Protein 7YPX (pdb70)

Sequence (1236 aa):
LDVELDNWLMWWLTGQVDGVIEGAGLTTDDTDLARLYKAIQSMTSGNLRTVVLTAASGNLPIPSDVSVLNWVRAVGGGGAGGNSNTGNSKASGGGGGAGFDRFNVAVTPGSNVPYTVGAAGAVNGLGAGYNGGAGGSTAILGTTAGGGAGGLGVNNNATAVQVNGGTTSGTTPEISYPGGLGTEGIVGTGGGSVLSQPTQRAFTNAGNNNPANSWGGGGPGGSDFGGAWQPGGVGKQGIIIVQYFSRFAPLDVELDNWLMWWLTGQVDGVIEGAGLTTDDTDLARLYKAIQSMTSGNLRTVVLTAASGNLPIPSDVSVLNWVRAVGGGGAGGNSNTGNSKASGGGGGAGFDRFNVAVTPGSNVPYTVGAAGAVNGLGAGYNGGAGGSTAILGTTAGGGAGGLGVNNNATAVQVNGGTTSGTTPEISYPGGLGTEGIVGTGGGSVLSQPTQRAFTNAGNNNPANSWGGGGPGGSDFGGAWQPGGVGKQGIIIVQYFSRFAPLDVELDNWLMWWLTGQVDGVIEGAGLTTDDTDLARLYKAIQSMTSGNLRTVVLTAASGNLPIPSDVSVLNWVRAVGGGGAGGNSNTGNSKASGGGGGAGFDRFNVAVTPGSNVPYTVGAAGAVNGLGAGYNGGAGGSTAILGTTAGGGAGGLGVNNNATAVQVNGGTTSGTTPEISYPGGLGTEGIVGTGGGSVLSQPTQRAFTNAGNNNPANSWGGGGPGGSDFGGAWQPGGVGKQGIIIVQYFSRFAPMTDKHYARVVDGLVVETKTLPADFNLDDLFGPDHGWVEAPLEVEQGWRKVGAKFAPAPPPERDPASILAGLKAEASRHIFATISATAQSNLLLAVGLASAKAPSARTPEERDLLNVADEGRAWIDAVRARVHALAEHDGVTPKGEDRWPAPSEAVLEMAAKFMTDKHYARVVDGLVVETKTLPADFNLDDLFGPDHGWVEAPLEVEQGWRKVGAKFAPAPPPERDPASILAGLKAEASRHIFATISATAQSNLLLAVGLASAKAPSARTPEERDLLNVADEGRAWIDAVRARVHALAEHDGVTPKGEDRWPAPSEAVLEMAAKFMTDKHYARVVDGLVVETKTLPADFNLDDLFGPDHGWVEAPLEVEQGWRKVGAKFAPAPPPERDPASILAGLKAEASRHIFATISATAQSNLLLAVGLASAKAPSARTPEERDLLNVADEGRAWIDAVRARVHALAEHDGVTPKGEDRWPAPSEAVLEMAAKF

Structure (mmCIF, N/CA/C/O backbone):
data_7YPX
#
_entry.id   7YPX
#
loop_
_entity.id
_entity.type
_entity.pdbx_description
1 polymer 'Pam3 tail fiber proreins'
2 polymer 'tail fiber chaperone'
#
loop_
_atom_site.group_PDB
_atom_site.id
_atom_site.type_symbol
_atom_site.label_atom_id
_atom_site.label_alt_id
_atom_site.label_comp_id
_atom_site.label_asym_id
_atom_site.label_entity_id
_atom_site.label_seq_id
_atom_site.pdbx_PDB_ins_code
_atom_site.Cartn_x
_atom_site.Cartn_y
_atom_site.Cartn_z
_atom_site.occupancy
_atom_site.B_iso_or_equiv
_atom_site.auth_seq_id
_atom_site.auth_comp_id
_atom_site.auth_asym_id
_atom_site.auth_atom_id
_atom_site.pdbx_PDB_model_num
ATOM 1 N N . LEU A 1 40 ? 146.650 140.715 201.622 1.00 274.57 31 LEU A N 1
ATOM 2 C CA . LEU A 1 40 ? 145.565 141.201 200.778 1.00 274.57 31 LEU A CA 1
ATOM 3 C C . LEU A 1 40 ? 144.683 142.197 201.521 1.00 274.57 31 LEU A C 1
ATOM 4 O O . LEU A 1 40 ? 144.154 141.897 202.591 1.00 274.57 31 LEU A O 1
ATOM 9 N N . ASP A 1 41 ? 144.529 143.386 200.945 1.00 276.35 32 ASP A N 1
ATOM 10 C CA . ASP A 1 41 ? 143.669 144.398 201.537 1.00 276.35 32 ASP A CA 1
ATOM 11 C C . ASP A 1 41 ? 142.202 144.016 201.369 1.00 276.35 32 ASP A C 1
ATOM 12 O O . ASP A 1 41 ? 141.818 143.329 200.419 1.00 276.35 32 ASP A O 1
ATOM 17 N N . VAL A 1 42 ? 141.378 144.470 202.316 1.00 275.34 33 VAL A N 1
ATOM 18 C CA . VAL A 1 42 ? 139.952 144.162 202.276 1.00 275.34 33 VAL A CA 1
ATOM 19 C C . VAL A 1 42 ? 139.300 144.797 201.055 1.00 275.34 33 VAL A C 1
ATOM 20 O O . VAL A 1 42 ? 138.374 144.231 200.463 1.00 275.34 33 VAL A O 1
ATOM 24 N N . GLU A 1 43 ? 139.760 145.986 200.664 1.00 268.81 34 GLU A N 1
ATOM 25 C CA . GLU A 1 43 ? 139.216 146.650 199.487 1.00 268.81 34 GLU A CA 1
ATOM 26 C C . GLU A 1 43 ? 139.932 146.246 198.204 1.00 268.81 34 GLU A C 1
ATOM 27 O O . GLU A 1 43 ? 139.370 146.419 197.117 1.00 268.81 34 GLU A O 1
ATOM 33 N N . LEU A 1 44 ? 141.151 145.709 198.303 1.00 262.22 35 LEU A N 1
ATOM 34 C CA . LEU A 1 44 ? 141.911 145.366 197.105 1.00 262.22 35 LEU A CA 1
ATOM 35 C C . LEU A 1 44 ? 141.229 144.257 196.313 1.00 262.22 35 LEU A C 1
ATOM 36 O O . LEU A 1 44 ? 141.074 144.361 195.091 1.00 262.22 35 LEU A O 1
ATOM 41 N N . ASP A 1 45 ? 140.814 143.186 196.990 1.00 259.03 36 ASP A N 1
ATOM 42 C CA . ASP A 1 45 ? 140.139 142.100 196.288 1.00 259.03 36 ASP A CA 1
ATOM 43 C C . ASP A 1 45 ? 138.782 142.536 195.754 1.00 259.03 36 ASP A C 1
ATOM 44 O O . ASP A 1 45 ? 138.362 142.081 194.684 1.00 259.03 36 ASP A O 1
ATOM 49 N N . ASN A 1 46 ? 138.083 143.410 196.481 1.00 251.38 37 ASN A N 1
ATOM 50 C CA . ASN A 1 46 ? 136.822 143.940 195.978 1.00 251.38 37 ASN A CA 1
ATOM 51 C C . ASN A 1 46 ? 137.036 144.732 194.697 1.00 251.38 37 ASN A C 1
ATOM 52 O O . ASN A 1 46 ? 136.294 144.566 193.722 1.00 251.38 37 ASN A O 1
ATOM 57 N N . TRP A 1 47 ? 138.060 145.585 194.674 1.00 235.88 38 TRP A N 1
ATOM 58 C CA . TRP A 1 47 ? 138.377 146.327 193.460 1.00 235.88 38 TRP A CA 1
ATOM 59 C C . TRP A 1 47 ? 138.773 145.384 192.335 1.00 235.88 38 TRP A C 1
ATOM 60 O O . TRP A 1 47 ? 138.404 145.597 191.174 1.00 235.88 38 TRP A O 1
ATOM 71 N N . LEU A 1 48 ? 139.532 144.338 192.660 1.00 234.65 39 LEU A N 1
ATOM 72 C CA . LEU A 1 48 ? 139.950 143.378 191.647 1.00 234.65 39 LEU A CA 1
ATOM 73 C C . LEU A 1 48 ? 138.749 142.683 191.022 1.00 234.65 39 LEU A C 1
ATOM 74 O O . LEU A 1 48 ? 138.654 142.564 189.796 1.00 234.65 39 LEU A O 1
ATOM 79 N N . MET A 1 49 ? 137.816 142.218 191.852 1.00 234.95 40 MET A N 1
ATOM 80 C CA . MET A 1 49 ? 136.654 141.528 191.308 1.00 234.95 40 MET A CA 1
ATOM 81 C C . MET A 1 49 ? 135.743 142.489 190.560 1.00 234.95 40 MET A C 1
ATOM 82 O O . MET A 1 49 ? 135.126 142.102 189.562 1.00 234.95 40 MET A O 1
ATOM 87 N N . TRP A 1 50 ? 135.661 143.746 191.003 1.00 226.35 41 TRP A N 1
ATOM 88 C CA . TRP A 1 50 ? 134.908 144.738 190.245 1.00 226.35 41 TRP A CA 1
ATOM 89 C C . TRP A 1 50 ? 135.521 144.955 188.870 1.00 226.35 41 TRP A C 1
ATOM 90 O O . TRP A 1 50 ? 134.805 145.025 187.864 1.00 226.35 41 TRP A O 1
ATOM 101 N N . TRP A 1 51 ? 136.848 145.058 188.804 1.00 219.30 42 TRP A N 1
ATOM 102 C CA . TRP A 1 51 ? 137.504 145.213 187.513 1.00 219.30 42 TRP A CA 1
ATOM 103 C C . TRP A 1 51 ? 137.271 143.994 186.634 1.00 219.30 42 TRP A C 1
ATOM 104 O O . TRP A 1 51 ? 137.020 144.126 185.433 1.00 219.30 42 TRP A O 1
ATOM 115 N N . LEU A 1 52 ? 137.354 142.798 187.217 1.00 218.62 43 LEU A N 1
ATOM 116 C CA . LEU A 1 52 ? 137.112 141.582 186.449 1.00 218.62 43 LEU A CA 1
ATOM 117 C C . LEU A 1 52 ? 135.701 141.562 185.881 1.00 218.62 43 LEU A C 1
ATOM 118 O O . LEU A 1 52 ? 135.499 141.257 184.698 1.00 218.62 43 LEU A O 1
ATOM 123 N N . THR A 1 53 ? 134.706 141.878 186.712 1.00 216.97 44 THR A N 1
ATOM 124 C CA . THR A 1 53 ? 133.332 141.831 186.234 1.00 216.97 44 THR A CA 1
ATOM 125 C C . THR A 1 53 ? 133.090 142.899 185.177 1.00 216.97 44 THR A C 1
ATOM 126 O O . THR A 1 53 ? 132.396 142.647 184.187 1.00 216.97 44 THR A O 1
ATOM 130 N N . GLY A 1 54 ? 133.695 144.079 185.335 1.00 214.18 45 GLY A N 1
ATOM 131 C CA . GLY A 1 54 ? 133.578 145.092 184.306 1.00 214.18 45 GLY A CA 1
ATOM 132 C C . GLY A 1 54 ? 134.189 144.662 182.991 1.00 214.18 45 GLY A C 1
ATOM 133 O O . GLY A 1 54 ? 133.569 144.817 181.933 1.00 214.18 45 GLY A O 1
ATOM 134 N N . GLN A 1 55 ? 135.395 144.096 183.033 1.00 210.29 46 GLN A N 1
ATOM 135 C CA . GLN A 1 55 ? 136.029 143.668 181.795 1.00 210.29 46 GLN A CA 1
ATOM 136 C C . GLN A 1 55 ? 135.209 142.582 181.120 1.00 210.29 46 GLN A C 1
ATOM 137 O O . GLN A 1 55 ? 135.031 142.602 179.897 1.00 210.29 46 GLN A O 1
ATOM 143 N N . VAL A 1 56 ? 134.690 141.630 181.898 1.00 206.60 47 VAL A N 1
ATOM 144 C CA . VAL A 1 56 ? 133.987 140.514 181.279 1.00 206.60 47 VAL A CA 1
ATOM 145 C C . VAL A 1 56 ? 132.650 140.967 180.709 1.00 206.60 47 VAL A C 1
ATOM 146 O O . VAL A 1 56 ? 132.249 140.522 179.628 1.00 206.60 47 VAL A O 1
ATOM 150 N N . ASP A 1 57 ? 131.936 141.861 181.399 1.00 205.33 48 ASP A N 1
ATOM 151 C CA . ASP A 1 57 ? 130.619 142.197 180.882 1.00 205.33 48 ASP A CA 1
ATOM 152 C C . ASP A 1 57 ? 130.652 143.338 179.880 1.00 205.33 48 ASP A C 1
ATOM 153 O O . ASP A 1 57 ? 129.634 143.583 179.231 1.00 205.33 48 ASP A O 1
ATOM 158 N N . GLY A 1 58 ? 131.785 144.026 179.715 1.00 197.52 49 GLY A N 1
ATOM 159 C CA . GLY A 1 58 ? 131.876 144.992 178.635 1.00 197.52 49 GLY A CA 1
ATOM 160 C C . GLY A 1 58 ? 131.668 144.354 177.277 1.00 197.52 49 GLY A C 1
ATOM 161 O O . GLY A 1 58 ? 131.092 144.963 176.373 1.00 197.52 49 GLY A O 1
ATOM 162 N N . VAL A 1 59 ? 132.128 143.114 177.119 1.00 193.32 50 VAL A N 1
ATOM 163 C CA . VAL A 1 59 ? 131.948 142.409 175.857 1.00 193.32 50 VAL A CA 1
ATOM 164 C C . VAL A 1 59 ? 130.474 142.112 175.613 1.00 193.32 50 VAL A C 1
ATOM 165 O O . VAL A 1 59 ? 130.023 142.052 174.463 1.00 193.32 50 VAL A O 1
ATOM 169 N N . ILE A 1 60 ? 129.701 141.926 176.684 1.00 195.50 51 ILE A N 1
ATOM 170 C CA . ILE A 1 60 ? 128.314 141.491 176.536 1.00 195.50 51 ILE A CA 1
ATOM 171 C C . ILE A 1 60 ? 127.509 142.516 175.745 1.00 195.50 51 ILE A C 1
ATOM 172 O O . ILE A 1 60 ? 126.781 142.166 174.810 1.00 195.50 51 ILE A O 1
ATOM 177 N N . GLU A 1 61 ? 127.625 143.793 176.102 1.00 194.62 52 GLU A N 1
ATOM 178 C CA . GLU A 1 61 ? 127.049 144.826 175.251 1.00 194.62 52 GLU A CA 1
ATOM 179 C C . GLU A 1 61 ? 128.002 145.280 174.158 1.00 194.62 52 GLU A C 1
ATOM 180 O O . GLU A 1 61 ? 127.629 146.136 173.351 1.00 194.62 52 GLU A O 1
ATOM 186 N N . GLY A 1 62 ? 129.220 144.741 174.117 1.00 190.56 53 GLY A N 1
ATOM 187 C CA . GLY A 1 62 ? 130.064 144.964 172.958 1.00 190.56 53 GLY A CA 1
ATOM 188 C C . GLY A 1 62 ? 129.420 144.436 171.694 1.00 190.56 53 GLY A C 1
ATOM 189 O O . GLY A 1 62 ? 129.490 145.069 170.638 1.00 190.56 53 GLY A O 1
ATOM 190 N N . ALA A 1 63 ? 128.783 143.275 171.786 1.00 188.12 54 ALA A N 1
ATOM 191 C CA . ALA A 1 63 ? 127.968 142.743 170.709 1.00 188.12 54 ALA A CA 1
ATOM 192 C C . ALA A 1 63 ? 126.491 143.050 170.891 1.00 188.12 54 ALA A C 1
ATOM 193 O O . ALA A 1 63 ? 125.673 142.600 170.084 1.00 188.12 54 ALA A O 1
ATOM 195 N N . GLY A 1 64 ? 126.129 143.795 171.931 1.00 191.59 55 GLY A N 1
ATOM 196 C CA . GLY A 1 64 ? 124.749 144.184 172.136 1.00 191.59 55 GLY A CA 1
ATOM 197 C C . GLY A 1 64 ? 123.879 143.073 172.681 1.00 191.59 55 GLY A C 1
ATOM 198 O O . GLY A 1 64 ? 122.920 142.652 172.030 1.00 191.59 55 GLY A O 1
ATOM 199 N N . LEU A 1 65 ? 124.202 142.588 173.876 1.00 194.67 56 LEU A N 1
ATOM 200 C CA . LEU A 1 65 ? 123.425 141.541 174.518 1.00 194.67 56 LEU A CA 1
ATOM 201 C C . LEU A 1 65 ? 123.227 141.882 175.986 1.00 194.67 56 LEU A C 1
ATOM 202 O O . LEU A 1 65 ? 124.002 142.638 176.576 1.00 194.67 56 LEU A O 1
ATOM 207 N N . THR A 1 66 ? 122.172 141.321 176.567 1.00 207.15 57 THR A N 1
ATOM 208 C CA . THR A 1 66 ? 121.885 141.529 177.976 1.00 207.15 57 THR A CA 1
ATOM 209 C C . THR A 1 66 ? 122.810 140.683 178.841 1.00 207.15 57 THR A C 1
ATOM 210 O O . THR A 1 66 ? 123.241 139.596 178.450 1.00 207.15 57 THR A O 1
ATOM 214 N N . THR A 1 67 ? 123.108 141.195 180.035 1.00 216.14 58 THR A N 1
ATOM 215 C CA . THR A 1 67 ? 123.995 140.509 180.974 1.00 216.14 58 THR A CA 1
ATOM 216 C C . THR A 1 67 ? 123.180 139.527 181.816 1.00 216.14 58 THR A C 1
ATOM 217 O O . THR A 1 67 ? 122.934 139.720 183.008 1.00 216.14 58 THR A O 1
ATOM 221 N N . ASP A 1 68 ? 122.755 138.450 181.163 1.00 225.89 59 ASP A N 1
ATOM 222 C CA . ASP A 1 68 ? 122.003 137.413 181.853 1.00 225.89 59 ASP A CA 1
ATOM 223 C C . ASP A 1 68 ? 122.895 136.689 182.853 1.00 225.89 59 ASP A C 1
ATOM 224 O O . ASP A 1 68 ? 124.044 136.350 182.556 1.00 225.89 59 ASP A O 1
ATOM 229 N N . ASP A 1 69 ? 122.355 136.449 184.043 1.00 231.09 60 ASP A N 1
ATOM 230 C CA . ASP A 1 69 ? 123.063 135.743 185.099 1.00 231.09 60 ASP A CA 1
ATOM 231 C C . ASP A 1 69 ? 122.704 134.266 185.151 1.00 231.09 60 ASP A C 1
ATOM 232 O O . ASP A 1 69 ? 123.105 133.572 186.090 1.00 231.09 60 ASP A O 1
ATOM 237 N N . THR A 1 70 ? 121.957 133.774 184.171 1.00 225.37 61 THR A N 1
ATOM 238 C CA . THR A 1 70 ? 121.516 132.389 184.145 1.00 225.37 61 THR A CA 1
ATOM 239 C C . THR A 1 70 ? 121.990 131.626 182.918 1.00 225.37 61 THR A C 1
ATOM 240 O O . THR A 1 70 ? 122.123 130.402 182.984 1.00 225.37 61 THR A O 1
ATOM 244 N N . ASP A 1 71 ? 122.267 132.317 181.810 1.00 218.74 62 ASP A N 1
ATOM 245 C CA . ASP A 1 71 ? 122.689 131.633 180.593 1.00 218.74 62 ASP A CA 1
ATOM 246 C C . ASP A 1 71 ? 124.004 130.894 180.796 1.00 218.74 62 ASP A C 1
ATOM 247 O O . ASP A 1 71 ? 124.186 129.784 180.282 1.00 218.74 62 ASP A O 1
ATOM 252 N N . LEU A 1 72 ? 124.941 131.506 181.517 1.00 213.63 63 LEU A N 1
ATOM 253 C CA . LEU A 1 72 ? 126.266 130.977 181.822 1.00 213.63 63 LEU A CA 1
ATOM 254 C C . LEU A 1 72 ? 127.147 130.853 180.587 1.00 213.63 63 LEU A C 1
ATOM 255 O O . LEU A 1 72 ? 128.304 130.440 180.711 1.00 213.63 63 LEU A O 1
ATOM 260 N N . ALA A 1 73 ? 126.649 131.193 179.407 1.00 203.40 64 ALA A N 1
ATOM 261 C CA . ALA A 1 73 ? 127.453 131.188 178.193 1.00 203.40 64 ALA A CA 1
ATOM 262 C C . ALA A 1 73 ? 127.453 132.523 177.471 1.00 203.40 64 ALA A C 1
ATOM 263 O O . ALA A 1 73 ? 128.504 132.958 176.992 1.00 203.40 64 ALA A O 1
ATOM 265 N N . ARG A 1 74 ? 126.302 133.188 177.395 1.00 201.30 65 ARG A N 1
ATOM 266 C CA . ARG A 1 74 ? 126.154 134.441 176.660 1.00 201.30 65 ARG A CA 1
ATOM 267 C C . ARG A 1 74 ? 126.642 134.292 175.221 1.00 201.30 65 ARG A C 1
ATOM 268 O O . ARG A 1 74 ? 127.370 135.133 174.691 1.00 201.30 65 ARG A O 1
ATOM 276 N N . LEU A 1 75 ? 126.221 133.197 174.588 1.00 192.82 66 LEU A N 1
ATOM 277 C CA . LEU A 1 75 ? 126.623 132.867 173.222 1.00 192.82 66 LEU A CA 1
ATOM 278 C C . LEU A 1 75 ? 128.142 132.856 173.097 1.00 192.82 66 LEU A C 1
ATOM 279 O O . LEU A 1 75 ? 128.727 133.503 172.227 1.00 192.82 66 LEU A O 1
ATOM 284 N N . TYR A 1 76 ? 128.779 132.100 173.991 1.00 188.50 67 TYR A N 1
ATOM 285 C CA . TYR A 1 76 ? 130.234 132.047 174.088 1.00 188.50 67 TYR A CA 1
ATOM 286 C C . TYR A 1 76 ? 130.790 133.458 174.238 1.00 188.50 67 TYR A C 1
ATOM 287 O O . TYR A 1 76 ? 131.735 133.849 173.555 1.00 188.50 67 TYR A O 1
ATOM 296 N N . LYS A 1 77 ? 130.169 134.235 175.127 1.00 190.27 68 LYS A N 1
ATOM 297 C CA . LYS A 1 77 ? 130.432 135.670 175.245 1.00 190.27 68 LYS A CA 1
ATOM 298 C C . LYS A 1 77 ? 130.113 136.410 173.952 1.00 190.27 68 LYS A C 1
ATOM 299 O O . LYS A 1 77 ? 130.792 137.377 173.597 1.00 190.27 68 LYS A O 1
ATOM 305 N N . ALA A 1 78 ? 129.093 135.956 173.229 1.00 180.43 69 ALA A N 1
ATOM 306 C CA . ALA A 1 78 ? 128.638 136.583 171.993 1.00 180.43 69 ALA A CA 1
ATOM 307 C C . ALA A 1 78 ? 129.740 136.695 170.951 1.00 180.43 69 ALA A C 1
ATOM 308 O O . ALA A 1 78 ? 129.595 137.448 169.981 1.00 180.43 69 ALA A O 1
ATOM 310 N N . ILE A 1 79 ? 130.843 135.965 171.124 1.00 173.16 70 ILE A N 1
ATOM 311 C CA . ILE A 1 79 ? 131.961 136.098 170.201 1.00 173.16 70 ILE A CA 1
ATOM 312 C C . ILE A 1 79 ? 131.576 135.607 168.813 1.00 173.16 70 ILE A C 1
ATOM 313 O O . ILE A 1 79 ? 132.141 136.060 167.814 1.00 173.16 70 ILE A O 1
ATOM 318 N N . GLN A 1 80 ? 130.612 134.691 168.712 1.00 180.40 71 GLN A N 1
ATOM 319 C CA . GLN A 1 80 ? 130.067 134.375 167.396 1.00 180.40 71 GLN A CA 1
ATOM 320 C C . GLN A 1 80 ? 129.453 135.616 166.769 1.00 180.40 71 GLN A C 1
ATOM 321 O O . GLN A 1 80 ? 129.723 135.945 165.608 1.00 180.40 71 GLN A O 1
ATOM 327 N N . SER A 1 81 ? 128.635 136.330 167.535 1.00 177.47 72 SER A N 1
ATOM 328 C CA . SER A 1 81 ? 128.012 137.548 167.047 1.00 177.47 72 SER A CA 1
ATOM 329 C C . SER A 1 81 ? 128.997 138.696 166.917 1.00 177.47 72 SER A C 1
ATOM 330 O O . SER A 1 81 ? 128.651 139.722 166.325 1.00 177.47 72 SER A O 1
ATOM 333 N N . MET A 1 82 ? 130.205 138.553 167.454 1.00 174.92 73 MET A N 1
ATOM 334 C CA . MET A 1 82 ? 131.203 139.604 167.376 1.00 174.92 73 MET A CA 1
ATOM 335 C C . MET A 1 82 ? 132.255 139.341 166.311 1.00 174.92 73 MET A C 1
ATOM 336 O O . MET A 1 82 ? 132.961 140.273 165.917 1.00 174.92 73 MET A O 1
ATOM 341 N N . THR A 1 83 ? 132.368 138.104 165.837 1.00 169.23 74 THR A N 1
ATOM 342 C CA . THR A 1 83 ? 133.230 137.741 164.723 1.00 169.23 74 THR A CA 1
ATOM 343 C C . THR A 1 83 ? 132.444 137.254 163.517 1.00 169.23 74 THR A C 1
ATOM 344 O O . THR A 1 83 ? 132.602 137.789 162.417 1.00 169.23 74 THR A O 1
ATOM 348 N N . SER A 1 84 ? 131.599 136.239 163.695 1.00 170.04 75 SER A N 1
ATOM 349 C CA . SER A 1 84 ? 130.769 135.762 162.594 1.00 170.04 75 SER A CA 1
ATOM 350 C C . SER A 1 84 ? 129.546 136.648 162.407 1.00 170.04 75 SER A C 1
ATOM 351 O O . SER A 1 84 ? 129.216 137.033 161.282 1.00 170.04 75 SER A O 1
ATOM 354 N N . GLY A 1 85 ? 128.861 136.975 163.498 1.00 165.93 76 GLY A N 1
ATOM 355 C CA . GLY A 1 85 ? 127.770 137.919 163.444 1.00 165.93 76 GLY A CA 1
ATOM 356 C C . GLY A 1 85 ? 128.282 139.339 163.361 1.00 165.93 76 GLY A C 1
ATOM 357 O O . GLY A 1 85 ? 129.483 139.604 163.370 1.00 165.93 76 GLY A O 1
ATOM 358 N N . ASN A 1 86 ? 127.342 140.272 163.259 1.00 162.61 77 ASN A N 1
ATOM 359 C CA . ASN A 1 86 ? 127.623 141.700 163.155 1.00 162.61 77 ASN A CA 1
ATOM 360 C C . ASN A 1 86 ? 128.456 142.055 161.932 1.00 162.61 77 ASN A C 1
ATOM 361 O O . ASN A 1 86 ? 128.898 143.200 161.804 1.00 162.61 77 ASN A O 1
ATOM 366 N N . LEU A 1 87 ? 128.684 141.109 161.024 1.00 151.51 78 LEU A N 1
ATOM 367 C CA . LEU A 1 87 ? 129.470 141.377 159.823 1.00 151.51 78 LEU A CA 1
ATOM 368 C C . LEU A 1 87 ? 128.569 142.130 158.853 1.00 151.51 78 LEU A C 1
ATOM 369 O O . LEU A 1 87 ? 127.987 141.572 157.921 1.00 151.51 78 LEU A O 1
ATOM 374 N N . ARG A 1 88 ? 128.423 143.425 159.101 1.00 153.24 79 ARG A N 1
ATOM 375 C CA . ARG A 1 88 ? 127.572 144.249 158.264 1.00 153.24 79 ARG A CA 1
ATOM 376 C C . ARG A 1 88 ? 128.300 144.574 156.971 1.00 153.24 79 ARG A C 1
ATOM 377 O O . ARG A 1 88 ? 129.428 145.078 156.991 1.00 153.24 79 ARG A O 1
ATOM 385 N N . THR A 1 89 ? 127.653 144.273 155.852 1.00 138.27 80 THR A N 1
ATOM 386 C CA . THR A 1 89 ? 128.179 144.550 154.525 1.00 138.27 80 THR A CA 1
ATOM 387 C C . THR A 1 89 ? 127.340 145.640 153.880 1.00 138.27 80 THR A C 1
ATOM 388 O O . THR A 1 89 ? 126.110 145.551 153.857 1.00 138.27 80 THR A O 1
ATOM 392 N N . VAL A 1 90 ? 128.006 146.665 153.363 1.00 134.48 81 VAL A N 1
ATOM 393 C CA . VAL A 1 90 ? 127.345 147.808 152.753 1.00 134.48 81 VAL A CA 1
ATOM 394 C C . VAL A 1 90 ? 127.784 147.905 151.303 1.00 134.48 81 VAL A C 1
ATOM 395 O O . VAL A 1 90 ? 128.985 147.872 151.005 1.00 134.48 81 VAL A O 1
ATOM 399 N N . VAL A 1 91 ? 126.811 148.018 150.406 1.00 135.24 82 VAL A N 1
ATOM 400 C CA . VAL A 1 91 ? 127.053 148.224 148.985 1.00 135.24 82 VAL A CA 1
ATOM 401 C C . VAL A 1 91 ? 126.629 149.644 148.648 1.00 135.24 82 VAL A C 1
ATOM 402 O O . VAL A 1 91 ? 125.477 150.028 148.881 1.00 135.24 82 VAL A O 1
ATOM 406 N N . LEU A 1 92 ? 127.555 150.420 148.100 1.00 134.39 83 LEU A N 1
ATOM 407 C CA . LEU A 1 92 ? 127.333 151.816 147.766 1.00 134.39 83 LEU A CA 1
ATOM 408 C C . LEU A 1 92 ? 127.330 151.977 146.256 1.00 134.39 83 LEU A C 1
ATOM 409 O O . LEU A 1 92 ? 128.264 151.530 145.577 1.00 134.39 83 LEU A O 1
ATOM 414 N N . THR A 1 93 ? 126.274 152.608 145.742 1.00 148.48 84 THR A N 1
ATOM 415 C CA . THR A 1 93 ? 126.130 152.878 144.321 1.00 148.48 84 THR A CA 1
ATOM 416 C C . THR A 1 93 ? 125.797 154.327 144.005 1.00 148.48 84 THR A C 1
ATOM 417 O O . THR A 1 93 ? 125.779 154.687 142.824 1.00 148.48 84 THR A O 1
ATOM 421 N N . ALA A 1 94 ? 125.513 155.158 145.003 1.00 149.85 85 ALA A N 1
ATOM 422 C CA . ALA A 1 94 ? 125.201 156.555 144.747 1.00 149.85 85 ALA A CA 1
ATOM 423 C C . ALA A 1 94 ? 126.435 157.296 144.249 1.00 149.85 85 ALA A C 1
ATOM 424 O O . ALA A 1 94 ? 127.562 157.021 144.666 1.00 149.85 85 ALA A O 1
ATOM 426 N N . ALA A 1 95 ? 126.207 158.256 143.351 1.00 148.35 86 ALA A N 1
ATOM 427 C CA . ALA A 1 95 ? 127.316 158.950 142.705 1.00 148.35 86 ALA A CA 1
ATOM 428 C C . ALA A 1 95 ? 128.188 159.693 143.706 1.00 148.35 86 ALA A C 1
ATOM 429 O O . ALA A 1 95 ? 129.393 159.844 143.482 1.00 148.35 86 ALA A O 1
ATOM 431 N N . SER A 1 96 ? 127.607 160.168 144.805 1.00 149.52 87 SER A N 1
ATOM 432 C CA . SER A 1 96 ? 128.377 160.876 145.819 1.00 149.52 87 SER A CA 1
ATOM 433 C C . SER A 1 96 ? 127.576 160.903 147.108 1.00 149.52 87 SER A C 1
ATOM 434 O O . SER A 1 96 ? 126.409 161.301 147.101 1.00 149.52 87 SER A O 1
ATOM 437 N N . GLY A 1 97 ? 128.201 160.492 148.202 1.00 147.83 88 GLY A N 1
ATOM 438 C CA . GLY A 1 97 ? 127.520 160.486 149.483 1.00 147.83 88 GLY A CA 1
ATOM 439 C C . GLY A 1 97 ? 128.503 160.215 150.595 1.00 147.83 88 GLY A C 1
ATOM 440 O O . GLY A 1 97 ? 129.655 159.846 150.360 1.00 147.83 88 GLY A O 1
ATOM 441 N N . ASN A 1 98 ? 128.027 160.401 151.820 1.00 153.84 89 ASN A N 1
ATOM 442 C CA . ASN A 1 98 ? 128.832 160.192 153.014 1.00 153.84 89 ASN A CA 1
ATOM 443 C C . ASN A 1 98 ? 128.428 158.876 153.661 1.00 153.84 89 ASN A C 1
ATOM 444 O O . ASN A 1 98 ? 127.265 158.697 154.037 1.00 153.84 89 ASN A O 1
ATOM 449 N N . LEU A 1 99 ? 129.381 157.968 153.794 1.00 150.51 90 LEU A N 1
ATOM 450 C CA . LEU A 1 99 ? 129.113 156.695 154.443 1.00 150.51 90 LEU A CA 1
ATOM 451 C C . LEU A 1 99 ? 129.024 156.900 155.949 1.00 150.51 90 LEU A C 1
ATOM 452 O O . LEU A 1 99 ? 129.980 157.394 156.551 1.00 150.51 90 LEU A O 1
ATOM 457 N N . PRO A 1 100 ? 127.915 156.564 156.584 1.00 152.77 91 PRO A N 1
ATOM 458 C CA . PRO A 1 100 ? 127.815 156.720 158.041 1.00 152.77 91 PRO A CA 1
ATOM 459 C C . PRO A 1 100 ? 128.520 155.579 158.756 1.00 152.77 91 PRO A C 1
ATOM 460 O O . PRO A 1 100 ? 128.042 154.441 158.767 1.00 152.77 91 PRO A O 1
ATOM 464 N N . ILE A 1 101 ? 129.665 155.881 159.355 1.00 154.86 92 ILE A N 1
ATOM 465 C CA . ILE A 1 101 ? 130.438 154.900 160.109 1.00 154.86 92 ILE A CA 1
ATOM 466 C C . ILE A 1 101 ? 129.880 154.853 161.528 1.00 154.86 92 ILE A C 1
ATOM 467 O O . ILE A 1 101 ? 129.814 155.902 162.186 1.00 154.86 92 ILE A O 1
ATOM 472 N N . PRO A 1 102 ? 129.474 153.690 162.027 1.00 157.81 93 PRO A N 1
ATOM 473 C CA . PRO A 1 102 ? 128.967 153.611 163.398 1.00 157.81 93 PRO A CA 1
ATOM 474 C C . PRO A 1 102 ? 130.053 153.945 164.409 1.00 157.81 93 PRO A C 1
ATOM 475 O O . PRO A 1 102 ? 131.248 153.923 164.112 1.00 157.81 93 PRO A O 1
ATOM 479 N N . SER A 1 103 ? 129.611 154.270 165.625 1.00 165.04 94 SER A N 1
ATOM 480 C CA . SER A 1 103 ? 130.541 154.715 166.657 1.00 165.04 94 SER A CA 1
ATOM 481 C C . SER A 1 103 ? 131.544 153.628 167.019 1.00 165.04 94 SER A C 1
ATOM 482 O O . SER A 1 103 ? 132.739 153.904 167.172 1.00 165.04 94 SER A O 1
ATOM 485 N N . ASP A 1 104 ? 131.082 152.386 167.162 1.00 168.01 95 ASP A N 1
ATOM 486 C CA . ASP A 1 104 ? 131.974 151.313 167.584 1.00 168.01 95 ASP A CA 1
ATOM 487 C C . ASP A 1 104 ? 132.971 150.920 166.503 1.00 168.01 95 ASP A C 1
ATOM 488 O O . ASP A 1 104 ? 134.026 150.367 166.824 1.00 168.01 95 ASP A O 1
ATOM 493 N N . VAL A 1 105 ? 132.663 151.189 165.235 1.00 160.24 96 VAL A N 1
ATOM 494 C CA . VAL A 1 105 ? 133.562 150.806 164.157 1.00 160.24 96 VAL A CA 1
ATOM 495 C C . VAL A 1 105 ? 134.809 151.675 164.187 1.00 160.24 96 VAL A C 1
ATOM 496 O O . VAL A 1 105 ? 134.741 152.904 164.319 1.00 160.24 96 VAL A O 1
ATOM 500 N N . SER A 1 106 ? 135.966 151.032 164.069 1.00 158.81 97 SER A N 1
ATOM 501 C CA . SER A 1 106 ? 137.221 151.763 163.989 1.00 158.81 97 SER A CA 1
ATOM 502 C C . SER A 1 106 ? 138.074 151.234 162.848 1.00 158.81 97 SER A C 1
ATOM 503 O O . SER A 1 106 ? 139.026 151.893 162.419 1.00 158.81 97 SER A O 1
ATOM 506 N N . VAL A 1 107 ? 137.747 150.044 162.353 1.00 152.91 98 VAL A N 1
ATOM 507 C CA . VAL A 1 107 ? 138.542 149.408 161.311 1.00 152.91 98 VAL A CA 1
ATOM 508 C C . VAL A 1 107 ? 137.642 148.782 160.259 1.00 152.91 98 VAL A C 1
ATOM 509 O O . VAL A 1 107 ? 136.907 147.830 160.541 1.00 152.91 98 VAL A O 1
ATOM 513 N N . LEU A 1 108 ? 137.694 149.306 159.042 1.00 144.47 99 LEU A N 1
ATOM 514 C CA . LEU A 1 108 ? 137.043 148.643 157.925 1.00 144.47 99 LEU A CA 1
ATOM 515 C C . LEU A 1 108 ? 137.956 147.561 157.373 1.00 144.47 99 LEU A C 1
ATOM 516 O O . LEU A 1 108 ? 139.173 147.742 157.284 1.00 144.47 99 LEU A O 1
ATOM 521 N N . ASN A 1 109 ? 137.372 146.428 157.008 1.00 141.32 100 ASN A N 1
ATOM 522 C CA . ASN A 1 109 ? 138.127 145.345 156.402 1.00 141.32 100 ASN A CA 1
ATOM 523 C C . ASN A 1 109 ? 137.475 144.938 155.093 1.00 141.32 100 ASN A C 1
ATOM 524 O O . ASN A 1 109 ? 136.247 144.881 154.989 1.00 141.32 100 ASN A O 1
ATOM 529 N N . TRP A 1 110 ? 138.312 144.668 154.095 1.00 138.32 101 TRP A N 1
ATOM 530 C CA . TRP A 1 110 ? 137.874 144.283 152.757 1.00 138.32 101 TRP A CA 1
ATOM 531 C C . TRP A 1 110 ? 136.974 145.348 152.133 1.00 138.32 101 TRP A C 1
ATOM 532 O O . TRP A 1 110 ? 135.787 145.139 151.890 1.00 138.32 101 TRP A O 1
ATOM 543 N N . VAL A 1 111 ? 137.565 146.511 151.888 1.00 130.83 102 VAL A N 1
ATOM 544 C CA . VAL A 1 111 ? 136.931 147.551 151.091 1.00 130.83 102 VAL A CA 1
ATOM 545 C C . VAL A 1 111 ? 137.286 147.279 149.638 1.00 130.83 102 VAL A C 1
ATOM 546 O O . VAL A 1 111 ? 138.442 147.422 149.244 1.00 130.83 102 VAL A O 1
ATOM 550 N N . ARG A 1 112 ? 136.304 146.868 148.845 1.00 130.68 103 ARG A N 1
ATOM 551 C CA . ARG A 1 112 ? 136.509 146.567 147.436 1.00 130.68 103 ARG A CA 1
ATOM 552 C C . ARG A 1 112 ? 135.734 147.561 146.590 1.00 130.68 103 ARG A C 1
ATOM 553 O O . ARG A 1 112 ? 134.536 147.762 146.808 1.00 130.68 103 ARG A O 1
ATOM 561 N N . ALA A 1 113 ? 136.410 148.171 145.624 1.00 131.05 104 ALA A N 1
ATOM 562 C CA . ALA A 1 113 ? 135.787 149.158 144.760 1.00 131.05 104 ALA A CA 1
ATOM 563 C C . ALA A 1 113 ? 136.110 148.846 143.310 1.00 131.05 104 ALA A C 1
ATOM 564 O O . ALA A 1 113 ? 137.148 148.257 143.002 1.00 131.05 104 ALA A O 1
ATOM 566 N N . VAL A 1 114 ? 135.197 149.233 142.426 1.00 134.22 105 VAL A N 1
ATOM 567 C CA . VAL A 1 114 ? 135.353 149.059 140.989 1.00 134.22 105 VAL A CA 1
ATOM 568 C C . VAL A 1 114 ? 134.944 150.356 140.310 1.00 134.22 105 VAL A C 1
ATOM 569 O O . VAL A 1 114 ? 133.899 150.926 140.634 1.00 134.22 105 VAL A O 1
ATOM 573 N N . GLY A 1 115 ? 135.765 150.823 139.382 1.00 140.23 106 GLY A N 1
ATOM 574 C CA . GLY A 1 115 ? 135.424 152.010 138.633 1.00 140.23 106 GLY A CA 1
ATOM 575 C C . GLY A 1 115 ? 134.377 151.740 137.575 1.00 140.23 106 GLY A C 1
ATOM 576 O O . GLY A 1 115 ? 134.062 150.601 137.243 1.00 140.23 106 GLY A O 1
ATOM 577 N N . GLY A 1 116 ? 133.828 152.821 137.035 1.00 150.32 107 GLY A N 1
ATOM 578 C CA . GLY A 1 116 ? 132.823 152.692 136.005 1.00 150.32 107 GLY A CA 1
ATOM 579 C C . GLY A 1 116 ? 133.402 152.191 134.698 1.00 150.32 107 GLY A C 1
ATOM 580 O O . GLY A 1 116 ? 134.607 152.210 134.466 1.00 150.32 107 GLY A O 1
ATOM 581 N N . GLY A 1 117 ? 132.515 151.729 133.829 1.00 158.61 108 GLY A N 1
ATOM 582 C CA . GLY A 1 117 ? 132.899 151.226 132.527 1.00 158.61 108 GLY A CA 1
ATOM 583 C C . GLY A 1 117 ? 132.577 152.222 131.430 1.00 158.61 108 GLY A C 1
ATOM 584 O O . GLY A 1 117 ? 131.721 153.086 131.588 1.00 158.61 108 GLY A O 1
ATOM 585 N N . GLY A 1 118 ? 133.276 152.091 130.309 1.00 164.23 109 GLY A N 1
ATOM 586 C CA . GLY A 1 118 ? 133.100 152.986 129.180 1.00 164.23 109 GLY A CA 1
ATOM 587 C C . GLY A 1 118 ? 132.293 152.326 128.075 1.00 164.23 109 GLY A C 1
ATOM 588 O O . GLY A 1 118 ? 132.485 151.151 127.769 1.00 164.23 109 GLY A O 1
ATOM 589 N N . ALA A 1 119 ? 131.391 153.099 127.483 1.00 170.14 110 ALA A N 1
ATOM 590 C CA . ALA A 1 119 ? 130.578 152.598 126.391 1.00 170.14 110 ALA A CA 1
ATOM 591 C C . ALA A 1 119 ? 131.415 152.448 125.128 1.00 170.14 110 ALA A C 1
ATOM 592 O O . ALA A 1 119 ? 132.485 153.041 124.984 1.00 170.14 110 ALA A O 1
ATOM 594 N N . GLY A 1 120 ? 130.913 151.637 124.207 1.00 181.42 111 GLY A N 1
ATOM 595 C CA . GLY A 1 120 ? 131.594 151.436 122.949 1.00 181.42 111 GLY A CA 1
ATOM 596 C C . GLY A 1 120 ? 131.258 152.500 121.928 1.00 181.42 111 GLY A C 1
ATOM 597 O O . GLY A 1 120 ? 130.335 153.296 122.090 1.00 181.42 111 GLY A O 1
ATOM 598 N N . GLY A 1 121 ? 132.034 152.510 120.850 1.00 191.81 112 GLY A N 1
ATOM 599 C CA . GLY A 1 121 ? 131.801 153.461 119.789 1.00 191.81 112 GLY A CA 1
ATOM 600 C C . GLY A 1 121 ? 130.687 153.035 118.855 1.00 191.81 112 GLY A C 1
ATOM 601 O O . GLY A 1 121 ? 130.332 151.862 118.755 1.00 191.81 112 GLY A O 1
ATOM 602 N N . ASN A 1 122 ? 130.129 154.017 118.154 1.00 200.78 113 ASN A N 1
ATOM 603 C CA . ASN A 1 122 ? 129.073 153.744 117.196 1.00 200.78 113 ASN A CA 1
ATOM 604 C C . ASN A 1 122 ? 129.659 153.192 115.902 1.00 200.78 113 ASN A C 1
ATOM 605 O O . ASN A 1 122 ? 130.871 153.206 115.678 1.00 200.78 113 ASN A O 1
ATOM 610 N N . SER A 1 123 ? 128.776 152.701 115.039 1.00 212.55 114 SER A N 1
ATOM 611 C CA . SER A 1 123 ? 129.165 152.155 113.749 1.00 212.55 114 SER A CA 1
ATOM 612 C C . SER A 1 123 ? 128.370 152.839 112.649 1.00 212.55 114 SER A C 1
ATOM 613 O O . SER A 1 123 ? 127.156 153.024 112.773 1.00 212.55 114 SER A O 1
ATOM 616 N N . ASN A 1 124 ? 129.057 153.212 111.574 1.00 224.37 115 ASN A N 1
ATOM 617 C CA . ASN A 1 124 ? 128.393 153.802 110.426 1.00 224.37 115 ASN A CA 1
ATOM 618 C C . ASN A 1 124 ? 127.913 152.697 109.490 1.00 224.37 115 ASN A C 1
ATOM 619 O O . ASN A 1 124 ? 128.188 151.513 109.692 1.00 224.37 115 ASN A O 1
ATOM 624 N N . THR A 1 125 ? 127.190 153.086 108.446 1.00 225.00 116 THR A N 1
ATOM 625 C CA . THR A 1 125 ? 126.637 152.123 107.495 1.00 225.00 116 THR A CA 1
ATOM 626 C C . THR A 1 125 ? 127.629 151.806 106.383 1.00 225.00 116 THR A C 1
ATOM 627 O O . THR A 1 125 ? 127.325 151.909 105.197 1.00 225.00 116 THR A O 1
ATOM 631 N N . GLY A 1 126 ? 128.838 151.415 106.772 1.00 228.80 117 GLY A N 1
ATOM 632 C CA . GLY A 1 126 ? 129.850 151.030 105.811 1.00 228.80 117 GLY A CA 1
ATOM 633 C C . GLY A 1 126 ? 130.141 149.547 105.866 1.00 228.80 117 GLY A C 1
ATOM 634 O O . GLY A 1 126 ? 129.263 148.725 105.589 1.00 228.80 117 GLY A O 1
ATOM 635 N N . ASN A 1 127 ? 131.381 149.193 106.192 1.00 228.70 118 ASN A N 1
ATOM 636 C CA . ASN A 1 127 ? 131.737 147.799 106.438 1.00 228.70 118 ASN A CA 1
ATOM 637 C C . ASN A 1 127 ? 132.622 147.586 107.655 1.00 228.70 118 ASN A C 1
ATOM 638 O O . ASN A 1 127 ? 132.652 146.466 108.175 1.00 228.70 118 ASN A O 1
ATOM 643 N N . SER A 1 128 ? 133.338 148.599 108.133 1.00 228.05 119 SER A N 1
ATOM 644 C CA . SER A 1 128 ? 134.282 148.425 109.224 1.00 228.05 119 SER A CA 1
ATOM 645 C C . SER A 1 128 ? 133.560 148.341 110.569 1.00 228.05 119 SER A C 1
ATOM 646 O O . SER A 1 128 ? 132.362 148.611 110.688 1.00 228.05 119 SER A O 1
ATOM 649 N N . LYS A 1 129 ? 134.319 147.964 111.593 1.00 215.78 120 LYS A N 1
ATOM 650 C CA . LYS A 1 129 ? 133.789 147.648 112.909 1.00 215.78 120 LYS A CA 1
ATOM 651 C C . LYS A 1 129 ? 134.221 148.699 113.922 1.00 215.78 120 LYS A C 1
ATOM 652 O O . LYS A 1 129 ? 135.333 149.231 113.855 1.00 215.78 120 LYS A O 1
ATOM 658 N N . ALA A 1 130 ? 133.338 148.986 114.870 1.00 201.92 121 ALA A N 1
ATOM 659 C CA . ALA A 1 130 ? 133.655 149.889 115.964 1.00 201.92 121 ALA A CA 1
ATOM 660 C C . ALA A 1 130 ? 134.450 149.162 117.041 1.00 201.92 121 ALA A C 1
ATOM 661 O O . ALA A 1 130 ? 134.481 147.932 117.101 1.00 201.92 121 ALA A O 1
ATOM 663 N N . SER A 1 131 ? 135.097 149.943 117.898 1.00 189.85 122 SER A N 1
ATOM 664 C CA . SER A 1 131 ? 135.915 149.413 118.980 1.00 189.85 122 SER A CA 1
ATOM 665 C C . SER A 1 131 ? 135.156 149.516 120.294 1.00 189.85 122 SER A C 1
ATOM 666 O O . SER A 1 131 ? 134.659 150.590 120.646 1.00 189.85 122 SER A O 1
ATOM 669 N N . GLY A 1 132 ? 135.076 148.404 121.016 1.00 181.96 123 GLY A N 1
ATOM 670 C CA . GLY A 1 132 ? 134.362 148.400 122.275 1.00 181.96 123 GLY A CA 1
ATOM 671 C C . GLY A 1 132 ? 135.065 149.226 123.333 1.00 181.96 123 GLY A C 1
ATOM 672 O O . GLY A 1 132 ? 136.287 149.369 123.341 1.00 181.96 123 GLY A O 1
ATOM 673 N N . GLY A 1 133 ? 134.270 149.778 124.244 1.00 172.20 124 GLY A N 1
ATOM 674 C CA . GLY A 1 133 ? 134.821 150.588 125.306 1.00 172.20 124 GLY A CA 1
ATOM 675 C C . GLY A 1 133 ? 135.600 149.767 126.313 1.00 172.20 124 GLY A C 1
ATOM 676 O O . GLY A 1 133 ? 135.384 148.570 126.493 1.00 172.20 124 GLY A O 1
ATOM 677 N N . GLY A 1 134 ? 136.529 150.436 126.987 1.00 164.40 125 GLY A N 1
ATOM 678 C CA . GLY A 1 134 ? 137.372 149.757 127.951 1.00 164.40 125 GLY A CA 1
ATOM 679 C C . GLY A 1 134 ? 136.676 149.598 129.291 1.00 164.40 125 GLY A C 1
ATOM 680 O O . GLY A 1 134 ? 135.967 150.487 129.760 1.00 164.40 125 GLY A O 1
ATOM 681 N N . GLY A 1 135 ? 136.886 148.441 129.907 1.00 158.22 126 GLY A N 1
ATOM 682 C CA . GLY A 1 135 ? 136.305 148.188 131.205 1.00 158.22 126 GLY A CA 1
ATOM 683 C C . GLY A 1 135 ? 136.994 148.971 132.302 1.00 158.22 126 GLY A C 1
ATOM 684 O O . GLY A 1 135 ? 138.143 149.392 132.186 1.00 158.22 126 GLY A O 1
ATOM 685 N N . GLY A 1 136 ? 136.266 149.173 133.394 1.00 150.83 127 GLY A N 1
ATOM 686 C CA . GLY A 1 136 ? 136.810 149.913 134.509 1.00 150.83 127 GLY A CA 1
ATOM 687 C C . GLY A 1 136 ? 137.741 149.071 135.357 1.00 150.83 127 GLY A C 1
ATOM 688 O O . GLY A 1 136 ? 137.625 147.851 135.432 1.00 150.83 127 GLY A O 1
ATOM 689 N N . ALA A 1 137 ? 138.682 149.745 136.008 1.00 149.43 128 ALA A N 1
ATOM 690 C CA . ALA A 1 137 ? 139.612 149.064 136.890 1.00 149.43 128 ALA A CA 1
ATOM 691 C C . ALA A 1 137 ? 138.961 148.821 138.244 1.00 149.43 128 ALA A C 1
ATOM 692 O O . ALA A 1 137 ? 137.779 149.095 138.456 1.00 149.43 128 ALA A O 1
ATOM 694 N N . GLY A 1 138 ? 139.746 148.304 139.177 1.00 140.18 129 GLY A N 1
ATOM 695 C CA . GLY A 1 138 ? 139.230 148.074 140.511 1.00 140.18 129 GLY A CA 1
ATOM 696 C C . GLY A 1 138 ? 140.360 147.808 141.474 1.00 140.18 129 GLY A C 1
ATOM 697 O O . GLY A 1 138 ? 141.513 147.619 141.084 1.00 140.18 129 GLY A O 1
ATOM 698 N N . PHE A 1 139 ? 140.007 147.774 142.748 1.00 135.43 130 PHE A N 1
ATOM 699 C CA . PHE A 1 139 ? 140.989 147.480 143.778 1.00 135.43 130 PHE A CA 1
ATOM 700 C C . PHE A 1 139 ? 140.262 146.924 144.985 1.00 135.43 130 PHE A C 1
ATOM 701 O O . PHE A 1 139 ? 139.035 146.999 145.085 1.00 135.43 130 PHE A O 1
ATOM 709 N N . ASP A 1 140 ? 141.034 146.353 145.902 1.00 143.16 131 ASP A N 1
ATOM 710 C CA . ASP A 1 140 ? 140.478 146.028 147.206 1.00 143.16 131 ASP A CA 1
ATOM 711 C C . ASP A 1 140 ? 141.561 146.069 148.270 1.00 143.16 131 ASP A C 1
ATOM 712 O O . ASP A 1 140 ? 142.690 145.628 148.048 1.00 143.16 131 ASP A O 1
ATOM 717 N N . ARG A 1 141 ? 141.211 146.651 149.406 1.00 141.58 132 ARG A N 1
ATOM 718 C CA . ARG A 1 141 ? 142.109 146.834 150.530 1.00 141.58 132 ARG A CA 1
ATOM 719 C C . ARG A 1 141 ? 141.567 146.101 151.746 1.00 141.58 132 ARG A C 1
ATOM 720 O O . ARG A 1 141 ? 140.381 145.776 151.827 1.00 141.58 132 ARG A O 1
ATOM 728 N N . PHE A 1 142 ? 142.454 145.850 152.697 1.00 142.31 133 PHE A N 1
ATOM 729 C CA . PHE A 1 142 ? 142.102 145.152 153.919 1.00 142.31 133 PHE A CA 1
ATOM 730 C C . PHE A 1 142 ? 142.621 145.934 155.111 1.00 142.31 133 PHE A C 1
ATOM 731 O O . PHE A 1 142 ? 143.658 146.597 155.032 1.00 142.31 133 PHE A O 1
ATOM 739 N N . ASN A 1 143 ? 141.887 145.851 156.219 1.00 152.92 134 ASN A N 1
ATOM 740 C CA . ASN A 1 143 ? 142.316 146.433 157.489 1.00 152.92 134 ASN A CA 1
ATOM 741 C C . ASN A 1 143 ? 142.588 147.929 157.361 1.00 152.92 134 ASN A C 1
ATOM 742 O O . ASN A 1 143 ? 143.554 148.451 157.919 1.00 152.92 134 ASN A O 1
ATOM 747 N N . VAL A 1 144 ? 141.739 148.625 156.620 1.00 145.95 135 VAL A N 1
ATOM 748 C CA . VAL A 1 144 ? 141.867 150.070 156.485 1.00 145.95 135 VAL A CA 1
ATOM 749 C C . VAL A 1 144 ? 141.240 150.748 157.695 1.00 145.95 135 VAL A C 1
ATOM 750 O O . VAL A 1 144 ? 140.163 150.360 158.161 1.00 145.95 135 VAL A O 1
ATOM 754 N N . ALA A 1 145 ? 141.931 151.751 158.228 1.00 149.90 136 ALA A N 1
ATOM 755 C CA . ALA A 1 145 ? 141.532 152.394 159.472 1.00 149.90 136 ALA A CA 1
ATOM 756 C C . ALA A 1 145 ? 140.625 153.583 159.192 1.00 149.90 136 ALA A C 1
ATOM 757 O O . ALA A 1 145 ? 140.918 154.404 158.318 1.00 149.90 136 ALA A O 1
ATOM 759 N N . VAL A 1 146 ? 139.526 153.671 159.936 1.00 157.02 137 VAL A N 1
ATOM 760 C CA . VAL A 1 146 ? 138.549 154.741 159.786 1.00 157.02 137 VAL A CA 1
ATOM 761 C C . VAL A 1 146 ? 138.136 155.219 161.169 1.00 157.02 137 VAL A C 1
ATOM 762 O O . VAL A 1 146 ? 137.796 154.405 162.034 1.00 157.02 137 VAL A O 1
ATOM 766 N N . THR A 1 147 ? 138.163 156.531 161.376 1.00 163.15 138 THR A N 1
ATOM 767 C CA . THR A 1 147 ? 137.726 157.091 162.643 1.00 163.15 138 THR A CA 1
ATOM 768 C C . THR A 1 147 ? 136.206 157.004 162.768 1.00 163.15 138 THR A C 1
ATOM 769 O O . THR A 1 147 ? 135.485 157.145 161.778 1.00 163.15 138 THR A O 1
ATOM 773 N N . PRO A 1 148 ? 135.695 156.772 163.976 1.00 164.10 139 PRO A N 1
ATOM 774 C CA . PRO A 1 148 ? 134.243 156.797 164.175 1.00 164.10 139 PRO A CA 1
ATOM 775 C C . PRO A 1 148 ? 133.667 158.165 163.846 1.00 164.10 139 PRO A C 1
ATOM 776 O O . PRO A 1 148 ? 134.298 159.200 164.070 1.00 164.10 139 PRO A O 1
ATOM 780 N N . GLY A 1 149 ? 132.447 158.160 163.306 1.00 166.73 140 GLY A N 1
ATOM 781 C CA . GLY A 1 149 ? 131.794 159.367 162.839 1.00 166.73 140 GLY A CA 1
ATOM 782 C C . GLY A 1 149 ? 131.434 159.254 161.365 1.00 166.73 140 GLY A C 1
ATOM 783 O O . GLY A 1 149 ? 131.073 158.177 160.882 1.00 166.73 140 GLY A O 1
ATOM 784 N N . SER A 1 150 ? 131.527 160.376 160.659 1.00 166.75 141 SER A N 1
ATOM 785 C CA . SER A 1 150 ? 131.291 160.367 159.224 1.00 166.75 141 SER A CA 1
ATOM 786 C C . SER A 1 150 ? 132.512 159.830 158.493 1.00 166.75 141 SER A C 1
ATOM 787 O O . SER A 1 150 ? 133.622 159.804 159.030 1.00 166.75 141 SER A O 1
ATOM 790 N N . ASN A 1 151 ? 132.297 159.397 157.257 1.00 158.49 142 ASN A N 1
ATOM 791 C CA . ASN A 1 151 ? 133.349 158.830 156.432 1.00 158.49 142 ASN A CA 1
ATOM 792 C C . ASN A 1 151 ? 133.744 159.802 155.332 1.00 158.49 142 ASN A C 1
ATOM 793 O O . ASN A 1 151 ? 132.998 160.719 154.981 1.00 158.49 142 ASN A O 1
ATOM 798 N N . VAL A 1 152 ? 134.940 159.585 154.799 1.00 161.67 143 VAL A N 1
ATOM 799 C CA . VAL A 1 152 ? 135.321 160.272 153.567 1.00 161.67 143 VAL A CA 1
ATOM 800 C C . VAL A 1 152 ? 134.285 159.952 152.503 1.00 161.67 143 VAL A C 1
ATOM 801 O O . VAL A 1 152 ? 133.922 158.774 152.325 1.00 161.67 143 VAL A O 1
ATOM 805 N N . PRO A 1 153 ? 133.754 160.943 151.799 1.00 153.81 144 PRO A N 1
ATOM 806 C CA . PRO A 1 153 ? 132.656 160.678 150.864 1.00 153.81 144 PRO A CA 1
ATOM 807 C C . PRO A 1 153 ? 133.092 159.798 149.705 1.00 153.81 144 PRO A C 1
ATOM 808 O O . PRO A 1 153 ? 133.916 160.188 148.879 1.00 153.81 144 PRO A O 1
ATOM 812 N N . TYR A 1 154 ? 132.525 158.602 149.651 1.00 142.98 145 TYR A N 1
ATOM 813 C CA . TYR A 1 154 ? 132.692 157.748 148.489 1.00 142.98 145 TYR A CA 1
ATOM 814 C C . TYR A 1 154 ? 132.044 158.390 147.273 1.00 142.98 145 TYR A C 1
ATOM 815 O O . TYR A 1 154 ? 131.004 159.043 147.379 1.00 142.98 145 TYR A O 1
ATOM 824 N N . THR A 1 155 ? 132.667 158.213 146.111 1.00 139.57 146 THR A N 1
ATOM 825 C CA . THR A 1 155 ? 132.082 158.618 144.837 1.00 139.57 146 THR A CA 1
ATOM 826 C C . THR A 1 155 ? 132.288 157.483 143.849 1.00 139.57 146 THR A C 1
ATOM 827 O O . THR A 1 155 ? 133.429 157.149 143.519 1.00 139.57 146 THR A O 1
ATOM 831 N N . VAL A 1 156 ? 131.202 156.896 143.376 1.00 139.54 147 VAL A N 1
ATOM 832 C CA . VAL A 1 156 ? 131.296 155.837 142.387 1.00 139.54 147 VAL A CA 1
ATOM 833 C C . VAL A 1 156 ? 131.166 156.445 140.998 1.00 139.54 147 VAL A C 1
ATOM 834 O O . VAL A 1 156 ? 130.546 157.492 140.803 1.00 139.54 147 VAL A O 1
ATOM 838 N N . GLY A 1 157 ? 131.757 155.774 140.019 1.00 149.89 148 GLY A N 1
ATOM 839 C CA . GLY A 1 157 ? 131.787 156.296 138.671 1.00 149.89 148 GLY A CA 1
ATOM 840 C C . GLY A 1 157 ? 130.567 155.925 137.861 1.00 149.89 148 GLY A C 1
ATOM 841 O O . GLY A 1 157 ? 130.254 154.742 137.707 1.00 149.89 148 GLY A O 1
ATOM 842 N N . ALA A 1 158 ? 129.871 156.927 137.338 1.00 154.92 149 ALA A N 1
ATOM 843 C CA . ALA A 1 158 ? 128.710 156.666 136.506 1.00 154.92 149 ALA A CA 1
ATOM 844 C C . ALA A 1 158 ? 129.128 155.982 135.212 1.00 154.92 149 ALA A C 1
ATOM 845 O O . ALA A 1 158 ? 130.216 156.215 134.682 1.00 154.92 149 ALA A O 1
ATOM 847 N N . ALA A 1 159 ? 128.250 155.120 134.711 1.00 162.15 150 ALA A N 1
ATOM 848 C CA . ALA A 1 159 ? 128.533 154.401 133.480 1.00 162.15 150 ALA A CA 1
ATOM 849 C C . ALA A 1 159 ? 128.629 155.368 132.310 1.00 162.15 150 ALA A C 1
ATOM 850 O O . ALA A 1 159 ? 127.925 156.379 132.258 1.00 162.15 150 ALA A O 1
ATOM 852 N N . GLY A 1 160 ? 129.516 155.057 131.369 1.00 171.21 151 GLY A N 1
ATOM 853 C CA . GLY A 1 160 ? 129.689 155.898 130.204 1.00 171.21 151 GLY A CA 1
ATOM 854 C C . GLY A 1 160 ? 128.471 155.832 129.309 1.00 171.21 151 GLY A C 1
ATOM 855 O O . GLY A 1 160 ? 128.151 154.762 128.765 1.00 171.21 151 GLY A O 1
ATOM 856 N N . ALA A 1 161 ? 127.776 156.953 129.148 1.00 179.41 152 ALA A N 1
ATOM 857 C CA . ALA A 1 161 ? 126.603 156.986 128.290 1.00 179.41 152 ALA A CA 1
ATOM 858 C C . ALA A 1 161 ? 127.004 156.820 126.830 1.00 179.41 152 ALA A C 1
ATOM 859 O O . ALA A 1 161 ? 128.081 157.243 126.405 1.00 179.41 152 ALA A O 1
ATOM 861 N N . VAL A 1 162 ? 126.121 156.189 126.058 1.00 185.67 153 VAL A N 1
ATOM 862 C CA . VAL A 1 162 ? 126.394 155.960 124.647 1.00 185.67 153 VAL A CA 1
ATOM 863 C C . VAL A 1 162 ? 126.259 157.268 123.884 1.00 185.67 153 VAL A C 1
ATOM 864 O O . VAL A 1 162 ? 125.244 157.968 123.990 1.00 185.67 153 VAL A O 1
ATOM 868 N N . ASN A 1 163 ? 127.287 157.605 123.106 1.00 194.62 154 ASN A N 1
ATOM 869 C CA . ASN A 1 163 ? 127.236 158.750 122.200 1.00 194.62 154 ASN A CA 1
ATOM 870 C C . ASN A 1 163 ? 126.571 158.337 120.885 1.00 194.62 154 ASN A C 1
ATOM 871 O O . ASN A 1 163 ? 127.110 158.501 119.791 1.00 194.62 154 ASN A O 1
ATOM 876 N N . GLY A 1 164 ? 125.365 157.795 121.015 1.00 202.12 155 GLY A N 1
ATOM 877 C CA . GLY A 1 164 ? 124.672 157.215 119.884 1.00 202.12 155 GLY A CA 1
ATOM 878 C C . GLY A 1 164 ? 123.851 158.206 119.090 1.00 202.12 155 GLY A C 1
ATOM 879 O O . GLY A 1 164 ? 123.020 157.813 118.266 1.00 202.12 155 GLY A O 1
ATOM 880 N N . LEU A 1 165 ? 124.074 159.500 119.326 1.00 198.83 156 LEU A N 1
ATOM 881 C CA . LEU A 1 165 ? 123.352 160.519 118.576 1.00 198.83 156 LEU A CA 1
ATOM 882 C C . LEU A 1 165 ? 123.756 160.551 117.109 1.00 198.83 156 LEU A C 1
ATOM 883 O O . LEU A 1 165 ? 123.076 161.198 116.306 1.00 198.83 156 LEU A O 1
ATOM 888 N N . GLY A 1 166 ? 124.838 159.876 116.741 1.00 200.56 157 GLY A N 1
ATOM 889 C CA . GLY A 1 166 ? 125.237 159.828 115.347 1.00 200.56 157 GLY A CA 1
ATOM 890 C C . GLY A 1 166 ? 126.199 158.687 115.108 1.00 200.56 157 GLY A C 1
ATOM 891 O O . GLY A 1 166 ? 126.728 158.081 116.043 1.00 200.56 157 GLY A O 1
ATOM 892 N N . ALA A 1 167 ? 126.422 158.404 113.829 1.00 204.14 158 ALA A N 1
ATOM 893 C CA . ALA A 1 167 ? 127.314 157.325 113.433 1.00 204.14 158 ALA A CA 1
ATOM 894 C C . ALA A 1 167 ? 128.766 157.768 113.527 1.00 204.14 158 ALA A C 1
ATOM 895 O O . ALA A 1 167 ? 129.089 158.943 113.328 1.00 204.14 158 ALA A O 1
ATOM 897 N N . GLY A 1 168 ? 129.642 156.821 113.846 1.00 203.43 159 GLY A N 1
ATOM 898 C CA . GLY A 1 168 ? 131.061 157.103 113.862 1.00 203.43 159 GLY A CA 1
ATOM 899 C C . GLY A 1 168 ? 131.529 157.955 115.015 1.00 203.43 159 GLY A C 1
ATOM 900 O O . GLY A 1 168 ? 132.636 158.498 114.957 1.00 203.43 159 GLY A O 1
ATOM 901 N N . TYR A 1 169 ? 130.725 158.096 116.060 1.00 195.34 160 TYR A N 1
ATOM 902 C CA . TYR A 1 169 ? 131.110 158.871 117.229 1.00 195.34 160 TYR A CA 1
ATOM 903 C C . TYR A 1 169 ? 131.566 157.944 118.344 1.00 195.34 160 TYR A C 1
ATOM 904 O O . TYR A 1 169 ? 130.921 156.932 118.631 1.00 195.34 160 TYR A O 1
ATOM 913 N N . ASN A 1 170 ? 132.688 158.295 118.962 1.00 185.70 161 ASN A N 1
ATOM 914 C CA . ASN A 1 170 ? 133.208 157.511 120.070 1.00 185.70 161 ASN A CA 1
ATOM 915 C C . ASN A 1 170 ? 132.316 157.646 121.296 1.00 185.70 161 ASN A C 1
ATOM 916 O O . ASN A 1 170 ? 131.766 158.714 121.575 1.00 185.70 161 ASN A O 1
ATOM 921 N N . GLY A 1 171 ? 132.164 156.546 122.025 1.00 178.27 162 GLY A N 1
ATOM 922 C CA . GLY A 1 171 ? 131.335 156.559 123.208 1.00 178.27 162 GLY A CA 1
ATOM 923 C C . GLY A 1 171 ? 132.006 157.252 124.376 1.00 178.27 162 GLY A C 1
ATOM 924 O O . GLY A 1 171 ? 133.213 157.486 124.396 1.00 178.27 162 GLY A O 1
ATOM 925 N N . GLY A 1 172 ? 131.193 157.585 125.372 1.00 167.97 163 GLY A N 1
ATOM 926 C CA . GLY A 1 172 ? 131.711 158.237 126.552 1.00 167.97 163 GLY A CA 1
ATOM 927 C C . GLY A 1 172 ? 132.537 157.302 127.411 1.00 167.97 163 GLY A C 1
ATOM 928 O O . GLY A 1 172 ? 132.486 156.079 127.287 1.00 167.97 163 GLY A O 1
ATOM 929 N N . ALA A 1 173 ? 133.318 157.900 128.302 1.00 159.54 164 ALA A N 1
ATOM 930 C CA . ALA A 1 173 ? 134.174 157.158 129.212 1.00 159.54 164 ALA A CA 1
ATOM 931 C C . ALA A 1 173 ? 133.572 157.168 130.608 1.00 159.54 164 ALA A C 1
ATOM 932 O O . ALA A 1 173 ? 133.117 158.207 131.092 1.00 159.54 164 ALA A O 1
ATOM 934 N N . GLY A 1 174 ? 133.567 156.003 131.247 1.00 154.85 165 GLY A N 1
ATOM 935 C CA . GLY A 1 174 ? 132.975 155.890 132.560 1.00 154.85 165 GLY A CA 1
ATOM 936 C C . GLY A 1 174 ? 133.765 156.628 133.620 1.00 154.85 165 GLY A C 1
ATOM 937 O O . GLY A 1 174 ? 134.968 156.851 133.508 1.00 154.85 165 GLY A O 1
ATOM 938 N N . GLY A 1 175 ? 133.060 157.010 134.677 1.00 150.88 166 GLY A N 1
ATOM 939 C CA . GLY A 1 175 ? 133.678 157.744 135.756 1.00 150.88 166 GLY A CA 1
ATOM 940 C C . GLY A 1 175 ? 134.547 156.873 136.635 1.00 150.88 166 GLY A C 1
ATOM 941 O O . GLY A 1 175 ? 134.510 155.646 136.583 1.00 150.88 166 GLY A O 1
ATOM 942 N N . SER A 1 176 ? 135.343 157.535 137.463 1.00 148.37 167 SER A N 1
ATOM 943 C CA . SER A 1 176 ? 136.240 156.856 138.381 1.00 148.37 167 SER A CA 1
ATOM 944 C C . SER A 1 176 ? 135.596 156.724 139.754 1.00 148.37 167 SER A C 1
ATOM 945 O O . SER A 1 176 ? 134.756 157.531 140.153 1.00 148.37 167 SER A O 1
ATOM 948 N N . THR A 1 177 ? 136.008 155.692 140.480 1.00 143.21 168 THR A N 1
ATOM 949 C CA . THR A 1 177 ? 135.470 155.394 141.800 1.00 143.21 168 THR A CA 1
ATOM 950 C C . THR A 1 177 ? 136.536 155.682 142.844 1.00 143.21 168 THR A C 1
ATOM 951 O O . THR A 1 177 ? 137.593 155.050 142.839 1.00 143.21 168 THR A O 1
ATOM 955 N N . ALA A 1 178 ? 136.255 156.612 143.746 1.00 146.03 169 ALA A N 1
ATOM 956 C CA . ALA A 1 178 ? 137.240 157.063 144.715 1.00 146.03 169 ALA A CA 1
ATOM 957 C C . ALA A 1 178 ? 136.730 156.857 146.130 1.00 146.03 169 ALA A C 1
ATOM 958 O O . ALA A 1 178 ? 135.572 157.157 146.430 1.00 146.03 169 ALA A O 1
ATOM 960 N N . ILE A 1 179 ? 137.601 156.351 146.999 1.00 142.38 170 ILE A N 1
ATOM 961 C CA . ILE A 1 179 ? 137.278 156.230 148.415 1.00 142.38 170 ILE A CA 1
ATOM 962 C C . ILE A 1 179 ? 138.560 156.116 149.228 1.00 142.38 170 ILE A C 1
ATOM 963 O O . ILE A 1 179 ? 139.489 155.397 148.845 1.00 142.38 170 ILE A O 1
ATOM 968 N N . LEU A 1 180 ? 138.624 156.849 150.339 1.00 146.73 171 LEU A N 1
ATOM 969 C CA . LEU A 1 180 ? 139.725 156.745 151.294 1.00 146.73 171 LEU A CA 1
ATOM 970 C C . LEU A 1 180 ? 141.078 156.947 150.621 1.00 146.73 171 LEU A C 1
ATOM 971 O O . LEU A 1 180 ? 142.060 156.274 150.937 1.00 146.73 171 LEU A O 1
ATOM 976 N N . GLY A 1 181 ? 141.131 157.879 149.677 1.00 153.08 172 GLY A N 1
ATOM 977 C CA . GLY A 1 181 ? 142.374 158.201 149.018 1.00 153.08 172 GLY A CA 1
ATOM 978 C C . GLY A 1 181 ? 142.801 157.244 147.930 1.00 153.08 172 GLY A C 1
ATOM 979 O O . GLY A 1 181 ? 143.889 157.421 147.372 1.00 153.08 172 GLY A O 1
ATOM 980 N N . THR A 1 182 ? 141.995 156.238 147.608 1.00 148.20 173 THR A N 1
ATOM 981 C CA . THR A 1 182 ? 142.312 155.293 146.548 1.00 148.20 173 THR A CA 1
ATOM 982 C C . THR A 1 182 ? 141.265 155.405 145.453 1.00 148.20 173 THR A C 1
ATOM 983 O O . THR A 1 182 ? 140.064 155.413 145.741 1.00 148.20 173 THR A O 1
ATOM 987 N N . THR A 1 183 ? 141.715 155.488 144.204 1.00 149.22 174 THR A N 1
ATOM 988 C CA . THR A 1 183 ? 140.824 155.664 143.068 1.00 149.22 174 THR A CA 1
ATOM 989 C C . THR A 1 183 ? 141.034 154.540 142.071 1.00 149.22 174 THR A C 1
ATOM 990 O O . THR A 1 183 ? 142.170 154.252 141.684 1.00 149.22 174 THR A O 1
ATOM 994 N N . ALA A 1 184 ? 139.940 153.921 141.654 1.00 143.67 175 ALA A N 1
ATOM 995 C CA . ALA A 1 184 ? 139.927 153.027 140.507 1.00 143.67 175 ALA A CA 1
ATOM 996 C C . ALA A 1 184 ? 139.362 153.817 139.336 1.00 143.67 175 ALA A C 1
ATOM 997 O O . ALA A 1 184 ? 138.161 154.100 139.291 1.00 143.67 175 ALA A O 1
ATOM 999 N N . GLY A 1 185 ? 140.233 154.194 138.407 1.00 150.58 176 GLY A N 1
ATOM 1000 C CA . GLY A 1 185 ? 139.802 155.012 137.291 1.00 150.58 176 GLY A CA 1
ATOM 1001 C C . GLY A 1 185 ? 138.859 154.253 136.377 1.00 150.58 176 GLY A C 1
ATOM 1002 O O . GLY A 1 185 ? 138.992 153.047 136.170 1.00 150.58 176 GLY A O 1
ATOM 1003 N N . GLY A 1 186 ? 137.889 154.975 135.829 1.00 147.42 177 GLY A N 1
ATOM 1004 C CA . GLY A 1 186 ? 136.967 154.365 134.899 1.00 147.42 177 GLY A CA 1
ATOM 1005 C C . GLY A 1 186 ? 137.626 154.070 133.567 1.00 147.42 177 GLY A C 1
ATOM 1006 O O . GLY A 1 186 ? 138.543 154.762 133.130 1.00 147.42 177 GLY A O 1
ATOM 1007 N N . GLY A 1 187 ? 137.150 153.013 132.919 1.00 153.53 178 GLY A N 1
ATOM 1008 C CA . GLY A 1 187 ? 137.681 152.659 131.618 1.00 153.53 178 GLY A CA 1
ATOM 1009 C C . GLY A 1 187 ? 137.340 153.713 130.581 1.00 153.53 178 GLY A C 1
ATOM 1010 O O . GLY A 1 187 ? 136.273 154.327 130.613 1.00 153.53 178 GLY A O 1
ATOM 1011 N N . ALA A 1 188 ? 138.265 153.925 129.654 1.00 162.65 179 ALA A N 1
ATOM 1012 C CA . ALA A 1 188 ? 138.037 154.886 128.589 1.00 162.65 179 ALA A CA 1
ATOM 1013 C C . ALA A 1 188 ? 136.958 154.379 127.645 1.00 162.65 179 ALA A C 1
ATOM 1014 O O . ALA A 1 188 ? 136.713 153.176 127.533 1.00 162.65 179 ALA A O 1
ATOM 1016 N N . GLY A 1 189 ? 136.308 155.313 126.964 1.00 167.84 180 GLY A N 1
ATOM 1017 C CA . GLY A 1 189 ? 135.241 154.969 126.053 1.00 167.84 180 GLY A CA 1
ATOM 1018 C C . GLY A 1 189 ? 135.763 154.351 124.772 1.00 167.84 180 GLY A C 1
ATOM 1019 O O . GLY A 1 189 ? 136.964 154.254 124.521 1.00 167.84 180 GLY A O 1
ATOM 1020 N N . GLY A 1 190 ? 134.822 153.924 123.941 1.00 176.29 181 GLY A N 1
ATOM 1021 C CA . GLY A 1 190 ? 135.159 153.336 122.667 1.00 176.29 181 GLY A CA 1
ATOM 1022 C C . GLY A 1 190 ? 135.612 154.395 121.681 1.00 176.29 181 GLY A C 1
ATOM 1023 O O . GLY A 1 190 ? 135.855 155.554 122.019 1.00 176.29 181 GLY A O 1
ATOM 1024 N N . LEU A 1 191 ? 135.739 153.973 120.429 1.00 187.77 182 LEU A N 1
ATOM 1025 C CA . LEU A 1 191 ? 136.134 154.868 119.354 1.00 187.77 182 LEU A CA 1
ATOM 1026 C C . LEU A 1 191 ? 135.154 154.755 118.199 1.00 187.77 182 LEU A C 1
ATOM 1027 O O . LEU A 1 191 ? 134.792 153.650 117.786 1.00 187.77 182 LEU A O 1
ATOM 1032 N N . GLY A 1 192 ? 134.729 155.905 117.685 1.00 203.02 183 GLY A N 1
ATOM 1033 C CA . GLY A 1 192 ? 133.884 155.911 116.511 1.00 203.02 183 GLY A CA 1
ATOM 1034 C C . GLY A 1 192 ? 134.622 155.382 115.298 1.00 203.02 183 GLY A C 1
ATOM 1035 O O . GLY A 1 192 ? 135.846 155.453 115.201 1.00 203.02 183 GLY A O 1
ATOM 1036 N N . VAL A 1 193 ? 133.861 154.835 114.359 1.00 218.83 184 VAL A N 1
ATOM 1037 C CA . VAL A 1 193 ? 134.429 154.159 113.203 1.00 218.83 184 VAL A CA 1
ATOM 1038 C C . VAL A 1 193 ? 133.815 154.732 111.935 1.00 218.83 184 VAL A C 1
ATOM 1039 O O . VAL A 1 193 ? 132.615 155.024 111.886 1.00 218.83 184 VAL A O 1
ATOM 1043 N N . ASN A 1 194 ? 134.649 154.928 110.923 1.00 230.61 185 ASN A N 1
ATOM 1044 C CA . ASN A 1 194 ? 134.205 155.314 109.598 1.00 230.61 185 ASN A CA 1
ATOM 1045 C C . ASN A 1 194 ? 134.232 154.090 108.687 1.00 230.61 185 ASN A C 1
ATOM 1046 O O . ASN A 1 194 ? 134.449 152.961 109.133 1.00 230.61 185 ASN A O 1
ATOM 1051 N N . ASN A 1 195 ? 134.005 154.309 107.398 1.00 237.78 186 ASN A N 1
ATOM 1052 C CA . ASN A 1 195 ? 133.995 153.208 106.448 1.00 237.78 186 ASN A CA 1
ATOM 1053 C C . ASN A 1 195 ? 135.390 152.614 106.304 1.00 237.78 186 ASN A C 1
ATOM 1054 O O . ASN A 1 195 ? 136.395 153.311 106.464 1.00 237.78 186 ASN A O 1
ATOM 1059 N N . ASN A 1 196 ? 135.433 151.299 106.066 1.00 244.35 187 ASN A N 1
ATOM 1060 C CA . ASN A 1 196 ? 136.622 150.487 105.796 1.00 244.35 187 ASN A CA 1
ATOM 1061 C C . ASN A 1 196 ? 137.867 150.924 106.563 1.00 244.35 187 ASN A C 1
ATOM 1062 O O . ASN A 1 196 ? 138.967 150.975 106.003 1.00 244.35 187 ASN A O 1
ATOM 1067 N N . ALA A 1 197 ? 137.708 151.208 107.855 1.00 236.44 188 ALA A N 1
ATOM 1068 C CA . ALA A 1 197 ? 138.847 151.497 108.724 1.00 236.44 188 ALA A CA 1
ATOM 1069 C C . ALA A 1 197 ? 138.424 151.168 110.152 1.00 236.44 188 ALA A C 1
ATOM 1070 O O . ALA A 1 197 ? 137.769 151.982 110.808 1.00 236.44 188 ALA A O 1
ATOM 1072 N N . THR A 1 198 ? 138.807 149.987 110.626 1.00 223.14 189 THR A N 1
ATOM 1073 C CA . THR A 1 198 ? 138.470 149.586 111.984 1.00 223.14 189 THR A CA 1
ATOM 1074 C C . THR A 1 198 ? 139.231 150.445 112.986 1.00 223.14 189 THR A C 1
ATOM 1075 O O . THR A 1 198 ? 140.370 150.852 112.742 1.00 223.14 189 THR A O 1
ATOM 1079 N N . ALA A 1 199 ? 138.595 150.721 114.121 1.00 207.46 190 ALA A N 1
ATOM 1080 C CA . ALA A 1 199 ? 139.156 151.632 115.103 1.00 207.46 190 ALA A CA 1
ATOM 1081 C C . ALA A 1 199 ? 140.343 150.988 115.820 1.00 207.46 190 ALA A C 1
ATOM 1082 O O . ALA A 1 199 ? 140.797 149.891 115.485 1.00 207.46 190 ALA A O 1
ATOM 1084 N N . VAL A 1 200 ? 140.856 151.699 116.817 1.00 191.52 191 VAL A N 1
ATOM 1085 C CA . VAL A 1 200 ? 142.012 151.266 117.588 1.00 191.52 191 VAL A CA 1
ATOM 1086 C C . VAL A 1 200 ? 141.556 150.978 119.012 1.00 191.52 191 VAL A C 1
ATOM 1087 O O . VAL A 1 200 ? 140.589 151.567 119.506 1.00 191.52 191 VAL A O 1
ATOM 1091 N N . GLN A 1 201 ? 142.251 150.054 119.669 1.00 183.92 192 GLN A N 1
ATOM 1092 C CA . GLN A 1 201 ? 141.904 149.685 121.032 1.00 183.92 192 GLN A CA 1
ATOM 1093 C C . GLN A 1 201 ? 142.095 150.866 121.976 1.00 183.92 192 GLN A C 1
ATOM 1094 O O . GLN A 1 201 ? 142.879 151.782 121.714 1.00 183.92 192 GLN A O 1
ATOM 1100 N N . VAL A 1 202 ? 141.357 150.844 123.081 1.00 175.65 193 VAL A N 1
ATOM 1101 C CA . VAL A 1 202 ? 141.402 151.910 124.071 1.00 175.65 193 VAL A CA 1
ATOM 1102 C C . VAL A 1 202 ? 141.845 151.333 125.405 1.00 175.65 193 VAL A C 1
ATOM 1103 O O . VAL A 1 202 ? 141.558 150.178 125.734 1.00 175.65 193 VAL A O 1
ATOM 1107 N N . ASN A 1 203 ? 142.553 152.152 126.175 1.00 169.21 194 ASN A N 1
ATOM 1108 C CA . ASN A 1 203 ? 143.066 151.715 127.462 1.00 169.21 194 ASN A CA 1
ATOM 1109 C C . ASN A 1 203 ? 141.933 151.485 128.452 1.00 169.21 194 ASN A C 1
ATOM 1110 O O . ASN A 1 203 ? 140.905 152.163 128.427 1.00 169.21 194 ASN A O 1
ATOM 1115 N N . GLY A 1 204 ? 142.135 150.512 129.332 1.00 160.63 195 GLY A N 1
ATOM 1116 C CA . GLY A 1 204 ? 141.228 150.278 130.430 1.00 160.63 195 GLY A CA 1
ATOM 1117 C C . GLY A 1 204 ? 141.526 151.205 131.589 1.00 160.63 195 GLY A C 1
ATOM 1118 O O . GLY A 1 204 ? 142.308 152.152 131.491 1.00 160.63 195 GLY A O 1
ATOM 1119 N N . GLY A 1 205 ? 140.886 150.919 132.711 1.00 157.78 196 GLY A N 1
ATOM 1120 C CA . GLY A 1 205 ? 141.082 151.727 133.893 1.00 157.78 196 GLY A CA 1
ATOM 1121 C C . GLY A 1 205 ? 142.411 151.450 134.564 1.00 157.78 196 GLY A C 1
ATOM 1122 O O . GLY A 1 205 ? 143.127 150.500 134.250 1.00 157.78 196 GLY A O 1
ATOM 1123 N N . THR A 1 206 ? 142.744 152.313 135.521 1.00 158.14 197 THR A N 1
ATOM 1124 C CA . THR A 1 206 ? 143.954 152.150 136.316 1.00 158.14 197 THR A CA 1
ATOM 1125 C C . THR A 1 206 ? 143.647 152.349 137.792 1.00 158.14 197 THR A C 1
ATOM 1126 O O . THR A 1 206 ? 142.480 152.452 138.180 1.00 158.14 197 THR A O 1
ATOM 1130 N N . THR A 1 207 ? 144.683 152.408 138.620 1.00 153.06 198 THR A N 1
ATOM 1131 C CA . THR A 1 207 ? 144.526 152.618 140.051 1.00 153.06 198 THR A CA 1
ATOM 1132 C C . THR A 1 207 ? 145.504 153.689 140.504 1.00 153.06 198 THR A C 1
ATOM 1133 O O . THR A 1 207 ? 146.671 153.676 140.102 1.00 153.06 198 THR A O 1
ATOM 1137 N N . SER A 1 208 ? 145.028 154.613 141.333 1.00 158.67 199 SER A N 1
ATOM 1138 C CA . SER A 1 208 ? 145.876 155.702 141.802 1.00 158.67 199 SER A CA 1
ATOM 1139 C C . SER A 1 208 ? 145.593 156.055 143.254 1.00 158.67 199 SER A C 1
ATOM 1140 O O . SER A 1 208 ? 144.611 155.585 143.839 1.00 158.67 199 SER A O 1
ATOM 1143 N N . GLY A 1 209 ? 146.433 156.911 143.831 1.00 160.52 200 GLY A N 1
ATOM 1144 C CA . GLY A 1 209 ? 146.308 157.243 145.234 1.00 160.52 200 GLY A CA 1
ATOM 1145 C C . GLY A 1 209 ? 147.147 156.307 146.085 1.00 160.52 200 GLY A C 1
ATOM 1146 O O . GLY A 1 209 ? 148.156 155.755 145.640 1.00 160.52 200 GLY A O 1
ATOM 1147 N N . THR A 1 210 ? 146.725 156.133 147.336 1.00 156.24 201 THR A N 1
ATOM 1148 C CA . THR A 1 210 ? 147.384 155.166 148.200 1.00 156.24 201 THR A CA 1
ATOM 1149 C C . THR A 1 210 ? 147.278 153.784 147.576 1.00 156.24 201 THR A C 1
ATOM 1150 O O . THR A 1 210 ? 146.194 153.355 147.175 1.00 156.24 201 THR A O 1
ATOM 1154 N N . THR A 1 211 ? 148.400 153.094 147.493 1.00 152.65 202 THR A N 1
ATOM 1155 C CA . THR A 1 211 ? 148.448 151.861 146.725 1.00 152.65 202 THR A CA 1
ATOM 1156 C C . THR A 1 211 ? 147.662 150.769 147.432 1.00 152.65 202 THR A C 1
ATOM 1157 O O . THR A 1 211 ? 148.005 150.404 148.563 1.00 152.65 202 THR A O 1
ATOM 1161 N N . PRO A 1 212 ? 146.615 150.228 146.822 1.00 148.17 203 PRO A N 1
ATOM 1162 C CA . PRO A 1 212 ? 145.962 149.056 147.397 1.00 148.17 203 PRO A CA 1
ATOM 1163 C C . PRO A 1 212 ? 146.880 147.857 147.302 1.00 148.17 203 PRO A C 1
ATOM 1164 O O . PRO A 1 212 ? 147.673 147.727 146.367 1.00 148.17 203 PRO A O 1
ATOM 1168 N N . GLU A 1 213 ? 146.771 146.969 148.284 1.00 152.50 204 GLU A N 1
ATOM 1169 C CA . GLU A 1 213 ? 147.621 145.789 148.262 1.00 152.50 204 GLU A CA 1
ATOM 1170 C C . GLU A 1 213 ? 147.162 144.762 147.237 1.00 152.50 204 GLU A C 1
ATOM 1171 O O . GLU A 1 213 ? 147.932 143.855 146.909 1.00 152.50 204 GLU A O 1
ATOM 1177 N N . ILE A 1 214 ? 145.944 144.879 146.716 1.00 146.75 205 ILE A N 1
ATOM 1178 C CA . ILE A 1 214 ? 145.541 144.143 145.522 1.00 146.75 205 ILE A CA 1
ATOM 1179 C C . ILE A 1 214 ? 144.779 145.086 144.602 1.00 146.75 205 ILE A C 1
ATOM 1180 O O . ILE A 1 214 ? 143.813 145.734 145.026 1.00 146.75 205 ILE A O 1
ATOM 1185 N N . SER A 1 215 ? 145.206 145.154 143.342 1.00 143.91 206 SER A N 1
ATOM 1186 C CA . SER A 1 215 ? 144.603 146.028 142.346 1.00 143.91 206 SER A CA 1
ATOM 1187 C C . SER A 1 215 ? 144.379 145.246 141.064 1.00 143.91 206 SER A C 1
ATOM 1188 O O . SER A 1 215 ? 145.262 144.503 140.630 1.00 143.91 206 SER A O 1
ATOM 1191 N N . TYR A 1 216 ? 143.207 145.418 140.459 1.00 147.82 207 TYR A N 1
ATOM 1192 C CA . TYR A 1 216 ? 142.798 144.699 139.261 1.00 147.82 207 TYR A CA 1
ATOM 1193 C C . TYR A 1 216 ? 142.661 145.708 138.134 1.00 147.82 207 TYR A C 1
ATOM 1194 O O . TYR A 1 216 ? 141.629 146.389 138.039 1.00 147.82 207 TYR A O 1
ATOM 1203 N N . PRO A 1 217 ? 143.661 145.867 137.274 1.00 148.46 208 PRO A N 1
ATOM 1204 C CA . PRO A 1 217 ? 143.503 146.781 136.140 1.00 148.46 208 PRO A CA 1
ATOM 1205 C C . PRO A 1 217 ? 142.376 146.317 135.234 1.00 148.46 208 PRO A C 1
ATOM 1206 O O . PRO A 1 217 ? 142.208 145.123 134.981 1.00 148.46 208 PRO A O 1
ATOM 1210 N N . GLY A 1 218 ? 141.600 147.277 134.745 1.00 149.81 209 GLY A N 1
ATOM 1211 C CA . GLY A 1 218 ? 140.438 146.941 133.950 1.00 149.81 209 GLY A CA 1
ATOM 1212 C C . GLY A 1 218 ? 140.817 146.404 132.585 1.00 149.81 209 GLY A C 1
ATOM 1213 O O . GLY A 1 218 ? 141.841 146.761 132.008 1.00 149.81 209 GLY A O 1
ATOM 1214 N N . GLY A 1 219 ? 139.971 145.519 132.070 1.00 157.24 210 GLY A N 1
ATOM 1215 C CA . GLY A 1 219 ? 140.170 144.992 130.739 1.00 157.24 210 GLY A CA 1
ATOM 1216 C C . GLY A 1 219 ? 140.075 146.081 129.695 1.00 157.24 210 GLY A C 1
ATOM 1217 O O . GLY A 1 219 ? 139.075 146.800 129.630 1.00 157.24 210 GLY A O 1
ATOM 1218 N N . LEU A 1 220 ? 141.112 146.222 128.880 1.00 163.45 211 LEU A N 1
ATOM 1219 C CA . LEU A 1 220 ? 141.120 147.266 127.869 1.00 163.45 211 LEU A CA 1
ATOM 1220 C C . LEU A 1 220 ? 140.177 146.916 126.727 1.00 163.45 211 LEU A C 1
ATOM 1221 O O . LEU A 1 220 ? 140.062 145.755 126.327 1.00 163.45 211 LEU A O 1
ATOM 1226 N N . GLY A 1 221 ? 139.487 147.930 126.214 1.00 175.73 212 GLY A N 1
ATOM 1227 C CA . GLY A 1 221 ? 138.641 147.727 125.058 1.00 175.73 212 GLY A CA 1
ATOM 1228 C C . GLY A 1 221 ? 139.455 147.346 123.839 1.00 175.73 212 GLY A C 1
ATOM 1229 O O . GLY A 1 221 ? 140.593 147.775 123.660 1.00 175.73 212 GLY A O 1
ATOM 1230 N N . THR A 1 222 ? 138.856 146.528 122.986 1.00 184.59 213 THR A N 1
ATOM 1231 C CA . THR A 1 222 ? 139.589 145.926 121.887 1.00 184.59 213 THR A CA 1
ATOM 1232 C C . THR A 1 222 ? 139.550 146.809 120.645 1.00 184.59 213 THR A C 1
ATOM 1233 O O . THR A 1 222 ? 138.779 147.764 120.546 1.00 184.59 213 THR A O 1
ATOM 1237 N N . GLU A 1 223 ? 140.406 146.464 119.681 1.00 203.71 214 GLU A N 1
ATOM 1238 C CA . GLU A 1 223 ? 140.568 147.291 118.492 1.00 203.71 214 GLU A CA 1
ATOM 1239 C C . GLU A 1 223 ? 139.320 147.307 117.619 1.00 203.71 214 GLU A C 1
ATOM 1240 O O . GLU A 1 223 ? 139.069 148.300 116.929 1.00 203.71 214 GLU A O 1
ATOM 1246 N N . GLY A 1 224 ? 138.531 146.238 117.620 1.00 197.98 215 GLY A N 1
ATOM 1247 C CA . GLY A 1 224 ? 137.244 146.327 116.961 1.00 197.98 215 GLY A CA 1
ATOM 1248 C C . GLY A 1 224 ? 136.762 145.142 116.150 1.00 197.98 215 GLY A C 1
ATOM 1249 O O . GLY A 1 224 ? 135.552 144.906 116.090 1.00 197.98 215 GLY A O 1
ATOM 1250 N N . ILE A 1 225 ? 137.665 144.392 115.515 1.00 200.65 216 ILE A N 1
ATOM 1251 C CA . ILE A 1 225 ? 137.223 143.220 114.763 1.00 200.65 216 ILE A CA 1
ATOM 1252 C C . ILE A 1 225 ? 136.573 142.214 115.700 1.00 200.65 216 ILE A C 1
ATOM 1253 O O . ILE A 1 225 ? 135.478 141.706 115.434 1.00 200.65 216 ILE A O 1
ATOM 1258 N N . VAL A 1 226 ? 137.236 141.911 116.815 1.00 194.04 217 VAL A N 1
ATOM 1259 C CA . VAL A 1 226 ? 136.549 141.219 117.897 1.00 194.04 217 VAL A CA 1
ATOM 1260 C C . VAL A 1 226 ? 135.564 142.160 118.581 1.00 194.04 217 VAL A C 1
ATOM 1261 O O . VAL A 1 226 ? 134.424 141.783 118.872 1.00 194.04 217 VAL A O 1
ATOM 1265 N N . GLY A 1 227 ? 135.983 143.395 118.843 1.00 189.51 218 GLY A N 1
ATOM 1266 C CA . GLY A 1 227 ? 135.093 144.432 119.314 1.00 189.51 218 GLY A CA 1
ATOM 1267 C C . GLY A 1 227 ? 134.624 144.303 120.743 1.00 189.51 218 GLY A C 1
ATOM 1268 O O . GLY A 1 227 ? 133.938 145.208 121.229 1.00 189.51 218 GLY A O 1
ATOM 1269 N N . THR A 1 228 ? 134.983 143.233 121.443 1.00 180.10 219 THR A N 1
ATOM 1270 C CA . THR A 1 228 ? 134.401 142.980 122.753 1.00 180.10 219 THR A CA 1
ATOM 1271 C C . THR A 1 228 ? 134.825 144.039 123.762 1.00 180.10 219 THR A C 1
ATOM 1272 O O . THR A 1 228 ? 135.966 144.504 123.762 1.00 180.10 219 THR A O 1
ATOM 1276 N N . GLY A 1 229 ? 133.885 144.430 124.617 1.00 173.02 220 GLY A N 1
ATOM 1277 C CA . GLY A 1 229 ? 134.195 145.372 125.667 1.00 173.02 220 GLY A CA 1
ATOM 1278 C C . GLY A 1 229 ? 134.975 144.723 126.792 1.00 173.02 220 GLY A C 1
ATOM 1279 O O . GLY A 1 229 ? 134.822 143.542 127.091 1.00 173.02 220 GLY A O 1
ATOM 1280 N N . GLY A 1 230 ? 135.831 145.520 127.422 1.00 160.97 221 GLY A N 1
ATOM 1281 C CA . GLY A 1 230 ? 136.672 144.999 128.478 1.00 160.97 221 GLY A CA 1
ATOM 1282 C C . GLY A 1 230 ? 135.879 144.643 129.720 1.00 160.97 221 GLY A C 1
ATOM 1283 O O . GLY A 1 230 ? 134.830 145.216 130.009 1.00 160.97 221 GLY A O 1
ATOM 1284 N N . GLY A 1 231 ? 136.399 143.668 130.465 1.00 155.33 222 GLY A N 1
ATOM 1285 C CA . GLY A 1 231 ? 135.801 143.245 131.708 1.00 155.33 222 GLY A CA 1
ATOM 1286 C C . GLY A 1 231 ? 136.414 143.952 132.906 1.00 155.33 222 GLY A C 1
ATOM 1287 O O . GLY A 1 231 ? 137.324 144.768 132.794 1.00 155.33 222 GLY A O 1
ATOM 1288 N N . SER A 1 232 ? 135.889 143.613 134.079 1.00 148.86 223 SER A N 1
ATOM 1289 C CA . SER A 1 232 ? 136.362 144.210 135.319 1.00 148.86 223 SER A CA 1
ATOM 1290 C C . SER A 1 232 ? 136.417 143.170 136.426 1.00 148.86 223 SER A C 1
ATOM 1291 O O . SER A 1 232 ? 136.365 141.967 136.156 1.00 148.86 223 SER A O 1
ATOM 1294 N N . VAL A 1 233 ? 136.536 143.627 137.672 1.00 147.88 224 VAL A N 1
ATOM 1295 C CA . VAL A 1 233 ? 136.583 142.706 138.804 1.00 147.88 224 VAL A CA 1
ATOM 1296 C C . VAL A 1 233 ? 135.319 141.862 138.855 1.00 147.88 224 VAL A C 1
ATOM 1297 O O . VAL A 1 233 ? 135.374 140.631 138.943 1.00 147.88 224 VAL A O 1
ATOM 1301 N N . LEU A 1 234 ? 134.163 142.513 138.800 1.00 147.84 225 LEU A N 1
ATOM 1302 C CA . LEU A 1 234 ? 132.883 141.842 138.948 1.00 147.84 225 LEU A CA 1
ATOM 1303 C C . LEU A 1 234 ? 132.185 141.592 137.623 1.00 147.84 225 LEU A C 1
ATOM 1304 O O . LEU A 1 234 ? 131.092 141.021 137.614 1.00 147.84 225 LEU A O 1
ATOM 1309 N N . SER A 1 235 ? 132.779 141.999 136.513 1.00 154.62 226 SER A N 1
ATOM 1310 C CA . SER A 1 235 ? 132.181 141.824 135.201 1.00 154.62 226 SER A CA 1
ATOM 1311 C C . SER A 1 235 ? 133.061 140.914 134.359 1.00 154.62 226 SER A C 1
ATOM 1312 O O . SER A 1 235 ? 134.139 140.490 134.776 1.00 154.62 226 SER A O 1
ATOM 1315 N N . GLN A 1 236 ? 132.585 140.616 133.159 1.00 159.55 227 GLN A N 1
ATOM 1316 C CA . GLN A 1 236 ? 133.311 139.780 132.225 1.00 159.55 227 GLN A CA 1
ATOM 1317 C C . GLN A 1 236 ? 133.302 140.430 130.853 1.00 159.55 227 GLN A C 1
ATOM 1318 O O . GLN A 1 236 ? 132.409 141.224 130.546 1.00 159.55 227 GLN A O 1
ATOM 1324 N N . PRO A 1 237 ? 134.282 140.123 130.016 1.00 160.41 228 PRO A N 1
ATOM 1325 C CA . PRO A 1 237 ? 134.307 140.722 128.680 1.00 160.41 228 PRO A CA 1
ATOM 1326 C C . PRO A 1 237 ? 133.091 140.323 127.868 1.00 160.41 228 PRO A C 1
ATOM 1327 O O . PRO A 1 237 ? 132.928 139.154 127.508 1.00 160.41 228 PRO A O 1
ATOM 1331 N N . THR A 1 238 ? 132.225 141.289 127.587 1.00 172.96 229 THR A N 1
ATOM 1332 C CA . THR A 1 238 ? 131.029 141.044 126.800 1.00 172.96 229 THR A CA 1
ATOM 1333 C C . THR A 1 238 ? 131.308 141.307 125.327 1.00 172.96 229 THR A C 1
ATOM 1334 O O . THR A 1 238 ? 132.068 142.213 124.977 1.00 172.96 229 THR A O 1
ATOM 1338 N N . GLN A 1 239 ? 130.705 140.496 124.470 1.00 178.97 230 GLN A N 1
ATOM 1339 C CA . GLN A 1 239 ? 130.958 140.573 123.041 1.00 178.97 230 GLN A CA 1
ATOM 1340 C C . GLN A 1 239 ? 129.877 141.387 122.345 1.00 178.97 230 GLN A C 1
ATOM 1341 O O . GLN A 1 239 ? 128.802 141.640 122.892 1.00 178.97 230 GLN A O 1
ATOM 1347 N N . ARG A 1 240 ? 130.180 141.801 121.121 1.00 191.30 231 ARG A N 1
ATOM 1348 C CA . ARG A 1 240 ? 129.194 142.494 120.310 1.00 191.30 231 ARG A CA 1
ATOM 1349 C C . ARG A 1 240 ? 128.162 141.509 119.779 1.00 191.30 231 ARG A C 1
ATOM 1350 O O . ARG A 1 240 ? 128.443 140.324 119.585 1.00 191.30 231 ARG A O 1
ATOM 1358 N N . ALA A 1 241 ? 126.955 142.011 119.545 1.00 197.23 232 ALA A N 1
ATOM 1359 C CA . ALA A 1 241 ? 125.852 141.208 119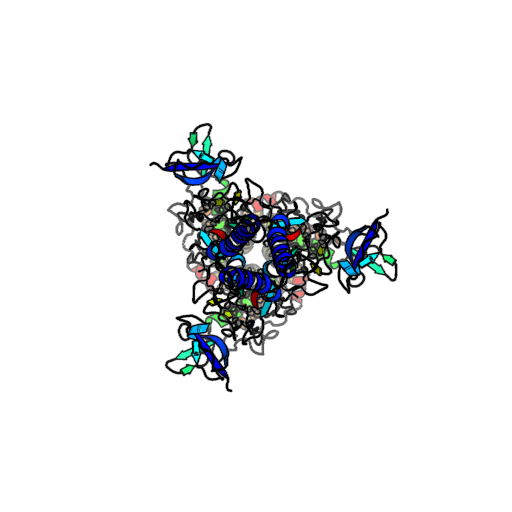.034 1.00 197.23 232 ALA A CA 1
ATOM 1360 C C . ALA A 1 241 ? 125.526 141.658 117.618 1.00 197.23 232 ALA A C 1
ATOM 1361 O O . ALA A 1 241 ? 125.239 142.837 117.388 1.00 197.23 232 ALA A O 1
ATOM 1363 N N . PHE A 1 242 ? 125.559 140.721 116.675 1.00 200.78 233 PHE A N 1
ATOM 1364 C CA . PHE A 1 242 ? 125.214 141.020 115.291 1.00 200.78 233 PHE A CA 1
ATOM 1365 C C . PHE A 1 242 ? 123.704 141.157 115.173 1.00 200.78 233 PHE A C 1
ATOM 1366 O O . PHE A 1 242 ? 122.970 140.173 115.306 1.00 200.78 233 PHE A O 1
ATOM 1374 N N . THR A 1 243 ? 123.239 142.378 114.931 1.00 206.09 234 THR A N 1
ATOM 1375 C CA . THR A 1 243 ? 121.827 142.624 114.699 1.00 206.09 234 THR A CA 1
ATOM 1376 C C . THR A 1 243 ? 121.681 143.837 113.796 1.00 206.09 234 THR A C 1
ATOM 1377 O O . THR A 1 243 ? 122.589 144.663 113.678 1.00 206.09 234 THR A O 1
ATOM 1381 N N . ASN A 1 244 ? 120.524 143.927 113.148 1.00 207.87 235 ASN A N 1
ATOM 1382 C CA . ASN A 1 244 ? 120.181 145.074 112.323 1.00 207.87 235 ASN A CA 1
ATOM 1383 C C . ASN A 1 244 ? 119.204 146.009 113.016 1.00 207.87 235 ASN A C 1
ATOM 1384 O O . ASN A 1 244 ? 118.690 146.936 112.383 1.00 207.87 235 ASN A O 1
ATOM 1389 N N . ALA A 1 245 ? 118.934 145.786 114.300 1.00 198.62 236 ALA A N 1
ATOM 1390 C CA . ALA A 1 245 ? 118.020 146.623 115.057 1.00 198.62 236 ALA A CA 1
ATOM 1391 C C . ALA A 1 245 ? 118.699 147.383 116.186 1.00 198.62 236 ALA A C 1
ATOM 1392 O O . ALA A 1 245 ? 118.024 148.137 116.895 1.00 198.62 236 ALA A O 1
ATOM 1394 N N . GLY A 1 246 ? 120.006 147.217 116.370 1.00 201.19 237 GLY A N 1
ATOM 1395 C CA . GLY A 1 246 ? 120.703 147.895 117.444 1.00 201.19 237 GLY A CA 1
ATOM 1396 C C . GLY A 1 246 ? 120.247 147.467 118.824 1.00 201.19 237 GLY A C 1
ATOM 1397 O O . GLY A 1 246 ? 119.958 148.312 119.677 1.00 201.19 237 GLY A O 1
ATOM 1398 N N . ASN A 1 247 ? 120.164 146.153 119.049 1.00 205.84 238 ASN A N 1
ATOM 1399 C CA . ASN A 1 247 ? 119.737 145.650 120.351 1.00 205.84 238 ASN A CA 1
ATOM 1400 C C . ASN A 1 247 ? 120.661 146.131 121.460 1.00 205.84 238 ASN A C 1
ATOM 1401 O O . ASN A 1 247 ? 120.208 146.394 122.581 1.00 205.84 238 ASN A O 1
ATOM 1406 N N . ASN A 1 248 ? 121.956 146.251 121.168 1.00 204.10 239 ASN A N 1
ATOM 1407 C CA . ASN A 1 248 ? 122.908 146.922 122.050 1.00 204.10 239 ASN A CA 1
ATOM 1408 C C . ASN A 1 248 ? 123.007 146.222 123.407 1.00 204.10 239 ASN A C 1
ATOM 1409 O O . ASN A 1 248 ? 122.654 146.778 124.448 1.00 204.10 239 ASN A O 1
ATOM 1414 N N . ASN A 1 249 ? 123.485 144.987 123.381 1.00 188.36 240 ASN A N 1
ATOM 1415 C CA . ASN A 1 249 ? 123.655 144.250 124.624 1.00 188.36 240 ASN A CA 1
ATOM 1416 C C . ASN A 1 249 ? 124.685 144.948 125.505 1.00 188.36 240 ASN A C 1
ATOM 1417 O O . ASN A 1 249 ? 125.835 145.123 125.082 1.00 188.36 240 ASN A O 1
ATOM 1422 N N . PRO A 1 250 ? 124.326 145.360 126.710 1.00 176.11 241 PRO A N 1
ATOM 1423 C CA . PRO A 1 250 ? 125.262 146.088 127.567 1.00 176.11 241 PRO A CA 1
ATOM 1424 C C . PRO A 1 250 ? 126.199 145.122 128.283 1.00 176.11 241 PRO A C 1
ATOM 1425 O O . PRO A 1 250 ? 126.106 143.906 128.143 1.00 176.11 241 PRO A O 1
ATOM 1429 N N . ALA A 1 251 ? 127.116 145.692 129.057 1.00 162.95 242 ALA A N 1
ATOM 1430 C CA . ALA A 1 251 ? 128.012 144.883 129.866 1.00 162.95 242 ALA A CA 1
ATOM 1431 C C . ALA A 1 251 ? 127.223 144.137 130.932 1.00 162.95 242 ALA A C 1
ATOM 1432 O O . ALA A 1 251 ? 126.189 144.607 131.412 1.00 162.95 242 ALA A O 1
ATOM 1434 N N . ASN A 1 252 ? 127.720 142.954 131.298 1.00 158.39 243 ASN A N 1
ATOM 1435 C CA . ASN A 1 252 ? 126.943 142.063 132.152 1.00 158.39 243 ASN A CA 1
ATOM 1436 C C . ASN A 1 252 ? 126.720 142.665 133.534 1.00 158.39 243 ASN A C 1
ATOM 1437 O O . ASN A 1 252 ? 125.584 142.728 134.016 1.00 158.39 243 ASN A O 1
ATOM 1442 N N . SER A 1 253 ? 127.784 143.127 134.184 1.00 151.01 244 SER A N 1
ATOM 1443 C CA . SER A 1 253 ? 127.670 143.611 135.553 1.00 151.01 244 SER A CA 1
ATOM 1444 C C . SER A 1 253 ? 128.557 144.837 135.720 1.00 151.01 244 SER A C 1
ATOM 1445 O O . SER A 1 253 ? 129.058 145.404 134.746 1.00 151.01 244 SER A O 1
ATOM 1448 N N . TRP A 1 254 ? 128.760 145.229 136.975 1.00 137.93 245 TRP A N 1
ATOM 1449 C CA . TRP A 1 254 ? 129.430 146.484 137.284 1.00 137.93 245 TRP A CA 1
ATOM 1450 C C . TRP A 1 254 ? 130.848 146.503 136.737 1.00 137.93 245 TRP A C 1
ATOM 1451 O O . TRP A 1 254 ? 131.539 145.484 136.716 1.00 137.93 245 TRP A O 1
ATOM 1462 N N . GLY A 1 255 ? 131.275 147.675 136.284 1.00 147.11 246 GLY A N 1
ATOM 1463 C CA . GLY A 1 255 ? 132.623 147.859 135.806 1.00 147.11 246 GLY A CA 1
ATOM 1464 C C . GLY A 1 255 ? 132.866 147.412 134.386 1.00 147.11 246 GLY A C 1
ATOM 1465 O O . GLY A 1 255 ? 133.941 147.692 133.845 1.00 147.11 246 GLY A O 1
ATOM 1466 N N . GLY A 1 256 ? 131.912 146.735 133.763 1.00 154.83 247 GLY A N 1
ATOM 1467 C CA . GLY A 1 256 ? 132.114 146.268 132.414 1.00 154.83 247 GLY A CA 1
ATOM 1468 C C . GLY A 1 256 ? 132.039 147.383 131.396 1.00 154.83 247 GLY A C 1
ATOM 1469 O O . GLY A 1 256 ? 131.466 148.444 131.630 1.00 154.83 247 GLY A O 1
ATOM 1470 N N . GLY A 1 257 ? 132.635 147.129 130.238 1.00 164.24 248 GLY A N 1
ATOM 1471 C CA . GLY A 1 257 ? 132.654 148.081 129.146 1.00 164.24 248 GLY A CA 1
ATOM 1472 C C . GLY A 1 257 ? 131.724 147.640 128.035 1.00 164.24 248 GLY A C 1
ATOM 1473 O O . GLY A 1 257 ? 131.524 146.445 127.815 1.00 164.24 248 GLY A O 1
ATOM 1474 N N . GLY A 1 258 ? 131.153 148.613 127.335 1.00 174.60 249 GLY A N 1
ATOM 1475 C CA . GLY A 1 258 ? 130.276 148.333 126.227 1.00 174.60 249 GLY A CA 1
ATOM 1476 C C . GLY A 1 258 ? 130.997 147.605 125.115 1.00 174.60 249 GLY A C 1
ATOM 1477 O O . GLY A 1 258 ? 132.176 147.846 124.844 1.00 174.60 249 GLY A O 1
ATOM 1478 N N . PRO A 1 259 ? 130.297 146.690 124.446 1.00 183.14 250 PRO A N 1
ATOM 1479 C CA . PRO A 1 259 ? 130.923 145.887 123.394 1.00 183.14 250 PRO A CA 1
ATOM 1480 C C . PRO A 1 259 ? 131.072 146.593 122.057 1.00 183.14 250 PRO A C 1
ATOM 1481 O O . PRO A 1 259 ? 131.379 145.930 121.065 1.00 183.14 250 PRO A O 1
ATOM 1485 N N . GLY A 1 260 ? 130.848 147.900 121.988 1.00 192.77 251 GLY A N 1
ATOM 1486 C CA . GLY A 1 260 ? 131.067 148.627 120.755 1.00 192.77 251 GLY A CA 1
ATOM 1487 C C . GLY A 1 260 ? 130.048 148.343 119.672 1.00 192.77 251 GLY A C 1
ATOM 1488 O O . GLY A 1 260 ? 129.458 147.261 119.625 1.00 192.77 251 GLY A O 1
ATOM 1489 N N . GLY A 1 261 ? 129.840 149.309 118.788 1.00 204.22 252 GLY A N 1
ATOM 1490 C CA . GLY A 1 261 ? 128.864 149.151 117.733 1.00 204.22 252 GLY A CA 1
ATOM 1491 C C . GLY A 1 261 ? 129.335 148.204 116.651 1.00 204.22 252 GLY A C 1
ATOM 1492 O O . GLY A 1 261 ? 130.497 147.802 116.579 1.00 204.22 252 GLY A O 1
ATOM 1493 N N . SER A 1 262 ? 128.396 147.834 115.786 1.00 216.99 253 SER A N 1
ATOM 1494 C CA . SER A 1 262 ? 128.688 146.920 114.695 1.00 216.99 253 SER A CA 1
ATOM 1495 C C . SER A 1 262 ? 127.841 147.304 113.494 1.00 216.99 253 SER A C 1
ATOM 1496 O O . SER A 1 262 ? 126.843 148.019 113.615 1.00 216.99 253 SER A O 1
ATOM 1499 N N . ASP A 1 263 ? 128.255 146.819 112.327 1.00 226.69 254 ASP A N 1
ATOM 1500 C CA . ASP A 1 263 ? 127.593 147.171 111.074 1.00 226.69 254 ASP A CA 1
ATOM 1501 C C . ASP A 1 263 ? 127.688 145.996 110.114 1.00 226.69 254 ASP A C 1
ATOM 1502 O O . ASP A 1 263 ? 128.786 145.637 109.678 1.00 226.69 254 ASP A O 1
ATOM 1507 N N . PHE A 1 264 ? 126.543 145.406 109.783 1.00 219.58 255 PHE A N 1
ATOM 1508 C CA . PHE A 1 264 ? 126.463 144.412 108.722 1.00 219.58 255 PHE A CA 1
ATOM 1509 C C . PHE A 1 264 ? 125.113 144.557 108.039 1.00 219.58 255 PHE A C 1
ATOM 1510 O O . PHE A 1 264 ? 124.084 144.672 108.712 1.00 219.58 255 PHE A O 1
ATOM 1518 N N . GLY A 1 265 ? 125.121 144.567 106.710 1.00 223.83 256 GLY A N 1
ATOM 1519 C CA . GLY A 1 265 ? 123.886 144.759 105.968 1.00 223.83 256 GLY A CA 1
ATOM 1520 C C . GLY A 1 265 ? 123.231 146.098 106.223 1.00 223.83 256 GLY A C 1
ATOM 1521 O O . GLY A 1 265 ? 122.005 146.171 106.369 1.00 223.83 256 GLY A O 1
ATOM 1522 N N . GLY A 1 266 ? 124.025 147.164 106.290 1.00 221.67 257 GLY A N 1
ATOM 1523 C CA . GLY A 1 266 ? 123.475 148.482 106.533 1.00 221.67 257 GLY A CA 1
ATOM 1524 C C . GLY A 1 266 ? 122.993 148.716 107.944 1.00 221.67 257 GLY A C 1
ATOM 1525 O O . GLY A 1 266 ? 122.208 149.639 108.174 1.00 221.67 257 GLY A O 1
ATOM 1526 N N . ALA A 1 267 ? 123.438 147.905 108.899 1.00 219.00 258 ALA A N 1
ATOM 1527 C CA . ALA A 1 267 ? 123.016 148.072 110.278 1.00 219.00 258 ALA A CA 1
ATOM 1528 C C . ALA A 1 267 ? 123.664 149.314 110.888 1.00 219.00 258 ALA A C 1
ATOM 1529 O O . ALA A 1 267 ? 124.678 149.827 110.408 1.00 219.00 258 ALA A O 1
ATOM 1531 N N . TRP A 1 268 ? 123.057 149.800 111.964 1.00 208.51 259 TRP A N 1
ATOM 1532 C CA . TRP A 1 268 ? 123.511 150.996 112.662 1.00 208.51 259 TRP A CA 1
ATOM 1533 C C . TRP A 1 268 ? 123.528 150.760 114.166 1.00 208.51 259 TRP A C 1
ATOM 1534 O O . TRP A 1 268 ? 123.004 151.548 114.955 1.00 208.51 259 TRP A O 1
ATOM 1545 N N . GLN A 1 269 ? 124.122 149.655 114.588 1.00 205.97 260 GLN A N 1
ATOM 1546 C CA . GLN A 1 269 ? 124.202 149.375 116.014 1.00 205.97 260 GLN A CA 1
ATOM 1547 C C . GLN A 1 269 ? 125.163 150.357 116.665 1.00 205.97 260 GLN A C 1
ATOM 1548 O O . GLN A 1 269 ? 126.336 150.413 116.275 1.00 205.97 260 GLN A O 1
ATOM 1554 N N . PRO A 1 270 ? 124.722 151.149 117.645 1.00 200.41 261 PRO A N 1
ATOM 1555 C CA . PRO A 1 270 ? 125.629 152.125 118.258 1.00 200.41 261 PRO A CA 1
ATOM 1556 C C . PRO A 1 270 ? 126.594 151.531 119.265 1.00 200.41 261 PRO A C 1
ATOM 1557 O O . PRO A 1 270 ? 127.644 152.136 119.514 1.00 200.41 261 PRO A O 1
ATOM 1561 N N . GLY A 1 271 ? 126.287 150.390 119.850 1.00 194.73 262 GLY A N 1
ATOM 1562 C CA . GLY A 1 271 ? 127.202 149.825 120.826 1.00 194.73 262 GLY A CA 1
ATOM 1563 C C . GLY A 1 271 ? 126.616 149.896 122.222 1.00 194.73 262 GLY A C 1
ATOM 1564 O O . GLY A 1 271 ? 125.952 150.872 122.594 1.00 194.73 262 GLY A O 1
ATOM 1565 N N . GLY A 1 272 ? 126.871 148.856 123.008 1.00 184.04 263 GLY A N 1
ATOM 1566 C CA . GLY A 1 272 ? 126.261 148.761 124.316 1.00 184.04 263 GLY A CA 1
ATOM 1567 C C . GLY A 1 272 ? 126.796 149.800 125.280 1.00 184.04 263 GLY A C 1
ATOM 1568 O O . GLY A 1 272 ? 127.907 150.308 125.142 1.00 184.04 263 GLY A O 1
ATOM 1569 N N . VAL A 1 273 ? 125.985 150.114 126.265 1.00 169.89 264 VAL A N 1
ATOM 1570 C CA . VAL A 1 273 ? 126.348 151.056 127.313 1.00 169.89 264 VAL A CA 1
ATOM 1571 C C . VAL A 1 273 ? 127.159 150.319 128.365 1.00 169.89 264 VAL A C 1
ATOM 1572 O O . VAL A 1 273 ? 127.017 149.108 128.555 1.00 169.89 264 VAL A O 1
ATOM 1576 N N . GLY A 1 274 ? 128.037 151.048 129.043 1.00 163.45 265 GLY A N 1
ATOM 1577 C CA . GLY A 1 274 ? 128.782 150.491 130.147 1.00 163.45 265 GLY A CA 1
ATOM 1578 C C . GLY A 1 274 ? 127.938 150.399 131.398 1.00 163.45 265 GLY A C 1
ATOM 1579 O O . GLY A 1 274 ? 126.768 150.776 131.432 1.00 163.45 265 GLY A O 1
ATOM 1580 N N . LYS A 1 275 ? 128.553 149.880 132.453 1.00 154.18 266 LYS A N 1
ATOM 1581 C CA . LYS A 1 275 ? 127.899 149.729 133.742 1.00 154.18 266 LYS A CA 1
ATOM 1582 C C . LYS A 1 275 ? 128.664 150.516 134.792 1.00 154.18 266 LYS A C 1
ATOM 1583 O O . LYS A 1 275 ? 129.896 150.567 134.765 1.00 154.18 266 LYS A O 1
ATOM 1589 N N . GLN A 1 276 ? 127.931 151.127 135.713 1.00 146.14 267 GLN A N 1
ATOM 1590 C CA . GLN A 1 276 ? 128.568 151.920 136.747 1.00 146.14 267 GLN A CA 1
ATOM 1591 C C . GLN A 1 276 ? 129.277 151.018 137.749 1.00 146.14 267 GLN A C 1
ATOM 1592 O O . GLN A 1 276 ? 129.010 149.819 137.847 1.00 146.14 267 GLN A O 1
ATOM 1598 N N . GLY A 1 277 ? 130.200 151.610 138.493 1.00 146.46 268 GLY A N 1
ATOM 1599 C CA . GLY A 1 277 ? 130.926 150.874 139.500 1.00 146.46 268 GLY A CA 1
ATOM 1600 C C . GLY A 1 277 ? 130.280 150.960 140.864 1.00 146.46 268 GLY A C 1
ATOM 1601 O O . GLY A 1 277 ? 129.468 151.839 141.133 1.00 146.46 268 GLY A O 1
ATOM 1602 N N . ILE A 1 278 ? 130.654 150.027 141.735 1.00 135.25 269 ILE A N 1
ATOM 1603 C CA . ILE A 1 278 ? 130.093 149.945 143.074 1.00 135.25 269 ILE A CA 1
ATOM 1604 C C . ILE A 1 278 ? 131.227 149.875 144.079 1.00 135.25 269 ILE A C 1
ATOM 1605 O O . ILE A 1 278 ? 132.372 149.573 143.742 1.00 135.25 269 ILE A O 1
ATOM 1610 N N . ILE A 1 279 ? 130.893 150.161 145.332 1.00 133.16 270 ILE A N 1
ATOM 1611 C CA . ILE A 1 279 ? 131.834 150.047 146.437 1.00 133.16 270 ILE A CA 1
ATOM 1612 C C . ILE A 1 279 ? 131.263 149.068 147.446 1.00 133.16 270 ILE A C 1
ATOM 1613 O O . ILE A 1 279 ? 130.102 149.187 147.844 1.00 133.16 270 ILE A O 1
ATOM 1618 N N . ILE A 1 280 ? 132.068 148.097 147.853 1.00 128.82 271 ILE A N 1
ATOM 1619 C CA . ILE A 1 280 ? 131.642 147.074 148.795 1.00 128.82 271 ILE A CA 1
ATOM 1620 C C . ILE A 1 280 ? 132.513 147.198 150.032 1.00 128.82 271 ILE A C 1
ATOM 1621 O O . ILE A 1 280 ? 133.742 147.121 149.938 1.00 128.82 271 ILE A O 1
ATOM 1626 N N . VAL A 1 281 ? 131.891 147.392 151.191 1.00 130.94 272 VAL A N 1
ATOM 1627 C CA . VAL A 1 281 ? 132.640 147.492 152.434 1.00 130.94 272 VAL A CA 1
ATOM 1628 C C . VAL A 1 281 ? 132.038 146.534 153.447 1.00 130.94 272 VAL A C 1
ATOM 1629 O O . VAL A 1 281 ? 130.857 146.187 153.376 1.00 130.94 272 VAL A O 1
ATOM 1633 N N . GLN A 1 282 ? 132.865 146.100 154.391 1.00 142.39 273 GLN A N 1
ATOM 1634 C CA . GLN A 1 282 ? 132.434 145.210 155.456 1.00 142.39 273 GLN A CA 1
ATOM 1635 C C . GLN A 1 282 ? 132.986 145.716 156.774 1.00 142.39 273 GLN A C 1
ATOM 1636 O O . GLN A 1 282 ? 134.093 146.254 156.819 1.00 142.39 273 GLN A O 1
ATOM 1642 N N . TYR A 1 283 ? 132.216 145.547 157.844 1.00 144.30 274 TYR A N 1
ATOM 1643 C CA . TYR A 1 283 ? 132.729 145.908 159.157 1.00 144.30 274 TYR A CA 1
ATOM 1644 C C . TYR A 1 283 ? 131.912 145.221 160.237 1.00 144.30 274 TYR A C 1
ATOM 1645 O O . TYR A 1 283 ? 130.766 144.825 160.020 1.00 144.30 274 TYR A O 1
ATOM 1654 N N . PHE A 1 284 ? 132.508 145.113 161.416 1.00 151.40 275 PHE A N 1
ATOM 1655 C CA . PHE A 1 284 ? 131.857 144.502 162.564 1.00 151.40 275 PHE A CA 1
ATOM 1656 C C . PHE A 1 284 ? 131.260 145.598 163.434 1.00 151.40 275 PHE A C 1
ATOM 1657 O O . PHE A 1 284 ? 131.976 146.498 163.880 1.00 151.40 275 PHE A O 1
ATOM 1665 N N . SER A 1 285 ? 129.955 145.521 163.673 1.00 159.59 276 SER A N 1
ATOM 1666 C CA . SER A 1 285 ? 129.286 146.507 164.505 1.00 159.59 276 SER A CA 1
ATOM 1667 C C . SER A 1 285 ? 127.961 145.939 164.978 1.00 159.59 276 SER A C 1
ATOM 1668 O O . SER A 1 285 ? 127.243 145.303 164.205 1.00 159.59 276 SER A O 1
ATOM 1671 N N . ARG A 1 286 ? 127.640 146.186 166.246 1.00 174.49 277 ARG A N 1
ATOM 1672 C CA . ARG A 1 286 ? 126.352 145.762 166.773 1.00 174.49 277 ARG A CA 1
ATOM 1673 C C . ARG A 1 286 ? 125.204 146.577 166.201 1.00 174.49 277 ARG A C 1
ATOM 1674 O O . ARG A 1 286 ? 124.050 146.145 166.289 1.00 174.49 277 ARG A O 1
ATOM 1682 N N . PHE A 1 287 ? 125.488 147.736 165.621 1.00 172.06 278 PHE A N 1
ATOM 1683 C CA . PHE A 1 287 ? 124.443 148.565 165.049 1.00 172.06 278 PHE A CA 1
ATOM 1684 C C . PHE A 1 287 ? 124.028 148.041 163.680 1.00 172.06 278 PHE A C 1
ATOM 1685 O O . PHE A 1 287 ? 124.750 147.286 163.025 1.00 172.06 278 PHE A O 1
ATOM 1693 N N . ALA A 1 288 ? 122.838 148.452 163.255 1.00 185.24 279 ALA A N 1
ATOM 1694 C CA . ALA A 1 288 ? 122.355 148.087 161.937 1.00 185.24 279 ALA A CA 1
ATOM 1695 C C . ALA A 1 288 ? 123.184 148.784 160.861 1.00 185.24 279 ALA A C 1
ATOM 1696 O O . ALA A 1 288 ? 123.678 149.895 161.069 1.00 185.24 279 ALA A O 1
ATOM 1698 N N . PRO A 1 289 ? 123.362 148.147 159.696 1.00 187.10 280 PRO A N 1
ATOM 1699 C CA . PRO A 1 289 ? 124.128 148.753 158.604 1.00 187.10 280 PRO A CA 1
ATOM 1700 C C . PRO A 1 289 ? 123.446 149.990 158.033 1.00 187.10 280 PRO A C 1
ATOM 1701 O O . PRO A 1 289 ? 122.258 150.181 158.289 1.00 187.10 280 PRO A O 1
ATOM 1705 N N . LEU B 1 40 ? 135.205 126.625 201.493 1.00 276.24 31 LEU B N 1
ATOM 1706 C CA . LEU B 1 40 ? 136.168 127.361 200.682 1.00 276.24 31 LEU B CA 1
ATOM 1707 C C . LEU B 1 40 ? 137.449 127.639 201.462 1.00 276.24 31 LEU B C 1
ATOM 1708 O O . LEU B 1 40 ? 137.424 128.293 202.504 1.00 276.24 31 LEU B O 1
ATOM 1713 N N . ASP B 1 41 ? 138.566 127.134 200.948 1.00 279.21 32 ASP B N 1
ATOM 1714 C CA . ASP B 1 41 ? 139.851 127.339 201.599 1.00 279.21 32 ASP B CA 1
ATOM 1715 C C . ASP B 1 41 ? 140.300 128.789 201.460 1.00 279.21 32 ASP B C 1
ATOM 1716 O O . ASP B 1 41 ? 139.930 129.493 200.516 1.00 279.21 32 ASP B O 1
ATOM 1721 N N . VAL B 1 42 ? 141.109 129.234 202.424 1.00 277.54 33 VAL B N 1
ATOM 1722 C CA . VAL B 1 42 ? 141.612 130.605 202.406 1.00 277.54 33 VAL B CA 1
ATOM 1723 C C . VAL B 1 42 ? 142.518 130.825 201.201 1.00 277.54 33 VAL B C 1
ATOM 1724 O O . VAL B 1 42 ? 142.553 131.918 200.623 1.00 277.54 33 VAL B O 1
ATOM 1728 N N . GLU B 1 43 ? 143.273 129.800 200.811 1.00 272.42 34 GLU B N 1
ATOM 1729 C CA . GLU B 1 43 ? 144.150 129.903 199.653 1.00 272.42 34 GLU B CA 1
ATOM 1730 C C . GLU B 1 43 ? 143.468 129.502 198.352 1.00 272.42 34 GLU B C 1
ATOM 1731 O O . GLU B 1 43 ? 143.913 129.929 197.281 1.00 272.42 34 GLU B O 1
ATOM 1737 N N . LEU B 1 44 ? 142.403 128.699 198.415 1.00 266.29 35 LEU B N 1
ATOM 1738 C CA . LEU B 1 44 ? 141.752 128.236 197.193 1.00 266.29 35 LEU B CA 1
ATOM 1739 C C . LEU B 1 44 ? 141.121 129.392 196.427 1.00 266.29 35 LEU B C 1
ATOM 1740 O O . LEU B 1 44 ? 141.295 129.510 195.209 1.00 266.29 35 LEU B O 1
ATOM 1745 N N . ASP B 1 45 ? 140.381 130.258 197.122 1.00 263.65 36 ASP B N 1
ATOM 1746 C CA . ASP B 1 45 ? 139.779 131.403 196.447 1.00 263.65 36 ASP B CA 1
ATOM 1747 C C . ASP B 1 45 ? 140.836 132.383 195.958 1.00 263.65 36 ASP B C 1
ATOM 1748 O O . ASP B 1 45 ? 140.662 133.008 194.905 1.00 263.65 36 ASP B O 1
ATOM 1753 N N . ASN B 1 46 ? 141.932 132.533 196.704 1.00 255.56 37 ASN B N 1
ATOM 1754 C CA . ASN B 1 46 ? 143.024 133.383 196.246 1.00 255.56 37 ASN B CA 1
ATOM 1755 C C . ASN B 1 46 ? 143.616 132.848 194.949 1.00 255.56 37 ASN B C 1
ATOM 1756 O O . ASN B 1 46 ? 143.853 133.604 194.000 1.00 255.56 37 ASN B O 1
ATOM 1761 N N . TRP B 1 47 ? 143.844 131.536 194.887 1.00 236.72 38 TRP B N 1
ATOM 1762 C CA . TRP B 1 47 ? 144.349 130.931 193.660 1.00 236.72 38 TRP B CA 1
ATOM 1763 C C . TRP B 1 47 ? 143.352 131.092 192.524 1.00 236.72 38 TRP B C 1
ATOM 1764 O O . TRP B 1 47 ? 143.740 131.341 191.378 1.00 236.72 38 TRP B O 1
ATOM 1775 N N . LEU B 1 48 ? 142.062 130.938 192.820 1.00 235.93 39 LEU B N 1
ATOM 1776 C CA . LEU B 1 48 ? 141.044 131.082 191.787 1.00 235.93 39 LEU B CA 1
ATOM 1777 C C . LEU B 1 48 ? 141.031 132.494 191.217 1.00 235.93 39 LEU B C 1
ATOM 1778 O O . LEU B 1 48 ? 140.983 132.679 189.995 1.00 235.93 39 LEU B O 1
ATOM 1783 N N . MET B 1 49 ? 141.078 133.504 192.084 1.00 236.92 40 MET B N 1
ATOM 1784 C CA . MET B 1 49 ? 141.064 134.873 191.584 1.00 236.92 40 MET B CA 1
ATOM 1785 C C . MET B 1 49 ? 142.361 135.205 190.861 1.00 236.92 40 MET B C 1
ATOM 1786 O O . MET B 1 49 ? 142.342 135.954 189.879 1.00 236.92 40 MET B O 1
ATOM 1791 N N . TRP B 1 50 ? 143.489 134.646 191.308 1.00 225.45 41 TRP B N 1
ATOM 1792 C CA . TRP B 1 50 ? 144.733 134.826 190.572 1.00 225.45 41 TRP B CA 1
ATOM 1793 C C . TRP B 1 50 ? 144.636 134.217 189.184 1.00 225.45 41 TRP B C 1
ATOM 1794 O O . TRP B 1 50 ? 145.091 134.813 188.201 1.00 225.45 41 TRP B O 1
ATOM 1805 N N . TRP B 1 51 ? 144.052 133.024 189.083 1.00 217.76 42 TRP B N 1
ATOM 1806 C CA . TRP B 1 51 ? 143.887 132.403 187.777 1.00 217.76 42 TRP B CA 1
ATOM 1807 C C . TRP B 1 51 ? 142.992 133.248 186.889 1.00 217.76 42 TRP B C 1
ATOM 1808 O O . TRP B 1 51 ? 143.293 133.449 185.712 1.00 217.76 42 TRP B O 1
ATOM 1819 N N . LEU B 1 52 ? 141.895 133.765 187.440 1.00 215.31 43 LEU B N 1
ATOM 1820 C CA . LEU B 1 52 ? 141.000 134.606 186.649 1.00 215.31 43 LEU B CA 1
ATOM 1821 C C . LEU B 1 52 ? 141.707 135.865 186.162 1.00 215.31 43 LEU B C 1
ATOM 1822 O O . LEU B 1 52 ? 141.570 136.258 184.997 1.00 215.31 43 LEU B O 1
ATOM 1827 N N . THR B 1 53 ? 142.465 136.517 187.044 1.00 216.53 44 THR B N 1
ATOM 1828 C CA . THR B 1 53 ? 143.109 137.763 186.661 1.00 216.53 44 THR B CA 1
ATOM 1829 C C . THR B 1 53 ? 144.280 137.536 185.719 1.00 216.53 44 THR B C 1
ATOM 1830 O O . THR B 1 53 ? 144.614 138.438 184.947 1.00 216.53 44 THR B O 1
ATOM 1834 N N . GLY B 1 54 ? 144.912 136.360 185.761 1.00 212.47 45 GLY B N 1
ATOM 1835 C CA . GLY B 1 54 ? 145.913 136.027 184.766 1.00 212.47 45 GLY B CA 1
ATOM 1836 C C . GLY B 1 54 ? 145.335 135.543 183.458 1.00 212.47 45 GLY B C 1
ATOM 1837 O O . GLY B 1 54 ? 145.999 135.640 182.421 1.00 212.47 45 GLY B O 1
ATOM 1838 N N . GLN B 1 55 ? 144.117 135.007 183.488 1.00 204.86 46 GLN B N 1
ATOM 1839 C CA . GLN B 1 55 ? 143.446 134.634 182.253 1.00 204.86 46 GLN B CA 1
ATOM 1840 C C . GLN B 1 55 ? 142.972 135.867 181.503 1.00 204.86 46 GLN B C 1
ATOM 1841 O O . GLN B 1 55 ? 143.174 135.983 180.290 1.00 204.86 46 GLN B O 1
ATOM 1847 N N . VAL B 1 56 ? 142.360 136.811 182.218 1.00 202.94 47 VAL B N 1
ATOM 1848 C CA . VAL B 1 56 ? 141.687 137.917 181.548 1.00 202.94 47 VAL B CA 1
ATOM 1849 C C . VAL B 1 56 ? 142.684 138.793 180.797 1.00 202.94 47 VAL B C 1
ATOM 1850 O O . VAL B 1 56 ? 142.435 139.192 179.655 1.00 202.94 47 VAL B O 1
ATOM 1854 N N . ASP B 1 57 ? 143.830 139.094 181.406 1.00 201.78 48 ASP B N 1
ATOM 1855 C CA . ASP B 1 57 ? 144.760 140.025 180.786 1.00 201.78 48 ASP B CA 1
ATOM 1856 C C . ASP B 1 57 ? 145.546 139.395 179.649 1.00 201.78 48 ASP B C 1
ATOM 1857 O O . ASP B 1 57 ? 145.962 140.115 178.740 1.00 201.78 48 ASP B O 1
ATOM 1862 N N . GLY B 1 58 ? 145.729 138.073 179.660 1.00 191.34 49 GLY B N 1
ATOM 1863 C CA . GLY B 1 58 ? 146.500 137.437 178.606 1.00 191.34 49 GLY B CA 1
ATOM 1864 C C . GLY B 1 58 ? 145.982 137.766 177.222 1.00 191.34 49 GLY B C 1
ATOM 1865 O O . GLY B 1 58 ? 146.747 137.790 176.256 1.00 191.34 49 GLY B O 1
ATOM 1866 N N . VAL B 1 59 ? 144.682 138.034 177.109 1.00 188.57 50 VAL B N 1
ATOM 1867 C CA . VAL B 1 59 ? 144.138 138.524 175.851 1.00 188.57 50 VAL B CA 1
ATOM 1868 C C . VAL B 1 59 ? 144.617 139.942 175.570 1.00 188.57 50 VAL B C 1
ATOM 1869 O O . VAL B 1 59 ? 144.865 140.301 174.413 1.00 188.57 50 VAL B O 1
ATOM 1873 N N . ILE B 1 60 ? 144.765 140.767 176.611 1.00 191.60 51 ILE B N 1
ATOM 1874 C CA . ILE B 1 60 ? 145.077 142.181 176.405 1.00 191.60 51 ILE B CA 1
ATOM 1875 C C . ILE B 1 60 ? 146.415 142.341 175.694 1.00 191.60 51 ILE B C 1
ATOM 1876 O O . ILE B 1 60 ? 146.518 143.051 174.687 1.00 191.60 51 ILE B O 1
ATOM 1881 N N . GLU B 1 61 ? 147.458 141.684 176.194 1.00 191.70 52 GLU B N 1
ATOM 1882 C CA . GLU B 1 61 ? 148.700 141.652 175.433 1.00 191.70 52 GLU B CA 1
ATOM 1883 C C . GLU B 1 61 ? 148.708 140.556 174.383 1.00 191.70 52 GLU B C 1
ATOM 1884 O O . GLU B 1 61 ? 149.667 140.467 173.610 1.00 191.70 52 GLU B O 1
ATOM 1890 N N . GLY B 1 62 ? 147.670 139.722 174.337 1.00 183.51 53 GLY B N 1
ATOM 1891 C CA . GLY B 1 62 ? 147.544 138.790 173.234 1.00 183.51 53 GLY B CA 1
ATOM 1892 C C . GLY B 1 62 ? 147.431 139.504 171.903 1.00 183.51 53 GLY B C 1
ATOM 1893 O O . GLY B 1 62 ? 147.974 139.050 170.894 1.00 183.51 53 GLY B O 1
ATOM 1894 N N . ALA B 1 63 ? 146.727 140.631 171.885 1.00 180.99 54 ALA B N 1
ATOM 1895 C CA . ALA B 1 63 ? 146.663 141.496 170.720 1.00 180.99 54 ALA B CA 1
ATOM 1896 C C . ALA B 1 63 ? 147.558 142.717 170.857 1.00 180.99 54 ALA B C 1
ATOM 1897 O O . ALA B 1 63 ? 147.500 143.615 170.012 1.00 180.99 54 ALA B O 1
ATOM 1899 N N . GLY B 1 64 ? 148.377 142.776 171.903 1.00 187.48 55 GLY B N 1
ATOM 1900 C CA . GLY B 1 64 ? 149.316 143.866 172.060 1.00 187.48 55 GLY B CA 1
ATOM 1901 C C . GLY B 1 64 ? 148.688 145.151 172.553 1.00 187.48 55 GLY B C 1
ATOM 1902 O O . GLY B 1 64 ? 148.689 146.161 171.844 1.00 187.48 55 GLY B O 1
ATOM 1903 N N . LEU B 1 65 ? 148.144 145.127 173.765 1.00 192.26 56 LEU B N 1
ATOM 1904 C CA . LEU B 1 65 ? 147.557 146.312 174.370 1.00 192.26 56 LEU B CA 1
ATOM 1905 C C . LEU B 1 65 ? 148.003 146.409 175.819 1.00 192.26 56 LEU B C 1
ATOM 1906 O O . LEU B 1 65 ? 148.322 145.403 176.456 1.00 192.26 56 LEU B O 1
ATOM 1911 N N . THR B 1 66 ? 148.030 147.634 176.333 1.00 206.60 57 THR B N 1
ATOM 1912 C CA . THR B 1 66 ? 148.402 147.863 177.720 1.00 206.60 57 THR B CA 1
ATOM 1913 C C . THR B 1 66 ? 147.276 147.427 178.647 1.00 206.60 57 THR B C 1
ATOM 1914 O O . THR B 1 66 ? 146.095 147.568 178.322 1.00 206.60 57 THR B O 1
ATOM 1918 N N . THR B 1 67 ? 147.651 146.897 179.811 1.00 213.88 58 THR B N 1
ATOM 1919 C CA . THR B 1 67 ? 146.679 146.413 180.790 1.00 213.88 58 THR B CA 1
ATOM 1920 C C . THR B 1 67 ? 146.211 147.580 181.661 1.00 213.88 58 THR B C 1
ATOM 1921 O O . THR B 1 67 ? 146.500 147.675 182.855 1.00 213.88 58 THR B O 1
ATOM 1925 N N . ASP B 1 68 ? 145.470 148.485 181.030 1.00 224.34 59 ASP B N 1
ATOM 1926 C CA . ASP B 1 68 ? 144.915 149.623 181.747 1.00 224.34 59 ASP B CA 1
ATOM 1927 C C . ASP B 1 68 ? 143.833 149.162 182.714 1.00 224.34 59 ASP B C 1
ATOM 1928 O O . ASP B 1 68 ? 143.035 148.274 182.403 1.00 224.34 59 ASP B O 1
ATOM 1933 N N . ASP B 1 69 ? 143.810 149.776 183.896 1.00 228.52 60 ASP B N 1
ATOM 1934 C CA . ASP B 1 69 ? 142.824 149.468 184.922 1.00 228.52 60 ASP B CA 1
ATOM 1935 C C . ASP B 1 69 ? 141.813 150.593 185.101 1.00 228.52 60 ASP B C 1
ATOM 1936 O O . ASP B 1 69 ? 141.174 150.688 186.153 1.00 228.52 60 ASP B O 1
ATOM 1941 N N . THR B 1 70 ? 141.658 151.450 184.095 1.00 223.04 61 THR B N 1
ATOM 1942 C CA . THR B 1 70 ? 140.751 152.584 184.199 1.00 223.04 61 THR B CA 1
ATOM 1943 C C . THR B 1 70 ? 139.809 152.623 183.002 1.00 223.04 61 THR B C 1
ATOM 1944 O O . THR B 1 70 ? 138.671 153.091 183.111 1.00 223.04 61 THR B O 1
ATOM 1948 N N . ASP B 1 71 ? 140.276 152.118 181.857 1.00 220.25 62 ASP B N 1
ATOM 1949 C CA . ASP B 1 71 ? 139.464 152.145 180.645 1.00 220.25 62 ASP B CA 1
ATOM 1950 C C . ASP B 1 71 ? 138.191 151.326 180.807 1.00 220.25 62 ASP B C 1
ATOM 1951 O O . ASP B 1 71 ? 137.132 151.705 180.293 1.00 220.25 62 ASP B O 1
ATOM 1956 N N . LEU B 1 72 ? 138.283 150.187 181.488 1.00 216.04 63 LEU B N 1
ATOM 1957 C CA . LEU B 1 72 ? 137.188 149.267 181.777 1.00 216.04 63 LEU B CA 1
ATOM 1958 C C . LEU B 1 72 ? 136.666 148.557 180.536 1.00 216.04 63 LEU B C 1
ATOM 1959 O O . LEU B 1 72 ? 135.813 147.672 180.662 1.00 216.04 63 LEU B O 1
ATOM 1964 N N . ALA B 1 73 ? 137.145 148.902 179.345 1.00 207.75 64 ALA B N 1
ATOM 1965 C CA . ALA B 1 73 ? 136.757 148.206 178.126 1.00 207.75 64 ALA B CA 1
ATOM 1966 C C . ALA B 1 73 ? 137.935 147.531 177.446 1.00 207.75 64 ALA B C 1
ATOM 1967 O O . ALA B 1 73 ? 137.880 146.326 177.171 1.00 207.75 64 ALA B O 1
ATOM 1969 N N . ARG B 1 74 ? 139.004 148.278 177.176 1.00 205.66 65 ARG B N 1
ATOM 1970 C CA . ARG B 1 74 ? 140.212 147.743 176.554 1.00 205.66 65 ARG B CA 1
ATOM 1971 C C . ARG B 1 74 ? 139.899 147.052 175.230 1.00 205.66 65 ARG B C 1
ATOM 1972 O O . ARG B 1 74 ? 140.209 145.879 175.035 1.00 205.66 65 ARG B O 1
ATOM 1980 N N . LEU B 1 75 ? 139.274 147.795 174.313 1.00 196.40 66 LEU B N 1
ATOM 1981 C CA . LEU B 1 75 ? 138.887 147.271 172.998 1.00 196.40 66 LEU B CA 1
ATOM 1982 C C . LEU B 1 75 ? 138.010 146.031 173.135 1.00 196.40 66 LEU B C 1
ATOM 1983 O O . LEU B 1 75 ? 138.096 145.087 172.343 1.00 196.40 66 LEU B O 1
ATOM 1988 N N . TYR B 1 76 ? 137.151 146.047 174.151 1.00 196.25 67 TYR B N 1
ATOM 1989 C CA . TYR B 1 76 ? 136.247 144.943 174.436 1.00 196.25 67 TYR B CA 1
ATOM 1990 C C . TYR B 1 76 ? 137.045 143.655 174.603 1.00 196.25 67 TYR B C 1
ATOM 1991 O O . TYR B 1 76 ? 136.721 142.620 174.021 1.00 196.25 67 TYR B O 1
ATOM 2000 N N . LYS B 1 77 ? 138.121 143.743 175.387 1.00 196.56 68 LYS B N 1
ATOM 2001 C CA . LYS B 1 77 ? 139.093 142.658 175.531 1.00 196.56 68 LYS B CA 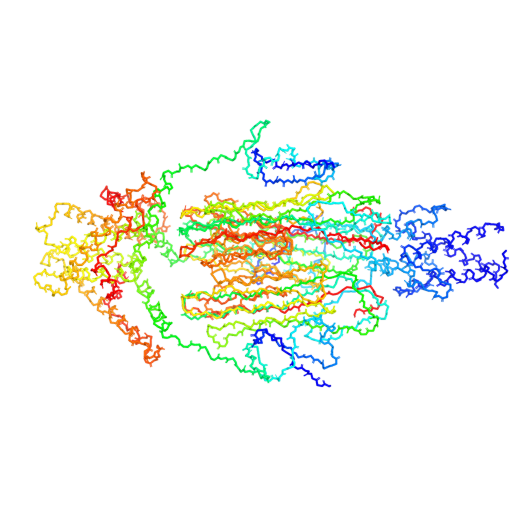1
ATOM 2002 C C . LYS B 1 77 ? 139.812 142.381 174.211 1.00 196.56 68 LYS B C 1
ATOM 2003 O O . LYS B 1 77 ? 139.841 141.254 173.714 1.00 196.56 68 LYS B O 1
ATOM 2009 N N . ALA B 1 78 ? 140.385 143.439 173.636 1.00 184.74 69 ALA B N 1
ATOM 2010 C CA . ALA B 1 78 ? 141.240 143.375 172.454 1.00 184.74 69 ALA B CA 1
ATOM 2011 C C . ALA B 1 78 ? 140.562 142.672 171.291 1.00 184.74 69 ALA B C 1
ATOM 2012 O O . ALA B 1 78 ? 141.223 142.247 170.339 1.00 184.74 69 ALA B O 1
ATOM 2014 N N . ILE B 1 79 ? 139.239 142.586 171.339 1.00 174.77 70 ILE B N 1
ATOM 2015 C CA . ILE B 1 79 ? 138.536 141.750 170.375 1.00 174.77 70 ILE B CA 1
ATOM 2016 C C . ILE B 1 79 ? 138.413 142.464 169.040 1.00 174.77 70 ILE B C 1
ATOM 2017 O O . ILE B 1 79 ? 138.677 141.881 167.983 1.00 174.77 70 ILE B O 1
ATOM 2022 N N . GLN B 1 80 ? 138.021 143.738 169.065 1.00 180.03 71 GLN B N 1
ATOM 2023 C CA . GLN B 1 80 ? 138.067 144.531 167.844 1.00 180.03 71 GLN B CA 1
ATOM 2024 C C . GLN B 1 80 ? 139.461 144.516 167.242 1.00 180.03 71 GLN B C 1
ATOM 2025 O O . GLN B 1 80 ? 139.612 144.529 166.016 1.00 180.03 71 GLN B O 1
ATOM 2031 N N . SER B 1 81 ? 140.489 144.470 168.087 1.00 177.48 72 SER B N 1
ATOM 2032 C CA . SER B 1 81 ? 141.856 144.546 167.599 1.00 177.48 72 SER B CA 1
ATOM 2033 C C . SER B 1 81 ? 142.324 143.242 166.972 1.00 177.48 72 SER B C 1
ATOM 2034 O O . SER B 1 81 ? 143.084 143.275 166.002 1.00 177.48 72 SER B O 1
ATOM 2037 N N . MET B 1 82 ? 141.913 142.091 167.503 1.00 174.38 73 MET B N 1
ATOM 2038 C CA . MET B 1 82 ? 142.407 140.826 166.975 1.00 174.38 73 MET B CA 1
ATOM 2039 C C . MET B 1 82 ? 141.335 140.034 166.240 1.00 174.38 73 MET B C 1
ATOM 2040 O O . MET B 1 82 ? 141.515 138.835 166.007 1.00 174.38 73 MET B O 1
ATOM 2045 N N . THR B 1 83 ? 140.222 140.666 165.883 1.00 171.11 74 THR B N 1
ATOM 2046 C CA . THR B 1 83 ? 139.273 140.090 164.940 1.00 171.11 74 THR B CA 1
ATOM 2047 C C . THR B 1 83 ? 139.117 140.948 163.698 1.00 171.11 74 THR B C 1
ATOM 2048 O O . THR B 1 83 ? 139.236 140.440 162.578 1.00 171.11 74 THR B O 1
ATOM 2052 N N . SER B 1 84 ? 138.850 142.243 163.865 1.00 170.33 75 SER B N 1
ATOM 2053 C CA . SER B 1 84 ? 138.801 143.146 162.723 1.00 170.33 75 SER B CA 1
ATOM 2054 C C . SER B 1 84 ? 140.193 143.639 162.362 1.00 170.33 75 SER B C 1
ATOM 2055 O O . SER B 1 84 ? 140.630 143.508 161.215 1.00 170.33 75 SER B O 1
ATOM 2058 N N . GLY B 1 85 ? 140.906 144.202 163.331 1.00 165.27 76 GLY B N 1
ATOM 2059 C CA . GLY B 1 85 ? 142.278 144.604 163.131 1.00 165.27 76 GLY B CA 1
ATOM 2060 C C . GLY B 1 85 ? 143.196 143.401 163.127 1.00 165.27 76 GLY B C 1
ATOM 2061 O O . GLY B 1 85 ? 142.766 142.247 163.129 1.00 165.27 76 GLY B O 1
ATOM 2062 N N . ASN B 1 86 ? 144.493 143.685 163.105 1.00 158.16 77 ASN B N 1
ATOM 2063 C CA . ASN B 1 86 ? 145.545 142.673 163.097 1.00 158.16 77 ASN B CA 1
ATOM 2064 C C . ASN B 1 86 ? 145.476 141.759 161.883 1.00 158.16 77 ASN B C 1
ATOM 2065 O O . ASN B 1 86 ? 146.239 140.792 161.800 1.00 158.16 77 ASN B O 1
ATOM 2070 N N . LEU B 1 87 ? 144.585 142.037 160.934 1.00 150.31 78 LEU B N 1
ATOM 2071 C CA . LEU B 1 87 ? 144.451 141.211 159.738 1.00 150.31 78 LEU B CA 1
ATOM 2072 C C . LEU B 1 87 ? 145.569 141.608 158.784 1.00 150.31 78 LEU B C 1
ATOM 2073 O O . LEU B 1 87 ? 145.388 142.374 157.836 1.00 150.31 78 LEU B O 1
ATOM 2078 N N . ARG B 1 88 ? 146.762 141.097 159.061 1.00 151.16 79 ARG B N 1
ATOM 2079 C CA . ARG B 1 88 ? 147.916 141.428 158.245 1.00 151.16 79 ARG B CA 1
ATOM 2080 C C . ARG B 1 88 ? 147.846 140.635 156.951 1.00 151.16 79 ARG B C 1
ATOM 2081 O O . ARG B 1 88 ? 147.729 139.404 156.973 1.00 151.16 79 ARG B O 1
ATOM 2089 N N . THR B 1 89 ? 147.903 141.345 155.831 1.00 136.76 80 THR B N 1
ATOM 2090 C CA . THR B 1 89 ? 147.887 140.753 154.504 1.00 136.76 80 THR B CA 1
ATOM 2091 C C . THR B 1 89 ? 149.253 140.940 153.867 1.00 136.76 80 THR B C 1
ATOM 2092 O O . THR B 1 89 ? 149.786 142.053 153.849 1.00 136.76 80 THR B O 1
ATOM 2096 N N . VAL B 1 90 ? 149.814 139.855 153.349 1.00 133.88 81 VAL B N 1
ATOM 2097 C CA . VAL B 1 90 ? 151.140 139.866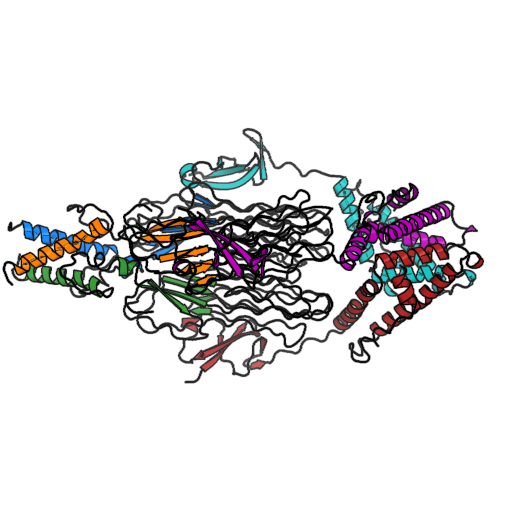 152.751 1.00 133.88 81 VAL B CA 1
ATOM 2098 C C . VAL B 1 90 ? 151.020 139.423 151.303 1.00 133.88 81 VAL B C 1
ATOM 2099 O O . VAL B 1 90 ? 150.407 138.389 151.010 1.00 133.88 81 VAL B O 1
ATOM 2103 N N . VAL B 1 91 ? 151.604 140.207 150.404 1.00 133.99 82 VAL B N 1
ATOM 2104 C CA . VAL B 1 91 ? 151.654 139.894 148.983 1.00 133.99 82 VAL B CA 1
ATOM 2105 C C . VAL B 1 91 ? 153.096 139.566 148.635 1.00 133.99 82 VAL B C 1
ATOM 2106 O O . VAL B 1 91 ? 153.996 140.385 148.851 1.00 133.99 82 VAL B O 1
ATOM 2110 N N . LEU B 1 92 ? 153.312 138.373 148.096 1.00 134.92 83 LEU B N 1
ATOM 2111 C CA . LEU B 1 92 ? 154.634 137.873 147.761 1.00 134.92 83 LEU B CA 1
ATOM 2112 C C . LEU B 1 92 ? 154.773 137.802 146.251 1.00 134.92 83 LEU B C 1
ATOM 2113 O O . LEU B 1 92 ? 153.922 137.216 145.570 1.00 134.92 83 LEU B O 1
ATOM 2118 N N . THR B 1 93 ? 155.844 138.409 145.739 1.00 146.37 84 THR B N 1
ATOM 2119 C CA . THR B 1 93 ? 156.153 138.399 144.319 1.00 146.37 84 THR B CA 1
ATOM 2120 C C . THR B 1 93 ? 157.580 137.975 144.011 1.00 146.37 84 THR B C 1
ATOM 2121 O O . THR B 1 93 ? 157.914 137.833 142.830 1.00 146.37 84 THR B O 1
ATOM 2125 N N . ALA B 1 94 ? 158.430 137.790 145.016 1.00 145.35 85 ALA B N 1
ATOM 2126 C CA . ALA B 1 94 ? 159.797 137.360 144.768 1.00 145.35 85 ALA B CA 1
ATOM 2127 C C . ALA B 1 94 ? 159.820 135.925 144.260 1.00 145.35 85 ALA B C 1
ATOM 2128 O O . ALA B 1 94 ? 159.022 135.082 144.674 1.00 145.35 85 ALA B O 1
ATOM 2130 N N . ALA B 1 95 ? 160.766 135.648 143.360 1.00 144.62 86 ALA B N 1
ATOM 2131 C CA . ALA B 1 95 ? 160.806 134.348 142.700 1.00 144.62 86 ALA B CA 1
ATOM 2132 C C . ALA B 1 95 ? 161.020 133.211 143.687 1.00 144.62 86 ALA B C 1
ATOM 2133 O O . ALA B 1 95 ? 160.579 132.085 143.436 1.00 144.62 86 ALA B O 1
ATOM 2135 N N . SER B 1 96 ? 161.690 133.476 144.805 1.00 146.32 87 SER B N 1
ATOM 2136 C CA . SER B 1 96 ? 161.924 132.448 145.810 1.00 146.32 87 SER B CA 1
ATOM 2137 C C . SER B 1 96 ? 162.348 133.119 147.104 1.00 146.32 87 SER B C 1
ATOM 2138 O O . SER B 1 96 ? 163.287 133.918 147.107 1.00 146.32 87 SER B O 1
ATOM 2141 N N . GLY B 1 97 ? 161.665 132.792 148.193 1.00 144.36 88 GLY B N 1
ATOM 2142 C CA . GLY B 1 97 ? 162.003 133.380 149.476 1.00 144.36 88 GLY B CA 1
ATOM 2143 C C . GLY B 1 97 ? 161.283 132.660 150.590 1.00 144.36 88 GLY B C 1
ATOM 2144 O O . GLY B 1 97 ? 160.357 131.880 150.359 1.00 144.36 88 GLY B O 1
ATOM 2145 N N . ASN B 1 98 ? 161.726 132.935 151.811 1.00 148.36 89 ASN B N 1
ATOM 2146 C CA . ASN B 1 98 ? 161.152 132.338 153.007 1.00 148.36 89 ASN B CA 1
ATOM 2147 C C . ASN B 1 98 ? 160.217 133.343 153.661 1.00 148.36 89 ASN B C 1
ATOM 2148 O O . ASN B 1 98 ? 160.652 134.422 154.075 1.00 148.36 89 ASN B O 1
ATOM 2153 N N . LEU B 1 99 ? 158.946 132.991 153.758 1.00 144.47 90 LEU B N 1
ATOM 2154 C CA . LEU B 1 99 ? 157.981 133.857 154.414 1.00 144.47 90 LEU B CA 1
ATOM 2155 C C . LEU B 1 99 ? 158.207 133.820 155.919 1.00 144.47 90 LEU B C 1
ATOM 2156 O O . LEU B 1 99 ? 158.183 132.738 156.511 1.00 144.47 90 LEU B O 1
ATOM 2161 N N . PRO B 1 100 ? 158.448 134.948 156.566 1.00 145.90 91 PRO B N 1
ATOM 2162 C CA . PRO B 1 100 ? 158.631 134.948 158.023 1.00 145.90 91 PRO B CA 1
ATOM 2163 C C . PRO B 1 100 ? 157.289 134.920 158.736 1.00 145.90 91 PRO B C 1
ATOM 2164 O O . PRO B 1 100 ? 156.527 135.889 158.699 1.00 145.90 91 PRO B O 1
ATOM 2168 N N . ILE B 1 101 ? 156.994 133.800 159.385 1.00 150.98 92 ILE B N 1
ATOM 2169 C CA . ILE B 1 101 ? 155.755 133.634 160.136 1.00 150.98 92 ILE B CA 1
ATOM 2170 C C . ILE B 1 101 ? 155.982 134.175 161.544 1.00 150.98 92 ILE B C 1
ATOM 2171 O O . ILE B 1 101 ? 156.920 133.727 162.219 1.00 150.98 92 ILE B O 1
ATOM 2176 N N . PRO B 1 102 ? 155.172 135.119 162.014 1.00 152.34 93 PRO B N 1
ATOM 2177 C CA . PRO B 1 102 ? 155.336 135.617 163.381 1.00 152.34 93 PRO B CA 1
ATOM 2178 C C . PRO B 1 102 ? 155.088 134.519 164.402 1.00 152.34 93 PRO B C 1
ATOM 2179 O O . PRO B 1 102 ? 154.427 133.516 164.131 1.00 152.34 93 PRO B O 1
ATOM 2183 N N . SER B 1 103 ? 155.646 134.722 165.597 1.00 159.93 94 SER B N 1
ATOM 2184 C CA . SER B 1 103 ? 155.590 133.691 166.628 1.00 159.93 94 SER B CA 1
ATOM 2185 C C . SER B 1 103 ? 154.155 133.382 167.036 1.00 159.93 94 SER B C 1
ATOM 2186 O O . SER B 1 103 ? 153.790 132.213 167.203 1.00 159.93 94 SER B O 1
ATOM 2189 N N . ASP B 1 104 ? 153.327 134.412 167.204 1.00 165.19 95 ASP B N 1
ATOM 2190 C CA . ASP B 1 104 ? 151.958 134.190 167.652 1.00 165.19 95 ASP B CA 1
ATOM 2191 C C . ASP B 1 104 ? 151.091 133.541 166.584 1.00 165.19 95 ASP B C 1
ATOM 2192 O O . ASP B 1 104 ? 150.036 132.990 166.912 1.00 165.19 95 ASP B O 1
ATOM 2197 N N . VAL B 1 105 ? 151.503 133.592 165.325 1.00 157.50 96 VAL B N 1
ATOM 2198 C CA . VAL B 1 105 ? 150.702 133.038 164.241 1.00 157.50 96 VAL B CA 1
ATOM 2199 C C . VAL B 1 105 ? 150.788 131.521 164.278 1.00 157.50 96 VAL B C 1
ATOM 2200 O O . VAL B 1 105 ? 151.880 130.949 164.374 1.00 157.50 96 VAL B O 1
ATOM 2204 N N . SER B 1 106 ? 149.635 130.867 164.204 1.00 156.87 97 SER B N 1
ATOM 2205 C CA . SER B 1 106 ? 149.578 129.417 164.103 1.00 156.87 97 SER B CA 1
ATOM 2206 C C . SER B 1 106 ? 148.746 128.916 162.939 1.00 156.87 97 SER B C 1
ATOM 2207 O O . SER B 1 106 ? 148.936 127.767 162.526 1.00 156.87 97 SER B O 1
ATOM 2210 N N . VAL B 1 107 ? 147.835 129.719 162.401 1.00 149.62 98 VAL B N 1
ATOM 2211 C CA . VAL B 1 107 ? 146.978 129.307 161.300 1.00 149.62 98 VAL B CA 1
ATOM 2212 C C . VAL B 1 107 ? 146.932 130.424 160.272 1.00 149.62 98 VAL B C 1
ATOM 2213 O O . VAL B 1 107 ? 146.599 131.565 160.605 1.00 149.62 98 VAL B O 1
ATOM 2217 N N . LEU B 1 108 ? 147.258 130.095 159.030 1.00 143.35 99 LEU B N 1
ATOM 2218 C CA . LEU B 1 108 ? 147.055 131.007 157.920 1.00 143.35 99 LEU B CA 1
ATOM 2219 C C . LEU B 1 108 ? 145.675 130.771 157.335 1.00 143.35 99 LEU B C 1
ATOM 2220 O O . LEU B 1 108 ? 145.246 129.626 157.173 1.00 143.35 99 LEU B O 1
ATOM 2225 N N . ASN B 1 109 ? 144.976 131.853 157.030 1.00 141.26 100 ASN B N 1
ATOM 2226 C CA . ASN B 1 109 ? 143.667 131.769 156.409 1.00 141.26 100 ASN B CA 1
ATOM 2227 C C . ASN B 1 109 ? 143.650 132.543 155.099 1.00 141.26 100 ASN B C 1
ATOM 2228 O O . ASN B 1 109 ? 144.272 133.601 154.978 1.00 141.26 100 ASN B O 1
ATOM 2233 N N . TRP B 1 110 ? 142.973 131.972 154.107 1.00 138.16 101 TRP B N 1
ATOM 2234 C CA . TRP B 1 110 ? 142.863 132.548 152.770 1.00 138.16 101 TRP B CA 1
ATOM 2235 C C . TRP B 1 110 ? 144.238 132.784 152.145 1.00 138.16 101 TRP B C 1
ATOM 2236 O O . TRP B 1 110 ? 144.657 133.914 151.904 1.00 138.16 101 TRP B O 1
ATOM 2247 N N . VAL B 1 111 ? 144.944 131.688 151.899 1.00 130.53 102 VAL B N 1
ATOM 2248 C CA . VAL B 1 111 ? 146.157 131.715 151.093 1.00 130.53 102 VAL B CA 1
ATOM 2249 C C . VAL B 1 111 ? 145.733 131.549 149.642 1.00 130.53 102 VAL B C 1
ATOM 2250 O O . VAL B 1 111 ? 145.270 130.480 149.249 1.00 130.53 102 VAL B O 1
ATOM 2254 N N . ARG B 1 112 ? 145.867 132.606 148.852 1.00 129.82 103 ARG B N 1
ATOM 2255 C CA . ARG B 1 112 ? 145.508 132.576 147.442 1.00 129.82 103 ARG B CA 1
ATOM 2256 C C . ARG B 1 112 ? 146.761 132.733 146.600 1.00 129.82 103 ARG B C 1
ATOM 2257 O O . ARG B 1 112 ? 147.538 133.669 146.809 1.00 129.82 103 ARG B O 1
ATOM 2265 N N . ALA B 1 113 ? 146.952 131.829 145.646 1.00 132.01 104 ALA B N 1
ATOM 2266 C CA . ALA B 1 113 ? 148.120 131.859 144.785 1.00 132.01 104 ALA B CA 1
ATOM 2267 C C . ALA B 1 113 ? 147.686 131.741 143.336 1.00 132.01 104 ALA B C 1
ATOM 2268 O O . ALA B 1 113 ? 146.649 131.152 143.028 1.00 132.01 104 ALA B O 1
ATOM 2270 N N . VAL B 1 114 ? 148.484 132.328 142.451 1.00 133.93 105 VAL B N 1
ATOM 2271 C CA . VAL B 1 114 ? 148.244 132.294 141.015 1.00 133.93 105 VAL B CA 1
ATOM 2272 C C . VAL B 1 114 ? 149.562 131.990 140.323 1.00 133.93 105 VAL B C 1
ATOM 2273 O O . VAL B 1 114 ? 150.582 132.617 140.623 1.00 133.93 105 VAL B O 1
ATOM 2277 N N . GLY B 1 115 ? 149.545 131.029 139.409 1.00 141.86 106 GLY B N 1
ATOM 2278 C CA . GLY B 1 115 ? 150.738 130.724 138.653 1.00 141.86 106 GLY B CA 1
ATOM 2279 C C . GLY B 1 115 ? 151.025 131.767 137.594 1.00 141.86 106 GLY B C 1
ATOM 2280 O O . GLY B 1 115 ? 150.183 132.590 137.240 1.00 141.86 106 GLY B O 1
ATOM 2281 N N . GLY B 1 116 ? 152.246 131.730 137.076 1.00 151.40 107 GLY B N 1
ATOM 2282 C CA . GLY B 1 116 ? 152.635 132.679 136.059 1.00 151.40 107 GLY B CA 1
ATOM 2283 C C . GLY B 1 116 ? 151.940 132.422 134.739 1.00 151.40 107 GLY B C 1
ATOM 2284 O O . GLY B 1 116 ? 151.409 131.346 134.477 1.00 151.40 107 GLY B O 1
ATOM 2285 N N . GLY B 1 117 ? 151.940 133.441 133.892 1.00 159.40 108 GLY B N 1
ATOM 2286 C CA . GLY B 1 117 ? 151.333 133.354 132.581 1.00 159.40 108 GLY B CA 1
ATOM 2287 C C . GLY B 1 117 ? 152.375 133.170 131.495 1.00 159.40 108 GLY B C 1
ATOM 2288 O O . GLY B 1 117 ? 153.541 133.510 131.668 1.00 159.40 108 GLY B O 1
ATOM 2289 N N . GLY B 1 118 ? 151.940 132.625 130.366 1.00 166.15 109 GLY B N 1
ATOM 2290 C CA . GLY B 1 118 ? 152.823 132.359 129.244 1.00 166.15 109 GLY B CA 1
ATOM 2291 C C . GLY B 1 118 ? 152.639 133.386 128.141 1.00 166.15 109 GLY B C 1
ATOM 2292 O O . GLY B 1 118 ? 151.527 133.842 127.881 1.00 166.15 109 GLY B O 1
ATOM 2293 N N . ALA B 1 119 ? 153.744 133.740 127.497 1.00 170.61 110 ALA B N 1
ATOM 2294 C CA . ALA B 1 119 ? 153.697 134.684 126.396 1.00 170.61 110 ALA B CA 1
ATOM 2295 C C . ALA B 1 119 ? 153.116 134.025 125.154 1.00 170.61 110 ALA B C 1
ATOM 2296 O O . ALA B 1 119 ? 153.008 132.801 125.059 1.00 170.61 110 ALA B O 1
ATOM 2298 N N . GLY B 1 120 ? 152.735 134.857 124.196 1.00 182.11 111 GLY B N 1
ATOM 2299 C CA . GLY B 1 120 ? 152.220 134.360 122.943 1.00 182.11 111 GLY B CA 1
ATOM 2300 C C . GLY B 1 120 ? 153.300 134.179 121.898 1.00 182.11 111 GLY B C 1
ATOM 2301 O O . GLY B 1 120 ? 154.398 134.717 122.007 1.00 182.11 111 GLY B O 1
ATOM 2302 N N . GLY B 1 121 ? 152.974 133.403 120.871 1.00 191.46 112 GLY B N 1
ATOM 2303 C CA . GLY B 1 121 ? 153.919 133.161 119.806 1.00 191.46 112 GLY B CA 1
ATOM 2304 C C . GLY B 1 121 ? 154.071 134.349 118.877 1.00 191.46 112 GLY B C 1
ATOM 2305 O O . GLY B 1 121 ? 153.213 135.224 118.790 1.00 191.46 112 GLY B O 1
ATOM 2306 N N . ASN B 1 122 ? 155.195 134.371 118.168 1.00 199.74 113 ASN B N 1
ATOM 2307 C CA . ASN B 1 122 ? 155.450 135.428 117.207 1.00 199.74 113 ASN B CA 1
ATOM 2308 C C . ASN B 1 122 ? 154.683 135.170 115.915 1.00 199.74 113 ASN B C 1
ATOM 2309 O O . ASN B 1 122 ? 154.132 134.091 115.690 1.00 199.74 113 ASN B O 1
ATOM 2314 N N . SER B 1 123 ? 154.654 136.184 115.058 1.00 212.89 114 SER B N 1
ATOM 2315 C CA . SER B 1 123 ? 153.979 136.112 113.771 1.00 212.89 114 SER B CA 1
ATOM 2316 C C . SER B 1 123 ? 154.965 136.461 112.669 1.00 212.89 114 SER B C 1
ATOM 2317 O O . SER B 1 123 ? 155.661 137.477 112.755 1.00 212.89 114 SER B O 1
ATOM 2320 N N . ASN B 1 124 ? 155.021 135.624 111.639 1.00 224.50 115 ASN B N 1
ATOM 2321 C CA . ASN B 1 124 ? 155.912 135.888 110.525 1.00 224.50 115 ASN B CA 1
ATOM 2322 C C . ASN B 1 124 ? 155.259 136.853 109.540 1.00 224.50 115 ASN B C 1
ATOM 2323 O O . ASN B 1 124 ? 154.082 137.203 109.654 1.00 224.50 115 ASN B O 1
ATOM 2328 N N . THR B 1 125 ? 156.043 137.278 108.551 1.00 226.71 116 THR B N 1
ATOM 2329 C CA . THR B 1 125 ? 155.570 138.242 107.567 1.00 226.71 116 THR B CA 1
ATOM 2330 C C . THR B 1 125 ? 154.714 137.562 106.509 1.00 226.71 116 THR B C 1
ATOM 2331 O O . THR B 1 125 ? 155.000 137.660 105.312 1.00 226.71 116 THR B O 1
ATOM 2335 N N . GLY B 1 126 ? 153.663 136.873 106.940 1.00 226.52 117 GLY B N 1
ATOM 2336 C CA . GLY B 1 126 ? 152.760 136.217 106.019 1.00 226.52 117 GLY B CA 1
ATOM 2337 C C . GLY B 1 126 ? 151.343 136.730 106.146 1.00 226.52 117 GLY B C 1
ATOM 2338 O O . GLY B 1 126 ? 151.098 137.933 106.021 1.00 226.52 117 GLY B O 1
ATOM 2339 N N . ASN B 1 127 ? 150.399 135.825 106.383 1.00 228.51 118 ASN B N 1
ATOM 2340 C CA . ASN B 1 127 ? 149.007 136.196 106.594 1.00 228.51 118 ASN B CA 1
ATOM 2341 C C . ASN B 1 127 ? 148.352 135.496 107.772 1.00 228.51 118 ASN B C 1
ATOM 2342 O O . ASN B 1 127 ? 147.325 135.986 108.256 1.00 228.51 118 ASN B O 1
ATOM 2347 N N . SER B 1 128 ? 148.898 134.383 108.248 1.00 228.56 119 SER B N 1
ATOM 2348 C CA . SER B 1 128 ? 148.285 133.626 109.325 1.00 228.56 119 SER B CA 1
ATOM 2349 C C . SER B 1 128 ? 148.542 134.289 110.677 1.00 228.56 119 SER B C 1
ATOM 2350 O O . SER B 1 128 ? 149.355 135.207 110.813 1.00 228.56 119 SER B O 1
ATOM 2353 N N . LYS B 1 129 ? 147.833 133.799 111.689 1.00 216.47 120 LYS B N 1
ATOM 2354 C CA . LYS B 1 129 ? 147.796 134.410 113.008 1.00 216.47 120 LYS B CA 1
ATOM 2355 C C . LYS B 1 129 ? 148.519 133.527 114.015 1.00 216.47 120 LYS B C 1
ATOM 2356 O O . LYS B 1 129 ? 148.437 132.297 113.945 1.00 216.47 120 LYS B O 1
ATOM 2362 N N . ALA B 1 130 ? 149.217 134.155 114.953 1.00 201.97 121 ALA B N 1
ATOM 2363 C CA . ALA B 1 130 ? 149.853 133.413 116.027 1.00 201.97 121 ALA B CA 1
ATOM 2364 C C . ALA B 1 130 ? 148.836 133.066 117.109 1.00 201.97 121 ALA B C 1
ATOM 2365 O O . ALA B 1 130 ? 147.773 133.680 117.221 1.00 201.97 121 ALA B O 1
ATOM 2367 N N . SER B 1 131 ? 149.179 132.065 117.914 1.00 190.44 122 SER B N 1
ATOM 2368 C CA . SER B 1 131 ? 148.316 131.612 118.995 1.00 190.44 122 SER B CA 1
ATOM 2369 C C . SER B 1 131 ? 148.760 132.241 120.307 1.00 190.44 122 SER B C 1
ATOM 2370 O O . SER B 1 131 ? 149.937 132.166 120.671 1.00 190.44 122 SER B O 1
ATOM 2373 N N . GLY B 1 132 ? 147.817 132.851 121.016 1.00 181.55 123 GLY B N 1
ATOM 2374 C CA . GLY B 1 132 ? 148.146 133.481 122.277 1.00 181.55 123 GLY B CA 1
ATOM 2375 C C . GLY B 1 132 ? 148.490 132.462 123.347 1.00 181.55 123 GLY B C 1
ATOM 2376 O O . GLY B 1 132 ? 147.975 131.346 123.369 1.00 181.55 123 GLY B O 1
ATOM 2377 N N . GLY B 1 133 ? 149.380 132.862 124.249 1.00 172.49 124 GLY B N 1
ATOM 2378 C CA . GLY B 1 133 ? 149.782 131.977 125.321 1.00 172.49 124 GLY B CA 1
ATOM 2379 C C . GLY B 1 133 ? 148.672 131.771 126.332 1.00 172.49 124 GLY B C 1
ATOM 2380 O O . GLY B 1 133 ? 147.783 132.604 126.499 1.00 172.49 124 GLY B O 1
ATOM 2381 N N . GLY B 1 134 ? 148.730 130.635 127.020 1.00 163.57 125 GLY B N 1
ATOM 2382 C CA . GLY B 1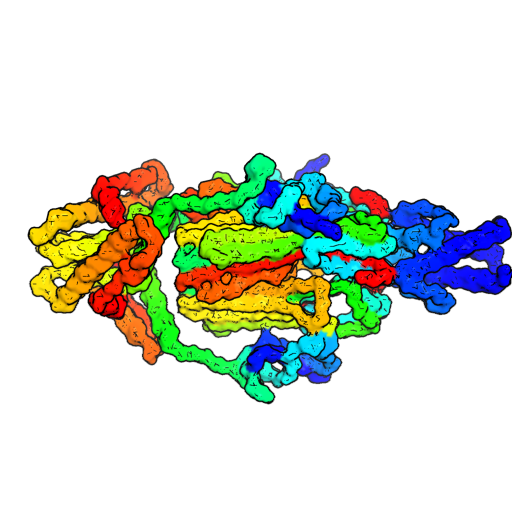 134 ? 147.700 130.305 127.985 1.00 163.57 125 GLY B CA 1
ATOM 2383 C C . GLY B 1 134 ? 147.974 130.942 129.336 1.00 163.57 125 GLY B C 1
ATOM 2384 O O . GLY B 1 134 ? 149.114 131.038 129.785 1.00 163.57 125 GLY B O 1
ATOM 2385 N N . GLY B 1 135 ? 146.902 131.379 129.986 1.00 156.84 126 GLY B N 1
ATOM 2386 C CA . GLY B 1 135 ? 147.034 131.975 131.294 1.00 156.84 126 GLY B CA 1
ATOM 2387 C C . GLY B 1 135 ? 147.369 130.953 132.358 1.00 156.84 126 GLY B C 1
ATOM 2388 O O . GLY B 1 135 ? 147.154 129.753 132.206 1.00 156.84 126 GLY B O 1
ATOM 2389 N N . GLY B 1 136 ? 147.917 131.447 133.462 1.00 150.04 127 GLY B N 1
ATOM 2390 C CA . GLY B 1 136 ? 148.285 130.571 134.551 1.00 150.04 127 GLY B CA 1
ATOM 2391 C C . GLY B 1 136 ? 147.091 130.172 135.393 1.00 150.04 127 GLY B C 1
ATOM 2392 O O . GLY B 1 136 ? 146.084 130.873 135.465 1.00 150.04 127 GLY B O 1
ATOM 2393 N N . ALA B 1 137 ? 147.214 129.021 136.042 1.00 149.24 128 ALA B N 1
ATOM 2394 C CA . ALA B 1 137 ? 146.168 128.544 136.927 1.00 149.24 128 ALA B CA 1
ATOM 2395 C C . ALA B 1 137 ? 146.266 129.248 138.272 1.00 149.24 128 ALA B C 1
ATOM 2396 O O . ALA B 1 137 ? 147.091 130.139 138.481 1.00 149.24 128 ALA B O 1
ATOM 2398 N N . GLY B 1 138 ? 145.415 128.841 139.202 1.00 140.43 129 GLY B N 1
ATOM 2399 C CA . GLY B 1 138 ? 145.465 129.420 140.529 1.00 140.43 129 GLY B CA 1
ATOM 2400 C C . GLY B 1 138 ? 144.686 128.571 141.503 1.00 140.43 129 GLY B C 1
ATOM 2401 O O . GLY B 1 138 ? 143.980 127.636 141.124 1.00 140.43 129 GLY B O 1
ATOM 2402 N N . PHE B 1 139 ? 144.811 128.923 142.773 1.00 134.44 130 PHE B N 1
ATOM 2403 C CA . PHE B 1 139 ? 144.064 128.224 143.805 1.00 134.44 130 PHE B CA 1
ATOM 2404 C C . PHE B 1 139 ? 143.943 129.129 145.015 1.00 134.44 130 PHE B C 1
ATOM 2405 O O . PHE B 1 139 ? 144.622 130.152 145.122 1.00 134.44 130 PHE B O 1
ATOM 2413 N N . ASP B 1 140 ? 143.057 128.741 145.924 1.00 144.11 131 ASP B N 1
ATOM 2414 C CA . ASP B 1 140 ? 143.024 129.384 147.226 1.00 144.11 131 ASP B CA 1
ATOM 2415 C C . ASP B 1 140 ? 142.581 128.390 148.288 1.00 144.11 131 ASP B C 1
ATOM 2416 O O . ASP B 1 140 ? 141.743 127.522 148.042 1.00 144.11 131 ASP B O 1
ATOM 2421 N N . ARG B 1 141 ? 143.198 128.506 149.453 1.00 143.10 132 ARG B N 1
ATOM 2422 C CA . ARG B 1 141 ? 143.000 127.607 150.572 1.00 143.10 132 ARG B CA 1
ATOM 2423 C C . ARG B 1 141 ? 142.624 128.414 151.804 1.00 143.10 132 ARG B C 1
ATOM 2424 O O . ARG B 1 141 ? 142.909 129.610 151.898 1.00 143.10 132 ARG B O 1
ATOM 2432 N N . PHE B 1 142 ? 141.986 127.748 152.756 1.00 142.77 133 PHE B N 1
ATOM 2433 C CA . PHE B 1 142 ? 141.557 128.392 153.984 1.00 142.77 133 PHE B CA 1
ATOM 2434 C C . PHE B 1 142 ? 141.968 127.544 155.174 1.00 142.77 133 PHE B C 1
ATOM 2435 O O . PHE B 1 142 ? 142.023 126.315 155.089 1.00 142.77 133 PHE B O 1
ATOM 2443 N N . ASN B 1 143 ? 142.253 128.216 156.288 1.00 153.00 134 ASN B N 1
ATOM 2444 C CA . ASN B 1 143 ? 142.524 127.551 157.559 1.00 153.00 134 ASN B CA 1
ATOM 2445 C C . ASN B 1 143 ? 143.682 126.565 157.440 1.00 153.00 134 ASN B C 1
ATOM 2446 O O . ASN B 1 143 ? 143.658 125.478 158.018 1.00 153.00 134 ASN B O 1
ATOM 2451 N N . VAL B 1 144 ? 144.704 126.942 156.686 1.00 144.06 135 VAL B N 1
ATOM 2452 C CA . VAL B 1 144 ? 145.882 126.097 156.539 1.00 144.06 135 VAL B CA 1
ATOM 2453 C C . VAL B 1 144 ? 146.802 126.302 157.733 1.00 144.06 135 VAL B C 1
ATOM 2454 O O . VAL B 1 144 ? 147.028 127.431 158.182 1.00 144.06 135 VAL B O 1
ATOM 2458 N N . ALA B 1 145 ? 147.318 125.201 158.272 1.00 147.64 136 ALA B N 1
ATOM 2459 C CA . ALA B 1 145 ? 148.079 125.229 159.513 1.00 147.64 136 ALA B CA 1
ATOM 2460 C C . ALA B 1 145 ? 149.562 125.415 159.226 1.00 147.64 136 ALA B C 1
ATOM 2461 O O . ALA B 1 145 ? 150.123 124.741 158.358 1.00 147.64 136 ALA B O 1
ATOM 2463 N N . VAL B 1 146 ? 150.191 126.328 159.960 1.00 153.37 137 VAL B N 1
ATOM 2464 C CA . VAL B 1 146 ? 151.607 126.633 159.807 1.00 153.37 137 VAL B CA 1
ATOM 2465 C C . VAL B 1 146 ? 152.227 126.772 161.189 1.00 153.37 137 VAL B C 1
ATOM 2466 O O . VAL B 1 146 ? 151.691 127.485 162.043 1.00 153.37 137 VAL B O 1
ATOM 2470 N N . THR B 1 147 ? 153.349 126.095 161.406 1.00 160.28 138 THR B N 1
ATOM 2471 C CA . THR B 1 147 ? 154.051 126.212 162.672 1.00 160.28 138 THR B CA 1
ATOM 2472 C C . THR B 1 147 ? 154.715 127.583 162.788 1.00 160.28 138 THR B C 1
ATOM 2473 O O . THR B 1 147 ? 155.190 128.136 161.794 1.00 160.28 138 THR B O 1
ATOM 2477 N N . PRO B 1 148 ? 154.760 128.150 163.991 1.00 160.73 139 PRO B N 1
ATOM 2478 C CA . PRO B 1 148 ? 155.478 129.415 164.179 1.00 160.73 139 PRO B CA 1
ATOM 2479 C C . PRO B 1 148 ? 156.955 129.263 163.852 1.00 160.73 139 PRO B C 1
ATOM 2480 O O . PRO B 1 148 ? 157.560 128.213 164.076 1.00 160.73 139 PRO B O 1
ATOM 2484 N N . GLY B 1 149 ? 157.537 130.335 163.312 1.00 161.68 140 GLY B N 1
ATOM 2485 C CA . GLY B 1 149 ? 158.918 130.334 162.869 1.00 161.68 140 GLY B CA 1
ATOM 2486 C C . GLY B 1 149 ? 159.019 130.730 161.402 1.00 161.68 140 GLY B C 1
ATOM 2487 O O . GLY B 1 149 ? 158.380 131.689 160.958 1.00 161.68 140 GLY B O 1
ATOM 2488 N N . SER B 1 150 ? 159.831 129.987 160.659 1.00 160.92 141 SER B N 1
ATOM 2489 C CA . SER B 1 150 ? 159.966 130.212 159.229 1.00 160.92 141 SER B CA 1
ATOM 2490 C C . SER B 1 150 ? 158.943 129.382 158.470 1.00 160.92 141 SER B C 1
ATOM 2491 O O . SER B 1 150 ? 158.447 128.367 158.964 1.00 160.92 141 SER B O 1
ATOM 2494 N N . ASN B 1 151 ? 158.629 129.826 157.259 1.00 151.69 142 ASN B N 1
ATOM 2495 C CA . ASN B 1 151 ? 157.643 129.171 156.416 1.00 151.69 142 ASN B CA 1
ATOM 2496 C C . ASN B 1 151 ? 158.326 128.351 155.335 1.00 151.69 142 ASN B C 1
ATOM 2497 O O . ASN B 1 151 ? 159.487 128.576 154.987 1.00 151.69 142 ASN B O 1
ATOM 2502 N N . VAL B 1 152 ? 157.579 127.384 154.816 1.00 158.20 143 VAL B N 1
ATOM 2503 C CA . VAL B 1 152 ? 158.010 126.708 153.593 1.00 158.20 143 VAL B CA 1
ATOM 2504 C C . VAL B 1 152 ? 158.201 127.758 152.512 1.00 158.20 143 VAL B C 1
ATOM 2505 O O . VAL B 1 152 ? 157.324 128.622 152.325 1.00 158.20 143 VAL B O 1
ATOM 2509 N N . PRO B 1 153 ? 159.321 127.759 151.802 1.00 152.69 144 PRO B N 1
ATOM 2510 C CA . PRO B 1 153 ? 159.607 128.856 150.872 1.00 152.69 144 PRO B CA 1
ATOM 2511 C C . PRO B 1 153 ? 158.609 128.917 149.729 1.00 152.69 144 PRO B C 1
ATOM 2512 O O . PRO B 1 153 ? 158.459 127.971 148.958 1.00 152.69 144 PRO B O 1
ATOM 2516 N N . TYR B 1 154 ? 157.926 130.048 149.627 1.00 141.45 145 TYR B N 1
ATOM 2517 C CA . TYR B 1 154 ? 157.112 130.324 148.456 1.00 141.45 145 TYR B CA 1
ATOM 2518 C C . TYR B 1 154 ? 158.005 130.538 147.245 1.00 141.45 145 TYR B C 1
ATOM 2519 O O . TYR B 1 154 ? 159.104 131.085 147.356 1.00 141.45 145 TYR B O 1
ATOM 2528 N N . THR B 1 155 ? 157.534 130.099 146.081 1.00 139.46 146 THR B N 1
ATOM 2529 C CA . THR B 1 155 ? 158.188 130.387 144.809 1.00 139.46 146 THR B CA 1
ATOM 2530 C C . THR B 1 155 ? 157.110 130.776 143.813 1.00 139.46 146 THR B C 1
ATOM 2531 O O . THR B 1 155 ? 156.259 129.952 143.469 1.00 139.46 146 THR B O 1
ATOM 2535 N N . VAL B 1 156 ? 157.142 132.014 143.347 1.00 137.23 147 VAL B N 1
ATOM 2536 C CA . VAL B 1 156 ? 156.164 132.469 142.375 1.00 137.23 147 VAL B CA 1
ATOM 2537 C C . VAL B 1 156 ? 156.722 132.260 140.975 1.00 137.23 147 VAL B C 1
ATOM 2538 O O . VAL B 1 156 ? 157.933 132.279 140.748 1.00 137.23 147 VAL B O 1
ATOM 2542 N N . GLY B 1 157 ? 155.821 132.057 140.023 1.00 147.98 148 GLY B N 1
ATOM 2543 C CA . GLY B 1 157 ? 156.228 131.756 138.668 1.00 147.98 148 GLY B CA 1
ATOM 2544 C C . GLY B 1 157 ? 156.534 132.991 137.854 1.00 147.98 148 GLY B C 1
ATOM 2545 O O . GLY B 1 157 ? 155.685 133.873 137.710 1.00 147.98 148 GLY B O 1
ATOM 2546 N N . ALA B 1 158 ? 157.747 133.066 137.320 1.00 152.39 149 ALA B N 1
ATOM 2547 C CA . ALA B 1 158 ? 158.119 134.196 136.487 1.00 152.39 149 ALA B CA 1
ATOM 2548 C C . ALA B 1 158 ? 157.303 134.198 135.202 1.00 152.39 149 ALA B C 1
ATOM 2549 O O . ALA B 1 158 ? 156.935 133.149 134.671 1.00 152.39 149 ALA B O 1
ATOM 2551 N N . ALA B 1 159 ? 157.012 135.397 134.711 1.00 160.57 150 ALA B N 1
ATOM 2552 C CA . ALA B 1 159 ? 156.232 135.529 133.490 1.00 160.57 150 ALA B CA 1
ATOM 2553 C C . ALA B 1 159 ? 156.994 134.949 132.309 1.00 160.57 150 ALA B C 1
ATOM 2554 O O . ALA B 1 159 ? 158.222 135.031 132.238 1.00 160.57 150 ALA B O 1
ATOM 2556 N N . GLY B 1 160 ? 156.256 134.353 131.379 1.00 168.69 151 GLY B N 1
ATOM 2557 C CA . GLY B 1 160 ? 156.871 133.801 130.191 1.00 168.69 151 GLY B CA 1
ATOM 2558 C C . GLY B 1 160 ? 157.450 134.876 129.299 1.00 168.69 151 GLY B C 1
ATOM 2559 O O . GLY B 1 160 ? 156.713 135.702 128.757 1.00 168.69 151 GLY B O 1
ATOM 2560 N N . ALA B 1 161 ? 158.770 134.885 129.148 1.00 177.91 152 ALA B N 1
ATOM 2561 C CA . ALA B 1 161 ? 159.415 135.881 128.307 1.00 177.91 152 ALA B CA 1
ATOM 2562 C C . ALA B 1 161 ? 159.069 135.649 126.843 1.00 177.91 152 ALA B C 1
ATOM 2563 O O . ALA B 1 161 ? 158.875 134.515 126.398 1.00 177.91 152 ALA B O 1
ATOM 2565 N N . VAL B 1 162 ? 158.988 136.744 126.089 1.00 184.14 153 VAL B N 1
ATOM 2566 C CA . VAL B 1 162 ? 158.655 136.649 124.674 1.00 184.14 153 VAL B CA 1
ATOM 2567 C C . VAL B 1 162 ? 159.839 136.076 123.912 1.00 184.14 153 VAL B C 1
ATOM 2568 O O . VAL B 1 162 ? 160.972 136.559 124.034 1.00 184.14 153 VAL B O 1
ATOM 2572 N N . ASN B 1 163 ? 159.581 135.039 123.117 1.00 191.61 154 ASN B N 1
ATOM 2573 C CA . ASN B 1 163 ? 160.590 134.470 122.227 1.00 191.61 154 ASN B CA 1
ATOM 2574 C C . ASN B 1 163 ? 160.651 135.281 120.932 1.00 191.61 154 ASN B C 1
ATOM 2575 O O . ASN B 1 163 ? 160.475 134.774 119.825 1.00 191.61 154 ASN B O 1
ATOM 2580 N N . GLY B 1 164 ? 160.914 136.573 121.095 1.00 200.81 155 GLY B N 1
ATOM 2581 C CA . GLY B 1 164 ? 160.838 137.505 119.990 1.00 200.81 155 GLY B CA 1
ATOM 2582 C C . GLY B 1 164 ? 162.109 137.624 119.179 1.00 200.81 155 GLY B C 1
ATOM 2583 O O . GLY B 1 164 ? 162.261 138.568 118.399 1.00 200.81 155 GLY B O 1
ATOM 2584 N N . LEU B 1 165 ? 163.035 136.679 119.350 1.00 197.34 156 LEU B N 1
ATOM 2585 C CA . LEU B 1 165 ? 164.270 136.721 118.578 1.00 197.34 156 LEU B CA 1
ATOM 2586 C C . LEU B 1 165 ? 164.038 136.549 117.084 1.00 197.34 156 LEU B C 1
ATOM 2587 O O . LEU B 1 165 ? 164.933 136.876 116.298 1.00 197.34 156 LEU B O 1
ATOM 2592 N N . GLY B 1 166 ? 162.876 136.052 116.674 1.00 198.59 157 GLY B N 1
ATOM 2593 C CA . GLY B 1 166 ? 162.602 135.893 115.261 1.00 198.59 157 GLY B CA 1
ATOM 2594 C C . GLY B 1 166 ? 161.127 135.663 115.019 1.00 198.59 157 GLY B C 1
ATOM 2595 O O . GLY B 1 166 ? 160.304 135.723 115.934 1.00 198.59 157 GLY B O 1
ATOM 2596 N N . ALA B 1 167 ? 160.807 135.387 113.760 1.00 201.23 158 ALA B N 1
ATOM 2597 C CA . ALA B 1 167 ? 159.434 135.167 113.336 1.00 201.23 158 ALA B CA 1
ATOM 2598 C C . ALA B 1 167 ? 159.068 133.695 113.447 1.00 201.23 158 ALA B C 1
ATOM 2599 O O . ALA B 1 167 ? 159.897 132.814 113.202 1.00 201.23 158 ALA B O 1
ATOM 2601 N N . GLY B 1 168 ? 157.820 133.435 113.825 1.00 202.07 159 GLY B N 1
ATOM 2602 C CA . GLY B 1 168 ? 157.338 132.071 113.882 1.00 202.07 159 GLY B CA 1
ATOM 2603 C C . GLY B 1 168 ? 157.878 131.252 115.026 1.00 202.07 159 GLY B C 1
ATOM 2604 O O . GLY B 1 168 ? 157.854 130.022 114.958 1.00 202.07 159 GLY B O 1
ATOM 2605 N N . TYR B 1 169 ? 158.370 131.893 116.078 1.00 194.64 160 TYR B N 1
ATOM 2606 C CA . TYR B 1 169 ? 158.844 131.185 117.256 1.00 194.64 160 TYR B CA 1
ATOM 2607 C C . TYR B 1 169 ? 157.793 131.222 118.355 1.00 194.64 160 TYR B C 1
ATOM 2608 O O . TYR B 1 169 ? 157.178 132.257 118.621 1.00 194.64 160 TYR B O 1
ATOM 2617 N N . ASN B 1 170 ? 157.589 130.072 118.986 1.00 185.53 161 ASN B N 1
ATOM 2618 C CA . ASN B 1 170 ? 156.665 129.974 120.101 1.00 185.53 161 ASN B CA 1
ATOM 2619 C C . ASN B 1 170 ? 157.255 130.621 121.346 1.00 185.53 161 ASN B C 1
ATOM 2620 O O . ASN B 1 170 ? 158.429 130.425 121.671 1.00 185.53 161 ASN B O 1
ATOM 2625 N N . GLY B 1 171 ? 156.433 131.399 122.040 1.00 177.83 162 GLY B N 1
ATOM 2626 C CA . GLY B 1 171 ? 156.892 132.063 123.239 1.00 177.83 162 GLY B CA 1
ATOM 2627 C C . GLY B 1 171 ? 157.065 131.104 124.398 1.00 177.83 162 GLY B C 1
ATOM 2628 O O . GLY B 1 171 ? 156.555 129.985 124.407 1.00 177.83 162 GLY B O 1
ATOM 2629 N N . GLY B 1 172 ? 157.806 131.563 125.401 1.00 168.89 163 GLY B N 1
ATOM 2630 C CA . GLY B 1 172 ? 158.053 130.741 126.563 1.00 168.89 163 GLY B CA 1
ATOM 2631 C C . GLY B 1 172 ? 156.817 130.568 127.421 1.00 168.89 163 GLY B C 1
ATOM 2632 O O . GLY B 1 172 ? 155.825 131.283 127.294 1.00 168.89 163 GLY B O 1
ATOM 2633 N N . 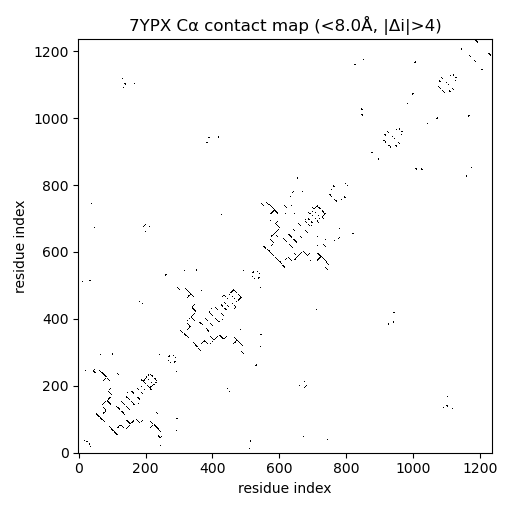ALA B 1 173 ? 156.885 129.589 128.314 1.00 160.20 164 ALA B N 1
ATOM 2634 C CA . ALA B 1 173 ? 155.790 129.282 129.219 1.00 160.20 164 ALA B CA 1
ATOM 2635 C C . ALA B 1 173 ? 156.098 129.823 130.606 1.00 160.20 164 ALA B C 1
ATOM 2636 O O . ALA B 1 173 ? 157.233 129.733 131.082 1.00 160.20 164 ALA B O 1
ATOM 2638 N N . GLY B 1 174 ? 155.082 130.388 131.249 1.00 155.37 165 GLY B N 1
ATOM 2639 C CA . GLY B 1 174 ? 155.271 130.956 132.564 1.00 155.37 165 GLY B CA 1
ATOM 2640 C C . GLY B 1 174 ? 155.537 129.903 133.619 1.00 155.37 165 GLY B C 1
ATOM 2641 O O . GLY B 1 174 ? 155.150 128.743 133.503 1.00 155.37 165 GLY B O 1
ATOM 2642 N N . GLY B 1 175 ? 156.217 130.330 134.675 1.00 150.38 166 GLY B N 1
ATOM 2643 C CA . GLY B 1 175 ? 156.557 129.431 135.753 1.00 150.38 166 GLY B CA 1
ATOM 2644 C C . GLY B 1 175 ? 155.375 129.103 136.639 1.00 150.38 166 GLY B C 1
ATOM 2645 O O . GLY B 1 175 ? 154.339 129.762 136.620 1.00 150.38 166 GLY B O 1
ATOM 2646 N N . SER B 1 176 ? 155.550 128.057 137.435 1.00 146.60 167 SER B N 1
ATOM 2647 C CA . SER B 1 176 ? 154.527 127.613 138.367 1.00 146.60 167 SER B CA 1
ATOM 2648 C C . SER B 1 176 ? 154.754 128.237 139.735 1.00 146.60 167 SER B C 1
ATOM 2649 O O . SER B 1 176 ? 155.883 128.550 140.116 1.00 146.60 167 SER B O 1
ATOM 2652 N N . THR B 1 177 ? 153.666 128.407 140.477 1.00 141.42 168 THR B N 1
ATOM 2653 C CA . THR B 1 177 ? 153.698 129.026 141.795 1.00 141.42 168 THR B CA 1
ATOM 2654 C C . THR B 1 177 ? 153.393 127.969 142.843 1.00 141.42 168 THR B C 1
ATOM 2655 O O . THR B 1 177 ? 152.318 127.369 142.822 1.00 141.42 168 THR B O 1
ATOM 2659 N N . ALA B 1 178 ? 154.318 127.759 143.769 1.00 144.34 169 ALA B N 1
ATOM 2660 C CA . ALA B 1 178 ? 154.196 126.687 144.742 1.00 144.34 169 ALA B CA 1
ATOM 2661 C C . ALA B 1 178 ? 154.280 127.236 146.155 1.00 144.34 169 ALA B C 1
ATOM 2662 O O . ALA B 1 178 ? 155.097 128.115 146.439 1.00 144.34 169 ALA B O 1
ATOM 2664 N N . ILE B 1 179 ? 153.438 126.708 147.037 1.00 139.78 170 ILE B N 1
ATOM 2665 C CA . ILE B 1 179 ? 153.511 127.042 148.454 1.00 139.78 170 ILE B CA 1
ATOM 2666 C C . ILE B 1 179 ? 152.761 125.977 149.238 1.00 139.78 170 ILE B C 1
ATOM 2667 O O . ILE B 1 179 ? 151.689 125.524 148.830 1.00 139.78 170 ILE B O 1
ATOM 2672 N N . LEU B 1 180 ? 153.351 125.565 150.360 1.00 145.91 171 LEU B N 1
ATOM 2673 C CA . LEU B 1 180 ? 152.706 124.660 151.310 1.00 145.91 171 LEU B CA 1
ATOM 2674 C C . LEU B 1 180 ? 152.207 123.388 150.633 1.00 145.91 171 LEU B C 1
ATOM 2675 O O . LEU B 1 180 ? 151.126 122.882 150.932 1.00 145.91 171 LEU B O 1
ATOM 2680 N N . GLY B 1 181 ? 153.000 122.868 149.704 1.00 154.44 172 GLY B N 1
ATOM 2681 C CA . GLY B 1 181 ? 152.663 121.626 149.049 1.00 154.44 172 GLY B CA 1
ATOM 2682 C C . GLY B 1 181 ? 151.634 121.728 147.949 1.00 154.44 172 GLY B C 1
ATOM 2683 O O . GLY B 1 181 ? 151.253 120.694 147.388 1.00 154.44 172 GLY B O 1
ATOM 2684 N N . THR B 1 182 ? 151.167 122.927 147.619 1.00 147.65 173 THR B N 1
ATOM 2685 C CA . THR B 1 182 ? 150.197 123.122 146.552 1.00 147.65 173 THR B CA 1
ATOM 2686 C C . THR B 1 182 ? 150.823 123.975 145.463 1.00 147.65 173 THR B C 1
ATOM 2687 O O . THR B 1 182 ? 151.427 125.012 145.758 1.00 147.65 173 THR B O 1
ATOM 2691 N N . THR B 1 183 ? 150.678 123.548 144.211 1.00 147.38 174 THR B N 1
ATOM 2692 C CA . THR B 1 183 ? 151.265 124.248 143.079 1.00 147.38 174 THR B CA 1
ATOM 2693 C C . THR B 1 183 ? 150.180 124.615 142.084 1.00 147.38 174 THR B C 1
ATOM 2694 O O . THR B 1 183 ? 149.351 123.775 141.724 1.00 147.38 174 THR B O 1
ATOM 2698 N N . ALA B 1 184 ? 150.196 125.862 141.640 1.00 144.36 175 ALA B N 1
ATOM 2699 C CA . ALA B 1 184 ? 149.410 126.315 140.504 1.00 144.36 175 ALA B CA 1
ATOM 2700 C C . ALA B 1 184 ? 150.365 126.427 139.327 1.00 144.36 175 ALA B C 1
ATOM 2701 O O . ALA B 1 184 ? 151.218 127.319 139.296 1.00 144.36 175 ALA B O 1
ATOM 2703 N N . GLY B 1 185 ? 150.233 125.512 138.373 1.00 150.10 176 GLY B N 1
ATOM 2704 C CA . GLY B 1 185 ? 151.149 125.489 137.254 1.00 150.10 176 GLY B CA 1
ATOM 2705 C C . GLY B 1 185 ? 150.981 126.696 136.354 1.00 150.10 176 GLY B C 1
ATOM 2706 O O . GLY B 1 185 ? 149.884 127.216 136.161 1.00 150.10 176 GLY B O 1
ATOM 2707 N N . GLY B 1 186 ? 152.099 127.150 135.801 1.00 148.37 177 GLY B N 1
ATOM 2708 C CA . GLY B 1 186 ? 152.051 128.249 134.864 1.00 148.37 177 GLY B CA 1
ATOM 2709 C C . GLY B 1 186 ? 151.462 127.825 133.534 1.00 148.37 177 GLY B C 1
ATOM 2710 O O . GLY B 1 186 ? 151.622 126.692 133.085 1.00 148.37 177 GLY B O 1
ATOM 2711 N N . GLY B 1 187 ? 150.761 128.758 132.899 1.00 155.39 178 GLY B N 1
ATOM 2712 C CA . GLY B 1 187 ? 150.180 128.476 131.602 1.00 155.39 178 GLY B CA 1
ATOM 2713 C C . GLY B 1 187 ? 151.257 128.268 130.553 1.00 155.39 178 GLY B C 1
ATOM 2714 O O . GLY B 1 187 ? 152.319 128.891 130.588 1.00 155.39 178 GLY B O 1
ATOM 2715 N N . ALA B 1 188 ? 150.979 127.373 129.614 1.00 164.52 179 ALA B N 1
ATOM 2716 C CA . ALA B 1 188 ? 151.927 127.103 128.548 1.00 164.52 179 ALA B CA 1
ATOM 2717 C C . ALA B 1 188 ? 152.034 128.303 127.619 1.00 164.52 179 ALA B C 1
ATOM 2718 O O . ALA B 1 188 ? 151.120 129.123 127.517 1.00 164.52 179 ALA B O 1
ATOM 2720 N N . GLY B 1 189 ? 153.169 128.402 126.941 1.00 168.32 180 GLY B N 1
ATOM 2721 C CA . GLY B 1 189 ? 153.406 129.502 126.036 1.00 168.32 180 GLY B CA 1
ATOM 2722 C C . GLY B 1 189 ? 152.623 129.356 124.747 1.00 168.32 180 GLY B C 1
ATOM 2723 O O . GLY B 1 189 ? 151.958 128.354 124.482 1.00 168.32 180 GLY B O 1
ATOM 2724 N N . GLY B 1 190 ? 152.710 130.393 123.925 1.00 177.11 181 GLY B N 1
ATOM 2725 C CA . GLY B 1 190 ? 152.050 130.389 122.642 1.00 177.11 181 GLY B CA 1
ATOM 2726 C C . GLY B 1 190 ? 152.759 129.470 121.668 1.00 177.11 181 GLY B C 1
ATOM 2727 O O . GLY B 1 190 ? 153.673 128.719 122.010 1.00 177.11 181 GLY B O 1
ATOM 2728 N N . LEU B 1 191 ? 152.309 129.527 120.419 1.00 189.96 182 LEU B N 1
ATOM 2729 C CA . LEU B 1 191 ? 152.888 128.721 119.357 1.00 189.96 182 LEU B CA 1
ATOM 2730 C C . LEU B 1 191 ? 153.308 129.610 118.200 1.00 189.96 182 LEU B C 1
ATOM 2731 O O . LEU B 1 191 ? 152.545 130.473 117.758 1.00 189.96 182 LEU B O 1
ATOM 2736 N N . GLY B 1 192 ? 154.528 129.394 117.716 1.00 205.72 183 GLY B N 1
ATOM 2737 C CA . GLY B 1 192 ? 154.972 130.095 116.529 1.00 205.72 183 GLY B CA 1
ATOM 2738 C C . GLY B 1 192 ? 154.150 129.701 115.319 1.00 205.72 183 GLY B C 1
ATOM 2739 O O . GLY B 1 192 ? 153.645 128.582 115.217 1.00 205.72 183 GLY B O 1
ATOM 2740 N N . VAL B 1 193 ? 154.009 130.638 114.392 1.00 217.54 184 VAL B N 1
ATOM 2741 C CA . VAL B 1 193 ? 153.111 130.476 113.259 1.00 217.54 184 VAL B CA 1
ATOM 2742 C C . VAL B 1 193 ? 153.884 130.707 111.969 1.00 217.54 184 VAL B C 1
ATOM 2743 O O . VAL B 1 193 ? 154.724 131.610 111.885 1.00 217.54 184 VAL B O 1
ATOM 2747 N N . ASN B 1 194 ? 153.622 129.864 110.978 1.00 228.41 185 ASN B N 1
ATOM 2748 C CA . ASN B 1 194 ? 154.173 130.024 109.645 1.00 228.41 185 ASN B CA 1
ATOM 2749 C C . ASN B 1 194 ? 153.148 130.722 108.757 1.00 228.41 185 ASN B C 1
ATOM 2750 O O . ASN B 1 194 ? 152.107 131.193 109.221 1.00 228.41 185 ASN B O 1
ATOM 2755 N N . ASN B 1 195 ? 153.440 130.795 107.463 1.00 234.78 186 ASN B N 1
ATOM 2756 C CA . ASN B 1 195 ? 152.556 131.487 106.539 1.00 234.78 186 ASN B CA 1
ATOM 2757 C C . ASN B 1 195 ? 151.303 130.665 106.268 1.00 234.78 186 ASN B C 1
ATOM 2758 O O . ASN B 1 195 ? 151.354 129.435 106.190 1.00 234.78 186 ASN B O 1
ATOM 2763 N N . ASN B 1 196 ? 150.172 131.364 106.131 1.00 241.00 187 ASN B N 1
ATOM 2764 C CA . ASN B 1 196 ? 148.870 130.803 105.773 1.00 241.00 187 ASN B CA 1
ATOM 2765 C C . ASN B 1 196 ? 148.544 129.502 106.500 1.00 241.00 187 ASN B C 1
ATOM 2766 O O . ASN B 1 196 ? 147.942 128.594 105.919 1.00 241.00 187 ASN B O 1
ATOM 2771 N N . ALA B 1 197 ? 148.925 129.406 107.773 1.00 235.72 188 ALA B N 1
ATOM 2772 C CA . ALA B 1 197 ? 148.570 128.250 108.594 1.00 235.72 188 ALA B CA 1
ATOM 2773 C C . ALA B 1 197 ? 148.528 128.716 110.046 1.00 235.72 188 ALA B C 1
ATOM 2774 O O . ALA B 1 197 ? 149.571 128.817 110.696 1.00 235.72 188 ALA B O 1
ATOM 2776 N N . THR B 1 198 ? 147.325 128.987 110.544 1.00 223.04 189 THR B N 1
ATOM 2777 C CA . THR B 1 198 ? 147.166 129.454 111.914 1.00 223.04 189 THR B CA 1
ATOM 2778 C C . THR B 1 198 ? 147.559 128.358 112.897 1.00 223.04 189 THR B C 1
ATOM 2779 O O . THR B 1 198 ? 147.396 127.166 112.623 1.00 223.04 189 THR B O 1
ATOM 2783 N N . ALA B 1 199 ? 148.075 128.769 114.052 1.00 208.79 190 ALA B N 1
ATOM 2784 C CA . ALA B 1 199 ? 148.586 127.826 115.032 1.00 208.79 190 ALA B CA 1
ATOM 2785 C C . ALA B 1 199 ? 147.436 127.116 115.746 1.00 208.79 190 ALA B C 1
ATOM 2786 O O . ALA B 1 199 ? 146.261 127.255 115.397 1.00 208.79 190 ALA B O 1
ATOM 2788 N N . VAL B 1 200 ? 147.793 126.337 116.760 1.00 193.55 191 VAL B N 1
ATOM 2789 C CA . VAL B 1 200 ? 146.842 125.543 117.525 1.00 193.55 191 VAL B CA 1
ATOM 2790 C C . VAL B 1 200 ? 146.823 126.064 118.955 1.00 193.55 191 VAL B C 1
ATOM 2791 O O . VAL B 1 200 ? 147.817 126.604 119.453 1.00 193.55 191 VAL B O 1
ATOM 2795 N N . GLN B 1 201 ? 145.679 125.906 119.615 1.00 184.78 192 GLN B N 1
ATOM 2796 C CA . GLN B 1 201 ? 145.530 126.371 120.984 1.00 184.78 192 GLN B CA 1
ATOM 2797 C C . GLN B 1 201 ? 146.449 125.592 121.920 1.00 184.78 192 GLN B C 1
ATOM 2798 O O . GLN B 1 201 ? 146.869 124.468 121.634 1.00 184.78 192 GLN B O 1
ATOM 2804 N N . VAL B 1 202 ? 146.766 126.210 123.053 1.00 173.35 193 VAL B N 1
ATOM 2805 C CA . VAL B 1 202 ? 147.645 125.611 124.047 1.00 173.35 193 VAL B CA 1
ATOM 2806 C C . VAL B 1 202 ? 146.917 125.545 125.379 1.00 173.35 193 VAL B C 1
ATOM 2807 O O . VAL B 1 202 ? 146.050 126.370 125.681 1.00 173.35 193 VAL B O 1
ATOM 2811 N N . ASN B 1 203 ? 147.281 124.550 126.180 1.00 168.75 194 ASN B N 1
ATOM 2812 C CA . ASN B 1 203 ? 146.638 124.353 127.468 1.00 168.75 194 ASN B CA 1
ATOM 2813 C C . ASN B 1 203 ? 147.031 125.449 128.448 1.00 168.75 194 ASN B C 1
ATOM 2814 O O . ASN B 1 203 ? 148.123 126.017 128.378 1.00 168.75 194 ASN B O 1
ATOM 2819 N N . GLY B 1 204 ? 146.122 125.742 129.369 1.00 159.60 195 GLY B N 1
ATOM 2820 C CA . GLY B 1 204 ? 146.412 126.628 130.471 1.00 159.60 195 GLY B CA 1
ATOM 2821 C C . GLY B 1 204 ? 147.066 125.878 131.612 1.00 159.60 195 GLY B C 1
ATOM 2822 O O . GLY B 1 204 ? 147.514 124.739 131.480 1.00 159.60 195 GLY B O 1
ATOM 2823 N N . GLY B 1 205 ? 147.120 126.540 132.756 1.00 157.19 196 GLY B N 1
ATOM 2824 C CA . GLY B 1 205 ? 147.703 125.930 133.928 1.00 157.19 196 GLY B CA 1
ATOM 2825 C C . GLY B 1 205 ? 146.775 124.930 134.585 1.00 157.19 196 GLY B C 1
ATOM 2826 O O . GLY B 1 205 ? 145.595 124.820 134.260 1.00 157.19 196 GLY B O 1
ATOM 2827 N N . THR B 1 206 ? 147.335 124.187 135.535 1.00 158.23 197 THR B N 1
ATOM 2828 C CA . THR B 1 206 ? 146.589 123.230 136.338 1.00 158.23 197 THR B CA 1
ATOM 2829 C C . THR B 1 206 ? 146.971 123.409 137.800 1.00 158.23 197 THR B C 1
ATOM 2830 O O . THR B 1 206 ? 147.718 124.320 138.164 1.00 158.23 197 THR B O 1
ATOM 2834 N N . THR B 1 207 ? 146.457 122.523 138.646 1.00 154.09 198 THR B N 1
ATOM 2835 C CA . THR B 1 207 ? 146.733 122.555 140.074 1.00 154.09 198 THR B CA 1
ATOM 2836 C C . THR B 1 207 ? 147.175 121.173 140.524 1.00 154.09 198 THR B C 1
ATOM 2837 O O . THR B 1 207 ? 146.552 120.172 140.161 1.00 154.09 198 THR B O 1
ATOM 2841 N N . SER B 1 208 ? 148.247 121.121 141.309 1.00 159.52 199 SER B N 1
ATOM 2842 C CA . SER B 1 208 ? 148.762 119.845 141.787 1.00 159.52 199 SER B CA 1
ATOM 2843 C C . SER B 1 208 ? 149.183 119.924 143.247 1.00 159.52 199 SER B C 1
ATOM 2844 O O . SER B 1 208 ? 149.275 121.016 143.819 1.00 159.52 199 SER B O 1
ATOM 2847 N N . GLY B 1 209 ? 149.470 118.771 143.846 1.00 163.41 200 GLY B N 1
ATOM 2848 C CA . GLY B 1 209 ? 149.787 118.729 145.257 1.00 163.41 200 GLY B CA 1
ATOM 2849 C C . GLY B 1 209 ? 148.542 118.456 146.080 1.00 163.41 200 GLY B C 1
ATOM 2850 O O . GLY B 1 209 ? 147.576 117.846 145.613 1.00 163.41 200 GLY B O 1
ATOM 2851 N N . THR B 1 210 ? 148.567 118.909 147.330 1.00 158.84 201 THR B N 1
ATOM 2852 C CA . THR B 1 210 ? 147.386 118.797 148.172 1.00 158.84 201 THR B CA 1
ATOM 2853 C C . THR B 1 210 ? 146.235 119.570 147.546 1.00 158.84 201 THR B C 1
ATOM 2854 O O . THR B 1 210 ? 146.399 120.709 147.103 1.00 158.84 201 THR B O 1
ATOM 2858 N N . THR B 1 211 ? 145.073 118.945 147.506 1.00 156.78 202 THR B N 1
ATOM 2859 C CA . THR B 1 211 ? 143.948 119.515 146.781 1.00 156.78 202 THR B CA 1
ATOM 2860 C C . THR B 1 211 ? 143.438 120.758 147.491 1.00 156.78 202 THR B C 1
ATOM 2861 O O . THR B 1 211 ? 143.038 120.674 148.659 1.00 156.78 202 THR B O 1
ATOM 2865 N N . PRO B 1 212 ? 143.437 121.916 146.844 1.00 150.82 203 PRO B N 1
ATOM 2866 C CA . PRO B 1 212 ? 142.851 123.103 147.463 1.00 150.82 203 PRO B CA 1
ATOM 2867 C C . PRO B 1 212 ? 141.337 123.017 147.457 1.00 150.82 203 PRO B C 1
ATOM 2868 O O . PRO B 1 212 ? 140.731 122.279 146.679 1.00 150.82 203 PRO B O 1
ATOM 2872 N N . GLU B 1 213 ? 140.724 123.793 148.350 1.00 157.54 204 GLU B N 1
ATOM 2873 C CA . GLU B 1 213 ? 139.268 123.846 148.384 1.00 157.54 204 GLU B CA 1
ATOM 2874 C C . GLU B 1 213 ? 138.702 124.428 147.097 1.00 157.54 204 GLU B C 1
ATOM 2875 O O . GLU B 1 213 ? 137.694 123.936 146.580 1.00 157.54 204 GLU B O 1
ATOM 2881 N N . ILE B 1 214 ? 139.327 125.473 146.560 1.00 148.46 205 ILE B N 1
ATOM 2882 C CA . ILE B 1 214 ? 138.870 126.066 145.309 1.00 148.46 205 ILE B CA 1
ATOM 2883 C C . ILE B 1 214 ? 140.075 126.244 144.398 1.00 148.46 205 ILE B C 1
ATOM 2884 O O . ILE B 1 214 ? 140.976 127.038 144.699 1.00 148.46 205 ILE B O 1
ATOM 2889 N N . SER B 1 215 ? 140.074 125.543 143.269 1.00 145.19 206 SER B N 1
ATOM 2890 C CA . SER B 1 215 ? 141.126 125.643 142.269 1.00 145.19 206 SER B CA 1
ATOM 2891 C C . SER B 1 215 ? 140.546 126.252 141.005 1.00 145.19 206 SER B C 1
ATOM 2892 O O . SER B 1 215 ? 139.463 125.857 140.564 1.00 145.19 206 SER B O 1
ATOM 2895 N N . TYR B 1 216 ? 141.263 127.207 140.428 1.00 148.18 207 TYR B N 1
ATOM 2896 C CA . TYR B 1 216 ? 140.833 127.920 139.238 1.00 148.18 207 TYR B CA 1
ATOM 2897 C C . TYR B 1 216 ? 141.743 127.499 138.099 1.00 148.18 207 TYR B C 1
ATOM 2898 O O . TYR B 1 216 ? 142.873 128.006 138.007 1.00 148.18 207 TYR B O 1
ATOM 2907 N N . PRO B 1 217 ? 141.333 126.584 137.229 1.00 150.78 208 PRO B N 1
ATOM 2908 C CA . PRO B 1 217 ? 142.173 126.256 136.076 1.00 150.78 208 PRO B CA 1
ATOM 2909 C C . PRO B 1 217 ? 142.363 127.479 135.196 1.00 150.78 208 PRO B C 1
ATOM 2910 O O . PRO B 1 217 ? 141.428 128.241 134.950 1.00 150.78 208 PRO B O 1
ATOM 2914 N N . GLY B 1 218 ? 143.592 127.664 134.729 1.00 151.83 209 GLY B N 1
ATOM 2915 C CA . GLY B 1 218 ? 143.912 128.858 133.976 1.00 151.83 209 GLY B CA 1
ATOM 2916 C C . GLY B 1 218 ? 143.269 128.857 132.605 1.00 151.83 209 GLY B C 1
ATOM 2917 O O . GLY B 1 218 ? 143.053 127.815 131.989 1.00 151.83 209 GLY B O 1
ATOM 2918 N N . GLY B 1 219 ? 142.953 130.055 132.126 1.00 156.35 210 GLY B N 1
ATOM 2919 C CA . GLY B 1 219 ? 142.406 130.202 130.796 1.00 156.35 210 GLY B CA 1
ATOM 2920 C C . GLY B 1 219 ? 143.380 129.729 129.742 1.00 156.35 210 GLY B C 1
ATOM 2921 O O . GLY B 1 219 ? 144.524 130.188 129.695 1.00 156.35 210 GLY B O 1
ATOM 2922 N N . LEU B 1 220 ? 142.943 128.806 128.895 1.00 161.77 211 LEU B N 1
ATOM 2923 C CA . LEU B 1 220 ? 143.814 128.254 127.872 1.00 161.77 211 LEU B CA 1
ATOM 2924 C C . LEU B 1 220 ? 143.986 129.239 126.725 1.00 161.77 211 LEU B C 1
ATOM 2925 O O . LEU B 1 220 ? 143.052 129.953 126.354 1.00 161.77 211 LEU B O 1
ATOM 2930 N N . GLY B 1 221 ? 145.195 129.281 126.176 1.00 174.21 212 GLY B N 1
ATOM 2931 C CA . GLY B 1 221 ? 145.439 130.103 125.010 1.00 174.21 212 GLY B CA 1
ATOM 2932 C C . GLY B 1 221 ? 144.683 129.583 123.805 1.00 174.21 212 GLY B C 1
ATOM 2933 O O . GLY B 1 221 ? 144.401 128.393 123.682 1.00 174.21 212 GLY B O 1
ATOM 2934 N N . THR B 1 222 ? 144.353 130.493 122.901 1.00 184.06 213 THR B N 1
ATOM 2935 C CA . THR B 1 222 ? 143.477 130.179 121.786 1.00 184.06 213 THR B CA 1
ATOM 2936 C C . THR B 1 222 ? 144.277 129.826 120.540 1.00 184.06 213 THR B C 1
ATOM 2937 O O . THR B 1 222 ? 145.483 130.059 120.450 1.00 184.06 213 THR B O 1
ATOM 2941 N N . GLU B 1 223 ? 143.570 129.259 119.560 1.00 202.77 214 GLU B N 1
ATOM 2942 C CA . GLU B 1 223 ? 144.227 128.754 118.361 1.00 202.77 214 GLU B CA 1
ATOM 2943 C C . GLU B 1 223 ? 144.819 129.868 117.507 1.00 202.77 214 GLU B C 1
ATOM 2944 O O . GLU B 1 223 ? 145.800 129.636 116.793 1.00 202.77 214 GLU B O 1
ATOM 2950 N N . GLY B 1 224 ? 144.252 131.069 117.551 1.00 196.68 215 GLY B N 1
ATOM 2951 C CA . GLY B 1 224 ? 144.932 132.183 116.920 1.00 196.68 215 GLY B CA 1
ATOM 2952 C C . GLY B 1 224 ? 144.104 133.170 116.126 1.00 196.68 215 GLY B C 1
ATOM 2953 O O . GLY B 1 224 ? 144.452 134.354 116.083 1.00 196.68 215 GLY B O 1
ATOM 2954 N N . ILE B 1 225 ? 143.021 132.723 115.486 1.00 199.42 216 ILE B N 1
ATOM 2955 C CA . ILE B 1 225 ? 142.185 133.663 114.742 1.00 199.42 216 ILE B CA 1
ATOM 2956 C C . ILE B 1 225 ? 141.588 134.692 115.689 1.00 199.42 216 ILE B C 1
ATOM 2957 O O . ILE B 1 225 ? 141.655 135.902 115.445 1.00 199.42 216 ILE B O 1
ATOM 2962 N N . VAL B 1 226 ? 140.993 134.227 116.788 1.00 193.16 217 VAL B N 1
ATOM 2963 C CA . VAL B 1 226 ? 140.689 135.138 117.883 1.00 193.16 217 VAL B CA 1
ATOM 2964 C C . VAL B 1 226 ? 141.975 135.557 118.587 1.00 193.16 217 VAL B C 1
ATOM 2965 O O . VAL B 1 226 ? 142.148 136.726 118.950 1.00 193.16 217 VAL B O 1
ATOM 2969 N N . GLY B 1 227 ? 142.895 134.616 118.785 1.00 187.56 218 GLY B N 1
ATOM 2970 C CA . GLY B 1 227 ? 144.224 134.910 119.271 1.00 187.56 218 GLY B CA 1
ATOM 2971 C C . GLY B 1 227 ? 144.318 135.400 120.696 1.00 187.56 218 GLY B C 1
ATOM 2972 O O . GLY B 1 227 ? 145.431 135.648 121.167 1.00 187.56 218 GLY B O 1
ATOM 2973 N N . THR B 1 228 ? 143.206 135.529 121.409 1.00 178.67 219 THR B N 1
ATOM 2974 C CA . THR B 1 228 ? 143.248 136.158 122.720 1.00 178.67 219 THR B CA 1
ATOM 2975 C C . THR B 1 228 ? 144.015 135.301 123.718 1.00 178.67 219 THR B C 1
ATOM 2976 O O . THR B 1 228 ? 143.935 134.071 123.703 1.00 178.67 219 THR B O 1
ATOM 2980 N N . GLY B 1 229 ? 144.785 135.964 124.574 1.00 170.53 220 GLY B N 1
ATOM 2981 C CA . GLY B 1 229 ? 145.534 135.259 125.589 1.00 170.53 220 GLY B CA 1
ATOM 2982 C C . GLY B 1 229 ? 144.650 134.796 126.730 1.00 170.53 220 GLY B C 1
ATOM 2983 O O . GLY B 1 229 ? 143.609 135.378 127.023 1.00 170.53 220 GLY B O 1
ATOM 2984 N N . GLY B 1 230 ? 145.083 133.721 127.379 1.00 161.92 221 GLY B N 1
ATOM 2985 C CA . GLY B 1 230 ? 144.319 133.178 128.481 1.00 161.92 221 GLY B CA 1
ATOM 2986 C C . GLY B 1 230 ? 144.360 134.074 129.703 1.00 161.92 221 GLY B C 1
ATOM 2987 O O . GLY B 1 230 ? 145.312 134.818 129.932 1.00 161.92 221 GLY B O 1
ATOM 2988 N N . GLY B 1 231 ? 143.295 134.001 130.496 1.00 152.64 222 GLY B N 1
ATOM 2989 C CA . GLY B 1 231 ? 143.200 134.753 131.724 1.00 152.64 222 GLY B CA 1
ATOM 2990 C C . GLY B 1 231 ? 143.399 133.876 132.949 1.00 152.64 222 GLY B C 1
ATOM 2991 O O . GLY B 1 231 ? 143.460 132.653 132.873 1.00 152.64 222 GLY B O 1
ATOM 2992 N N . SER B 1 232 ? 143.490 134.536 134.099 1.00 149.68 223 SER B N 1
ATOM 2993 C CA . SER B 1 232 ? 143.681 133.844 135.365 1.00 149.68 223 SER B CA 1
ATOM 2994 C C . SER B 1 232 ? 142.674 134.341 136.389 1.00 149.68 223 SER B C 1
ATOM 2995 O O . SER B 1 232 ? 141.713 135.029 136.033 1.00 149.68 223 SER B O 1
ATOM 2998 N N . VAL B 1 233 ? 142.877 133.988 137.658 1.00 146.13 224 VAL B N 1
ATOM 2999 C CA . VAL B 1 233 ? 141.964 134.431 138.707 1.00 146.13 224 VAL B CA 1
ATOM 3000 C C . VAL B 1 233 ? 141.915 135.950 138.756 1.00 146.13 224 VAL B C 1
ATOM 3001 O O . VAL B 1 233 ? 140.840 136.555 138.826 1.00 146.13 224 VAL B O 1
ATOM 3005 N N . LEU B 1 234 ? 143.080 136.586 138.721 1.00 145.63 225 LEU B N 1
ATOM 3006 C CA . LEU B 1 234 ? 143.189 138.028 138.868 1.00 145.63 225 LEU B CA 1
ATOM 3007 C C . LEU B 1 234 ? 143.338 138.756 137.543 1.00 145.63 225 LEU B C 1
ATOM 3008 O O . LEU B 1 234 ? 143.487 139.981 137.543 1.00 145.63 225 LEU B O 1
ATOM 3013 N N . SER B 1 235 ? 143.301 138.049 136.422 1.00 152.76 226 SER B N 1
ATOM 3014 C CA . SER B 1 235 ? 143.529 138.657 135.122 1.00 152.76 226 SER B CA 1
ATOM 3015 C C . SER B 1 235 ? 142.334 138.424 134.213 1.00 152.76 226 SER B C 1
ATOM 3016 O O . SER B 1 235 ? 141.550 137.491 134.396 1.00 152.76 226 SER B O 1
ATOM 3019 N N . GLN B 1 236 ? 142.209 139.287 133.223 1.00 156.85 227 GLN B N 1
ATOM 3020 C CA . GLN B 1 236 ? 141.175 139.140 132.222 1.00 156.85 227 GLN B CA 1
ATOM 3021 C C . GLN B 1 236 ? 141.787 138.682 130.907 1.00 156.85 227 GLN B C 1
ATOM 3022 O O . GLN B 1 236 ? 142.940 139.005 130.608 1.00 156.85 227 GLN B O 1
ATOM 3028 N N . PRO B 1 237 ? 141.050 137.921 130.107 1.00 158.57 228 PRO B N 1
ATOM 3029 C CA . PRO B 1 237 ? 141.577 137.507 128.804 1.00 158.57 228 PRO B CA 1
ATOM 3030 C C . PRO B 1 237 ? 141.841 138.716 127.923 1.00 158.57 228 PRO B C 1
ATOM 3031 O O . PRO B 1 237 ? 140.920 139.438 127.537 1.00 158.57 228 PRO B O 1
ATOM 3035 N N . THR B 1 238 ? 143.110 138.937 127.612 1.00 170.87 229 THR B N 1
ATOM 3036 C CA . THR B 1 238 ? 143.520 140.050 126.773 1.00 170.87 229 THR B CA 1
ATOM 3037 C C . THR B 1 238 ? 143.506 139.635 125.309 1.00 170.87 229 THR B C 1
ATOM 3038 O O . THR B 1 238 ? 143.775 138.485 124.960 1.00 170.87 229 THR B O 1
ATOM 3042 N N . GLN B 1 239 ? 143.183 140.594 124.451 1.00 178.21 230 GLN B N 1
ATOM 3043 C CA . GLN B 1 239 ? 143.103 140.370 123.018 1.00 178.21 230 GLN B CA 1
ATOM 3044 C C . GLN B 1 239 ? 144.344 140.919 122.330 1.00 178.21 230 GLN B C 1
ATOM 3045 O O . GLN B 1 239 ? 145.082 141.736 122.885 1.00 178.21 230 GLN B O 1
ATOM 3051 N N . ARG B 1 240 ? 144.568 140.450 121.109 1.00 190.47 231 ARG B N 1
ATOM 3052 C CA . ARG B 1 240 ? 145.683 140.939 120.317 1.00 190.47 231 ARG B CA 1
ATOM 3053 C C . ARG B 1 240 ? 145.413 142.359 119.838 1.00 190.47 231 ARG B C 1
ATOM 3054 O O . ARG B 1 240 ? 144.265 142.763 119.636 1.00 190.47 231 ARG B O 1
ATOM 3062 N N . ALA B 1 241 ? 146.487 143.120 119.658 1.00 195.26 232 ALA B N 1
ATOM 3063 C CA . ALA B 1 241 ? 146.408 144.497 119.188 1.00 195.26 232 ALA B CA 1
ATOM 3064 C C . ALA B 1 241 ? 146.932 144.559 117.761 1.00 195.26 232 ALA B C 1
ATOM 3065 O O . ALA B 1 241 ? 148.092 144.222 117.507 1.00 195.26 232 ALA B O 1
ATOM 3067 N N . PHE B 1 242 ? 146.084 145.002 116.839 1.00 200.16 233 PHE B N 1
ATOM 3068 C CA . PHE B 1 242 ? 146.458 145.091 115.432 1.00 200.16 233 PHE B CA 1
ATOM 3069 C C . PHE B 1 242 ? 147.304 146.338 115.222 1.00 200.16 233 PHE B C 1
ATOM 3070 O O . PHE B 1 242 ? 146.794 147.461 115.279 1.00 200.16 233 PHE B O 1
ATOM 3078 N N . THR B 1 243 ? 148.597 146.145 114.979 1.00 205.82 234 THR B N 1
ATOM 3079 C CA . THR B 1 243 ? 149.494 147.260 114.724 1.00 205.82 234 THR B CA 1
ATOM 3080 C C . THR B 1 243 ? 150.624 146.794 113.822 1.00 205.82 234 THR B C 1
ATOM 3081 O O . THR B 1 243 ? 150.918 145.600 113.723 1.00 205.82 234 THR B O 1
ATOM 3085 N N . ASN B 1 244 ? 151.253 147.758 113.156 1.00 205.84 235 ASN B N 1
ATOM 3086 C CA . ASN B 1 244 ? 152.397 147.492 112.298 1.00 205.84 235 ASN B CA 1
ATOM 3087 C C . ASN B 1 244 ? 153.720 147.832 112.965 1.00 205.84 235 ASN B C 1
ATOM 3088 O O . ASN B 1 244 ? 154.766 147.739 112.317 1.00 205.84 235 ASN B O 1
ATOM 3093 N N . ALA B 1 245 ? 153.700 148.223 114.237 1.00 198.31 236 ALA B N 1
ATOM 3094 C CA . ALA B 1 245 ? 154.913 148.564 114.960 1.00 198.31 236 ALA B CA 1
ATOM 3095 C C . ALA B 1 245 ? 155.219 147.613 116.106 1.00 198.31 236 ALA B C 1
ATOM 3096 O O . ALA B 1 245 ? 156.287 147.729 116.714 1.00 198.31 236 ALA B O 1
ATOM 3098 N N . GLY B 1 246 ? 154.321 146.683 116.414 1.00 201.03 237 GLY B N 1
ATOM 3099 C CA . GLY B 1 246 ? 154.540 145.766 117.514 1.00 201.03 237 GLY B CA 1
ATOM 3100 C C . GLY B 1 246 ? 154.385 146.421 118.869 1.00 201.03 237 GLY B C 1
ATOM 3101 O O . GLY B 1 246 ? 155.306 146.388 119.691 1.00 201.03 237 GLY B O 1
ATOM 3102 N N . ASN B 1 247 ? 153.225 147.036 119.110 1.00 206.35 238 ASN B N 1
ATOM 3103 C CA . ASN B 1 247 ? 152.953 147.601 120.427 1.00 206.35 238 ASN B CA 1
ATOM 3104 C C . ASN B 1 247 ? 152.919 146.512 121.489 1.00 206.35 238 ASN B C 1
ATOM 3105 O O . ASN B 1 247 ? 153.439 146.697 122.596 1.00 206.35 238 ASN B O 1
ATOM 3110 N N . ASN B 1 248 ? 152.311 145.369 121.166 1.00 201.45 239 ASN B N 1
ATOM 3111 C CA . ASN B 1 248 ? 152.388 144.165 121.987 1.00 201.45 239 ASN B CA 1
ATOM 3112 C C . ASN B 1 248 ? 151.798 144.399 123.378 1.00 201.45 239 ASN B C 1
ATOM 3113 O O . ASN B 1 248 ? 152.497 144.374 124.392 1.00 201.45 239 ASN B O 1
ATOM 3118 N N . ASN B 1 249 ? 150.497 144.647 123.409 1.00 184.24 240 ASN B N 1
ATOM 3119 C CA . ASN B 1 249 ? 149.824 144.849 124.681 1.00 184.24 240 ASN B CA 1
ATOM 3120 C C . ASN B 1 249 ? 149.932 143.588 125.530 1.00 184.24 240 ASN B C 1
ATOM 3121 O O . ASN B 1 249 ? 149.484 142.517 125.098 1.00 184.24 240 ASN B O 1
ATOM 3126 N N . PRO B 1 250 ? 150.513 143.661 126.715 1.00 170.59 241 PRO B N 1
ATOM 3127 C CA . PRO B 1 250 ? 150.699 142.467 127.539 1.00 170.59 241 PRO B CA 1
ATOM 3128 C C . PRO B 1 250 ? 149.426 142.144 128.311 1.00 170.59 241 PRO B C 1
ATOM 3129 O O . PRO B 1 250 ? 148.413 142.829 128.203 1.00 170.59 241 PRO B O 1
ATOM 3133 N N . ALA B 1 251 ? 149.495 141.073 129.094 1.00 160.06 242 ALA B N 1
ATOM 3134 C CA . ALA B 1 251 ? 148.378 140.716 129.953 1.00 160.06 242 ALA B CA 1
ATOM 3135 C C . ALA B 1 251 ? 148.164 141.798 131.002 1.00 160.06 242 ALA B C 1
ATOM 3136 O O . ALA B 1 251 ? 149.113 142.411 131.495 1.00 160.06 242 ALA B O 1
ATOM 3138 N N . ASN B 1 252 ? 146.895 142.036 131.338 1.00 155.39 243 ASN B N 1
ATOM 3139 C CA . ASN B 1 252 ? 146.562 143.180 132.179 1.00 155.39 243 ASN B CA 1
ATOM 3140 C C . ASN B 1 252 ? 147.145 143.033 133.579 1.00 155.39 243 ASN B C 1
ATOM 3141 O O . ASN B 1 252 ? 147.773 143.962 134.099 1.00 155.39 243 ASN B O 1
ATOM 3146 N N . SER B 1 253 ? 146.957 141.875 134.205 1.00 148.31 244 SER B N 1
ATOM 3147 C CA . SER B 1 253 ? 147.380 141.697 135.587 1.00 148.31 244 SER B CA 1
ATOM 3148 C C . SER B 1 253 ? 147.988 140.311 135.743 1.00 148.31 244 SER B C 1
ATOM 3149 O O . SER B 1 253 ? 148.239 139.605 134.764 1.00 148.31 244 SER B O 1
ATOM 3152 N N . TRP B 1 254 ? 148.204 139.921 136.997 1.00 137.73 245 TRP B N 1
ATOM 3153 C CA . TRP B 1 254 ? 148.969 138.722 137.302 1.00 137.73 245 TRP B CA 1
ATOM 3154 C C . TRP B 1 254 ? 148.298 137.478 136.743 1.00 137.73 245 TRP B C 1
ATOM 3155 O O . TRP B 1 254 ? 147.071 137.379 136.694 1.00 137.73 245 TRP B O 1
ATOM 3166 N N . GLY B 1 255 ? 149.118 136.529 136.307 1.00 148.02 246 GLY B N 1
ATOM 3167 C CA . GLY B 1 255 ? 148.627 135.260 135.831 1.00 148.02 246 GLY B CA 1
ATOM 3168 C C . GLY B 1 255 ? 148.081 135.271 134.425 1.00 148.02 246 GLY B C 1
ATOM 3169 O O . GLY B 1 255 ? 147.764 134.200 133.895 1.00 148.02 246 GLY B O 1
ATOM 3170 N N . GLY B 1 256 ? 147.963 136.433 133.800 1.00 154.81 247 GLY B N 1
ATOM 3171 C CA . GLY B 1 256 ? 147.440 136.489 132.457 1.00 154.81 247 GLY B CA 1
ATOM 3172 C C . GLY B 1 256 ? 148.432 135.992 131.430 1.00 154.81 247 GLY B C 1
ATOM 3173 O O . GLY B 1 256 ? 149.630 135.890 131.677 1.00 154.81 247 GLY B O 1
ATOM 3174 N N . GLY B 1 257 ? 147.913 135.681 130.250 1.00 162.76 248 GLY B N 1
ATOM 3175 C CA . GLY B 1 257 ? 148.719 135.185 129.153 1.00 162.76 248 GLY B CA 1
ATOM 3176 C C . GLY B 1 257 ? 148.785 136.203 128.033 1.00 162.76 248 GLY B C 1
ATOM 3177 O O . GLY B 1 257 ? 147.838 136.957 127.807 1.00 162.76 248 GLY B O 1
ATOM 3178 N N . GLY B 1 258 ? 149.913 136.224 127.335 1.00 172.33 249 GLY B N 1
ATOM 3179 C CA . GLY B 1 258 ? 150.095 137.114 126.217 1.00 172.33 249 GLY B CA 1
ATOM 3180 C C . GLY B 1 258 ? 149.120 136.809 125.103 1.00 172.33 249 GLY B C 1
ATOM 3181 O O . GLY B 1 258 ? 148.731 135.659 124.883 1.00 172.33 249 GLY B O 1
ATOM 3182 N N . PRO B 1 259 ? 148.697 137.841 124.376 1.00 179.60 250 PRO B N 1
ATOM 3183 C CA . PRO B 1 259 ? 147.722 137.652 123.301 1.00 179.60 250 PRO B CA 1
ATOM 3184 C C . PRO B 1 259 ? 148.313 137.181 121.983 1.00 179.60 250 PRO B C 1
ATOM 3185 O O . PRO B 1 259 ? 147.592 137.148 120.984 1.00 179.60 250 PRO B O 1
ATOM 3189 N N . GLY B 1 260 ? 149.593 136.834 121.936 1.00 188.93 251 GLY B N 1
ATOM 3190 C CA . GLY B 1 260 ? 150.176 136.316 120.715 1.00 188.93 251 GLY B CA 1
ATOM 3191 C C . GLY B 1 260 ? 150.320 137.344 119.613 1.00 188.93 251 GLY B C 1
ATOM 3192 O O . GLY B 1 260 ? 149.603 138.347 119.584 1.00 188.93 251 GLY B O 1
ATOM 3193 N N . GLY B 1 261 ? 151.245 137.100 118.693 1.00 201.07 252 GLY B N 1
ATOM 3194 C CA . GLY B 1 261 ? 151.488 138.041 117.623 1.00 201.07 252 GLY B CA 1
ATOM 3195 C C . GLY B 1 261 ? 150.441 137.973 116.533 1.00 201.07 252 GLY B C 1
ATOM 3196 O O . GLY B 1 261 ? 149.525 137.153 116.553 1.00 201.07 252 GLY B O 1
ATOM 3197 N N . SER B 1 262 ? 150.587 138.869 115.561 1.00 214.38 253 SER B N 1
ATOM 3198 C CA . SER B 1 262 ? 149.681 138.910 114.424 1.00 214.38 253 SER B CA 1
ATOM 3199 C C . SER B 1 262 ? 150.388 139.561 113.248 1.00 214.38 253 SER B C 1
ATOM 3200 O O . SER B 1 262 ? 151.414 140.228 113.404 1.00 214.38 253 SER B O 1
ATOM 3203 N N . ASP B 1 263 ? 149.825 139.354 112.060 1.00 222.87 254 ASP B N 1
ATOM 3204 C CA . ASP B 1 263 ? 150.348 139.943 110.836 1.00 222.87 254 ASP B CA 1
ATOM 3205 C C . ASP B 1 263 ? 149.217 140.582 110.051 1.00 222.87 254 ASP B C 1
ATOM 3206 O O . ASP B 1 263 ? 148.184 139.949 109.817 1.00 222.87 254 ASP B O 1
ATOM 3211 N N . PHE B 1 264 ? 149.424 141.830 109.638 1.00 218.17 255 PHE B N 1
ATOM 3212 C CA . PHE B 1 264 ? 148.553 142.477 108.667 1.00 218.17 255 PHE B CA 1
ATOM 3213 C C . PHE B 1 264 ? 149.329 143.625 108.041 1.00 218.17 255 PHE B C 1
ATOM 3214 O O . PHE B 1 264 ? 149.950 144.417 108.756 1.00 218.17 255 PHE B O 1
ATOM 3222 N N . GLY B 1 265 ? 149.315 143.695 106.715 1.00 223.46 256 GLY B N 1
ATOM 3223 C CA . GLY B 1 265 ? 150.090 144.714 106.026 1.00 223.46 256 GLY B CA 1
ATOM 3224 C C . GLY B 1 265 ? 151.579 144.602 106.270 1.00 223.46 256 GLY B C 1
ATOM 3225 O O . GLY B 1 265 ? 152.253 145.621 106.464 1.00 223.46 256 GLY B O 1
ATOM 3226 N N . GLY B 1 266 ? 152.108 143.381 106.277 1.00 219.62 257 GLY B N 1
ATOM 3227 C CA . GLY B 1 266 ? 153.524 143.187 106.512 1.00 219.62 257 GLY B CA 1
ATOM 3228 C C . GLY B 1 266 ? 153.967 143.416 107.936 1.00 219.62 257 GLY B C 1
ATOM 3229 O O . GLY B 1 266 ? 155.158 143.621 108.179 1.00 219.62 257 GLY B O 1
ATOM 3230 N N . ALA B 1 267 ? 153.041 143.388 108.890 1.00 217.49 258 ALA B N 1
ATOM 3231 C CA . ALA B 1 267 ? 153.397 143.606 110.282 1.00 217.49 258 ALA B CA 1
ATOM 3232 C C . ALA B 1 267 ? 154.151 142.402 110.841 1.00 217.49 258 ALA B C 1
ATOM 3233 O O . ALA B 1 267 ? 154.076 141.286 110.322 1.00 217.49 258 ALA B O 1
ATOM 3235 N N . TRP B 1 268 ? 154.890 142.646 111.917 1.00 204.61 259 TRP B N 1
ATOM 3236 C CA . TRP B 1 268 ? 155.703 141.631 112.577 1.00 204.61 259 TRP B CA 1
ATOM 3237 C C . TRP B 1 268 ? 155.486 141.677 114.083 1.00 204.61 259 TRP B C 1
ATOM 3238 O O . TRP B 1 268 ? 156.428 141.724 114.876 1.00 204.61 259 TRP B O 1
ATOM 3249 N N . GLN B 1 269 ? 154.229 141.685 114.499 1.00 203.37 260 GLN B N 1
ATOM 3250 C CA . GLN B 1 269 ? 153.929 141.752 115.922 1.00 203.37 260 GLN B CA 1
ATOM 3251 C C . GLN B 1 269 ? 154.406 140.479 116.607 1.00 203.37 260 GLN B C 1
ATOM 3252 O O . GLN B 1 269 ? 153.978 139.384 116.224 1.00 203.37 260 GLN B O 1
ATOM 3258 N N . PRO B 1 270 ? 155.284 140.567 117.597 1.00 196.02 261 PRO B N 1
ATOM 3259 C CA . PRO B 1 270 ? 155.772 139.352 118.258 1.00 196.02 261 PRO B CA 1
ATOM 3260 C C . PRO B 1 270 ? 154.764 138.752 119.221 1.00 196.02 261 PRO B C 1
ATOM 3261 O O . PRO B 1 270 ? 154.722 137.533 119.402 1.00 196.02 261 PRO B O 1
ATOM 3265 N N . GLY B 1 271 ? 153.951 139.583 119.844 1.00 190.84 262 GLY B N 1
ATOM 3266 C CA . GLY B 1 271 ? 152.993 139.051 120.795 1.00 190.84 262 GLY B CA 1
ATOM 3267 C C . GLY B 1 271 ? 153.337 139.474 122.209 1.00 190.84 262 GLY B C 1
ATOM 3268 O O . GLY B 1 271 ? 154.510 139.535 122.597 1.00 190.84 262 GLY B O 1
ATOM 3269 N N . GLY B 1 272 ? 152.303 139.760 122.993 1.00 182.26 263 GLY B N 1
ATOM 3270 C CA . GLY B 1 272 ? 152.513 140.329 124.306 1.00 182.26 263 GLY B CA 1
ATOM 3271 C C . GLY B 1 272 ? 153.144 139.347 125.272 1.00 182.26 263 GLY B C 1
ATOM 3272 O O . GLY B 1 272 ? 153.037 138.130 125.129 1.00 182.26 263 GLY B O 1
ATOM 3273 N N . VAL B 1 273 ? 153.810 139.899 126.274 1.00 168.76 264 VAL B N 1
ATOM 3274 C CA . VAL B 1 273 ? 154.448 139.100 127.309 1.00 168.76 264 VAL B CA 1
ATOM 3275 C C . VAL B 1 273 ? 153.417 138.738 128.367 1.00 168.76 264 VAL B C 1
ATOM 3276 O O . VAL B 1 273 ? 152.411 139.431 128.551 1.00 168.76 264 VAL B O 1
ATOM 3280 N N . GLY B 1 274 ? 153.654 137.629 129.057 1.00 160.92 265 GLY B N 1
ATOM 3281 C CA . GLY B 1 274 ? 152.811 137.239 130.163 1.00 160.92 265 GLY B CA 1
ATOM 3282 C C . GLY B 1 274 ? 153.117 138.040 131.409 1.00 160.92 265 GLY B C 1
ATOM 3283 O O . GLY B 1 274 ? 153.994 138.902 131.438 1.00 160.92 265 GLY B O 1
ATOM 3284 N N . LYS B 1 275 ? 152.369 137.745 132.463 1.00 152.64 266 LYS B N 1
ATOM 3285 C CA . LYS B 1 275 ? 152.538 138.401 133.749 1.00 152.64 266 LYS B CA 1
ATOM 3286 C C . LYS B 1 275 ? 152.827 137.357 134.814 1.00 152.64 266 LYS B C 1
ATOM 3287 O O . LYS B 1 275 ? 152.233 136.277 134.814 1.00 152.64 266 LYS B O 1
ATOM 3293 N N . GLN B 1 276 ? 153.741 137.684 135.720 1.00 145.57 267 GLN B N 1
ATOM 3294 C CA . GLN B 1 276 ? 154.115 136.741 136.757 1.00 145.57 267 GLN B CA 1
ATOM 3295 C C . GLN B 1 276 ? 152.981 136.571 137.760 1.00 145.57 267 GLN B C 1
ATOM 3296 O O . GLN B 1 276 ? 152.071 137.396 137.859 1.00 145.57 267 GLN B O 1
ATOM 3302 N N . GLY B 1 277 ? 153.038 135.473 138.501 1.00 144.67 268 GLY B N 1
ATOM 3303 C CA . GLY B 1 277 ? 152.041 135.204 139.509 1.00 144.67 268 GLY B CA 1
ATOM 3304 C C . GLY B 1 277 ? 152.427 135.741 140.869 1.00 144.67 268 GLY B C 1
ATOM 3305 O O . GLY B 1 277 ? 153.587 136.031 141.138 1.00 144.67 268 GLY B O 1
ATOM 3306 N N . ILE B 1 278 ? 151.427 135.868 141.739 1.00 134.36 269 ILE B N 1
ATOM 3307 C CA . ILE B 1 278 ? 151.623 136.404 143.076 1.00 134.36 269 ILE B CA 1
ATOM 3308 C C . ILE B 1 278 ? 151.013 135.451 144.086 1.00 134.36 269 ILE B C 1
ATOM 3309 O O . ILE B 1 278 ? 150.193 134.595 143.754 1.00 134.36 269 ILE B O 1
ATOM 3314 N N . ILE B 1 279 ? 151.425 135.613 145.338 1.00 132.19 270 ILE B N 1
ATOM 3315 C CA . ILE B 1 279 ? 150.870 134.852 146.449 1.00 132.19 270 ILE B CA 1
ATOM 3316 C C . ILE B 1 279 ? 150.302 135.835 147.457 1.00 132.19 270 ILE B C 1
ATOM 3317 O O . ILE B 1 279 ? 150.992 136.768 147.874 1.00 132.19 270 ILE B O 1
ATOM 3322 N N . ILE B 1 280 ? 149.051 135.635 147.847 1.00 129.48 271 ILE B N 1
ATOM 3323 C CA . ILE B 1 280 ? 148.391 136.507 148.809 1.00 129.48 271 ILE B CA 1
ATOM 3324 C C . ILE B 1 280 ? 148.062 135.680 150.037 1.00 129.48 271 ILE B C 1
ATOM 3325 O O . ILE B 1 280 ? 147.377 134.656 149.932 1.00 129.48 271 ILE B O 1
ATOM 3330 N N . VAL B 1 281 ? 148.547 136.111 151.196 1.00 131.77 272 VAL B N 1
ATOM 3331 C CA . VAL B 1 281 ? 148.265 135.412 152.440 1.00 131.77 272 VAL B CA 1
ATOM 3332 C C . VAL B 1 281 ? 147.716 136.408 153.446 1.00 131.77 272 VAL B C 1
ATOM 3333 O O . VAL B 1 281 ? 147.994 137.608 153.375 1.00 131.77 272 VAL B O 1
ATOM 3337 N N . GLN B 1 282 ? 146.922 135.904 154.383 1.00 142.32 273 GLN B N 1
ATOM 3338 C CA . GLN B 1 282 ? 146.353 136.724 155.439 1.00 142.32 273 GLN B CA 1
ATOM 3339 C C . GLN B 1 282 ? 146.489 135.995 156.761 1.00 142.32 273 GLN B C 1
ATOM 3340 O O . GLN B 1 282 ? 146.352 134.771 156.816 1.00 142.32 273 GLN B O 1
ATOM 3346 N N . TYR B 1 283 ? 146.752 136.744 157.825 1.00 142.89 274 TYR B N 1
ATOM 3347 C CA . TYR B 1 283 ? 146.804 136.119 159.139 1.00 142.89 274 TYR B CA 1
ATOM 3348 C C . TYR B 1 283 ? 146.608 137.168 160.218 1.00 142.89 274 TYR B C 1
ATOM 3349 O O . TYR B 1 283 ? 146.802 138.364 159.996 1.00 142.89 274 TYR B O 1
ATOM 3358 N N . PHE B 1 284 ? 146.249 136.698 161.404 1.00 148.92 275 PHE B N 1
ATOM 3359 C CA . PHE B 1 284 ? 146.035 137.562 162.553 1.00 148.92 275 PHE B CA 1
ATOM 3360 C C . PHE B 1 284 ? 147.280 137.543 163.426 1.00 148.92 275 PHE B C 1
ATOM 3361 O O . PHE B 1 284 ? 147.711 136.477 163.873 1.00 148.92 275 PHE B O 1
ATOM 3369 N N . SER B 1 285 ? 147.852 138.718 163.666 1.00 157.29 276 SER B N 1
ATOM 3370 C CA . SER B 1 285 ? 149.036 138.818 164.503 1.00 157.29 276 SER B CA 1
ATOM 3371 C C . SER B 1 285 ? 149.160 140.241 165.012 1.00 157.29 276 SER B C 1
ATOM 3372 O O . SER B 1 285 ? 148.859 141.192 164.289 1.00 157.29 276 SER B O 1
ATOM 3375 N N . ARG B 1 286 ? 149.611 140.377 166.256 1.00 170.58 277 ARG B N 1
ATOM 3376 C CA . ARG B 1 286 ? 149.863 141.700 166.803 1.00 170.58 277 ARG B CA 1
ATOM 3377 C C . ARG B 1 286 ? 151.137 142.314 166.245 1.00 170.58 277 ARG B C 1
ATOM 3378 O O . ARG B 1 286 ? 151.343 143.522 166.390 1.00 170.58 277 ARG B O 1
ATOM 3386 N N . PHE B 1 287 ? 151.990 141.515 165.614 1.00 170.07 278 PHE B N 1
ATOM 3387 C CA . PHE B 1 287 ? 153.228 142.025 165.056 1.00 170.07 278 PHE B CA 1
ATOM 3388 C C . PHE B 1 287 ? 152.985 142.663 163.693 1.00 170.07 278 PHE B C 1
ATOM 3389 O O . PHE B 1 287 ? 151.960 142.440 163.044 1.00 170.07 278 PHE B O 1
ATOM 3397 N N . ALA B 1 288 ? 153.949 143.471 163.267 1.00 179.23 279 ALA B N 1
ATOM 3398 C CA . ALA B 1 288 ? 153.881 144.077 161.951 1.00 179.23 279 ALA B CA 1
ATOM 3399 C C . ALA B 1 288 ? 154.051 143.010 160.872 1.00 179.23 279 ALA B C 1
ATOM 3400 O O . ALA B 1 288 ? 154.752 142.016 161.075 1.00 179.23 279 ALA B O 1
ATOM 3402 N N . PRO B 1 289 ? 153.409 143.188 159.709 1.00 182.70 280 PRO B N 1
ATOM 3403 C CA . PRO B 1 289 ? 153.533 142.222 158.614 1.00 182.70 280 PRO B CA 1
ATOM 3404 C C . PRO B 1 289 ? 154.941 142.178 158.036 1.00 182.70 280 PRO B C 1
ATOM 3405 O O . PRO B 1 289 ? 155.714 143.100 158.294 1.00 182.70 280 PRO B O 1
ATOM 3409 N N . LEU C 1 40 ? 128.839 143.808 201.489 1.00 278.58 31 LEU C N 1
ATOM 3410 C CA . LEU C 1 40 ? 128.988 142.604 200.681 1.00 278.58 31 LEU C CA 1
ATOM 3411 C C . LEU C 1 40 ? 128.545 141.363 201.447 1.00 278.58 31 LEU C C 1
ATOM 3412 O O . LEU C 1 40 ? 129.074 141.059 202.516 1.00 278.58 31 LEU C O 1
ATOM 3417 N N . ASP C 1 41 ? 127.569 140.650 200.893 1.00 284.00 32 ASP C N 1
ATOM 3418 C CA . ASP C 1 41 ? 127.077 139.436 201.525 1.00 284.00 32 ASP C CA 1
ATOM 3419 C C . ASP C 1 41 ? 128.090 138.305 201.381 1.00 284.00 32 ASP C C 1
ATOM 3420 O O . ASP C 1 41 ? 128.887 138.268 200.439 1.00 284.00 32 ASP C O 1
ATOM 3425 N N . VAL C 1 42 ? 128.052 137.375 202.337 1.00 281.41 33 VAL C N 1
ATOM 3426 C CA . VAL C 1 42 ? 128.964 136.236 202.309 1.00 281.41 33 VAL C CA 1
ATOM 3427 C C . VAL C 1 42 ? 128.676 135.349 201.104 1.00 281.41 33 VAL C C 1
ATOM 3428 O O . VAL C 1 42 ? 129.590 134.755 200.520 1.00 281.41 33 VAL C O 1
ATOM 3432 N N . GLU C 1 43 ? 127.406 135.233 200.720 1.00 276.52 34 GLU C N 1
ATOM 3433 C CA . GLU C 1 43 ? 127.032 134.426 199.566 1.00 276.52 34 GLU C CA 1
ATOM 3434 C C . GLU C 1 43 ? 127.083 135.207 198.260 1.00 276.52 34 GLU C C 1
ATOM 3435 O O . GLU C 1 43 ? 127.258 134.605 197.194 1.00 276.52 34 GLU C O 1
ATOM 3441 N N . LEU C 1 44 ? 126.941 136.534 198.315 1.00 267.59 35 LEU C N 1
ATOM 3442 C CA . LEU C 1 44 ? 126.896 137.327 197.090 1.00 267.59 35 LEU C CA 1
ATOM 3443 C C . LEU C 1 44 ? 128.223 137.273 196.341 1.00 267.59 35 LEU C C 1
ATOM 3444 O O . LEU C 1 44 ? 128.251 137.064 195.123 1.00 267.59 35 LEU C O 1
ATOM 3449 N N . ASP C 1 45 ? 129.337 137.460 197.052 1.00 263.73 36 ASP C N 1
ATOM 3450 C CA . ASP C 1 45 ? 130.636 137.403 196.391 1.00 263.73 36 ASP C CA 1
ATOM 3451 C C . ASP C 1 45 ? 130.953 135.998 195.896 1.00 263.73 36 ASP C C 1
ATOM 3452 O O . ASP C 1 45 ? 131.580 135.840 194.843 1.00 263.73 36 ASP C O 1
ATOM 3457 N N . ASN C 1 46 ? 130.536 134.972 196.640 1.00 256.30 37 ASN C N 1
ATOM 3458 C CA . ASN C 1 46 ? 130.722 133.604 196.173 1.00 256.30 37 ASN C CA 1
ATOM 3459 C C . ASN C 1 46 ? 129.949 133.359 194.885 1.00 256.30 37 ASN C C 1
ATOM 3460 O O . ASN C 1 46 ? 130.469 132.751 193.943 1.00 256.30 37 ASN C O 1
ATOM 3465 N N . TRP C 1 47 ? 128.707 133.839 194.820 1.00 238.28 38 TRP C N 1
ATOM 3466 C CA . TRP C 1 47 ? 127.932 133.711 193.593 1.00 238.28 38 TRP C CA 1
ATOM 3467 C C . TRP C 1 47 ? 128.588 134.475 192.454 1.00 238.28 38 TRP C C 1
ATOM 3468 O O . TRP C 1 47 ? 128.617 134.002 191.314 1.00 238.28 38 TRP C O 1
ATOM 3479 N N . LEU C 1 48 ? 129.109 135.668 192.744 1.00 238.64 39 LEU C N 1
ATOM 3480 C CA . LEU C 1 48 ? 129.764 136.461 191.711 1.00 238.64 39 LEU C CA 1
ATOM 3481 C C . LEU C 1 48 ? 130.988 135.747 191.157 1.00 238.64 39 LEU C C 1
ATOM 3482 O O . LEU C 1 48 ? 131.189 135.694 189.938 1.00 238.64 39 LEU C O 1
ATOM 3487 N N . MET C 1 49 ? 131.821 135.190 192.035 1.00 238.55 40 MET C N 1
ATOM 3488 C CA . MET C 1 49 ? 133.011 134.497 191.559 1.00 238.55 40 MET C CA 1
ATOM 3489 C C . MET C 1 49 ? 132.648 133.210 190.834 1.00 238.55 40 MET C C 1
ATOM 3490 O O . MET C 1 49 ? 133.309 132.848 189.854 1.00 238.55 40 MET C O 1
ATOM 3495 N N . TRP C 1 50 ? 131.594 132.517 191.274 1.00 226.86 41 TRP C N 1
ATOM 3496 C CA . TRP C 1 50 ? 131.128 131.349 190.536 1.00 226.86 41 TRP C CA 1
ATOM 3497 C C . TRP C 1 50 ? 130.653 131.738 189.145 1.00 226.86 41 TRP C C 1
ATOM 3498 O O . TRP C 1 50 ? 130.944 131.046 188.163 1.00 226.86 41 TRP C O 1
ATOM 3509 N N . TRP C 1 51 ? 129.915 132.843 189.041 1.00 222.56 42 TRP C N 1
ATOM 3510 C CA . TRP C 1 51 ? 129.470 133.300 187.732 1.00 222.56 42 TRP C CA 1
ATOM 3511 C C . TRP C 1 51 ? 130.655 133.656 186.853 1.00 222.56 42 TRP C C 1
ATOM 3512 O O . TRP C 1 51 ? 130.678 133.318 185.670 1.00 222.56 42 TRP C O 1
ATOM 3523 N N . LEU C 1 52 ? 131.653 134.335 187.418 1.00 219.10 43 LEU C N 1
ATOM 3524 C CA . LEU C 1 52 ? 132.840 134.680 186.644 1.00 219.10 43 LEU C CA 1
ATOM 3525 C C . LEU C 1 52 ? 133.560 133.435 186.146 1.00 219.10 43 LEU C C 1
ATOM 3526 O O . LEU C 1 52 ? 133.967 133.365 184.978 1.00 219.10 43 LEU C O 1
ATOM 3531 N N . THR C 1 53 ? 133.737 132.444 187.021 1.00 219.38 44 THR C N 1
ATOM 3532 C CA . THR C 1 53 ? 134.474 131.253 186.632 1.00 219.38 44 THR C CA 1
ATOM 3533 C C . THR C 1 53 ? 133.679 130.377 185.678 1.00 219.38 44 THR C C 1
ATOM 3534 O O . THR C 1 53 ? 134.282 129.608 184.927 1.00 219.38 44 THR C O 1
ATOM 3538 N N . GLY C 1 54 ? 132.348 130.471 185.691 1.00 216.39 45 GLY C N 1
ATOM 3539 C CA . GLY C 1 54 ? 131.559 129.767 184.697 1.00 216.39 45 GLY C CA 1
ATOM 3540 C C . GLY C 1 54 ? 131.449 130.517 183.391 1.00 216.39 45 GLY C C 1
ATOM 3541 O O . GLY C 1 54 ? 131.218 129.910 182.341 1.00 216.39 45 GLY C O 1
ATOM 3542 N N . GLN C 1 55 ? 131.597 131.839 183.433 1.00 209.72 46 GLN C N 1
ATOM 3543 C CA . GLN C 1 55 ? 131.618 132.622 182.207 1.00 209.72 46 GLN C CA 1
ATOM 3544 C C . GLN C 1 55 ? 132.922 132.412 181.455 1.00 209.72 46 GLN C C 1
ATOM 3545 O O . GLN C 1 55 ? 132.923 132.187 180.240 1.00 209.72 46 GLN C O 1
ATOM 3551 N N . VAL C 1 56 ? 134.045 132.462 182.172 1.00 204.60 47 VAL C N 1
ATOM 3552 C CA . VAL C 1 56 ? 135.343 132.479 181.503 1.00 204.60 47 VAL C CA 1
ATOM 3553 C C . VAL C 1 56 ? 135.595 131.171 180.764 1.00 204.60 47 VAL C C 1
ATOM 3554 O O . VAL C 1 56 ? 136.037 131.173 179.609 1.00 204.60 47 VAL C O 1
ATOM 3558 N N . ASP C 1 57 ? 135.308 130.036 181.401 1.00 201.50 48 ASP C N 1
ATOM 3559 C CA . ASP C 1 57 ? 135.673 128.759 180.807 1.00 201.50 48 ASP C CA 1
ATOM 3560 C C . ASP C 1 57 ? 134.763 128.374 179.656 1.00 201.50 48 ASP C C 1
ATOM 3561 O O . ASP C 1 57 ? 135.204 127.655 178.758 1.00 201.50 48 ASP C O 1
ATOM 3566 N N . GLY C 1 58 ? 133.517 128.854 179.649 1.00 190.79 49 GLY C N 1
ATOM 3567 C CA . GLY C 1 58 ? 132.596 128.475 178.593 1.00 190.79 49 GLY C CA 1
ATOM 3568 C C . GLY C 1 58 ? 133.148 128.746 177.210 1.00 190.79 49 GLY C C 1
ATOM 3569 O O . GLY C 1 58 ? 132.797 128.058 176.250 1.00 190.79 49 GLY C O 1
ATOM 3570 N N . VAL C 1 59 ? 134.023 129.743 177.090 1.00 187.57 50 VAL C N 1
ATOM 3571 C CA . VAL C 1 59 ? 134.718 129.966 175.832 1.00 187.57 50 VAL C CA 1
ATOM 3572 C C . VAL C 1 59 ? 135.712 128.844 175.559 1.00 187.57 50 VAL C C 1
ATOM 3573 O O . VAL C 1 59 ? 135.901 128.442 174.405 1.00 187.57 50 VAL C O 1
ATOM 3577 N N . ILE C 1 60 ? 136.354 128.315 176.605 1.00 190.25 51 ILE C N 1
ATOM 3578 C CA . ILE C 1 60 ? 137.424 127.337 176.409 1.00 190.25 51 ILE C CA 1
ATOM 3579 C C . ILE C 1 60 ? 136.895 126.096 175.703 1.00 190.25 51 ILE C C 1
ATOM 3580 O O . ILE C 1 60 ? 137.453 125.650 174.694 1.00 190.25 51 ILE C O 1
ATOM 3585 N N . GLU C 1 61 ? 135.808 125.521 176.211 1.00 191.08 52 GLU C N 1
ATOM 3586 C CA . GLU C 1 61 ? 135.142 124.467 175.459 1.00 191.08 52 GLU C CA 1
ATOM 3587 C C . GLU C 1 61 ? 134.187 125.019 174.416 1.00 191.08 52 GLU C C 1
ATOM 3588 O O . GLU C 1 61 ? 133.598 124.237 173.662 1.00 191.08 52 GLU C O 1
ATOM 3594 N N . GLY C 1 62 ? 134.013 126.338 174.360 1.00 185.13 53 GLY C N 1
ATOM 3595 C CA . GLY C 1 62 ? 133.259 126.920 173.267 1.00 185.13 53 GLY C CA 1
ATOM 3596 C C . GLY C 1 62 ? 133.889 126.621 171.923 1.00 185.13 53 GLY C C 1
ATOM 3597 O O . GLY C 1 62 ? 133.193 126.326 170.949 1.00 185.13 53 GLY C O 1
ATOM 3598 N N . ALA C 1 63 ? 135.215 126.687 171.853 1.00 182.34 54 ALA C N 1
ATOM 3599 C CA . ALA C 1 63 ? 135.954 126.293 170.666 1.00 182.34 54 ALA C CA 1
ATOM 3600 C C . ALA C 1 63 ? 136.599 124.924 170.816 1.00 182.34 54 ALA C C 1
ATOM 3601 O O . ALA C 1 63 ? 137.432 124.548 169.986 1.00 182.34 54 ALA C O 1
ATOM 3603 N N . GLY C 1 64 ? 136.244 124.177 171.856 1.00 187.75 55 GLY C N 1
ATOM 3604 C CA . GLY C 1 64 ? 136.743 122.827 172.014 1.00 187.75 55 GLY C CA 1
ATOM 3605 C C . GLY C 1 64 ? 138.164 122.755 172.528 1.00 187.75 55 GLY C C 1
ATOM 3606 O O . GLY C 1 64 ? 139.060 122.274 171.829 1.00 187.75 55 GLY C O 1
ATOM 3607 N N . LEU C 1 65 ? 138.385 123.233 173.748 1.00 191.80 56 LEU C N 1
ATOM 3608 C CA . LEU C 1 65 ? 139.693 123.158 174.378 1.00 191.80 56 LEU C CA 1
ATOM 3609 C C . LEU C 1 65 ? 139.520 122.742 175.830 1.00 191.80 56 LEU C C 1
ATOM 3610 O O . LEU C 1 65 ? 138.475 122.969 176.444 1.00 191.80 56 LEU C O 1
ATOM 3615 N N . THR C 1 66 ? 140.562 122.126 176.375 1.00 205.00 57 THR C N 1
ATOM 3616 C CA . THR C 1 66 ? 140.537 121.693 177.762 1.00 205.00 57 THR C CA 1
ATOM 3617 C C . THR C 1 66 ? 140.792 122.870 178.693 1.00 205.00 57 THR C C 1
ATOM 3618 O O . THR C 1 66 ? 141.562 123.782 178.383 1.00 205.00 57 THR C O 1
ATOM 3622 N N . THR C 1 67 ? 140.134 122.840 179.852 1.00 209.88 58 THR C N 1
ATOM 3623 C CA . THR C 1 67 ? 140.247 123.917 180.835 1.00 209.88 58 THR C CA 1
ATOM 3624 C C . THR C 1 67 ? 141.498 123.700 181.686 1.00 209.88 58 THR C C 1
ATOM 3625 O O . THR C 1 67 ? 141.445 123.349 182.867 1.00 209.88 58 THR C O 1
ATOM 3629 N N . ASP C 1 68 ? 142.648 123.916 181.055 1.00 221.57 59 ASP C N 1
ATOM 3630 C CA . ASP C 1 68 ? 143.914 123.811 181.765 1.00 221.57 59 ASP C CA 1
ATOM 3631 C C . ASP C 1 68 ? 144.066 124.968 182.743 1.00 221.57 59 ASP C C 1
ATOM 3632 O O . ASP C 1 68 ? 143.749 126.118 182.429 1.00 221.57 59 ASP C O 1
ATOM 3637 N N . ASP C 1 69 ? 144.559 124.654 183.938 1.00 226.45 60 ASP C N 1
ATOM 3638 C CA . ASP C 1 69 ? 144.769 125.642 184.985 1.00 226.45 60 ASP C CA 1
ATOM 3639 C C . ASP C 1 69 ? 146.233 126.026 185.140 1.00 226.45 60 ASP C C 1
ATOM 3640 O O . ASP C 1 69 ? 146.605 126.608 186.163 1.00 226.45 60 ASP C O 1
ATOM 3645 N N . THR C 1 70 ? 147.071 125.710 184.156 1.00 219.72 61 THR C N 1
ATOM 3646 C CA . THR C 1 70 ? 148.499 125.971 184.272 1.00 219.72 61 THR C CA 1
ATOM 3647 C C . THR C 1 70 ? 149.003 126.763 183.071 1.00 219.72 61 THR C C 1
ATOM 3648 O O . THR C 1 70 ? 149.942 127.556 183.191 1.00 219.72 61 THR C O 1
ATOM 3652 N N . ASP C 1 71 ? 148.371 126.563 181.913 1.00 217.34 62 ASP C N 1
ATOM 3653 C CA . ASP C 1 71 ? 148.822 127.230 180.695 1.00 217.34 62 ASP C CA 1
ATOM 3654 C C . ASP C 1 71 ? 148.708 128.744 180.809 1.00 217.34 62 ASP C C 1
ATOM 3655 O O . ASP C 1 71 ? 149.586 129.475 180.338 1.00 217.34 62 ASP C O 1
ATOM 3660 N N . LEU C 1 72 ? 147.620 129.230 181.402 1.00 210.11 63 LEU C N 1
ATOM 3661 C CA . LEU C 1 72 ? 147.335 130.641 181.646 1.00 210.11 63 LEU C CA 1
ATOM 3662 C C . LEU C 1 72 ? 147.061 131.422 180.367 1.00 210.11 63 LEU C C 1
ATOM 3663 O O . LEU C 1 72 ? 146.716 132.605 180.447 1.00 210.11 63 LEU C O 1
ATOM 3668 N N . ALA C 1 73 ? 147.199 130.810 179.192 1.00 201.80 64 ALA C N 1
ATOM 3669 C CA . ALA C 1 73 ? 146.849 131.465 177.938 1.00 201.80 64 ALA C CA 1
ATOM 3670 C C . ALA C 1 73 ? 145.711 130.746 177.229 1.00 201.80 64 ALA C C 1
ATOM 3671 O O . ALA C 1 73 ? 144.688 131.369 176.925 1.00 201.80 64 ALA C O 1
ATOM 3673 N N . ARG C 1 74 ? 145.860 129.449 176.965 1.00 203.15 65 ARG C N 1
ATOM 3674 C CA . ARG C 1 74 ? 144.818 128.634 176.347 1.00 203.15 65 ARG C CA 1
ATOM 3675 C C . ARG C 1 74 ? 144.390 129.194 174.993 1.00 203.15 65 ARG C C 1
ATOM 3676 O O . ARG C 1 74 ? 143.204 129.366 174.726 1.00 203.15 65 ARG C O 1
ATOM 3684 N N . LEU C 1 75 ? 145.368 129.455 174.123 1.00 193.41 66 LEU C N 1
ATOM 3685 C CA . LEU C 1 75 ? 145.112 130.036 172.799 1.00 193.41 66 LEU C CA 1
ATOM 3686 C C . LEU C 1 75 ? 144.383 131.372 172.916 1.00 193.41 66 LEU C C 1
ATOM 3687 O O . LEU C 1 75 ? 143.446 131.669 172.166 1.00 193.41 66 LEU C O 1
ATOM 3692 N N . TYR C 1 76 ? 144.843 132.190 173.860 1.00 186.94 67 TYR C N 1
ATOM 3693 C CA . TYR C 1 76 ? 144.222 133.471 174.166 1.00 186.94 67 TYR C CA 1
ATOM 3694 C C . TYR C 1 76 ? 142.754 133.264 174.507 1.00 186.94 67 TYR C C 1
ATOM 3695 O O . TYR C 1 76 ? 141.894 134.057 174.126 1.00 186.94 67 TYR C O 1
ATOM 3704 N N . LYS C 1 77 ? 142.471 132.175 175.223 1.00 192.17 68 LYS C N 1
ATOM 3705 C CA . LYS C 1 77 ? 141.106 131.756 175.545 1.00 192.17 68 LYS C CA 1
ATOM 3706 C C . LYS C 1 77 ? 140.347 131.389 174.270 1.00 192.17 68 LYS C C 1
ATOM 3707 O O . LYS C 1 77 ? 139.312 131.969 173.943 1.00 192.17 68 LYS C O 1
ATOM 3713 N N . ALA C 1 78 ? 140.906 130.431 173.534 1.00 182.89 69 ALA C N 1
ATOM 3714 C CA . ALA C 1 78 ? 140.285 129.824 172.362 1.00 182.89 69 ALA C CA 1
ATOM 3715 C C . ALA C 1 78 ? 139.992 130.852 171.287 1.00 182.89 69 ALA C C 1
ATOM 3716 O O . ALA C 1 78 ? 139.241 130.587 170.351 1.00 182.89 69 ALA C O 1
ATOM 3718 N N . ILE C 1 79 ? 140.620 132.017 171.375 1.00 173.38 70 ILE C N 1
ATOM 3719 C CA . ILE C 1 79 ? 140.198 133.097 170.490 1.00 173.38 70 ILE C CA 1
ATOM 3720 C C . ILE C 1 79 ? 140.805 132.932 169.104 1.00 173.38 70 ILE C C 1
ATOM 3721 O O . ILE C 1 79 ? 140.137 133.171 168.093 1.00 173.38 70 ILE C O 1
ATOM 3726 N N . GLN C 1 80 ? 142.066 132.504 169.025 1.00 176.62 71 GLN C N 1
ATOM 3727 C CA . GLN C 1 80 ? 142.618 132.139 167.726 1.00 176.62 71 GLN C CA 1
ATOM 3728 C C . GLN C 1 80 ? 141.797 131.034 167.080 1.00 176.62 71 GLN C C 1
ATOM 3729 O O . GLN C 1 80 ? 141.505 131.085 165.880 1.00 176.62 71 GLN C O 1
ATOM 3735 N N . SER C 1 81 ? 141.402 130.034 167.865 1.00 176.22 72 SER C N 1
ATOM 3736 C CA . SER C 1 81 ? 140.650 128.922 167.304 1.00 176.22 72 SER C CA 1
ATOM 3737 C C . SER C 1 81 ? 139.243 129.339 166.904 1.00 176.22 72 SER C C 1
ATOM 3738 O O . SER C 1 81 ? 138.658 128.741 165.998 1.00 176.22 72 SER C O 1
ATOM 3741 N N . MET C 1 82 ? 138.681 130.344 167.564 1.00 174.44 73 MET C N 1
ATOM 3742 C CA . MET C 1 82 ? 137.323 130.761 167.261 1.00 174.44 73 MET C CA 1
ATOM 3743 C C . MET C 1 82 ? 137.262 131.837 166.186 1.00 174.44 73 MET C C 1
ATOM 3744 O O . MET C 1 82 ? 136.192 132.063 165.613 1.00 174.44 73 MET C O 1
ATOM 3749 N N . THR C 1 83 ? 138.383 132.487 165.881 1.00 170.61 74 THR C N 1
ATOM 3750 C CA . THR C 1 83 ? 138.442 133.461 164.801 1.00 170.61 74 THR C CA 1
ATOM 3751 C C . THR C 1 83 ? 139.276 132.962 163.629 1.00 170.61 74 THR C C 1
ATOM 3752 O O . THR C 1 83 ? 138.789 132.915 162.497 1.00 170.61 74 THR C O 1
ATOM 3756 N N . SER C 1 84 ? 140.531 132.588 163.869 1.00 169.98 75 SER C N 1
ATOM 3757 C CA . SER C 1 84 ? 141.375 132.098 162.786 1.00 169.98 75 SER C CA 1
ATOM 3758 C C . SER C 1 84 ? 141.099 130.630 162.496 1.00 169.98 75 SER C C 1
ATOM 3759 O O . SER C 1 84 ? 140.845 130.254 161.347 1.00 169.98 75 SER C O 1
ATOM 3762 N N . GLY C 1 85 ? 141.141 129.788 163.523 1.00 163.60 76 GLY C N 1
ATOM 3763 C CA . GLY C 1 85 ? 140.804 128.393 163.367 1.00 163.60 76 GLY C CA 1
ATOM 3764 C C . GLY C 1 85 ? 139.310 128.196 163.236 1.00 163.60 76 GLY C C 1
ATOM 3765 O O . GLY C 1 85 ? 138.526 129.142 163.177 1.00 163.60 76 GLY C O 1
ATOM 3766 N N . ASN C 1 86 ? 138.913 126.931 163.171 1.00 160.66 77 ASN C N 1
ATOM 3767 C CA . ASN C 1 86 ? 137.516 126.516 163.099 1.00 160.66 77 ASN C CA 1
ATOM 3768 C C . ASN C 1 86 ? 136.796 127.057 161.873 1.00 160.66 77 ASN C C 1
ATOM 3769 O O . ASN C 1 86 ? 135.583 126.864 161.742 1.00 160.66 77 ASN C O 1
ATOM 3774 N N . LEU C 1 87 ? 137.502 127.728 160.965 1.00 152.15 78 LEU C N 1
ATOM 3775 C CA . LEU C 1 87 ? 136.868 128.293 159.777 1.00 152.15 78 LEU C CA 1
ATOM 3776 C C . LEU C 1 87 ? 136.663 127.156 158.778 1.00 152.15 78 LEU C C 1
ATOM 3777 O O . LEU C 1 87 ? 137.418 126.959 157.826 1.00 152.15 78 LEU C O 1
ATOM 3782 N N . ARG C 1 88 ? 135.635 126.360 159.044 1.00 152.59 79 ARG C N 1
ATOM 3783 C CA . ARG C 1 88 ? 135.356 125.201 158.216 1.00 152.59 79 ARG C CA 1
ATOM 3784 C C . ARG C 1 88 ? 134.715 125.668 156.920 1.00 152.59 79 ARG C C 1
ATOM 3785 O O . ARG C 1 88 ? 133.717 126.400 156.941 1.00 152.59 79 ARG C O 1
ATOM 3793 N N . THR C 1 89 ? 135.295 125.255 155.800 1.00 138.91 80 THR C N 1
ATOM 3794 C CA . THR C 1 89 ? 134.788 125.568 154.475 1.00 138.91 80 THR C CA 1
ATOM 3795 C C . THR C 1 89 ? 134.257 124.295 153.840 1.00 138.91 80 THR C C 1
ATOM 3796 O O . THR C 1 89 ? 134.949 123.273 153.817 1.00 138.91 80 THR C O 1
ATOM 3800 N N . VAL C 1 90 ? 133.034 124.358 153.329 1.00 132.83 81 VAL C N 1
ATOM 3801 C CA . VAL C 1 90 ? 132.369 123.210 152.733 1.00 132.83 81 VAL C CA 1
ATOM 3802 C C . VAL C 1 90 ? 132.040 123.540 151.287 1.00 132.83 81 VAL C C 1
ATOM 3803 O O . VAL C 1 90 ? 131.454 124.591 151.000 1.00 132.83 81 VAL C O 1
ATOM 3807 N N . VAL C 1 91 ? 132.423 122.646 150.383 1.00 134.72 82 VAL C N 1
ATOM 3808 C CA . VAL C 1 91 ? 132.111 122.761 148.966 1.00 134.72 82 VAL C CA 1
ATOM 3809 C C . VAL C 1 91 ? 131.091 121.686 148.631 1.00 134.72 82 VAL C C 1
ATOM 3810 O O . VAL C 1 91 ? 131.338 120.494 148.850 1.00 134.72 82 VAL C O 1
ATOM 3814 N N . LEU C 1 92 ? 129.951 122.104 148.097 1.00 134.73 83 LEU C N 1
ATOM 3815 C CA . LEU C 1 92 ? 128.846 121.220 147.770 1.00 134.73 83 LEU C CA 1
ATOM 3816 C C . LEU C 1 92 ? 128.720 121.116 146.260 1.00 134.73 83 LEU C C 1
ATOM 3817 O O . LEU C 1 92 ? 128.649 122.139 145.566 1.00 134.73 83 LEU C O 1
ATOM 3822 N N . THR C 1 93 ? 128.701 119.879 145.762 1.00 146.10 84 THR C N 1
ATOM 3823 C CA . THR C 1 93 ? 128.560 119.601 144.343 1.00 146.10 84 THR C CA 1
ATOM 3824 C C . THR C 1 93 ? 127.472 118.587 144.026 1.00 146.10 84 THR C C 1
ATOM 3825 O O . THR C 1 93 ? 127.198 118.363 142.843 1.00 146.10 84 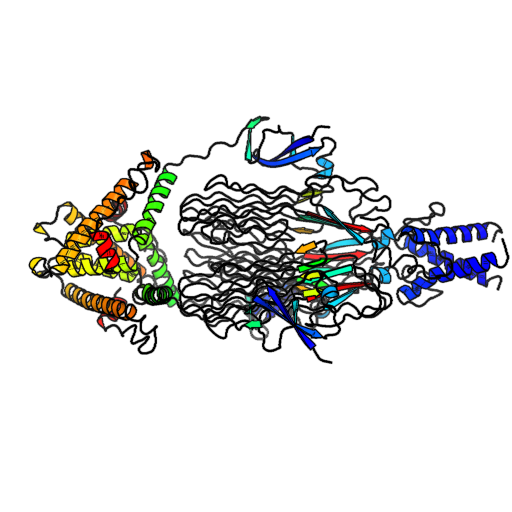THR C O 1
ATOM 3829 N N . ALA C 1 94 ? 126.866 117.955 145.026 1.00 146.39 85 ALA C N 1
ATOM 3830 C CA . ALA C 1 94 ? 125.807 116.992 144.766 1.00 146.39 85 ALA C CA 1
ATOM 3831 C C . ALA C 1 94 ? 124.567 117.698 144.236 1.00 146.39 85 ALA C C 1
ATOM 3832 O O . ALA C 1 94 ? 124.257 118.822 144.634 1.00 146.39 85 ALA C O 1
ATOM 3834 N N . ALA C 1 95 ? 123.849 117.021 143.338 1.00 146.65 86 ALA C N 1
ATOM 3835 C CA . ALA C 1 95 ? 122.704 117.643 142.684 1.00 146.65 86 ALA C CA 1
ATOM 3836 C C . ALA C 1 95 ? 121.621 118.031 143.678 1.00 146.65 86 ALA C C 1
ATOM 3837 O O . ALA C 1 95 ? 120.878 118.989 143.441 1.00 146.65 86 ALA C O 1
ATOM 3839 N N . SER C 1 96 ? 121.510 117.306 144.789 1.00 148.67 87 SER C N 1
ATOM 3840 C CA . SER C 1 96 ? 120.517 117.625 145.805 1.00 148.67 87 SER C CA 1
ATOM 3841 C C . SER C 1 96 ? 120.902 116.926 147.096 1.00 148.67 87 SER C C 1
ATOM 3842 O O . SER C 1 96 ? 121.153 115.718 147.093 1.00 148.67 87 SER C O 1
ATOM 3845 N N . GLY C 1 97 ? 120.940 117.676 148.188 1.00 146.21 88 GLY C N 1
ATOM 3846 C CA . GLY C 1 97 ? 121.285 117.090 149.470 1.00 146.21 88 GLY C CA 1
ATOM 3847 C C . GLY C 1 97 ? 121.017 118.074 150.583 1.00 146.21 88 GLY C C 1
ATOM 3848 O O . GLY C 1 97 ? 120.762 119.257 150.349 1.00 146.21 88 GLY C O 1
ATOM 3849 N N . ASN C 1 98 ? 121.085 117.564 151.807 1.00 150.46 89 ASN C N 1
ATOM 3850 C CA . ASN C 1 98 ? 120.868 118.364 153.003 1.00 150.46 89 ASN C CA 1
ATOM 3851 C C . ASN C 1 98 ? 122.213 118.653 153.652 1.00 150.46 89 ASN C C 1
ATOM 3852 O O . ASN C 1 98 ? 122.932 117.727 154.036 1.00 150.46 89 ASN C O 1
ATOM 3857 N N . LEU C 1 99 ? 122.545 119.927 153.777 1.00 148.17 90 LEU C N 1
ATOM 3858 C CA . LEU C 1 99 ? 123.786 120.314 154.425 1.00 148.17 90 LEU C CA 1
ATOM 3859 C C . LEU C 1 99 ? 123.653 120.124 155.930 1.00 148.17 90 LEU C C 1
ATOM 3860 O O . LEU C 1 99 ? 122.740 120.691 156.535 1.00 148.17 90 LEU C O 1
ATOM 3865 N N . PRO C 1 100 ? 124.505 119.336 156.561 1.00 149.99 91 PRO C N 1
ATOM 3866 C CA . PRO C 1 100 ? 124.421 119.168 158.017 1.00 149.99 91 PRO C CA 1
ATOM 3867 C C . PRO C 1 100 ? 125.062 120.345 158.733 1.00 149.99 91 PRO C C 1
ATOM 3868 O O . PRO C 1 100 ? 126.286 120.510 158.721 1.00 149.99 91 PRO C O 1
ATOM 3872 N N . ILE C 1 101 ? 124.233 121.173 159.356 1.00 151.65 92 ILE C N 1
ATOM 3873 C CA . ILE C 1 101 ? 124.703 122.326 160.117 1.00 151.65 92 ILE C CA 1
ATOM 3874 C C . ILE C 1 101 ? 125.011 121.858 161.535 1.00 151.65 92 ILE C C 1
ATOM 3875 O O . ILE C 1 101 ? 124.122 121.295 162.192 1.00 151.65 92 ILE C O 1
ATOM 3880 N N . PRO C 1 102 ? 126.226 122.057 162.035 1.00 154.68 93 PRO C N 1
ATOM 3881 C CA . PRO C 1 102 ? 126.539 121.644 163.405 1.00 154.68 93 PRO C CA 1
ATOM 3882 C C . PRO C 1 102 ? 125.697 122.399 164.419 1.00 154.68 93 PRO C C 1
ATOM 3883 O O . PRO C 1 102 ? 125.125 123.453 164.136 1.00 154.68 93 PRO C O 1
ATOM 3887 N N . SER C 1 103 ? 125.622 121.830 165.624 1.00 163.34 94 SER C N 1
ATOM 3888 C CA . SER C 1 103 ? 124.759 122.391 166.658 1.00 163.34 94 SER C CA 1
ATOM 3889 C C . SER C 1 103 ? 125.191 123.798 167.047 1.00 163.34 94 SER C C 1
ATOM 3890 O O . SER C 1 103 ? 124.350 124.690 167.206 1.00 163.34 94 SER C O 1
ATOM 3893 N N . ASP C 1 104 ? 126.495 124.020 167.204 1.00 165.72 95 ASP C N 1
ATOM 3894 C CA . ASP C 1 104 ? 126.974 125.321 167.654 1.00 165.72 95 ASP C CA 1
ATOM 3895 C C . ASP C 1 104 ? 126.908 126.398 166.577 1.00 165.72 95 ASP C C 1
ATOM 3896 O O . ASP C 1 104 ? 127.040 127.581 166.904 1.00 165.72 95 ASP C O 1
ATOM 3901 N N . VAL C 1 105 ? 126.708 126.028 165.319 1.00 157.15 96 VAL C N 1
ATOM 3902 C CA . VAL C 1 105 ? 126.652 127.005 164.239 1.00 157.15 96 VAL C CA 1
ATOM 3903 C C . VAL C 1 105 ? 125.302 127.702 164.264 1.00 157.15 96 VAL C C 1
ATOM 3904 O O . VAL C 1 105 ? 124.254 127.053 164.347 1.00 157.15 96 VAL C O 1
ATOM 3908 N N . SER C 1 106 ? 125.323 129.029 164.191 1.00 155.75 97 SER C N 1
ATOM 3909 C CA . SER C 1 106 ? 124.101 129.811 164.093 1.00 155.75 97 SER C CA 1
ATOM 3910 C C . SER C 1 106 ? 124.079 130.773 162.921 1.00 155.75 97 SER C C 1
ATOM 3911 O O . SER C 1 106 ? 122.987 131.169 162.500 1.00 155.75 97 SER C O 1
ATOM 3914 N N . VAL C 1 107 ? 125.228 131.170 162.387 1.00 147.69 98 VAL C N 1
ATOM 3915 C CA . VAL C 1 107 ? 125.296 132.105 161.276 1.00 147.69 98 VAL C CA 1
ATOM 3916 C C . VAL C 1 107 ? 126.309 131.591 160.268 1.00 147.69 98 VAL C C 1
ATOM 3917 O O . VAL C 1 107 ? 127.461 131.324 160.622 1.00 147.69 98 VAL C O 1
ATOM 3921 N N . LEU C 1 108 ? 125.883 131.458 159.020 1.00 141.43 99 LEU C N 1
ATOM 3922 C CA . LEU C 1 108 ? 126.800 131.189 157.927 1.00 141.43 99 LEU C CA 1
ATOM 3923 C C . LEU C 1 108 ? 127.281 132.508 157.355 1.00 141.43 99 LEU C C 1
ATOM 3924 O O . LEU C 1 108 ? 126.504 133.456 157.214 1.00 141.43 99 LEU C O 1
ATOM 3929 N N . ASN C 1 109 ? 128.564 132.573 157.034 1.00 141.11 100 ASN C N 1
ATOM 3930 C CA . ASN C 1 109 ? 129.127 133.758 156.415 1.00 141.11 100 ASN C CA 1
ATOM 3931 C C . ASN C 1 109 ? 129.802 133.393 155.102 1.00 141.11 100 ASN C C 1
ATOM 3932 O O . ASN C 1 109 ? 130.429 132.339 154.981 1.00 141.11 100 ASN C O 1
ATOM 3937 N N . TRP C 1 110 ? 129.619 134.257 154.108 1.00 137.98 101 TRP C N 1
ATOM 3938 C CA . TRP C 1 110 ? 130.170 134.073 152.769 1.00 137.98 101 TRP C CA 1
ATOM 3939 C C . TRP C 1 110 ? 129.701 132.760 152.142 1.00 137.98 101 TRP C C 1
ATOM 3940 O O . TRP C 1 110 ? 130.480 131.842 151.898 1.00 137.98 101 TRP C O 1
ATOM 3951 N N . VAL C 1 111 ? 128.399 132.685 151.895 1.00 131.03 102 VAL C N 1
ATOM 3952 C CA . VAL C 1 111 ? 127.822 131.615 151.093 1.00 131.03 102 VAL C CA 1
ATOM 3953 C C . VAL C 1 111 ? 127.879 132.065 149.641 1.00 131.03 102 VAL C C 1
ATOM 3954 O O . VAL C 1 111 ? 127.190 133.008 149.255 1.00 131.03 102 VAL C O 1
ATOM 3958 N N . ARG C 1 112 ? 128.708 131.410 148.840 1.00 129.33 103 ARG C N 1
ATOM 3959 C CA . ARG C 1 112 ? 128.860 131.741 147.431 1.00 129.33 103 ARG C CA 1
ATOM 3960 C C . ARG C 1 112 ? 128.378 130.577 146.584 1.00 129.33 103 ARG C C 1
ATOM 3961 O O . ARG C 1 112 ? 128.793 129.435 146.801 1.00 129.33 103 ARG C O 1
ATOM 3969 N N . ALA C 1 113 ? 127.512 130.866 145.619 1.00 130.84 104 ALA C N 1
ATOM 3970 C CA . ALA C 1 113 ? 126.952 129.835 144.764 1.00 130.84 104 ALA C CA 1
ATOM 3971 C C . ALA C 1 113 ? 127.044 130.266 143.312 1.00 130.84 104 ALA C C 1
ATOM 3972 O O . ALA C 1 113 ? 127.051 131.458 142.999 1.00 130.84 104 ALA C O 1
ATOM 3974 N N . VAL C 1 114 ? 127.135 129.275 142.430 1.00 134.59 105 VAL C N 1
ATOM 3975 C CA . VAL C 1 114 ? 127.234 129.492 140.994 1.00 134.59 105 VAL C CA 1
ATOM 3976 C C . VAL C 1 114 ? 126.293 128.519 140.302 1.00 134.59 105 VAL C C 1
ATOM 3977 O O . VAL C 1 114 ? 126.263 127.333 140.641 1.00 134.59 105 VAL C O 1
ATOM 3981 N N . GLY C 1 115 ? 125.521 129.014 139.347 1.00 142.61 106 GLY C N 1
ATOM 3982 C CA . GLY C 1 115 ? 124.639 128.152 138.594 1.00 142.61 106 GLY C CA 1
ATOM 3983 C C . GLY C 1 115 ? 125.386 127.330 137.565 1.00 142.61 106 GLY C C 1
ATOM 3984 O O . GLY C 1 115 ? 126.558 127.549 137.268 1.00 142.61 106 GLY C O 1
ATOM 3985 N N . GLY C 1 116 ? 124.679 126.355 137.004 1.00 150.81 107 GLY C N 1
ATOM 3986 C CA . GLY C 1 116 ? 125.273 125.516 135.989 1.00 150.81 107 GLY C CA 1
ATOM 3987 C C . GLY C 1 116 ? 125.492 126.260 134.689 1.00 150.81 107 GLY C C 1
ATOM 3988 O O . GLY C 1 116 ? 124.933 127.325 134.440 1.00 150.81 107 GLY C O 1
ATOM 3989 N N . GLY C 1 117 ? 126.334 125.684 133.843 1.00 157.39 108 GLY C N 1
ATOM 3990 C CA . GLY C 1 117 ? 126.645 126.260 132.552 1.00 157.39 108 GLY C CA 1
ATOM 3991 C C . GLY C 1 117 ? 125.949 125.516 131.429 1.00 157.39 108 GLY C C 1
ATOM 3992 O O . GLY C 1 117 ? 125.638 124.335 131.546 1.00 157.39 108 GLY C O 1
ATOM 3993 N N . GLY C 1 118 ? 125.705 126.225 130.334 1.00 163.83 109 GLY C N 1
ATOM 3994 C CA . GLY C 1 118 ? 125.022 125.659 129.184 1.00 163.83 109 GLY C CA 1
ATOM 3995 C C . GLY C 1 118 ? 126.011 125.193 128.131 1.00 163.83 109 GLY C C 1
ATOM 3996 O O . GLY C 1 118 ? 127.057 125.808 127.930 1.00 163.83 109 GLY C O 1
ATOM 3997 N N . ALA C 1 119 ? 125.666 124.098 127.465 1.00 169.10 110 ALA C N 1
ATOM 3998 C CA . ALA C 1 119 ? 126.507 123.578 126.403 1.00 169.10 110 ALA C CA 1
ATOM 3999 C C . ALA C 1 119 ? 126.340 124.408 125.138 1.00 169.10 110 ALA C C 1
ATOM 4000 O O . ALA C 1 119 ? 125.366 125.142 124.967 1.00 169.10 110 ALA C O 1
ATOM 4002 N N . GLY C 1 120 ? 127.315 124.287 124.247 1.00 183.53 111 GLY C N 1
ATOM 4003 C CA . GLY C 1 120 ? 127.250 124.998 122.993 1.00 183.53 111 GLY C CA 1
ATOM 4004 C C . GLY C 1 120 ? 126.451 124.254 121.942 1.00 183.53 111 GLY C C 1
ATOM 4005 O O . GLY C 1 120 ? 126.226 123.049 122.025 1.00 183.53 111 GLY C O 1
ATOM 4006 N N . GLY C 1 121 ? 126.016 124.999 120.932 1.00 194.44 112 GLY C N 1
ATOM 4007 C CA . GLY C 1 121 ? 125.275 124.399 119.847 1.00 194.44 112 GLY C CA 1
ATOM 4008 C C . GLY C 1 121 ? 126.159 123.607 118.905 1.00 194.44 112 GLY C C 1
ATOM 4009 O O . GLY C 1 121 ? 127.371 123.796 118.836 1.00 194.44 112 GLY C O 1
ATOM 4010 N N . ASN C 1 122 ? 125.530 122.700 118.166 1.00 202.28 113 ASN C N 1
ATOM 4011 C CA . ASN C 1 122 ? 126.259 121.893 117.204 1.00 202.28 113 ASN C CA 1
ATOM 4012 C C . ASN C 1 122 ? 126.452 122.654 115.899 1.00 202.28 113 ASN C C 1
ATOM 4013 O O . ASN C 1 122 ? 125.815 123.677 115.640 1.00 202.28 113 ASN C O 1
ATOM 4018 N N . SER C 1 123 ? 127.353 122.136 115.071 1.00 214.88 114 SER C N 1
ATOM 4019 C CA . SER C 1 123 ? 127.648 122.709 113.767 1.00 214.88 114 SER C CA 1
ATOM 4020 C C . SER C 1 123 ? 127.524 121.621 112.715 1.00 214.88 114 SER C C 1
ATOM 4021 O O . SER C 1 123 ? 128.091 120.536 112.874 1.00 214.88 114 SER C O 1
ATOM 4024 N N . ASN C 1 124 ? 126.792 121.910 111.644 1.00 224.59 115 ASN C N 1
ATOM 4025 C CA . ASN C 1 124 ? 126.643 120.947 110.567 1.00 224.59 115 ASN C CA 1
ATOM 4026 C C . ASN C 1 124 ? 127.869 120.990 109.659 1.00 224.59 115 ASN C C 1
ATOM 4027 O O . ASN C 1 124 ? 128.826 121.731 109.894 1.00 224.59 115 ASN C O 1
ATOM 4032 N N . THR C 1 125 ? 127.843 120.184 108.603 1.00 227.03 116 THR C N 1
ATOM 4033 C CA . THR C 1 125 ? 128.955 120.120 107.657 1.00 227.03 116 THR C CA 1
ATOM 4034 C C . THR C 1 125 ? 128.849 121.215 106.601 1.00 227.03 116 THR C C 1
ATOM 4035 O O . THR C 1 125 ? 128.878 120.959 105.399 1.00 227.03 116 THR C O 1
ATOM 4039 N N . GLY C 1 126 ? 128.721 122.455 107.058 1.00 228.63 117 GLY C N 1
ATOM 4040 C CA . GLY C 1 126 ? 128.633 123.586 106.158 1.00 228.63 117 GLY C CA 1
ATOM 4041 C C . GLY C 1 126 ? 129.746 124.583 106.389 1.00 228.63 117 GLY C C 1
ATOM 4042 O O . GLY C 1 126 ? 130.925 124.218 106.399 1.00 228.63 117 GLY C O 1
ATOM 4043 N N . ASN C 1 127 ? 129.383 125.849 106.580 1.00 230.03 118 ASN C N 1
ATOM 4044 C CA . ASN C 1 127 ? 130.358 126.899 106.835 1.00 230.03 118 ASN C CA 1
ATOM 4045 C C . ASN C 1 127 ? 130.014 127.797 108.010 1.00 230.03 118 ASN C C 1
ATOM 4046 O O . ASN C 1 127 ? 130.929 128.405 108.578 1.00 230.03 118 ASN C O 1
ATOM 4051 N N . SER C 1 128 ? 128.748 127.904 108.396 1.00 230.00 119 SER C N 1
ATOM 4052 C CA . SER C 1 128 ? 128.366 128.789 109.484 1.00 230.00 119 SER C CA 1
ATOM 4053 C C . SER C 1 128 ? 128.761 128.204 110.834 1.00 230.00 119 SER C C 1
ATOM 4054 O O . SER C 1 128 ? 128.710 126.991 111.054 1.00 230.00 119 SER C O 1
ATOM 4057 N N . LYS C 1 129 ? 129.152 129.090 111.742 1.00 216.88 120 LYS C N 1
ATOM 4058 C CA . LYS C 1 129 ? 129.609 128.709 113.067 1.00 216.88 120 LYS C CA 1
ATOM 4059 C C . LYS C 1 129 ? 128.425 128.532 114.010 1.00 216.88 120 LYS C C 1
ATOM 4060 O O . LYS C 1 129 ? 127.328 129.042 113.773 1.00 216.88 120 LYS C O 1
ATOM 4066 N N . ALA C 1 130 ? 128.663 127.803 115.093 1.00 202.97 121 ALA C N 1
ATOM 4067 C CA . ALA C 1 130 ? 127.648 127.592 116.112 1.00 202.97 121 ALA C CA 1
ATOM 4068 C C . ALA C 1 130 ? 127.782 128.624 117.221 1.00 202.97 121 ALA C C 1
ATOM 4069 O O . ALA C 1 130 ? 128.866 129.151 117.479 1.00 202.97 121 ALA C O 1
ATOM 4071 N N . SER C 1 131 ? 126.664 128.909 117.880 1.00 191.69 122 SER C N 1
ATOM 4072 C CA . SER C 1 131 ? 126.633 129.875 118.968 1.00 191.69 122 SER C CA 1
ATOM 4073 C C . SER C 1 131 ? 126.969 129.182 120.279 1.00 191.69 122 SER C C 1
ATOM 4074 O O . SER C 1 131 ? 126.308 128.212 120.662 1.00 191.69 122 SER C O 1
ATOM 4077 N N . GLY C 1 132 ? 127.988 129.685 120.966 1.00 183.19 123 GLY C N 1
ATOM 4078 C CA . GLY C 1 132 ? 128.381 129.092 122.227 1.00 183.19 123 GLY C CA 1
ATOM 4079 C C . GLY C 1 132 ? 127.328 129.291 123.299 1.00 183.19 123 GLY C C 1
ATOM 4080 O O . GLY C 1 132 ? 126.606 130.287 123.324 1.00 183.19 123 GLY C O 1
ATOM 4081 N N . GLY C 1 133 ? 127.241 128.317 124.198 1.00 171.84 124 GLY C N 1
ATOM 4082 C CA . GLY C 1 133 ? 126.268 128.396 125.267 1.00 171.84 124 GLY C CA 1
ATOM 4083 C C . GLY C 1 133 ? 126.648 129.435 126.304 1.00 171.84 124 GLY C C 1
ATOM 4084 O O . GLY C 1 133 ? 127.818 129.745 126.514 1.00 171.84 124 GLY C O 1
ATOM 4085 N N . GLY C 1 134 ? 125.630 129.976 126.966 1.00 161.70 125 GLY C N 1
ATOM 4086 C CA . GLY C 1 134 ? 125.862 131.013 127.952 1.00 161.70 125 GLY C CA 1
ATOM 4087 C C . GLY C 1 134 ? 126.260 130.430 129.297 1.00 161.70 125 GLY C C 1
ATOM 4088 O O . GLY C 1 134 ? 125.751 129.398 129.728 1.00 161.70 125 GLY C O 1
ATOM 4089 N N . GLY C 1 135 ? 127.188 131.110 129.959 1.00 155.48 126 GLY C N 1
ATOM 4090 C CA . GLY C 1 135 ? 127.615 130.677 131.269 1.00 155.48 126 GLY C CA 1
ATOM 4091 C C . GLY C 1 135 ? 126.567 130.939 132.329 1.00 155.48 126 GLY C C 1
ATOM 4092 O O . GLY C 1 135 ? 125.659 131.751 132.168 1.00 155.48 126 GLY C O 1
ATOM 4093 N N . GLY C 1 136 ? 126.698 130.222 133.439 1.00 149.10 127 GLY C N 1
ATOM 4094 C CA . GLY C 1 136 ? 125.760 130.378 134.527 1.00 149.10 127 GLY C CA 1
ATOM 4095 C C . GLY C 1 136 ? 126.059 131.598 135.374 1.00 149.10 127 GLY C C 1
ATOM 4096 O O . GLY C 1 136 ? 127.191 132.067 135.461 1.00 149.10 127 GLY C O 1
ATOM 4097 N N . ALA C 1 137 ? 125.015 132.115 136.011 1.00 149.60 128 ALA C N 1
ATOM 4098 C CA . ALA C 1 137 ? 125.164 133.258 136.893 1.00 149.60 128 ALA C CA 1
ATOM 4099 C C . ALA C 1 137 ? 125.671 132.802 138.253 1.00 149.60 128 ALA C C 1
ATOM 4100 O O . ALA C 1 137 ? 125.965 131.626 138.477 1.00 149.60 128 ALA C O 1
ATOM 4102 N N . GLY C 1 138 ? 125.773 133.744 139.179 1.00 140.60 129 GLY C N 1
ATOM 4103 C CA . GLY C 1 138 ? 126.211 133.392 140.515 1.00 140.60 129 GLY C CA 1
ATOM 4104 C C . GLY C 1 138 ? 125.926 134.516 141.480 1.00 140.60 129 GLY C C 1
ATOM 4105 O O . GLY C 1 138 ? 125.598 135.637 141.090 1.00 140.60 129 GLY C O 1
ATOM 4106 N N . PHE C 1 139 ? 126.085 134.204 142.757 1.00 135.68 130 PHE C N 1
ATOM 4107 C CA . PHE C 1 139 ? 125.844 135.195 143.792 1.00 135.68 130 PHE C CA 1
ATOM 4108 C C . PHE C 1 139 ? 126.684 134.847 145.004 1.00 135.68 130 PHE C C 1
ATOM 4109 O O . PHE C 1 139 ? 127.226 133.745 145.116 1.00 135.68 130 PHE C O 1
ATOM 4117 N N . ASP C 1 140 ? 126.792 135.811 145.913 1.00 145.99 131 ASP C N 1
ATOM 4118 C CA . ASP C 1 140 ? 127.382 135.526 147.208 1.00 145.99 131 ASP C CA 1
ATOM 4119 C C . ASP C 1 140 ? 126.730 136.390 148.275 1.00 145.99 131 ASP C C 1
ATOM 4120 O O . ASP C 1 140 ? 126.376 137.545 148.031 1.00 145.99 131 ASP C O 1
ATOM 4125 N N . ARG C 1 141 ? 126.530 135.795 149.441 1.00 143.17 132 ARG C N 1
ATOM 4126 C CA . ARG C 1 141 ? 125.885 136.441 150.566 1.00 143.17 132 ARG C CA 1
ATOM 4127 C C . ARG C 1 141 ? 126.772 136.339 151.795 1.00 143.17 132 ARG C C 1
ATOM 4128 O O . ARG C 1 141 ? 127.665 135.493 151.875 1.00 143.17 132 ARG C O 1
ATOM 4136 N N . PHE C 1 142 ? 126.515 137.215 152.756 1.00 143.18 133 PHE C N 1
ATOM 4137 C CA . PHE C 1 142 ? 127.289 137.265 153.981 1.00 143.18 133 PHE C CA 1
ATOM 4138 C C . PHE C 1 142 ? 126.345 137.334 155.168 1.00 143.18 133 PHE C C 1
ATOM 4139 O O . PHE C 1 142 ? 125.254 137.900 155.078 1.00 143.18 133 PHE C O 1
ATOM 4147 N N . ASN C 1 143 ? 126.781 136.751 156.283 1.00 153.50 134 ASN C N 1
ATOM 4148 C CA . ASN C 1 143 ? 126.054 136.837 157.547 1.00 153.50 134 ASN C CA 1
ATOM 4149 C C . ASN C 1 143 ? 124.624 136.326 157.406 1.00 153.50 134 ASN C C 1
ATOM 4150 O O . ASN C 1 143 ? 123.684 136.898 157.960 1.00 153.50 134 ASN C O 1
ATOM 4155 N N . VAL C 1 144 ? 124.452 135.248 156.656 1.00 145.40 135 VAL C N 1
ATOM 4156 C CA . VAL C 1 144 ? 123.137 134.638 156.505 1.00 145.40 135 VAL C CA 1
ATOM 4157 C C . VAL C 1 144 ? 122.855 133.750 157.708 1.00 145.40 135 VAL C C 1
ATOM 4158 O O . VAL C 1 144 ? 123.726 133.010 158.178 1.00 145.40 135 VAL C O 1
ATOM 4162 N N . ALA C 1 145 ? 121.637 133.844 158.233 1.00 149.41 136 ALA C N 1
ATOM 4163 C CA . ALA C 1 145 ? 121.275 133.180 159.477 1.00 149.41 136 ALA C CA 1
ATOM 4164 C C . ALA C 1 145 ? 120.693 131.802 159.197 1.00 149.41 136 ALA C C 1
ATOM 4165 O O . ALA C 1 145 ? 119.816 131.653 158.341 1.00 149.41 136 ALA C O 1
ATOM 4167 N N . VAL C 1 146 ? 121.181 130.800 159.922 1.00 155.04 137 VAL C N 1
ATOM 4168 C CA . VAL C 1 146 ? 120.731 129.422 159.776 1.00 155.04 137 VAL C CA 1
ATOM 4169 C C . VAL C 1 146 ? 120.526 128.828 161.161 1.00 155.04 137 VAL C C 1
ATOM 4170 O O . VAL C 1 146 ? 121.416 128.910 162.013 1.00 155.04 137 VAL C O 1
ATOM 4174 N N . THR C 1 147 ? 119.360 128.231 161.383 1.00 163.37 138 THR C N 1
ATOM 4175 C CA . THR C 1 147 ? 119.093 127.574 162.650 1.00 163.37 138 THR C CA 1
ATOM 4176 C C . THR C 1 147 ? 119.930 126.303 162.778 1.00 163.37 138 THR C C 1
ATOM 4177 O O . THR C 1 147 ? 120.166 125.604 161.790 1.00 163.37 138 THR C O 1
ATOM 4181 N N . PRO C 1 148 ? 120.389 125.982 163.985 1.00 164.32 139 PRO C N 1
ATOM 4182 C CA . PRO C 1 148 ? 121.116 124.724 164.184 1.00 164.32 139 PRO C CA 1
ATOM 4183 C C . PRO C 1 148 ? 120.240 123.524 163.860 1.00 164.32 139 PRO C C 1
ATOM 4184 O O . PRO C 1 148 ? 119.026 123.537 164.069 1.00 164.32 139 PRO C O 1
ATOM 4188 N N . GLY C 1 149 ? 120.876 122.473 163.340 1.00 164.26 140 GLY C N 1
ATOM 4189 C CA . GLY C 1 149 ? 120.182 121.283 162.890 1.00 164.26 140 GLY C CA 1
ATOM 4190 C C . GLY C 1 149 ? 120.454 121.019 161.416 1.00 164.26 140 GLY C C 1
ATOM 4191 O O . GLY C 1 149 ? 121.575 121.216 160.933 1.00 164.26 140 GLY C O 1
ATOM 4192 N N . SER C 1 150 ? 119.426 120.566 160.709 1.00 162.51 141 SER C N 1
ATOM 4193 C CA . SER C 1 150 ? 119.560 120.376 159.275 1.00 162.51 141 SER C CA 1
ATOM 4194 C C . SER C 1 150 ? 119.407 121.707 158.550 1.00 162.51 141 SER C C 1
ATOM 4195 O O . SER C 1 150 ? 118.882 122.683 159.089 1.00 162.51 141 SER C O 1
ATOM 4198 N N . ASN C 1 151 ? 119.875 121.735 157.308 1.00 153.24 142 ASN C N 1
ATOM 4199 C CA . ASN C 1 151 ? 119.849 122.934 156.489 1.00 153.24 142 ASN C CA 1
ATOM 4200 C C . ASN C 1 151 ? 118.793 122.818 155.403 1.00 153.24 142 ASN C C 1
ATOM 4201 O O . ASN C 1 151 ? 118.360 121.724 155.034 1.00 153.24 142 ASN C O 1
ATOM 4206 N N . VAL C 1 152 ? 118.384 123.977 154.899 1.00 159.42 143 VAL C N 1
ATOM 4207 C CA . VAL C 1 152 ? 117.607 123.992 153.662 1.00 159.42 143 VAL C CA 1
ATOM 4208 C C . VAL C 1 152 ? 118.409 123.274 152.590 1.00 159.42 143 VAL C C 1
ATOM 4209 O O . VAL C 1 152 ? 119.611 123.554 152.423 1.00 159.42 143 VAL C O 1
ATOM 4213 N N . PRO C 1 153 ? 117.822 122.329 151.869 1.00 152.53 144 PRO C N 1
ATOM 4214 C CA . PRO C 1 153 ? 118.608 121.511 150.940 1.00 152.53 144 PRO C CA 1
ATOM 4215 C C . PRO C 1 153 ? 119.182 122.332 149.800 1.00 152.53 144 PRO C C 1
ATOM 4216 O O . PRO C 1 153 ? 118.460 123.012 149.072 1.00 152.53 144 PRO C O 1
ATOM 4220 N N . TYR C 1 154 ? 120.496 122.259 149.648 1.00 142.60 145 TYR C N 1
ATOM 4221 C CA . TYR C 1 154 ? 121.147 122.839 148.489 1.00 142.60 145 TYR C CA 1
ATOM 4222 C C . TYR C 1 154 ? 120.880 121.984 147.260 1.00 142.60 145 TYR C C 1
ATOM 4223 O O . TYR C 1 154 ? 120.775 120.760 147.351 1.00 142.60 145 TYR C O 1
ATOM 4232 N N . THR C 1 155 ? 120.760 122.635 146.107 1.00 138.62 146 THR C N 1
ATOM 4233 C CA . THR C 1 155 ? 120.669 121.938 144.829 1.00 138.62 146 THR C CA 1
ATOM 4234 C C . THR C 1 155 ? 121.570 122.649 143.837 1.00 138.62 146 THR C C 1
ATOM 4235 O O . THR C 1 155 ? 121.316 123.806 143.495 1.00 138.62 146 THR C O 1
ATOM 4239 N N . VAL C 1 156 ? 122.605 121.969 143.375 1.00 138.44 147 VAL C N 1
ATOM 4240 C CA . VAL C 1 156 ? 123.505 122.548 142.394 1.00 138.44 147 VAL C CA 1
ATOM 4241 C C . VAL C 1 156 ? 123.000 122.208 141.000 1.00 138.44 147 VAL C C 1
ATOM 4242 O O . VAL C 1 156 ? 122.305 121.214 140.784 1.00 138.44 147 VAL C O 1
ATOM 4246 N N . GLY C 1 157 ? 123.354 123.050 140.038 1.00 149.39 148 GLY C N 1
ATOM 4247 C CA . GLY C 1 157 ? 122.881 122.869 138.683 1.00 149.39 148 GLY C CA 1
ATOM 4248 C C . GLY C 1 157 ? 123.784 121.984 137.856 1.00 149.39 148 GLY C C 1
ATOM 4249 O O . GLY C 1 157 ? 124.974 122.270 137.707 1.00 149.39 148 GLY C O 1
ATOM 4250 N N . ALA C 1 158 ? 123.231 120.905 137.316 1.00 154.31 149 ALA C N 1
ATOM 4251 C CA . ALA C 1 158 ? 124.014 120.016 136.475 1.00 154.31 149 ALA C CA 1
ATOM 4252 C C . ALA C 1 158 ? 124.422 120.723 135.190 1.00 154.31 149 ALA C C 1
ATOM 4253 O O . ALA C 1 158 ? 123.697 121.567 134.661 1.00 154.31 149 ALA C O 1
ATOM 4255 N N . ALA C 1 159 ? 125.604 120.375 134.696 1.00 160.25 150 ALA C N 1
ATOM 4256 C CA . ALA C 1 159 ? 126.107 120.975 133.473 1.00 160.25 150 ALA C CA 1
ATOM 4257 C C . ALA C 1 159 ? 125.229 120.594 132.289 1.00 160.25 150 ALA C C 1
ATOM 4258 O O . ALA C 1 159 ? 124.682 119.492 132.221 1.00 160.25 150 ALA C O 1
ATOM 4260 N N . GLY C 1 160 ? 125.093 121.528 131.352 1.00 167.19 151 GLY C N 1
ATOM 4261 C CA . GLY C 1 160 ? 124.295 121.281 130.168 1.00 167.19 151 GLY C CA 1
ATOM 4262 C C . GLY C 1 160 ? 124.943 120.228 129.296 1.00 167.19 151 GLY C C 1
ATOM 4263 O O . GLY C 1 160 ? 126.056 120.435 128.787 1.00 167.19 151 GLY C O 1
ATOM 4264 N N . ALA C 1 161 ? 124.274 119.094 129.119 1.00 177.56 152 ALA C N 1
ATOM 4265 C CA . ALA C 1 161 ? 124.806 118.043 128.268 1.00 177.56 152 ALA C CA 1
ATOM 4266 C C . ALA C 1 161 ? 124.777 118.473 126.807 1.00 177.56 152 ALA C C 1
ATOM 4267 O O . ALA C 1 161 ? 123.892 119.212 126.371 1.00 177.56 152 ALA C O 1
ATOM 4269 N N . VAL C 1 162 ? 125.763 118.001 126.047 1.00 184.95 153 VAL C N 1
ATOM 4270 C CA . VAL C 1 162 ? 125.842 118.346 124.635 1.00 184.95 153 VAL C CA 1
ATOM 4271 C C . VAL C 1 162 ? 124.788 117.568 123.864 1.00 184.95 153 VAL C C 1
ATOM 4272 O O . VAL C 1 162 ? 124.696 116.338 123.970 1.00 184.95 153 VAL C O 1
ATOM 4276 N N . ASN C 1 163 ? 123.984 118.283 123.079 1.00 197.02 154 ASN C N 1
ATOM 4277 C CA . ASN C 1 163 ? 123.025 117.655 122.174 1.00 197.02 154 ASN C CA 1
ATOM 4278 C C . ASN C 1 163 ? 123.721 117.267 120.868 1.00 197.02 154 ASN C C 1
ATOM 4279 O O . ASN C 1 163 ? 123.299 117.611 119.766 1.00 197.02 154 ASN C O 1
ATOM 4284 N N . GLY C 1 164 ? 124.811 116.523 121.016 1.00 204.82 155 GLY C N 1
ATOM 4285 C CA . GLY C 1 164 ? 125.637 116.144 119.893 1.00 204.82 155 GLY C CA 1
ATOM 4286 C C . GLY C 1 164 ? 125.145 114.960 119.100 1.00 204.82 155 GLY C C 1
ATOM 4287 O O . GLY C 1 164 ? 125.848 114.494 118.200 1.00 204.82 155 GLY C O 1
ATOM 4288 N N . LEU C 1 165 ? 123.949 114.455 119.401 1.00 201.79 156 LEU C N 1
ATOM 4289 C CA . LEU C 1 165 ? 123.415 113.313 118.673 1.00 201.79 156 LEU C CA 1
ATOM 4290 C C . LEU C 1 165 ? 123.084 113.643 117.224 1.00 201.79 156 LEU C C 1
ATOM 4291 O O . LEU C 1 165 ? 122.832 112.721 116.442 1.00 201.79 156 LEU C O 1
ATOM 4296 N N . GLY C 1 166 ? 123.076 114.919 116.849 1.00 200.99 157 GLY C N 1
ATOM 4297 C CA . GLY C 1 166 ? 122.850 115.289 115.465 1.00 200.99 157 GLY C CA 1
ATOM 4298 C C . GLY C 1 166 ? 123.412 116.662 115.180 1.00 200.99 157 GLY C C 1
ATOM 4299 O O . GLY C 1 166 ? 123.665 117.459 116.085 1.00 200.99 157 GLY C O 1
ATOM 4300 N N . ALA C 1 167 ? 123.604 116.929 113.892 1.00 205.99 158 ALA C N 1
ATOM 4301 C CA . ALA C 1 167 ? 124.112 118.218 113.454 1.00 205.99 158 ALA C CA 1
ATOM 4302 C C . ALA C 1 167 ? 123.042 119.291 113.597 1.00 205.99 158 ALA C C 1
ATOM 4303 O O . ALA C 1 167 ? 121.841 119.017 113.524 1.00 205.99 158 ALA C O 1
ATOM 4305 N N . GLY C 1 168 ? 123.492 120.522 113.805 1.00 206.14 159 GLY C N 1
ATOM 4306 C CA . GLY C 1 168 ? 122.583 121.650 113.892 1.00 206.14 159 GLY C CA 1
ATOM 4307 C C . GLY C 1 168 ? 121.572 121.551 115.011 1.00 206.14 159 GLY C C 1
ATOM 4308 O O . GLY C 1 168 ? 120.412 121.941 114.829 1.00 206.14 159 GLY C O 1
ATOM 4309 N N . TYR C 1 169 ? 121.979 121.041 116.167 1.00 198.65 160 TYR C N 1
ATOM 4310 C CA . TYR C 1 169 ? 121.110 120.942 117.328 1.00 198.65 160 TYR C CA 1
ATOM 4311 C C . TYR C 1 169 ? 121.591 121.887 118.417 1.00 198.65 160 TYR C C 1
ATOM 4312 O O . TYR C 1 169 ? 122.789 121.959 118.706 1.00 198.65 160 TYR C O 1
ATOM 4321 N N . ASN C 1 170 ? 120.653 122.616 119.009 1.00 189.61 161 ASN C N 1
ATOM 4322 C CA . ASN C 1 170 ? 120.981 123.476 120.133 1.00 189.61 161 ASN C CA 1
ATOM 4323 C C . ASN C 1 170 ? 121.338 122.644 121.358 1.00 189.61 161 ASN C C 1
ATOM 4324 O O . ASN C 1 170 ? 120.706 121.625 121.648 1.00 189.61 161 ASN C O 1
ATOM 4329 N N . GLY C 1 171 ? 122.374 123.075 122.070 1.00 181.92 162 GLY C N 1
ATOM 4330 C CA . GLY C 1 171 ? 122.802 122.358 123.248 1.00 181.92 162 GLY C CA 1
ATOM 4331 C C . GLY C 1 171 ? 121.864 122.561 124.420 1.00 181.92 162 GLY C C 1
ATOM 4332 O O . GLY C 1 171 ? 121.038 123.472 124.451 1.00 181.92 162 GLY C O 1
ATOM 4333 N N . GLY C 1 172 ? 122.000 121.684 125.407 1.00 169.57 163 GLY C N 1
ATOM 4334 C CA . GLY C 1 172 ? 121.188 121.788 126.597 1.00 169.57 163 GLY C CA 1
ATOM 4335 C C . GLY C 1 172 ? 121.578 122.972 127.457 1.00 169.57 163 GLY C C 1
ATOM 4336 O O . GLY C 1 172 ? 122.662 123.541 127.337 1.00 169.57 163 GLY C O 1
ATOM 4337 N N . ALA C 1 173 ? 120.665 123.349 128.343 1.00 160.16 164 ALA C N 1
ATOM 4338 C CA . ALA C 1 173 ? 120.875 124.462 129.254 1.00 160.16 164 ALA C CA 1
ATOM 4339 C C . ALA C 1 173 ? 121.202 123.937 130.643 1.00 160.16 164 ALA C C 1
ATOM 4340 O O . ALA C 1 173 ? 120.566 122.999 131.129 1.00 160.16 164 ALA C O 1
ATOM 4342 N N . GLY C 1 174 ? 122.204 124.541 131.272 1.00 153.53 165 GLY C N 1
ATOM 4343 C CA . GLY C 1 174 ? 122.615 124.096 132.586 1.00 153.53 165 GLY C CA 1
ATOM 4344 C C . GLY C 1 174 ? 121.566 124.383 133.641 1.00 153.53 165 GLY C C 1
ATOM 4345 O O . GLY C 1 174 ? 120.767 125.310 133.528 1.00 153.53 165 GLY C O 1
ATOM 4346 N N . GLY C 1 175 ? 121.576 123.567 134.687 1.00 149.64 166 GLY C N 1
ATOM 4347 C CA . GLY C 1 175 ? 120.618 123.721 135.757 1.00 149.64 166 GLY C CA 1
ATOM 4348 C C . GLY C 1 175 ? 120.927 124.899 136.653 1.00 149.64 166 GLY C C 1
ATOM 4349 O O . GLY C 1 175 ? 122.020 125.460 136.643 1.00 149.64 166 GLY C O 1
ATOM 4350 N N . SER C 1 176 ? 119.933 125.272 137.447 1.00 147.38 167 SER C N 1
ATOM 4351 C CA . SER C 1 176 ? 120.063 126.381 138.375 1.00 147.38 167 SER C CA 1
ATOM 4352 C C . SER C 1 176 ? 120.538 125.884 139.732 1.00 147.38 167 SER C C 1
ATOM 4353 O O . SER C 1 176 ? 120.324 124.729 140.100 1.00 147.38 167 SER C O 1
ATOM 4356 N N . THR C 1 177 ? 121.185 126.773 140.476 1.00 142.40 168 THR C N 1
ATOM 4357 C CA . THR C 1 177 ? 121.725 126.458 141.791 1.00 142.40 168 THR C CA 1
ATOM 4358 C C . THR C 1 177 ? 120.956 127.245 142.839 1.00 142.40 168 THR C C 1
ATOM 4359 O O . THR C 1 177 ? 120.982 128.476 142.829 1.00 142.40 168 THR C O 1
ATOM 4363 N N . ALA C 1 178 ? 120.297 126.544 143.751 1.00 143.46 169 ALA C N 1
ATOM 4364 C CA . ALA C 1 178 ? 119.424 127.181 144.723 1.00 143.46 169 ALA C CA 1
ATOM 4365 C C . ALA C 1 178 ? 119.845 126.819 146.136 1.00 143.46 169 ALA C C 1
ATOM 4366 O O . ALA C 1 178 ? 120.161 125.663 146.421 1.00 143.46 169 ALA C O 1
ATOM 4368 N N . ILE C 1 179 ? 119.838 127.813 147.018 1.00 140.42 170 ILE C N 1
ATOM 4369 C CA . ILE C 1 179 ? 120.096 127.579 148.434 1.00 140.42 170 ILE C CA 1
ATOM 4370 C C . ILE C 1 179 ? 119.562 128.764 149.222 1.00 140.42 170 ILE C C 1
ATOM 4371 O O . ILE C 1 179 ? 119.724 129.919 148.820 1.00 140.42 170 ILE C O 1
ATOM 4376 N N . LEU C 1 180 ? 118.902 128.463 150.340 1.00 146.70 171 LEU C N 1
ATOM 4377 C CA . LEU C 1 180 ? 118.447 129.477 151.289 1.00 146.70 171 LEU C CA 1
ATOM 4378 C C . LEU C 1 180 ? 117.598 130.547 150.611 1.00 146.70 171 LEU C C 1
ATOM 4379 O O . LEU C 1 180 ? 117.697 131.735 150.916 1.00 146.70 171 LEU C O 1
ATOM 4384 N N . GLY C 1 181 ? 116.758 130.123 149.675 1.00 152.30 172 GLY C N 1
ATOM 4385 C CA . GLY C 1 181 ? 115.857 131.037 149.014 1.00 152.30 172 GLY C CA 1
ATOM 4386 C C . GLY C 1 181 ? 116.472 131.879 147.921 1.00 152.30 172 GLY C C 1
ATOM 4387 O O . GLY C 1 181 ? 115.775 132.732 147.360 1.00 152.30 172 GLY C O 1
ATOM 4388 N N . THR C 1 182 ? 117.745 131.681 147.599 1.00 147.08 173 THR C N 1
ATOM 4389 C CA . THR C 1 182 ? 118.406 132.425 146.537 1.00 147.08 173 THR C CA 1
ATOM 4390 C C . THR C 1 182 ? 118.834 131.456 145.449 1.00 147.08 173 THR C C 1
ATOM 4391 O O . THR C 1 182 ? 119.421 130.410 145.744 1.00 147.08 173 THR C O 1
ATOM 4395 N N . THR C 1 183 ? 118.547 131.800 144.196 1.00 147.51 174 THR C N 1
ATOM 4396 C CA . THR C 1 183 ? 118.837 130.936 143.063 1.00 147.51 174 THR C CA 1
ATOM 4397 C C . THR C 1 183 ? 119.682 131.684 142.049 1.00 147.51 174 THR C C 1
ATOM 4398 O O . THR C 1 183 ? 119.358 132.815 141.678 1.00 147.51 174 THR C O 1
ATOM 4402 N N . ALA C 1 184 ? 120.755 131.047 141.605 1.00 145.17 175 ALA C N 1
ATOM 4403 C CA . ALA C 1 184 ? 121.516 131.490 140.447 1.00 145.17 175 ALA C CA 1
ATOM 4404 C C . ALA C 1 184 ? 121.129 130.585 139.286 1.00 145.17 175 ALA C C 1
ATOM 4405 O O . ALA C 1 184 ? 121.510 129.411 139.252 1.00 145.17 175 ALA C O 1
ATOM 4407 N N . GLY C 1 185 ? 120.353 131.125 138.353 1.00 152.73 176 GLY C N 1
ATOM 4408 C CA . GLY C 1 185 ? 119.881 130.324 137.241 1.00 152.73 176 GLY C CA 1
ATOM 4409 C C . GLY C 1 185 ? 121.021 129.912 136.328 1.00 152.73 176 GLY C C 1
ATOM 4410 O O . GLY C 1 185 ? 121.982 130.653 136.123 1.00 152.73 176 GLY C O 1
ATOM 4411 N N . GLY C 1 186 ? 120.909 128.709 135.778 1.00 148.43 177 GLY C N 1
ATOM 4412 C CA . GLY C 1 186 ? 121.916 128.235 134.856 1.00 148.43 177 GLY C CA 1
ATOM 4413 C C . GLY C 1 186 ? 121.855 128.966 133.530 1.00 148.43 177 GLY C C 1
ATOM 4414 O O . GLY C 1 186 ? 120.814 129.470 133.114 1.00 148.43 177 GLY C O 1
ATOM 4415 N N . GLY C 1 187 ? 123.001 129.029 132.863 1.00 154.15 178 GLY C N 1
ATOM 4416 C CA . GLY C 1 187 ? 123.049 129.647 131.557 1.00 154.15 178 GLY C CA 1
ATOM 4417 C C . GLY C 1 187 ? 122.280 128.847 130.525 1.00 154.15 178 GLY C C 1
ATOM 4418 O O . GLY C 1 187 ? 122.191 127.622 130.587 1.00 154.15 178 GLY C O 1
ATOM 4419 N N . ALA C 1 188 ? 121.709 129.559 129.562 1.00 163.06 179 ALA C N 1
ATOM 4420 C CA . ALA C 1 188 ? 120.986 128.900 128.487 1.00 163.06 179 ALA C CA 1
ATOM 4421 C C . ALA C 1 188 ? 121.957 128.182 127.562 1.00 163.06 179 ALA C C 1
ATOM 4422 O O . ALA C 1 188 ? 123.145 128.506 127.497 1.00 163.06 179 ALA C O 1
ATOM 4424 N N . GLY C 1 189 ? 121.440 127.193 126.843 1.00 169.50 180 GLY C N 1
ATOM 4425 C CA . GLY C 1 189 ? 122.250 126.430 125.923 1.00 169.50 180 GLY C CA 1
ATOM 4426 C C . GLY C 1 189 ? 122.527 127.179 124.638 1.00 169.50 180 GLY C C 1
ATOM 4427 O O . GLY C 1 189 ? 122.032 128.278 124.393 1.00 169.50 180 GLY C O 1
ATOM 4428 N N . GLY C 1 190 ? 123.341 126.555 123.795 1.00 179.86 181 GLY C N 1
ATOM 4429 C CA . GLY C 1 190 ? 123.669 127.121 122.508 1.00 179.86 181 GLY C CA 1
ATOM 4430 C C . GLY C 1 190 ? 122.503 126.998 121.547 1.00 179.86 181 GLY C C 1
ATOM 4431 O O . GLY C 1 190 ? 121.363 126.721 121.921 1.00 179.86 181 GLY C O 1
ATOM 4432 N N . LEU C 1 191 ? 122.804 127.222 120.272 1.00 191.91 182 LEU C N 1
ATOM 4433 C CA . LEU C 1 191 ? 121.794 127.157 119.228 1.00 191.91 182 LEU C CA 1
ATOM 4434 C C . LEU C 1 191 ? 122.288 126.308 118.069 1.00 191.91 182 LEU C C 1
ATOM 4435 O O . LEU C 1 191 ? 123.439 126.432 117.642 1.00 191.91 182 LEU C O 1
ATOM 4440 N N . GLY C 1 192 ? 121.409 125.444 117.568 1.00 208.02 183 GLY C N 1
ATOM 4441 C CA . GLY C 1 192 ? 121.731 124.688 116.374 1.00 208.02 183 GLY C CA 1
ATOM 4442 C C . GLY C 1 192 ? 121.876 125.595 115.169 1.00 208.02 183 GLY C C 1
ATOM 4443 O O . GLY C 1 192 ? 121.213 126.627 115.053 1.00 208.02 183 GLY C O 1
ATOM 4444 N N . VAL C 1 193 ? 122.765 125.207 114.262 1.00 217.36 184 VAL C N 1
ATOM 4445 C CA . VAL C 1 193 ? 123.150 126.054 113.143 1.00 217.36 184 VAL C CA 1
ATOM 4446 C C . VAL C 1 193 ? 123.102 125.242 111.859 1.00 217.36 184 VAL C C 1
ATOM 4447 O O . VAL C 1 193 ? 123.667 124.145 111.790 1.00 217.36 184 VAL C O 1
ATOM 4451 N N . ASN C 1 194 ? 122.427 125.779 110.849 1.00 229.37 185 ASN C N 1
ATOM 4452 C CA . ASN C 1 194 ? 122.404 125.182 109.524 1.00 229.37 185 ASN C CA 1
ATOM 4453 C C . ASN C 1 194 ? 123.517 125.796 108.678 1.00 229.37 185 ASN C C 1
ATOM 4454 O O . ASN C 1 194 ? 124.395 126.500 109.181 1.00 229.37 185 ASN C O 1
ATOM 4459 N N . ASN C 1 195 ? 123.495 125.532 107.377 1.00 234.73 186 ASN C N 1
ATOM 4460 C CA . ASN C 1 195 ? 124.549 126.023 106.503 1.00 234.73 186 ASN C CA 1
ATOM 4461 C C . ASN C 1 195 ? 124.428 127.527 106.292 1.00 234.73 186 ASN C C 1
ATOM 4462 O O . ASN C 1 195 ? 123.325 128.069 106.187 1.00 234.73 186 ASN C O 1
ATOM 4467 N N . ASN C 1 196 ? 125.584 128.196 106.239 1.00 240.67 187 ASN C N 1
ATOM 4468 C CA . ASN C 1 196 ? 125.730 129.620 105.936 1.00 240.67 187 ASN C CA 1
ATOM 4469 C C . ASN C 1 196 ? 124.728 130.512 106.663 1.00 240.67 187 ASN C C 1
ATOM 4470 O O . ASN C 1 196 ? 124.315 131.548 106.132 1.00 240.67 187 ASN C O 1
ATOM 4475 N N . ALA C 1 197 ? 124.346 130.136 107.883 1.00 235.40 188 ALA C N 1
ATOM 4476 C CA . ALA C 1 197 ? 123.478 130.965 108.724 1.00 235.40 188 ALA C CA 1
ATOM 4477 C C . ALA C 1 197 ? 123.942 130.807 110.171 1.00 235.40 188 ALA C C 1
ATOM 4478 O O . ALA C 1 197 ? 123.520 129.884 110.872 1.00 235.40 188 ALA C O 1
ATOM 4480 N N . THR C 1 198 ? 124.810 131.713 110.611 1.00 222.46 189 THR C N 1
ATOM 4481 C CA . THR C 1 198 ? 125.284 131.685 111.987 1.00 222.46 189 THR C CA 1
ATOM 4482 C C . THR C 1 198 ? 124.153 132.044 112.942 1.00 222.46 189 THR C C 1
ATOM 4483 O O . THR C 1 198 ? 123.308 132.891 112.640 1.00 222.46 189 THR C O 1
ATOM 4487 N N . ALA C 1 199 ? 124.140 131.393 114.102 1.00 208.43 190 ALA C N 1
ATOM 4488 C CA . ALA C 1 199 ? 123.058 131.573 115.056 1.00 208.43 190 ALA C CA 1
ATOM 4489 C C . ALA C 1 199 ? 123.160 132.936 115.736 1.00 208.43 190 ALA C C 1
ATOM 4490 O O . ALA C 1 199 ? 124.039 133.752 115.446 1.00 208.43 190 ALA C O 1
ATOM 4492 N N . VAL C 1 200 ? 122.238 133.177 116.658 1.00 193.43 191 VAL C N 1
ATOM 4493 C CA . VAL C 1 200 ? 122.203 134.404 117.427 1.00 193.43 191 VAL C CA 1
ATOM 4494 C C . VAL C 1 200 ? 122.632 134.082 118.853 1.00 193.43 191 VAL C C 1
ATOM 4495 O O . VAL C 1 200 ? 122.597 132.932 119.298 1.00 193.43 191 VAL C O 1
ATOM 4499 N N . GLN C 1 201 ? 123.053 135.112 119.580 1.00 183.02 192 GLN C N 1
ATOM 4500 C CA . GLN C 1 201 ? 123.533 134.937 120.940 1.00 183.02 192 GLN C CA 1
ATOM 4501 C C . GLN C 1 201 ? 122.407 134.472 121.859 1.00 183.02 192 GLN C C 1
ATOM 4502 O O . GLN C 1 201 ? 121.220 134.642 121.572 1.00 183.02 192 GLN C O 1
ATOM 4508 N N . VAL C 1 202 ? 122.797 133.873 122.980 1.00 173.52 193 VAL C N 1
ATOM 4509 C CA . VAL C 1 202 ? 121.851 133.370 123.965 1.00 173.52 193 VAL C CA 1
ATOM 4510 C C . VAL C 1 202 ? 122.122 134.041 125.302 1.00 173.52 193 VAL C C 1
ATOM 4511 O O . VAL C 1 202 ? 123.248 134.451 125.600 1.00 173.52 193 VAL C O 1
ATOM 4515 N N . ASN C 1 203 ? 121.075 134.147 126.112 1.00 166.77 194 ASN C N 1
ATOM 4516 C CA . ASN C 1 203 ? 121.191 134.803 127.403 1.00 166.77 194 ASN C CA 1
ATOM 4517 C C . ASN C 1 203 ? 121.980 133.947 128.383 1.00 166.77 194 ASN C C 1
ATOM 4518 O O . ASN C 1 203 ? 121.982 132.716 128.310 1.00 166.77 194 ASN C O 1
ATOM 4523 N N . GLY C 1 204 ? 122.654 134.618 129.312 1.00 159.33 195 GLY C N 1
ATOM 4524 C CA . GLY C 1 204 ? 123.308 133.958 130.418 1.00 159.33 195 GLY C CA 1
ATOM 4525 C C . GLY C 1 204 ? 122.353 133.745 131.573 1.00 159.33 195 GLY C C 1
ATOM 4526 O O . GLY C 1 204 ? 121.134 133.873 131.449 1.00 159.33 195 GLY C O 1
ATOM 4527 N N . GLY C 1 205 ? 122.926 133.409 132.718 1.00 157.63 196 GLY C N 1
ATOM 4528 C CA . GLY C 1 205 ? 122.126 133.182 133.899 1.00 157.63 196 GLY C CA 1
ATOM 4529 C C . GLY C 1 205 ? 121.677 134.469 134.557 1.00 157.63 196 GLY C C 1
ATOM 4530 O O . GLY C 1 205 ? 122.102 135.567 134.206 1.00 157.63 196 GLY C O 1
ATOM 4531 N N . THR C 1 206 ? 120.793 134.316 135.541 1.00 158.31 197 THR C N 1
ATOM 4532 C CA . THR C 1 206 ? 120.323 135.442 136.337 1.00 158.31 197 THR C CA 1
ATOM 4533 C C . THR C 1 206 ? 120.307 135.072 137.812 1.00 158.31 197 THR C C 1
ATOM 4534 O O . THR C 1 206 ? 120.806 134.012 138.197 1.00 158.31 197 THR C O 1
ATOM 4538 N N . THR C 1 207 ? 119.735 135.936 138.644 1.00 154.92 198 THR C N 1
ATOM 4539 C CA . THR C 1 207 ? 119.619 135.685 140.072 1.00 154.92 198 THR C CA 1
ATOM 4540 C C . THR C 1 207 ? 118.199 136.000 140.512 1.00 154.92 198 THR C C 1
ATOM 4541 O O . THR C 1 207 ? 117.640 137.029 140.120 1.00 154.92 198 THR C O 1
ATOM 4545 N N . SER C 1 208 ? 117.619 135.118 141.320 1.00 157.89 199 SER C N 1
ATOM 4546 C CA . SER C 1 208 ? 116.245 135.283 141.769 1.00 157.89 199 SER C CA 1
ATOM 4547 C C . SER C 1 208 ? 116.127 134.869 143.228 1.00 157.89 199 SER C C 1
ATOM 4548 O O . SER C 1 208 ? 117.027 134.251 143.800 1.00 157.89 199 SER C O 1
ATOM 4551 N N . GLY C 1 209 ? 114.986 135.205 143.821 1.00 158.32 200 GLY C N 1
ATOM 4552 C CA . GLY C 1 209 ? 114.746 134.924 145.221 1.00 158.32 200 GLY C CA 1
ATOM 4553 C C . GLY C 1 209 ? 115.090 136.117 146.083 1.00 158.32 200 GLY C C 1
ATOM 4554 O O . GLY C 1 209 ? 115.031 137.256 145.610 1.00 158.32 200 GLY C O 1
ATOM 4555 N N . THR C 1 210 ? 115.443 135.881 147.344 1.00 155.97 201 THR C N 1
ATOM 4556 C CA . THR C 1 210 ? 115.920 136.968 148.183 1.00 155.97 201 THR C CA 1
ATOM 4557 C C . THR C 1 210 ? 117.167 137.570 147.558 1.00 155.97 201 THR C C 1
ATOM 4558 O O . THR C 1 210 ? 118.081 136.848 147.152 1.00 155.97 201 THR C O 1
ATOM 4562 N N . THR C 1 211 ? 117.199 138.887 147.472 1.00 156.22 202 THR C N 1
ATOM 4563 C CA . THR C 1 211 ? 118.275 139.550 146.754 1.00 156.22 202 THR C CA 1
ATOM 4564 C C . THR C 1 211 ? 119.586 139.353 147.497 1.00 156.22 202 THR C C 1
ATOM 4565 O O . THR C 1 211 ? 119.690 139.745 148.666 1.00 156.22 202 THR C O 1
ATOM 4569 N N . PRO C 1 212 ? 120.595 138.756 146.877 1.00 150.78 203 PRO C N 1
ATOM 4570 C CA . PRO C 1 212 ? 121.900 138.663 147.525 1.00 150.78 203 PRO C CA 1
ATOM 4571 C C . PRO C 1 212 ? 122.543 140.032 147.602 1.00 150.78 203 PRO C C 1
ATOM 4572 O O . PRO C 1 212 ? 122.219 140.944 146.841 1.00 150.78 203 PRO C O 1
ATOM 4576 N N . GLU C 1 213 ? 123.469 140.170 148.548 1.00 158.58 204 GLU C N 1
ATOM 4577 C CA . GLU C 1 213 ? 124.195 141.427 148.660 1.00 158.58 204 GLU C CA 1
ATOM 4578 C C . GLU C 1 213 ? 124.967 141.728 147.385 1.00 158.58 204 GLU C C 1
ATOM 4579 O O . GLU C 1 213 ? 124.978 142.871 146.916 1.00 158.58 204 GLU C O 1
ATOM 4585 N N . ILE C 1 214 ? 125.607 140.720 146.798 1.00 149.42 205 ILE C N 1
ATOM 4586 C CA . ILE C 1 214 ? 126.336 140.891 145.547 1.00 149.42 205 ILE C CA 1
ATOM 4587 C C . ILE C 1 214 ? 126.022 139.714 144.632 1.00 149.42 205 ILE C C 1
ATOM 4588 O O . ILE C 1 214 ? 126.002 138.559 145.078 1.00 149.42 205 ILE C O 1
ATOM 4593 N N . SER C 1 215 ? 125.752 140.011 143.361 1.00 146.65 206 SER C N 1
ATOM 4594 C CA . SER C 1 215 ? 125.393 139.008 142.368 1.00 146.65 206 SER C CA 1
ATOM 4595 C C . SER C 1 215 ? 126.149 139.276 141.076 1.00 146.65 206 SER C C 1
ATOM 4596 O O . SER C 1 215 ? 126.275 140.431 140.661 1.00 146.65 206 SER C O 1
ATOM 4599 N N . TYR C 1 216 ? 126.651 138.215 140.444 1.00 149.01 207 TYR C N 1
ATOM 4600 C CA . TYR C 1 216 ? 127.344 138.315 139.165 1.00 149.01 207 TYR C CA 1
ATOM 4601 C C . TYR C 1 216 ? 126.496 137.620 138.113 1.00 149.01 207 TYR C C 1
ATOM 4602 O O . TYR C 1 216 ? 126.427 136.381 138.096 1.00 149.01 207 TYR C O 1
ATOM 4611 N N . PRO C 1 217 ? 125.809 138.350 137.240 1.00 150.18 208 PRO C N 1
ATOM 4612 C CA . PRO C 1 217 ? 125.124 137.694 136.124 1.00 150.18 208 PRO C CA 1
ATOM 4613 C C . PRO C 1 217 ? 126.122 136.964 135.241 1.00 150.18 208 PRO C C 1
ATOM 4614 O O . PRO C 1 217 ? 127.237 137.433 135.014 1.00 150.18 208 PRO C O 1
ATOM 4618 N N . GLY C 1 218 ? 125.712 135.800 134.751 1.00 150.37 209 GLY C N 1
ATOM 4619 C CA . GLY C 1 218 ? 126.615 134.974 133.977 1.00 150.37 209 GLY C CA 1
ATOM 4620 C C . GLY C 1 218 ? 126.890 135.552 132.603 1.00 150.37 209 GLY C C 1
ATOM 4621 O O . GLY C 1 218 ? 126.079 136.273 132.027 1.00 150.37 209 GLY C O 1
ATOM 4622 N N . GLY C 1 219 ? 128.065 135.225 132.077 1.00 156.88 210 GLY C N 1
ATOM 4623 C CA . GLY C 1 219 ? 128.430 135.646 130.741 1.00 156.88 210 GLY C CA 1
ATOM 4624 C C . GLY C 1 219 ? 127.518 135.056 129.688 1.00 156.88 210 GLY C C 1
ATOM 4625 O O . GLY C 1 219 ? 127.341 133.838 129.624 1.00 156.88 210 GLY C O 1
ATOM 4626 N N . LEU C 1 220 ? 126.930 135.910 128.860 1.00 160.13 211 LEU C N 1
ATOM 4627 C CA . LEU C 1 220 ? 126.014 135.437 127.834 1.00 160.13 211 LEU C CA 1
ATOM 4628 C C . LEU C 1 220 ? 126.777 134.789 126.687 1.00 160.13 211 LEU C C 1
ATOM 4629 O O . LEU C 1 220 ? 127.858 135.241 126.303 1.00 160.13 211 LEU C O 1
ATOM 4634 N N . GLY C 1 221 ? 126.211 133.712 126.151 1.00 174.13 212 GLY C N 1
ATOM 4635 C CA . GLY C 1 221 ? 126.809 133.068 125.000 1.00 174.13 212 GLY C CA 1
ATOM 4636 C C . GLY C 1 221 ? 126.746 133.957 123.775 1.00 174.13 212 GLY C C 1
ATOM 4637 O O . GLY C 1 221 ? 125.851 134.785 123.621 1.00 174.13 212 GLY C O 1
ATOM 4638 N N . THR C 1 222 ? 127.714 133.778 122.888 1.00 184.38 213 THR C N 1
ATOM 4639 C CA . THR C 1 222 ? 127.895 134.674 121.758 1.00 184.38 213 THR C CA 1
ATOM 4640 C C . THR C 1 222 ? 127.199 134.142 120.512 1.00 184.38 213 THR C C 1
ATOM 4641 O O . THR C 1 222 ? 126.792 132.982 120.437 1.00 184.38 213 THR C O 1
ATOM 4645 N N . GLU C 1 223 ? 127.071 135.026 119.520 1.00 200.15 214 GLU C N 1
ATOM 4646 C CA . GLU C 1 223 ? 126.326 134.696 118.310 1.00 200.15 214 GLU C CA 1
ATOM 4647 C C . GLU C 1 223 ? 126.987 133.587 117.503 1.00 200.15 214 GLU C C 1
ATOM 4648 O O . GLU C 1 223 ? 126.289 132.813 116.840 1.00 200.15 214 GLU C O 1
ATOM 4654 N N . GLY C 1 224 ? 128.312 133.489 117.530 1.00 196.71 215 GLY C N 1
ATOM 4655 C CA . GLY C 1 224 ? 128.941 132.343 116.905 1.00 196.71 215 GLY C CA 1
ATOM 4656 C C . GLY C 1 224 ? 130.199 132.598 116.104 1.00 196.71 215 GLY C C 1
ATOM 4657 O O . GLY C 1 224 ? 131.073 131.727 116.051 1.00 196.71 215 GLY C O 1
ATOM 4658 N N . ILE C 1 225 ? 130.315 133.767 115.471 1.00 198.55 216 ILE C N 1
ATOM 4659 C CA . ILE C 1 225 ? 131.530 134.064 114.715 1.00 198.55 216 ILE C CA 1
ATOM 4660 C C . ILE C 1 225 ? 132.733 134.060 115.646 1.00 198.55 216 ILE C C 1
ATOM 4661 O O . ILE C 1 225 ? 133.754 133.419 115.371 1.00 198.55 216 ILE C O 1
ATOM 4666 N N . VAL C 1 226 ? 132.631 134.778 116.764 1.00 192.44 217 VAL C N 1
ATOM 4667 C CA . VAL C 1 226 ? 133.565 134.550 117.858 1.00 192.44 217 VAL C CA 1
ATOM 4668 C C . VAL C 1 226 ? 133.274 133.210 118.521 1.00 192.44 217 VAL C C 1
ATOM 4669 O O . VAL C 1 226 ? 134.190 132.431 118.810 1.00 192.44 217 VAL C O 1
ATOM 4673 N N . GLY C 1 227 ? 132.000 132.919 118.770 1.00 190.08 218 GLY C N 1
ATOM 4674 C CA . GLY C 1 227 ? 131.577 131.615 119.224 1.00 190.08 218 GLY C CA 1
ATOM 4675 C C . GLY C 1 227 ? 131.907 131.277 120.656 1.00 190.08 218 GLY C C 1
ATOM 4676 O O . GLY C 1 227 ? 131.495 130.214 121.129 1.00 190.08 218 GLY C O 1
ATOM 4677 N N . THR C 1 228 ? 132.613 132.144 121.371 1.00 180.70 219 THR C N 1
ATOM 4678 C CA . THR C 1 228 ? 133.096 131.783 122.694 1.00 180.70 219 THR C CA 1
ATOM 4679 C C . THR C 1 228 ? 131.942 131.601 123.670 1.00 180.70 219 THR C C 1
ATOM 4680 O O . THR C 1 228 ? 130.966 132.355 123.658 1.00 180.70 219 THR C O 1
ATOM 4684 N N . GLY C 1 229 ? 132.051 130.575 124.506 1.00 171.40 220 GLY C N 1
ATOM 4685 C CA . GLY C 1 229 ? 131.074 130.374 125.549 1.00 171.40 220 GLY C CA 1
ATOM 4686 C C . GLY C 1 229 ? 131.228 131.397 126.656 1.00 171.40 220 GLY C C 1
ATOM 4687 O O . GLY C 1 229 ? 132.292 131.977 126.859 1.00 171.40 220 GLY C O 1
ATOM 4688 N N . GLY C 1 230 ? 130.141 131.615 127.384 1.00 160.58 221 GLY C N 1
ATOM 4689 C CA . GLY C 1 230 ? 130.147 132.606 128.437 1.00 160.58 221 GLY C CA 1
ATOM 4690 C C . GLY C 1 230 ? 130.833 132.116 129.691 1.00 160.58 221 GLY C C 1
ATOM 4691 O O . GLY C 1 230 ? 130.872 130.912 129.955 1.00 160.58 221 GLY C O 1
ATOM 4692 N N . GLY C 1 231 ? 131.377 133.043 130.475 1.00 154.84 222 GLY C N 1
ATOM 4693 C CA . GLY C 1 231 ? 132.042 132.696 131.709 1.00 154.84 222 GLY C CA 1
ATOM 4694 C C . GLY C 1 231 ? 131.140 132.880 132.909 1.00 154.84 222 GLY C C 1
ATOM 4695 O O . GLY C 1 231 ? 129.990 133.301 132.807 1.00 154.84 222 GLY C O 1
ATOM 4696 N N . SER C 1 232 ? 131.688 132.560 134.075 1.00 151.12 223 SER C N 1
ATOM 4697 C CA . SER C 1 232 ? 130.924 132.660 135.307 1.00 151.12 223 SER C CA 1
ATOM 4698 C C . SER C 1 232 ? 131.763 133.278 136.412 1.00 151.12 223 SER C C 1
ATOM 4699 O O . SER C 1 232 ? 132.846 133.811 136.154 1.00 151.12 223 SER C O 1
ATOM 4702 N N . VAL C 1 233 ? 131.262 133.211 137.644 1.00 150.15 224 VAL C N 1
ATOM 4703 C CA . VAL C 1 233 ? 132.021 133.698 138.792 1.00 150.15 224 VAL C CA 1
ATOM 4704 C C . VAL C 1 233 ? 133.378 133.018 138.857 1.00 150.15 224 VAL C C 1
ATOM 4705 O O . VAL C 1 233 ? 134.417 133.671 139.005 1.00 150.15 224 VAL C O 1
ATOM 4709 N N . LEU C 1 234 ? 133.387 131.697 138.744 1.00 149.19 225 LEU C N 1
ATOM 4710 C CA . LEU C 1 234 ? 134.576 130.904 138.992 1.00 149.19 225 LEU C CA 1
ATOM 4711 C C . LEU C 1 234 ? 135.279 130.478 137.715 1.00 149.19 225 LEU C C 1
ATOM 4712 O O . LEU C 1 234 ? 136.318 129.818 137.789 1.00 149.19 225 LEU C O 1
ATOM 4717 N N . SER C 1 235 ? 134.745 130.832 136.555 1.00 155.48 226 SER C N 1
ATOM 4718 C CA . SER C 1 235 ? 135.282 130.397 135.277 1.00 155.48 226 SER C CA 1
ATOM 4719 C C . SER C 1 235 ? 135.581 131.608 134.406 1.00 155.48 226 SER C C 1
ATOM 4720 O O . SER C 1 235 ? 135.399 132.756 134.811 1.00 155.48 226 SER C O 1
ATOM 4723 N N . GLN C 1 236 ? 136.045 131.335 133.194 1.00 161.23 227 GLN C N 1
ATOM 4724 C CA . GLN C 1 236 ? 136.373 132.372 132.236 1.00 161.23 227 GLN C CA 1
ATOM 4725 C C . GLN C 1 236 ? 135.804 132.017 130.874 1.00 161.23 227 GLN C C 1
ATOM 4726 O O . GLN C 1 236 ? 135.582 130.839 130.578 1.00 161.23 227 GLN C O 1
ATOM 4732 N N . PRO C 1 237 ? 135.553 133.011 130.028 1.00 162.20 228 PRO C N 1
ATOM 4733 C CA . PRO C 1 237 ? 134.998 132.716 128.704 1.00 162.20 228 PRO C CA 1
ATOM 4734 C C . PRO C 1 237 ? 135.941 131.864 127.878 1.00 162.20 228 PRO C C 1
ATOM 4735 O O . PRO C 1 237 ? 137.011 132.324 127.471 1.00 162.20 228 PRO C O 1
ATOM 4739 N N . THR C 1 238 ? 135.554 130.621 127.629 1.00 175.46 229 THR C N 1
ATOM 4740 C CA . THR C 1 238 ? 136.360 129.722 126.823 1.00 175.46 229 THR C CA 1
ATOM 4741 C C . THR C 1 238 ? 136.019 129.892 125.349 1.00 175.46 229 THR C C 1
ATOM 4742 O O . THR C 1 238 ? 134.889 130.224 124.985 1.00 175.46 229 THR C O 1
ATOM 4746 N N . GLN C 1 239 ? 137.018 129.681 124.503 1.00 182.45 230 GLN C N 1
ATOM 4747 C CA . GLN C 1 239 ? 136.876 129.868 123.069 1.00 182.45 230 GLN C CA 1
ATOM 4748 C C . GLN C 1 239 ? 136.715 128.529 122.364 1.00 182.45 230 GLN C C 1
ATOM 4749 O O . GLN C 1 239 ? 137.002 127.466 122.918 1.00 182.45 230 GLN C O 1
ATOM 4755 N N . ARG C 1 240 ? 136.245 128.597 121.124 1.00 193.15 231 ARG C N 1
ATOM 4756 C CA . ARG C 1 240 ? 136.101 127.401 120.313 1.00 193.15 231 ARG C CA 1
ATOM 4757 C C . ARG C 1 240 ? 137.465 126.903 119.856 1.00 193.15 231 ARG C C 1
ATOM 4758 O O . ARG C 1 240 ? 138.422 127.670 119.729 1.00 193.15 231 ARG C O 1
ATOM 4766 N N . ALA C 1 241 ? 137.549 125.601 119.607 1.00 200.00 232 ALA C N 1
ATOM 4767 C CA . ALA C 1 241 ? 138.773 124.966 119.138 1.00 200.00 232 ALA C CA 1
ATOM 4768 C C . ALA C 1 241 ? 138.562 124.488 117.710 1.00 200.00 232 ALA C C 1
ATOM 4769 O O . ALA C 1 241 ? 137.637 123.715 117.441 1.00 200.00 232 ALA C O 1
ATOM 4771 N N . PHE C 1 242 ? 139.421 124.938 116.802 1.00 203.11 233 PHE C N 1
ATOM 4772 C CA . PHE C 1 242 ? 139.312 124.565 115.398 1.00 203.11 233 PHE C CA 1
ATOM 4773 C C . PHE C 1 242 ? 139.967 123.206 115.196 1.00 203.11 233 PHE C C 1
ATOM 4774 O O . PHE C 1 242 ? 141.194 123.082 115.260 1.00 203.11 233 PHE C O 1
ATOM 4782 N N . THR C 1 243 ? 139.151 122.185 114.949 1.00 207.97 234 THR C N 1
ATOM 4783 C CA . THR C 1 243 ? 139.661 120.852 114.678 1.00 207.97 234 THR C CA 1
ATOM 4784 C C . THR C 1 243 ? 138.682 120.126 113.771 1.00 207.97 234 THR C C 1
ATOM 4785 O O . THR C 1 243 ? 137.520 120.517 113.636 1.00 207.97 234 THR C O 1
ATOM 4789 N N . ASN C 1 244 ? 139.172 119.063 113.142 1.00 209.41 235 ASN C N 1
ATOM 4790 C CA . ASN C 1 244 ? 138.355 118.220 112.284 1.00 209.41 235 ASN C CA 1
ATOM 4791 C C . ASN C 1 244 ? 137.990 116.900 112.946 1.00 209.41 235 ASN C C 1
ATOM 4792 O O . ASN C 1 244 ? 137.477 116.001 112.274 1.00 209.41 235 ASN C O 1
ATOM 4797 N N . ALA C 1 245 ? 138.247 116.763 114.244 1.00 202.32 236 ALA C N 1
ATOM 4798 C CA . ALA C 1 245 ? 137.947 115.540 114.969 1.00 202.32 236 ALA C CA 1
ATOM 4799 C C . ALA C 1 245 ? 136.950 115.741 116.098 1.00 202.32 236 ALA C C 1
ATOM 4800 O O . ALA C 1 245 ? 136.573 114.761 116.752 1.00 202.32 236 ALA C O 1
ATOM 4802 N N . GLY C 1 246 ? 136.508 116.970 116.347 1.00 204.34 237 GLY C N 1
ATOM 4803 C CA . GLY C 1 246 ? 135.597 117.235 117.442 1.00 204.34 237 GLY C CA 1
ATOM 4804 C C . GLY C 1 246 ? 136.252 117.080 118.799 1.00 204.34 237 GLY C C 1
ATOM 4805 O O . GLY C 1 246 ? 135.760 116.338 119.654 1.00 204.34 237 GLY C O 1
ATOM 4806 N N . ASN C 1 247 ? 137.370 117.779 119.003 1.00 207.61 238 ASN C N 1
ATOM 4807 C CA . ASN C 1 247 ? 138.077 117.688 120.276 1.00 207.61 238 ASN C CA 1
ATOM 4808 C C . ASN C 1 247 ? 137.212 118.185 121.428 1.00 207.61 238 ASN C C 1
ATOM 4809 O O . ASN C 1 247 ? 137.251 117.621 122.528 1.00 207.61 238 ASN C O 1
ATOM 4814 N N . ASN C 1 248 ? 136.432 119.241 121.194 1.00 203.67 239 ASN C N 1
ATOM 4815 C CA . ASN C 1 248 ? 135.382 119.672 122.114 1.00 203.67 239 ASN C CA 1
ATOM 4816 C C . ASN C 1 248 ? 135.956 120.109 123.463 1.00 203.67 239 ASN C C 1
ATOM 4817 O O . ASN C 1 248 ? 135.715 119.488 124.500 1.00 203.67 239 ASN C O 1
ATOM 4822 N N . ASN C 1 249 ? 136.734 121.181 123.436 1.00 185.96 240 ASN C N 1
ATOM 4823 C CA . ASN C 1 249 ? 137.255 121.722 124.683 1.00 185.96 240 ASN C CA 1
ATOM 4824 C C . ASN C 1 249 ? 136.108 122.264 125.527 1.00 185.96 240 ASN C C 1
ATOM 4825 O O . ASN C 1 249 ? 135.361 123.135 125.060 1.00 185.96 240 ASN C O 1
ATOM 4830 N N . PRO C 1 250 ? 135.924 121.787 126.746 1.00 173.81 241 PRO C N 1
ATOM 4831 C CA . PRO C 1 250 ? 134.826 122.269 127.582 1.00 173.81 241 PRO C CA 1
ATOM 4832 C C . PRO C 1 250 ? 135.224 123.554 128.297 1.00 173.81 241 PRO C C 1
ATOM 4833 O O . PRO C 1 250 ? 136.337 124.053 128.159 1.00 173.81 241 PRO C O 1
ATOM 4837 N N . ALA C 1 251 ? 134.283 124.086 129.069 1.00 164.51 242 ALA C N 1
ATOM 4838 C CA . ALA C 1 251 ? 134.560 125.268 129.867 1.00 164.51 242 ALA C CA 1
ATOM 4839 C C . ALA C 1 251 ? 135.597 124.945 130.933 1.00 164.51 242 ALA C C 1
ATOM 4840 O O . ALA C 1 251 ? 135.682 123.818 131.425 1.00 164.51 242 ALA C O 1
ATOM 4842 N N . ASN C 1 252 ? 136.396 125.953 131.286 1.00 157.79 243 ASN C N 1
ATOM 4843 C CA . ASN C 1 252 ? 137.550 125.709 132.144 1.00 157.79 243 ASN C CA 1
ATOM 4844 C C . ASN C 1 252 ? 137.130 125.216 133.523 1.00 157.79 243 ASN C C 1
ATOM 4845 O O . ASN C 1 252 ? 137.620 124.186 133.998 1.00 157.79 243 ASN C O 1
ATOM 4850 N N . SER C 1 253 ? 136.212 125.922 134.178 1.00 151.57 244 SER C N 1
ATOM 4851 C CA . SER C 1 253 ? 135.842 125.572 135.543 1.00 151.57 244 SER C CA 1
ATOM 4852 C C . SER C 1 253 ? 134.340 125.750 135.713 1.00 151.57 244 SER C C 1
ATOM 4853 O O . SER C 1 253 ? 133.600 125.931 134.743 1.00 151.57 244 SER C O 1
ATOM 4856 N N . TRP C 1 254 ? 133.904 125.719 136.970 1.00 140.09 245 TRP C N 1
ATOM 4857 C CA . TRP C 1 254 ? 132.485 125.658 137.287 1.00 140.09 245 TRP C CA 1
ATOM 4858 C C . TRP C 1 254 ? 131.739 126.864 136.739 1.00 140.09 245 TRP C C 1
ATOM 4859 O O . TRP C 1 254 ? 132.260 127.980 136.709 1.00 140.09 245 TRP C O 1
ATOM 4870 N N . GLY C 1 255 ? 130.511 126.626 136.291 1.00 147.91 246 GLY C N 1
ATOM 4871 C CA . GLY C 1 255 ? 129.653 127.681 135.812 1.00 147.91 246 GLY C CA 1
ATOM 4872 C C . GLY C 1 255 ? 129.921 128.130 134.398 1.00 147.91 246 GLY C C 1
ATOM 4873 O O . GLY C 1 255 ? 129.120 128.894 133.849 1.00 147.91 246 GLY C O 1
ATOM 4874 N N . GLY C 1 256 ? 131.008 127.680 133.784 1.00 154.06 247 GLY C N 1
ATOM 4875 C CA . GLY C 1 256 ? 131.316 128.111 132.441 1.00 154.06 247 GLY C CA 1
ATOM 4876 C C . GLY C 1 256 ? 130.409 127.473 131.412 1.00 154.06 247 GLY C C 1
ATOM 4877 O O . GLY C 1 256 ? 129.764 126.453 131.648 1.00 154.06 247 GLY C O 1
ATOM 4878 N N . GLY C 1 257 ? 130.362 128.094 130.241 1.00 164.38 248 GLY C N 1
ATOM 4879 C CA . GLY C 1 257 ? 129.535 127.630 129.146 1.00 164.38 248 GLY C CA 1
ATOM 4880 C C . GLY C 1 257 ? 130.387 127.056 128.034 1.00 164.38 248 GLY C C 1
ATOM 4881 O O . GLY C 1 257 ? 131.515 127.496 127.809 1.00 164.38 248 GLY C O 1
ATOM 4882 N N . GLY C 1 258 ? 129.841 126.064 127.339 1.00 173.51 249 GLY C N 1
ATOM 4883 C CA . GLY C 1 258 ? 130.522 125.457 126.224 1.00 173.51 249 GLY C CA 1
ATOM 4884 C C . GLY C 1 258 ? 130.755 126.453 125.111 1.00 173.51 249 GLY C C 1
ATOM 4885 O O . GLY C 1 258 ? 129.936 127.339 124.856 1.00 173.51 249 GLY C O 1
ATOM 4886 N N . PRO C 1 259 ? 131.888 126.329 124.424 1.00 184.14 250 PRO C N 1
ATOM 4887 C CA . PRO C 1 259 ? 132.242 127.291 123.379 1.00 184.14 250 PRO C CA 1
ATOM 4888 C C . PRO C 1 259 ? 131.580 127.044 122.034 1.00 184.14 250 PRO C C 1
ATOM 4889 O O . PRO C 1 259 ? 132.031 127.610 121.036 1.00 184.14 250 PRO C O 1
ATOM 4893 N N . GLY C 1 260 ? 130.548 126.212 121.965 1.00 193.16 251 GLY C N 1
ATOM 4894 C CA . GLY C 1 260 ? 129.844 126.006 120.716 1.00 193.16 251 GLY C CA 1
ATOM 4895 C C . GLY C 1 260 ? 130.639 125.251 119.672 1.00 193.16 251 GLY C C 1
ATOM 4896 O O . GLY C 1 260 ? 131.871 125.216 119.717 1.00 193.16 251 GLY C O 1
ATOM 4897 N N . GLY C 1 261 ? 129.943 124.643 118.719 1.00 204.05 252 GLY C N 1
ATOM 4898 C CA . GLY C 1 261 ? 130.608 123.893 117.679 1.00 204.05 252 GLY C CA 1
ATOM 4899 C C . GLY C 1 261 ? 131.155 124.778 116.578 1.00 204.05 252 GLY C C 1
ATOM 4900 O O . GLY C 1 261 ? 130.992 125.997 116.575 1.00 204.05 252 GLY C O 1
ATOM 4901 N N . SER C 1 262 ? 131.823 124.137 115.623 1.00 217.22 253 SER C N 1
ATOM 4902 C CA . SER C 1 262 ? 132.390 124.841 114.484 1.00 217.22 253 SER C CA 1
ATOM 4903 C C . SER C 1 262 ? 132.527 123.870 113.323 1.00 217.22 253 SER C C 1
ATOM 4904 O O . SER C 1 262 ? 132.455 122.651 113.496 1.00 217.22 253 SER C O 1
ATOM 4907 N N . ASP C 1 263 ? 132.725 124.429 112.131 1.00 226.88 254 ASP C N 1
ATOM 4908 C CA . ASP C 1 263 ? 132.856 123.616 110.925 1.00 226.88 254 ASP C CA 1
ATOM 4909 C C . ASP C 1 263 ? 133.793 124.290 109.928 1.00 226.88 254 ASP C C 1
ATOM 4910 O O . ASP C 1 263 ? 133.468 125.332 109.353 1.00 226.88 254 ASP C O 1
ATOM 4915 N N . PHE C 1 264 ? 134.967 123.695 109.736 1.00 220.90 255 PHE C N 1
ATOM 4916 C CA . PHE C 1 264 ? 135.893 124.106 108.692 1.00 220.90 255 PHE C CA 1
ATOM 4917 C C . PHE C 1 264 ? 136.430 122.857 108.012 1.00 220.90 255 PHE C C 1
ATOM 4918 O O . PHE C 1 264 ? 136.838 121.906 108.687 1.00 220.90 255 PHE C O 1
ATOM 4926 N N . GLY C 1 265 ? 136.418 122.855 106.683 1.00 224.91 256 GLY C N 1
ATOM 4927 C CA . GLY C 1 265 ? 136.868 121.685 105.945 1.00 224.91 256 GLY C CA 1
ATOM 4928 C C . GLY C 1 265 ? 136.052 120.443 106.229 1.00 224.91 256 GLY C C 1
ATOM 4929 O O . GLY C 1 265 ? 136.617 119.356 106.401 1.00 224.91 256 GLY C O 1
ATOM 4930 N N . GLY C 1 266 ? 134.730 120.581 106.291 1.00 223.85 257 GLY C N 1
ATOM 4931 C CA . GLY C 1 266 ? 133.880 119.444 106.580 1.00 223.85 257 GLY C CA 1
ATOM 4932 C C . GLY C 1 266 ? 133.908 118.984 108.017 1.00 223.85 257 GLY C C 1
ATOM 4933 O O . GLY C 1 266 ? 133.478 117.866 108.307 1.00 223.85 257 GLY C O 1
ATOM 4934 N N . ALA C 1 267 ? 134.403 119.815 108.929 1.00 220.81 258 ALA C N 1
ATOM 4935 C CA . ALA C 1 267 ? 134.450 119.440 110.333 1.00 220.81 258 ALA C CA 1
ATOM 4936 C C . ALA C 1 267 ? 133.047 119.407 110.927 1.00 220.81 258 ALA C C 1
ATOM 4937 O O . ALA C 1 267 ? 132.128 120.080 110.455 1.00 220.81 258 ALA C O 1
ATOM 4939 N N . TRP C 1 268 ? 132.890 118.606 111.976 1.00 207.77 259 TRP C N 1
ATOM 4940 C CA . TRP C 1 268 ? 131.611 118.410 112.646 1.00 207.77 259 TRP C CA 1
ATOM 4941 C C . TRP C 1 268 ? 131.787 118.484 114.158 1.00 207.77 259 TRP C C 1
ATOM 4942 O O . TRP C 1 268 ? 131.334 117.618 114.908 1.00 207.77 259 TRP C O 1
ATOM 4953 N N . GLN C 1 269 ? 132.469 119.516 114.632 1.00 203.55 260 GLN C N 1
ATOM 4954 C CA . GLN C 1 269 ? 132.655 119.653 116.070 1.00 203.55 260 GLN C CA 1
ATOM 4955 C C . GLN C 1 269 ? 131.316 119.970 116.718 1.00 203.55 260 GLN C C 1
ATOM 4956 O O . GLN C 1 269 ? 130.690 120.976 116.363 1.00 203.55 260 GLN C O 1
ATOM 4962 N N . PRO C 1 270 ? 130.836 119.151 117.653 1.00 197.70 261 PRO C N 1
ATOM 4963 C CA . PRO C 1 270 ? 129.524 119.430 118.250 1.00 197.70 261 PRO C CA 1
ATOM 4964 C C . PRO C 1 270 ? 129.527 120.621 119.187 1.00 197.70 261 PRO C C 1
ATOM 4965 O O . PRO C 1 270 ? 128.507 121.309 119.294 1.00 197.70 261 PRO C O 1
ATOM 4969 N N . GLY C 1 271 ? 130.632 120.894 119.866 1.00 191.52 262 GLY C N 1
ATOM 4970 C CA . GLY C 1 271 ? 130.652 121.987 120.814 1.00 191.52 262 GLY C CA 1
ATOM 4971 C C . GLY C 1 271 ? 130.909 121.517 122.227 1.00 191.52 262 GLY C C 1
ATOM 4972 O O . GLY C 1 271 ? 130.450 120.445 122.628 1.00 191.52 262 GLY C O 1
ATOM 4973 N N . GLY C 1 272 ? 131.640 122.319 122.994 1.00 183.31 263 GLY C N 1
ATOM 4974 C CA . GLY C 1 272 ? 132.063 121.888 124.308 1.00 183.31 263 GLY C CA 1
ATOM 4975 C C . GLY C 1 272 ? 130.907 121.773 125.281 1.00 183.31 263 GLY C C 1
ATOM 4976 O O . GLY C 1 272 ? 129.878 122.434 125.152 1.00 183.31 263 GLY C O 1
ATOM 4977 N N . VAL C 1 273 ? 131.090 120.913 126.268 1.00 167.78 264 VAL C N 1
ATOM 4978 C CA . VAL C 1 273 ? 130.104 120.733 127.322 1.00 167.78 264 VAL C CA 1
ATOM 4979 C C . VAL C 1 273 ? 130.323 121.789 128.394 1.00 167.78 264 VAL C C 1
ATOM 4980 O O . VAL C 1 273 ? 131.437 122.283 128.594 1.00 167.78 264 VAL C O 1
ATOM 4984 N N . GLY C 1 274 ? 129.248 122.158 129.079 1.00 160.01 265 GLY C N 1
ATOM 4985 C CA . GLY C 1 274 ? 129.342 123.083 130.183 1.00 160.01 265 GLY C CA 1
ATOM 4986 C C . GLY C 1 274 ? 129.871 122.415 131.432 1.00 160.01 265 GLY C C 1
ATOM 4987 O O . GLY C 1 274 ? 130.171 121.224 131.465 1.00 160.01 265 GLY C O 1
ATOM 4988 N N . LYS C 1 275 ? 129.990 123.213 132.486 1.00 152.04 266 LYS C N 1
ATOM 4989 C CA . LYS C 1 275 ? 130.472 122.741 133.773 1.00 152.04 266 LYS C CA 1
ATOM 4990 C C . LYS C 1 275 ? 129.422 123.016 134.835 1.00 152.04 266 LYS C C 1
ATOM 4991 O O . LYS C 1 275 ? 128.797 124.079 134.842 1.00 152.04 266 LYS C O 1
ATOM 4997 N N . GLN C 1 276 ? 129.230 122.054 135.730 1.00 145.60 267 GLN C N 1
ATOM 4998 C CA . GLN C 1 276 ? 128.211 122.198 136.753 1.00 145.60 267 GLN C CA 1
ATOM 4999 C C . GLN C 1 276 ? 128.615 123.262 137.766 1.00 145.60 267 GLN C C 1
ATOM 5000 O O . GLN C 1 276 ? 129.787 123.619 137.900 1.00 145.60 267 GLN C O 1
ATOM 5006 N N . GLY C 1 277 ? 127.622 123.779 138.476 1.00 146.80 268 GLY C N 1
ATOM 5007 C CA . GLY C 1 277 ? 127.875 124.773 139.491 1.00 146.80 268 GLY C CA 1
ATOM 5008 C C . GLY C 1 277 ? 128.130 124.162 140.851 1.00 146.80 268 GLY C C 1
ATOM 5009 O O . GLY C 1 277 ? 127.785 123.015 141.113 1.00 146.80 268 GLY C O 1
ATOM 5010 N N . ILE C 1 278 ? 128.747 124.951 141.729 1.00 136.72 269 ILE C N 1
ATOM 5011 C CA . ILE C 1 278 ? 129.090 124.501 143.068 1.00 136.72 269 ILE C CA 1
ATOM 5012 C C . ILE C 1 278 ? 128.606 125.531 144.071 1.00 136.72 269 ILE C C 1
ATOM 5013 O O . ILE C 1 278 ? 128.316 126.678 143.731 1.00 136.72 269 ILE C O 1
ATOM 5018 N N . ILE C 1 279 ? 128.526 125.106 145.327 1.00 132.13 270 ILE C N 1
ATOM 5019 C CA . ILE C 1 279 ? 128.158 125.984 146.429 1.00 132.13 270 ILE C CA 1
ATOM 5020 C C . ILE C 1 279 ? 129.296 125.985 147.433 1.00 132.13 270 ILE C C 1
ATOM 5021 O O . ILE C 1 279 ? 129.791 124.922 147.814 1.00 132.13 270 ILE C O 1
ATOM 5026 N N . ILE C 1 280 ? 129.720 127.169 147.854 1.00 130.91 271 ILE C N 1
ATOM 5027 C CA . ILE C 1 280 ? 130.818 127.311 148.798 1.00 130.91 271 ILE C CA 1
ATOM 5028 C C . ILE C 1 280 ? 130.274 127.988 150.042 1.00 130.91 271 ILE C C 1
ATOM 5029 O O . ILE C 1 280 ? 129.702 129.080 149.955 1.00 130.91 271 ILE C O 1
ATOM 5034 N N . VAL C 1 281 ? 130.444 127.351 151.197 1.00 132.39 272 VAL C N 1
ATOM 5035 C CA . VAL C 1 281 ? 129.986 127.941 152.445 1.00 132.39 272 VAL C CA 1
ATOM 5036 C C . VAL C 1 281 ? 131.124 127.906 153.451 1.00 132.39 272 VAL C C 1
ATOM 5037 O O . VAL C 1 281 ? 132.025 127.069 153.382 1.00 132.39 272 VAL C O 1
ATOM 5041 N N . GLN C 1 282 ? 131.071 128.836 154.399 1.00 143.71 273 GLN C N 1
ATOM 5042 C CA . GLN C 1 282 ? 132.079 128.952 155.439 1.00 143.71 273 GLN C CA 1
ATOM 5043 C C . GLN C 1 282 ? 131.392 129.195 156.769 1.00 143.71 273 GLN C C 1
ATOM 5044 O O . GLN C 1 282 ? 130.425 129.956 156.839 1.00 143.71 273 GLN C O 1
ATOM 5050 N N . TYR C 1 283 ? 131.888 128.554 157.821 1.00 144.34 274 TYR C N 1
ATOM 5051 C CA . TYR C 1 283 ? 131.322 128.815 159.137 1.00 144.34 274 TYR C CA 1
ATOM 5052 C C . TYR C 1 283 ? 132.326 128.443 160.214 1.00 144.34 274 TYR C C 1
ATOM 5053 O O . TYR C 1 283 ? 133.243 127.652 159.992 1.00 144.34 274 TYR C O 1
ATOM 5062 N N . PHE C 1 284 ? 132.117 129.001 161.399 1.00 151.26 275 PHE C N 1
ATOM 5063 C CA . PHE C 1 284 ? 132.983 128.754 162.542 1.00 151.26 275 PHE C CA 1
ATOM 5064 C C . PHE C 1 284 ? 132.345 127.694 163.427 1.00 151.26 275 PHE C C 1
ATOM 5065 O O . PHE C 1 284 ? 131.215 127.868 163.891 1.00 151.26 275 PHE C O 1
ATOM 5073 N N . SER C 1 285 ? 133.068 126.604 163.662 1.00 160.12 276 SER C N 1
ATOM 5074 C CA . SER C 1 285 ? 132.556 125.530 164.498 1.00 160.12 276 SER C CA 1
ATOM 5075 C C . SER C 1 285 ? 133.713 124.668 164.967 1.00 160.12 276 SER C C 1
ATOM 5076 O O . SER C 1 285 ? 134.626 124.373 164.194 1.00 160.12 276 SER C O 1
ATOM 5079 N N . ARG C 1 286 ? 133.660 124.259 166.232 1.00 172.46 277 ARG C N 1
ATOM 5080 C CA . ARG C 1 286 ? 134.666 123.346 166.751 1.00 172.46 277 ARG C CA 1
ATOM 5081 C C . ARG C 1 286 ? 134.522 121.947 166.175 1.00 172.46 277 ARG C C 1
ATOM 5082 O O . ARG C 1 286 ? 135.482 121.172 166.213 1.00 172.46 277 ARG C O 1
ATOM 5090 N N . PHE C 1 287 ? 133.353 121.607 165.644 1.00 172.73 278 PHE C N 1
ATOM 5091 C CA . PHE C 1 287 ? 133.149 120.292 165.064 1.00 172.73 278 PHE C CA 1
ATOM 5092 C C . PHE C 1 287 ? 133.797 120.205 163.688 1.00 172.73 278 PHE C C 1
ATOM 5093 O O . PHE C 1 287 ? 134.050 121.212 163.022 1.00 172.73 278 PHE C O 1
ATOM 5101 N N . ALA C 1 288 ? 134.069 118.975 163.268 1.00 181.59 279 ALA C N 1
ATOM 5102 C CA . ALA C 1 288 ? 134.616 118.749 161.944 1.00 181.59 279 ALA C CA 1
ATOM 5103 C C . ALA C 1 288 ? 133.571 119.081 160.880 1.00 181.59 279 ALA C C 1
ATOM 5104 O O . ALA C 1 288 ? 132.371 118.910 161.103 1.00 181.59 279 ALA C O 1
ATOM 5106 N N . PRO C 1 289 ? 134.003 119.568 159.709 1.00 182.81 280 PRO C N 1
ATOM 5107 C CA . PRO C 1 289 ? 133.070 119.894 158.627 1.00 182.81 280 PRO C CA 1
ATOM 5108 C C . PRO C 1 289 ? 132.376 118.660 158.067 1.00 182.81 280 PRO C C 1
ATOM 5109 O O . PRO C 1 289 ? 132.842 117.551 158.325 1.00 182.81 280 PRO C O 1
ATOM 5113 N N . MET D 2 1 ? 111.673 107.254 150.066 1.00 208.49 1 MET a N 1
ATOM 5114 C CA . MET D 2 1 ? 110.483 108.022 149.721 1.00 208.49 1 MET a CA 1
ATOM 5115 C C . MET D 2 1 ? 110.698 108.668 148.352 1.00 208.49 1 MET a C 1
ATOM 5116 O O . MET D 2 1 ? 111.809 109.086 148.021 1.00 208.49 1 MET a O 1
ATOM 5121 N N . THR D 2 2 ? 109.628 108.745 147.565 1.00 200.96 2 THR a N 1
ATOM 5122 C CA . THR D 2 2 ? 109.736 109.035 146.143 1.00 200.96 2 THR a CA 1
ATOM 5123 C C . THR D 2 2 ? 110.281 110.443 145.911 1.00 200.96 2 THR a C 1
ATOM 5124 O O . THR D 2 2 ? 110.260 111.307 146.788 1.00 200.96 2 THR a O 1
ATOM 5128 N N . ASP D 2 3 ? 110.781 110.672 144.702 1.00 182.83 3 ASP a N 1
ATOM 5129 C CA . ASP D 2 3 ? 111.373 111.949 144.340 1.00 182.83 3 ASP a CA 1
ATOM 5130 C C . ASP D 2 3 ? 110.527 112.610 143.266 1.00 182.83 3 ASP a C 1
ATOM 5131 O O . ASP D 2 3 ? 110.294 112.025 142.204 1.00 182.83 3 ASP a O 1
ATOM 5136 N N . LYS D 2 4 ? 110.077 113.826 143.545 1.00 170.21 4 LYS a N 1
ATOM 5137 C CA . LYS D 2 4 ? 109.290 114.562 142.580 1.00 170.21 4 LYS a CA 1
ATOM 5138 C C . LYS D 2 4 ? 110.180 115.027 141.434 1.00 170.21 4 LYS a C 1
ATOM 5139 O O . LYS D 2 4 ? 111.372 115.299 141.605 1.00 170.21 4 LYS a O 1
ATOM 5145 N N . HIS D 2 5 ? 109.585 115.112 140.249 1.00 169.26 5 HIS a N 1
ATOM 5146 C CA . HIS D 2 5 ? 110.283 115.537 139.041 1.00 169.26 5 HIS a CA 1
ATOM 5147 C C . HIS D 2 5 ? 109.730 116.903 138.653 1.00 169.26 5 HIS a C 1
ATOM 5148 O O . HIS D 2 5 ? 108.712 117.003 137.967 1.00 169.26 5 HIS a O 1
ATOM 5155 N N . TYR D 2 6 ? 110.410 117.955 139.092 1.00 165.17 6 TYR a N 1
ATOM 5156 C CA . TYR D 2 6 ? 109.943 119.304 138.832 1.00 165.17 6 TYR a CA 1
ATOM 5157 C C . TYR D 2 6 ? 110.546 119.847 137.544 1.00 165.17 6 TYR a C 1
ATOM 5158 O O . TYR D 2 6 ? 111.620 119.433 137.102 1.00 165.17 6 TYR a O 1
ATOM 5167 N N . ALA D 2 7 ? 109.835 120.794 136.943 1.00 157.62 7 ALA a N 1
ATOM 5168 C CA . ALA D 2 7 ? 110.301 121.450 135.733 1.00 157.62 7 ALA a CA 1
ATOM 5169 C C . ALA D 2 7 ? 109.981 122.931 135.829 1.00 157.62 7 ALA a C 1
ATOM 5170 O O . ALA D 2 7 ? 108.921 123.310 136.332 1.00 157.62 7 ALA a O 1
ATOM 5172 N N . ARG D 2 8 ? 110.902 123.760 135.349 1.00 162.99 8 ARG a N 1
ATOM 5173 C CA . ARG D 2 8 ? 110.727 125.209 135.369 1.00 162.99 8 ARG a CA 1
ATOM 5174 C C . ARG D 2 8 ? 110.190 125.640 134.013 1.00 162.99 8 ARG a C 1
ATOM 5175 O O . ARG D 2 8 ? 110.931 125.710 133.031 1.00 162.99 8 ARG a O 1
ATOM 5183 N N . VAL D 2 9 ? 108.899 125.932 133.959 1.00 168.55 9 VAL a N 1
ATOM 5184 C CA . VAL D 2 9 ? 108.240 126.311 132.718 1.00 168.55 9 VAL a CA 1
ATOM 5185 C C . VAL D 2 9 ? 108.336 127.818 132.550 1.00 168.55 9 VAL a C 1
ATOM 5186 O O . VAL D 2 9 ? 107.972 128.579 133.454 1.00 168.55 9 VAL a O 1
ATOM 5190 N N . VAL D 2 10 ? 108.830 128.253 131.395 1.00 175.99 10 VAL a N 1
ATOM 5191 C CA . VAL D 2 10 ? 108.898 129.665 131.045 1.00 175.99 10 VAL a CA 1
ATOM 5192 C C . VAL D 2 10 ? 108.194 129.849 129.710 1.00 175.99 10 VAL a C 1
ATOM 5193 O O . VAL D 2 10 ? 108.600 129.256 128.702 1.00 175.99 10 VAL a O 1
ATOM 5197 N N . ASP D 2 11 ? 107.142 130.669 129.705 1.00 183.36 11 ASP a N 1
ATOM 5198 C CA . ASP D 2 11 ? 106.392 130.987 128.491 1.00 183.36 11 ASP a CA 1
ATOM 5199 C C . ASP D 2 11 ? 105.893 129.722 127.799 1.00 183.36 11 ASP a C 1
ATOM 5200 O O . ASP D 2 11 ? 105.933 129.599 126.574 1.00 183.36 11 ASP a O 1
ATOM 5205 N N . GLY D 2 12 ? 105.427 128.766 128.596 1.00 181.91 12 GLY a N 1
ATOM 5206 C CA . GLY D 2 12 ? 104.971 127.513 128.037 1.00 181.91 12 GLY a CA 1
ATOM 5207 C C . GLY D 2 12 ? 106.072 126.595 127.571 1.00 181.91 12 GLY a C 1
ATOM 5208 O O . GLY D 2 12 ? 105.785 125.575 126.937 1.00 181.91 12 GLY a O 1
ATOM 5209 N N . LEU D 2 13 ? 107.327 126.922 127.867 1.00 177.91 13 LEU a N 1
ATOM 5210 C CA . LEU D 2 13 ? 108.474 126.138 127.437 1.00 177.91 13 LEU a CA 1
ATOM 5211 C C . LEU D 2 13 ? 109.245 125.666 128.658 1.00 177.91 13 LEU a C 1
ATOM 5212 O O . LEU D 2 13 ? 109.516 126.456 129.569 1.00 177.91 13 LEU a O 1
ATOM 5217 N N . VAL D 2 14 ? 109.593 124.385 128.676 1.00 168.87 14 VAL a N 1
ATOM 5218 C CA . VAL D 2 14 ? 110.408 123.832 129.749 1.00 168.87 14 VAL a CA 1
ATOM 5219 C C . VAL D 2 14 ? 111.871 124.081 129.414 1.00 168.87 14 VAL a C 1
ATOM 5220 O O . VAL D 2 14 ? 112.359 123.648 128.366 1.00 168.87 14 VAL a O 1
ATOM 5224 N N . VAL D 2 15 ? 112.574 124.776 130.303 1.00 163.03 15 VAL a N 1
ATOM 5225 C CA . VAL D 2 15 ? 113.976 125.109 130.085 1.00 163.03 15 VAL a CA 1
ATOM 5226 C C . VAL D 2 15 ? 114.912 124.367 131.020 1.00 163.03 15 VAL a C 1
ATOM 5227 O O . VAL D 2 15 ? 116.127 124.362 130.776 1.00 163.03 15 VAL a O 1
ATOM 5231 N N . GLU D 2 16 ? 114.401 123.739 132.074 1.00 165.85 16 GLU a N 1
ATOM 5232 C CA . GLU D 2 16 ? 115.251 123.084 133.054 1.00 165.85 16 GLU a CA 1
ATOM 5233 C C . GLU D 2 16 ? 114.397 122.132 133.873 1.00 165.85 16 GLU a C 1
ATOM 5234 O O . GLU D 2 16 ? 113.263 122.460 134.226 1.00 165.85 16 GLU a O 1
ATOM 5240 N N . THR D 2 17 ? 114.943 120.959 134.165 1.00 157.64 17 THR a N 1
ATOM 5241 C CA . THR D 2 17 ? 114.249 119.950 134.947 1.00 157.64 17 THR a CA 1
ATOM 5242 C C . THR D 2 17 ? 115.131 119.496 136.099 1.00 157.64 17 THR a C 1
ATOM 5243 O O . THR D 2 17 ? 116.360 119.545 136.009 1.00 157.64 17 THR a O 1
ATOM 5247 N N . LYS D 2 18 ? 114.497 119.066 137.187 1.00 155.76 18 LYS a N 1
ATOM 5248 C CA . LYS D 2 18 ? 115.207 118.608 138.369 1.00 155.76 18 LYS a CA 1
ATOM 5249 C C . LYS D 2 18 ? 114.420 117.483 139.018 1.00 155.76 18 LYS a C 1
ATOM 5250 O O . LYS D 2 18 ? 113.218 117.326 138.798 1.00 155.76 18 LYS a O 1
ATOM 5256 N N . THR D 2 19 ? 115.116 116.694 139.830 1.00 163.05 19 THR a N 1
ATOM 5257 C CA . THR D 2 19 ? 114.496 115.611 140.585 1.00 163.05 19 THR a CA 1
ATOM 5258 C C . THR D 2 19 ? 114.863 115.802 142.048 1.00 163.05 19 THR a C 1
ATOM 5259 O O . THR D 2 19 ? 116.028 115.641 142.421 1.00 163.05 19 THR a O 1
ATOM 5263 N N . LEU D 2 20 ? 113.879 116.139 142.871 1.00 161.38 20 LEU a N 1
ATOM 5264 C CA . LEU D 2 20 ? 114.152 116.476 144.257 1.00 161.38 20 LEU a CA 1
ATOM 5265 C C . LEU D 2 20 ? 113.246 115.684 145.185 1.00 161.38 20 LEU a C 1
ATOM 5266 O O . LEU D 2 20 ? 112.110 115.370 144.827 1.00 161.38 20 LEU a O 1
ATOM 5271 N N . PRO D 2 21 ? 113.720 115.358 146.384 1.00 169.31 21 PRO a N 1
ATOM 5272 C CA . PRO D 2 21 ? 112.860 114.665 147.349 1.00 169.31 21 PRO a CA 1
ATOM 5273 C C . PRO D 2 21 ? 111.631 115.493 147.689 1.00 169.31 21 PRO a C 1
ATOM 5274 O O . PRO D 2 21 ? 111.688 116.720 147.789 1.00 169.31 21 PRO a O 1
ATOM 5278 N N . ALA D 2 22 ? 110.507 114.798 147.870 1.00 179.57 22 ALA a N 1
ATOM 5279 C CA . ALA D 2 22 ? 109.223 115.472 148.021 1.00 179.57 22 ALA a CA 1
ATOM 5280 C C . ALA D 2 22 ? 109.123 116.280 149.306 1.00 179.57 22 ALA a C 1
ATOM 5281 O O . ALA D 2 22 ? 108.272 117.171 149.394 1.00 179.57 22 ALA a O 1
ATOM 5283 N N . ASP D 2 23 ? 109.962 115.998 150.299 1.00 183.71 23 ASP a N 1
ATOM 5284 C CA . ASP D 2 23 ? 109.875 116.701 151.571 1.00 183.71 23 ASP a CA 1
ATOM 5285 C C . ASP D 2 23 ? 110.365 118.140 151.495 1.00 183.71 23 ASP a C 1
ATOM 5286 O O . ASP D 2 23 ? 110.182 118.887 152.462 1.00 183.71 23 ASP a O 1
ATOM 5291 N N . PHE D 2 24 ? 110.983 118.546 150.391 1.00 169.82 24 PHE a N 1
ATOM 5292 C CA . PHE D 2 24 ? 111.476 119.909 150.287 1.00 169.82 24 PHE a CA 1
ATOM 5293 C C . PHE D 2 24 ? 110.313 120.884 150.145 1.00 169.82 24 PHE a C 1
ATOM 5294 O O . PHE D 2 24 ? 109.189 120.511 149.804 1.00 169.82 24 PHE a O 1
ATOM 5302 N N . ASN D 2 25 ? 110.599 122.152 150.414 1.00 169.17 25 ASN a N 1
ATOM 5303 C CA . ASN D 2 25 ? 109.657 123.234 150.171 1.00 169.17 25 ASN a CA 1
ATOM 5304 C C . ASN D 2 25 ? 110.216 124.102 149.056 1.00 169.17 25 ASN a C 1
ATOM 5305 O O . ASN D 2 25 ? 111.245 124.761 149.235 1.00 169.17 25 ASN a O 1
ATOM 5310 N N . LEU D 2 26 ? 109.534 124.100 147.911 1.00 168.08 26 LEU a N 1
ATOM 5311 C CA . LEU D 2 26 ? 110.042 124.818 146.749 1.00 168.08 26 LEU a CA 1
ATOM 5312 C C . LEU D 2 26 ? 110.119 126.313 147.015 1.00 168.08 26 LEU a C 1
ATOM 5313 O O . LEU D 2 26 ? 111.062 126.979 146.577 1.00 168.08 26 LEU a O 1
ATOM 5318 N N . ASP D 2 27 ? 109.127 126.863 147.714 1.00 177.64 27 ASP a N 1
ATOM 5319 C CA . ASP D 2 27 ? 109.146 128.291 148.011 1.00 177.64 27 ASP a CA 1
ATOM 5320 C C . ASP D 2 27 ? 110.305 128.652 148.930 1.00 177.64 27 ASP a C 1
ATOM 5321 O O . ASP D 2 27 ? 110.992 129.655 148.707 1.00 177.64 27 ASP a O 1
ATOM 5326 N N . ASP D 2 28 ? 110.548 127.842 149.960 1.00 174.96 28 ASP a N 1
ATOM 5327 C CA . ASP D 2 28 ? 111.608 128.144 150.911 1.00 174.96 28 ASP a CA 1
ATOM 5328 C C . ASP D 2 28 ? 112.998 127.938 150.333 1.00 174.96 28 ASP a C 1
ATOM 5329 O O . ASP D 2 28 ? 113.978 128.347 150.961 1.00 174.96 28 ASP a O 1
ATOM 5334 N N . LEU D 2 29 ? 113.108 127.316 149.164 1.00 160.19 29 LEU a N 1
ATOM 5335 C CA . LEU D 2 29 ? 114.395 127.054 148.539 1.00 160.19 29 LEU a CA 1
ATOM 5336 C C . LEU D 2 29 ? 114.661 127.948 147.340 1.00 160.19 29 LEU a C 1
ATOM 5337 O O . LEU D 2 29 ? 115.778 128.440 147.172 1.00 160.19 29 LEU a O 1
ATOM 5342 N N . PHE D 2 30 ? 113.661 128.174 146.498 1.00 163.32 30 PHE a N 1
ATOM 5343 C CA . PHE D 2 30 ? 113.823 128.969 145.293 1.00 163.32 30 PHE a CA 1
ATOM 5344 C C . PHE D 2 30 ? 113.328 130.398 145.448 1.00 163.32 30 PHE a C 1
ATOM 5345 O O . PHE D 2 30 ? 113.435 131.179 144.500 1.00 163.32 30 PHE a O 1
ATOM 5353 N N . GLY D 2 31 ? 112.794 130.759 146.608 1.00 172.73 31 GLY a N 1
ATOM 5354 C CA . GLY D 2 31 ? 112.279 132.089 146.815 1.00 172.73 31 GLY a CA 1
ATOM 5355 C C . GLY D 2 31 ? 110.782 132.168 146.603 1.00 172.73 31 GLY a C 1
ATOM 5356 O O . GLY D 2 31 ? 110.090 131.152 146.493 1.00 172.73 31 GLY a O 1
ATOM 5357 N N . PRO D 2 32 ? 110.253 133.386 146.547 1.00 176.93 32 PRO a N 1
ATOM 5358 C CA . PRO D 2 32 ? 108.799 133.558 146.429 1.00 176.93 32 PRO a CA 1
ATOM 5359 C C . PRO D 2 32 ? 108.229 133.048 145.116 1.00 176.93 32 PRO a C 1
ATOM 5360 O O . PRO D 2 32 ? 107.304 132.230 145.116 1.00 176.93 32 PRO a O 1
ATOM 5364 N N . ASP D 2 33 ? 108.766 133.518 143.992 1.00 184.34 33 ASP a N 1
ATOM 5365 C CA . ASP D 2 33 ? 108.286 133.132 142.670 1.00 184.34 33 ASP a CA 1
ATOM 5366 C C . ASP D 2 33 ? 109.397 132.395 141.941 1.00 184.34 33 ASP a C 1
ATOM 5367 O O . ASP D 2 33 ? 110.498 132.929 141.778 1.00 184.34 33 ASP a O 1
ATOM 5372 N N . HIS D 2 34 ? 109.107 131.188 141.506 1.00 172.97 34 HIS a N 1
ATOM 5373 C CA . HIS D 2 34 ? 110.118 130.338 140.892 1.00 172.97 34 HIS a CA 1
ATOM 5374 C C . HIS D 2 34 ? 109.701 129.786 139.541 1.00 172.97 34 HIS a C 1
ATOM 5375 O O . HIS D 2 34 ? 110.544 129.660 138.650 1.00 172.97 34 HIS a O 1
ATOM 5382 N N . GLY D 2 35 ? 108.427 129.455 139.363 1.00 169.14 35 GLY a N 1
ATOM 5383 C CA . GLY D 2 35 ? 107.978 128.851 138.128 1.00 169.14 35 GLY a CA 1
ATOM 5384 C C . GLY D 2 35 ? 108.172 127.356 138.039 1.00 169.14 35 GLY a C 1
ATOM 5385 O O . GLY D 2 35 ? 107.989 126.789 136.957 1.00 169.14 35 GLY a O 1
ATOM 5386 N N . TRP D 2 36 ? 108.543 126.699 139.132 1.00 158.84 36 TRP a N 1
ATOM 5387 C CA . TRP D 2 36 ? 108.722 125.255 139.141 1.00 158.84 36 TRP a CA 1
ATOM 5388 C C . TRP D 2 36 ? 107.381 124.579 139.380 1.00 158.84 36 TRP a C 1
ATOM 5389 O O . TRP D 2 36 ? 106.647 124.953 140.298 1.00 158.84 36 TRP a O 1
ATOM 5400 N N . VAL D 2 37 ? 107.061 123.590 138.551 1.00 163.85 37 VAL a N 1
ATOM 5401 C CA . VAL D 2 37 ? 105.825 122.834 138.686 1.00 163.85 37 VAL a CA 1
ATOM 5402 C C . VAL D 2 37 ? 106.131 121.351 138.557 1.00 163.85 37 VAL a C 1
ATOM 5403 O O . VAL D 2 37 ? 107.113 120.950 137.925 1.00 163.85 37 VAL a O 1
ATOM 5407 N N . GLU D 2 38 ? 105.273 120.532 139.156 1.00 174.63 38 GLU a N 1
ATOM 5408 C CA . GLU D 2 38 ? 105.427 119.090 139.054 1.00 174.63 38 GLU a CA 1
ATOM 5409 C C . GLU D 2 38 ? 105.186 118.630 137.624 1.00 174.63 38 GLU a C 1
ATOM 5410 O O . GLU D 2 38 ? 104.231 119.054 136.971 1.00 174.63 38 GLU a O 1
ATOM 5416 N N . ALA D 2 39 ? 106.058 117.754 137.140 1.00 175.94 39 ALA a N 1
ATOM 5417 C CA . ALA D 2 39 ? 105.944 117.215 135.797 1.00 175.94 39 ALA a CA 1
ATOM 5418 C C . ALA D 2 39 ? 106.195 115.716 135.811 1.00 175.94 39 ALA a C 1
ATOM 5419 O O . ALA D 2 39 ? 106.943 115.214 136.655 1.00 175.94 39 ALA a O 1
ATOM 5421 N N . PRO D 2 40 ? 105.580 114.978 134.891 1.00 175.70 40 PRO a N 1
ATOM 5422 C CA . PRO D 2 40 ? 105.861 113.544 134.794 1.00 175.70 40 PRO a CA 1
ATOM 5423 C C . PRO D 2 40 ? 107.303 113.288 134.388 1.00 175.70 40 PRO a C 1
ATOM 5424 O O . PRO D 2 40 ? 107.950 114.119 133.747 1.00 175.70 40 PRO a O 1
ATOM 5428 N N . LEU D 2 41 ? 107.804 112.114 134.778 1.00 179.91 41 LEU a N 1
ATOM 5429 C CA . LEU D 2 41 ? 109.196 111.765 134.516 1.00 179.91 41 LEU a CA 1
ATOM 5430 C C . LEU D 2 41 ? 109.523 111.753 133.031 1.00 179.91 41 LEU a C 1
ATOM 5431 O O . LEU D 2 41 ? 110.686 111.944 132.661 1.00 179.91 41 LEU a O 1
ATOM 5436 N N . GLU D 2 42 ? 108.528 111.534 132.174 1.00 187.78 42 GLU a N 1
ATOM 5437 C CA . GLU D 2 42 ? 108.768 111.527 130.739 1.00 187.78 42 GLU a CA 1
ATOM 5438 C C . GLU D 2 42 ? 109.136 112.904 130.204 1.00 187.78 42 GLU a C 1
ATOM 5439 O O . GLU D 2 42 ? 109.706 112.998 129.112 1.00 187.78 42 GLU a O 1
ATOM 5445 N N . VAL D 2 43 ? 108.837 113.968 130.946 1.00 178.14 43 VAL a N 1
ATOM 5446 C CA . VAL D 2 43 ? 109.074 115.322 130.458 1.00 178.14 43 VAL a CA 1
ATOM 5447 C C . VAL D 2 43 ? 110.572 115.569 130.364 1.00 178.14 43 VAL a C 1
ATOM 5448 O O . VAL D 2 43 ? 111.325 115.281 131.301 1.00 178.14 43 VAL a O 1
ATOM 5452 N N . GLU D 2 44 ? 111.010 116.104 129.232 1.00 177.50 44 GLU a N 1
ATOM 5453 C CA . GLU D 2 44 ? 112.402 116.450 129.007 1.00 177.50 44 GLU a CA 1
ATOM 5454 C C . GLU D 2 44 ? 112.532 117.955 128.806 1.00 177.50 44 GLU a C 1
ATOM 5455 O O . GLU D 2 44 ? 111.546 118.695 128.791 1.00 177.50 44 GLU a O 1
ATOM 5461 N N . GLN D 2 45 ? 113.772 118.406 128.649 1.00 169.78 45 GLN a N 1
ATOM 5462 C CA . GLN D 2 45 ? 114.045 119.818 128.443 1.00 169.78 45 GLN a CA 1
ATOM 5463 C C . GLN D 2 45 ? 113.636 120.238 127.039 1.00 169.78 45 GLN a C 1
ATOM 5464 O O . GLN D 2 45 ? 113.878 119.521 126.065 1.00 169.78 45 GLN a O 1
ATOM 5470 N N . GLY D 2 46 ? 113.011 121.407 126.939 1.00 174.40 46 GLY a N 1
ATOM 5471 C CA . GLY D 2 46 ? 112.559 121.905 125.656 1.00 174.40 46 GLY a CA 1
ATOM 5472 C C . GLY D 2 46 ? 111.225 121.324 125.244 1.00 174.40 46 GLY a C 1
ATOM 5473 O O . GLY D 2 46 ? 111.108 120.719 124.176 1.00 174.40 46 GLY a O 1
ATOM 5474 N N . TRP D 2 47 ? 110.211 121.497 126.085 1.00 178.44 47 TRP a N 1
ATOM 5475 C CA . TRP D 2 47 ? 108.889 120.945 125.840 1.00 178.44 47 TRP a CA 1
ATOM 5476 C C . TRP D 2 47 ? 107.829 122.027 125.962 1.00 178.44 47 TRP a C 1
ATOM 5477 O O . TRP D 2 47 ? 107.956 122.963 126.756 1.00 178.44 47 TRP a O 1
ATOM 5488 N N . ARG D 2 48 ? 106.776 121.881 125.166 1.00 188.38 48 ARG a N 1
ATOM 5489 C CA . ARG D 2 48 ? 105.652 122.800 125.218 1.00 188.38 48 ARG a CA 1
ATOM 5490 C C . ARG D 2 48 ? 104.862 122.615 126.507 1.00 188.38 48 ARG a C 1
ATOM 5491 O O . ARG D 2 48 ? 104.874 121.549 127.126 1.00 188.38 48 ARG a O 1
ATOM 5499 N N . LYS D 2 49 ? 104.167 123.674 126.904 1.00 190.24 49 LYS a N 1
ATOM 5500 C CA . LYS D 2 49 ? 103.192 123.635 127.990 1.00 190.24 49 LYS a CA 1
ATOM 5501 C C . LYS D 2 49 ? 101.870 124.131 127.416 1.00 190.24 49 LYS a C 1
ATOM 5502 O O . LYS D 2 49 ? 101.630 125.336 127.316 1.00 190.24 49 LYS a O 1
ATOM 5508 N N . VAL D 2 50 ? 101.019 123.192 127.021 1.00 194.86 50 VAL a N 1
ATOM 5509 C CA . VAL D 2 50 ? 99.704 123.496 126.475 1.00 194.86 50 VAL a CA 1
ATOM 5510 C C . VAL D 2 50 ? 98.672 123.049 127.498 1.00 194.86 50 VAL a C 1
ATOM 5511 O O . VAL D 2 50 ? 98.526 121.850 127.763 1.00 194.86 50 VAL a O 1
ATOM 5515 N N . GLY D 2 51 ? 97.949 124.010 128.068 1.00 196.44 51 GLY a N 1
ATOM 5516 C CA . GLY D 2 51 ? 96.981 123.684 129.099 1.00 196.44 51 GLY a CA 1
ATOM 5517 C C . GLY D 2 51 ? 97.650 123.004 130.273 1.00 196.44 51 GLY a C 1
ATOM 5518 O O . GLY D 2 51 ? 98.752 123.371 130.693 1.00 196.44 51 GLY a O 1
ATOM 5519 N N . ALA D 2 52 ? 96.976 121.995 130.818 1.00 195.92 52 ALA a N 1
ATOM 5520 C CA . ALA D 2 52 ? 97.559 121.158 131.865 1.00 195.92 52 ALA a CA 1
ATOM 5521 C C . ALA D 2 52 ? 98.201 119.916 131.246 1.00 195.92 52 ALA a C 1
ATOM 5522 O O . ALA D 2 52 ? 97.923 118.777 131.616 1.00 195.92 52 ALA a O 1
ATOM 5524 N N . LYS D 2 53 ? 99.080 120.161 130.278 1.00 190.65 53 LYS a N 1
ATOM 5525 C CA . LYS D 2 53 ? 99.697 119.073 129.538 1.00 190.65 53 LYS a CA 1
ATOM 5526 C C . LYS D 2 53 ? 101.066 119.514 129.047 1.00 190.65 53 LYS a C 1
ATOM 5527 O O . LYS D 2 53 ? 101.230 120.643 128.579 1.00 190.65 53 LYS a O 1
ATOM 5533 N N . PHE D 2 54 ? 102.042 118.615 129.157 1.00 188.28 54 PHE a N 1
ATOM 5534 C CA . PHE D 2 54 ? 103.394 118.860 128.659 1.00 188.28 54 PHE a CA 1
ATOM 5535 C C . PHE D 2 54 ? 103.508 118.250 127.271 1.00 188.28 54 PHE a C 1
ATOM 5536 O O . PHE D 2 54 ? 103.858 117.081 127.107 1.00 188.28 54 PHE a O 1
ATOM 5544 N N . ALA D 2 55 ? 103.208 119.051 126.257 1.00 189.55 55 ALA a N 1
ATOM 5545 C CA . ALA D 2 55 ? 103.321 118.575 124.893 1.00 189.55 55 ALA a CA 1
ATOM 5546 C C . ALA D 2 55 ? 104.789 118.366 124.524 1.00 189.55 55 ALA a C 1
ATOM 5547 O O . ALA D 2 55 ? 105.664 119.110 124.974 1.00 189.55 55 ALA a O 1
ATOM 5549 N N . PRO D 2 56 ? 105.083 117.356 123.711 1.00 191.00 56 PRO a N 1
ATOM 5550 C CA . PRO D 2 56 ? 106.458 117.163 123.244 1.00 191.00 56 PRO a CA 1
ATOM 5551 C C . PRO D 2 56 ? 106.892 118.300 122.336 1.00 191.00 56 PRO a C 1
ATOM 5552 O O . PRO D 2 56 ? 106.078 119.057 121.803 1.00 191.00 56 PRO a O 1
ATOM 5556 N N . ALA D 2 57 ? 108.203 118.417 122.178 1.00 205.66 57 ALA a N 1
ATOM 5557 C CA . ALA D 2 57 ? 108.760 119.480 121.358 1.00 205.66 57 ALA a CA 1
ATOM 5558 C C . ALA D 2 57 ? 108.247 119.352 119.928 1.00 205.66 57 ALA a C 1
ATOM 5559 O O . ALA D 2 57 ? 108.308 118.260 119.348 1.00 205.66 57 ALA a O 1
ATOM 5561 N N . PRO D 2 58 ? 107.725 120.426 119.334 1.00 218.89 58 PRO a N 1
ATOM 5562 C CA . PRO D 2 58 ? 107.260 120.337 117.954 1.00 218.89 58 PRO a CA 1
ATOM 5563 C C . PRO D 2 58 ? 108.419 120.050 117.018 1.00 218.89 58 PRO a C 1
ATOM 5564 O O . PRO D 2 58 ? 109.557 120.483 117.265 1.00 218.89 58 PRO a O 1
ATOM 5568 N N . PRO D 2 59 ? 108.180 119.312 115.932 1.00 235.79 59 PRO a N 1
ATOM 5569 C CA . PRO D 2 59 ? 109.269 119.008 115.010 1.00 235.79 59 PRO a CA 1
ATOM 5570 C C . PRO D 2 59 ? 109.769 120.270 114.334 1.00 235.79 59 PRO a C 1
ATOM 5571 O O . PRO D 2 59 ? 109.010 121.239 114.156 1.00 235.79 59 PRO a O 1
ATOM 5575 N N . PRO D 2 60 ? 111.045 120.316 113.955 1.00 252.72 60 PRO a N 1
ATOM 5576 C CA . PRO D 2 60 ? 111.571 121.512 113.288 1.00 252.72 60 PRO a CA 1
ATOM 5577 C C . PRO D 2 60 ? 110.866 121.761 111.964 1.00 252.72 60 PRO a C 1
ATOM 5578 O O . PRO D 2 60 ? 110.487 120.827 111.253 1.00 252.72 60 PRO a O 1
ATOM 5582 N N . GLU D 2 61 ? 110.687 123.038 111.640 1.00 283.35 61 GLU a N 1
ATOM 5583 C CA . GLU D 2 61 ? 109.991 123.412 110.417 1.00 283.35 61 GLU a CA 1
ATOM 5584 C C . GLU D 2 61 ? 110.840 123.085 109.196 1.00 283.35 61 GLU a C 1
ATOM 5585 O O . GLU D 2 61 ? 112.043 123.363 109.168 1.00 283.35 61 GLU a O 1
ATOM 5591 N N . ARG D 2 62 ? 110.210 122.492 108.185 1.00 300.32 62 ARG a N 1
ATOM 5592 C CA . ARG D 2 62 ? 110.875 122.178 106.926 1.00 300.32 62 ARG a CA 1
ATOM 5593 C C . ARG D 2 62 ? 110.663 123.342 105.966 1.00 300.32 62 ARG a C 1
ATOM 5594 O O . ARG D 2 62 ? 109.539 123.588 105.515 1.00 300.32 62 ARG a O 1
ATOM 5602 N N . ASP D 2 63 ? 111.739 124.058 105.653 1.00 304.21 63 ASP a N 1
ATOM 5603 C CA . ASP D 2 63 ? 111.665 125.217 104.771 1.00 304.21 63 ASP a CA 1
ATOM 5604 C C . ASP D 2 63 ? 112.264 124.880 103.414 1.00 304.21 63 ASP a C 1
ATOM 5605 O O . ASP D 2 63 ? 113.478 124.632 103.324 1.00 304.21 63 ASP a O 1
ATOM 5610 N N . PRO D 2 64 ? 111.469 124.844 102.342 1.00 300.16 64 PRO a N 1
ATOM 5611 C CA . PRO D 2 64 ? 112.057 124.649 101.007 1.00 300.16 64 PRO a CA 1
ATOM 5612 C C . PRO D 2 64 ? 113.054 125.730 100.637 1.00 300.16 64 PRO a C 1
ATOM 5613 O O . PRO D 2 64 ? 114.040 125.443 99.947 1.00 300.16 64 PRO a O 1
ATOM 5617 N N . ALA D 2 65 ? 112.824 126.968 101.080 1.00 298.57 65 ALA a N 1
ATOM 5618 C CA . ALA D 2 65 ? 113.786 128.035 100.826 1.00 298.57 65 ALA a CA 1
ATOM 5619 C C . ALA D 2 65 ? 115.128 127.722 101.471 1.00 298.57 65 ALA a C 1
ATOM 5620 O O . ALA D 2 65 ? 116.184 127.953 100.870 1.00 298.57 65 ALA a O 1
ATOM 5622 N N . SER D 2 66 ? 115.107 127.191 102.695 1.00 297.73 66 SER a N 1
ATOM 5623 C CA . SER D 2 66 ? 116.345 126.771 103.339 1.00 297.73 66 SER a CA 1
ATOM 5624 C C . SER D 2 66 ? 117.013 125.648 102.559 1.00 297.73 66 SER a C 1
ATOM 5625 O O . SER D 2 66 ? 118.242 125.609 102.442 1.00 297.73 66 SER a O 1
ATOM 5628 N N . ILE D 2 67 ? 116.216 124.720 102.022 1.00 294.18 67 ILE a N 1
ATOM 5629 C CA . ILE D 2 67 ? 116.773 123.624 101.234 1.00 294.18 67 ILE a CA 1
ATOM 5630 C C . ILE D 2 67 ? 117.496 124.167 100.009 1.00 294.18 67 ILE a C 1
ATOM 5631 O O . ILE D 2 67 ? 118.629 123.774 99.708 1.00 294.18 67 ILE a O 1
ATOM 5636 N N . LEU D 2 68 ? 116.849 125.085 99.286 1.00 294.30 68 LEU a N 1
ATOM 5637 C CA . LEU D 2 68 ? 117.476 125.669 98.104 1.00 294.30 68 LEU a CA 1
ATOM 5638 C C . LEU D 2 68 ? 118.722 126.462 98.472 1.00 294.30 68 LEU a C 1
ATOM 5639 O O . LEU D 2 68 ? 119.739 126.393 97.771 1.00 294.30 68 LEU a O 1
ATOM 5644 N N . ALA D 2 69 ? 118.660 127.228 99.563 1.00 289.68 69 ALA a N 1
ATOM 5645 C CA . ALA D 2 69 ? 119.818 128.011 99.978 1.00 289.68 69 ALA a CA 1
ATOM 5646 C C . ALA D 2 69 ? 120.994 127.109 100.322 1.00 289.68 69 ALA a C 1
ATOM 5647 O O . ALA D 2 69 ? 122.133 127.383 99.926 1.00 289.68 69 ALA a O 1
ATOM 5649 N N . GLY D 2 70 ? 120.737 126.022 101.052 1.00 287.05 70 GLY a N 1
ATOM 5650 C CA . GLY D 2 70 ? 121.803 125.088 101.369 1.00 287.05 70 GLY a CA 1
ATOM 5651 C C . GLY D 2 70 ? 122.355 124.401 100.137 1.00 287.05 70 GLY a C 1
ATOM 5652 O O . GLY D 2 70 ? 123.567 124.216 100.010 1.00 287.05 70 GLY a O 1
ATOM 5653 N N . LEU D 2 71 ? 121.474 124.020 99.210 1.00 285.91 71 LEU a N 1
ATOM 5654 C CA . LEU D 2 71 ? 121.928 123.393 97.976 1.00 285.91 71 LEU a CA 1
ATOM 5655 C C . LEU D 2 71 ? 122.837 124.326 97.189 1.00 285.91 71 LEU a C 1
ATOM 5656 O O . LEU D 2 71 ? 123.902 123.915 96.715 1.00 285.91 71 LEU a O 1
ATOM 5661 N N . LYS D 2 72 ? 122.441 125.593 97.054 1.00 282.62 72 LYS a N 1
ATOM 5662 C CA . LYS D 2 72 ? 123.244 126.531 96.278 1.00 282.62 72 LYS a CA 1
ATOM 5663 C C . LYS D 2 72 ? 124.553 126.858 96.984 1.00 282.62 72 LYS a C 1
ATOM 5664 O O . LYS D 2 72 ? 125.615 126.872 96.351 1.00 282.62 72 LYS a O 1
ATOM 5670 N N . ALA D 2 73 ? 124.503 127.110 98.295 1.00 280.80 73 ALA a N 1
ATOM 5671 C CA . ALA D 2 73 ? 125.716 127.451 99.030 1.00 280.80 73 ALA a CA 1
ATOM 5672 C C . ALA D 2 73 ? 126.703 126.292 99.035 1.00 280.80 73 ALA a C 1
ATOM 5673 O O . ALA D 2 73 ? 127.918 126.504 98.941 1.00 280.80 73 ALA a O 1
ATOM 5675 N N . GLU D 2 74 ? 126.201 125.061 99.148 1.00 280.51 74 GLU a N 1
ATOM 5676 C CA . GLU D 2 74 ? 127.075 123.896 99.096 1.00 280.51 74 GLU a CA 1
ATOM 5677 C C . GLU D 2 74 ? 127.801 123.821 97.761 1.00 280.51 74 GLU a C 1
ATOM 5678 O O . GLU D 2 74 ? 128.986 123.476 97.707 1.00 280.51 74 GLU a O 1
ATOM 5684 N N . ALA D 2 75 ? 127.109 124.148 96.676 1.00 279.92 75 ALA a N 1
ATOM 5685 C CA . ALA D 2 75 ? 127.721 124.209 95.358 1.00 279.92 75 ALA a CA 1
ATOM 5686 C C . ALA D 2 75 ? 128.272 125.589 95.026 1.00 279.92 75 ALA a C 1
ATOM 5687 O O . ALA D 2 75 ? 128.772 125.787 93.915 1.00 279.92 75 ALA a O 1
ATOM 5689 N N . SER D 2 76 ? 128.196 126.544 95.954 1.00 283.62 76 SER a N 1
ATOM 5690 C CA . SER D 2 76 ? 128.685 127.892 95.681 1.00 283.62 76 SER a CA 1
ATOM 5691 C C . SER D 2 76 ? 130.202 127.968 95.807 1.00 283.62 76 SER a C 1
ATOM 5692 O O . SER D 2 76 ? 130.902 128.292 94.842 1.00 283.62 76 SER a O 1
ATOM 5695 N N . ARG D 2 77 ? 130.727 127.675 96.996 1.00 283.01 77 ARG a N 1
ATOM 5696 C CA . ARG D 2 77 ? 132.166 127.727 97.221 1.00 283.01 77 ARG a CA 1
ATOM 5697 C C . ARG D 2 77 ? 132.912 126.591 96.537 1.00 283.01 77 ARG a C 1
ATOM 5698 O O . ARG D 2 77 ? 134.146 126.620 96.500 1.00 283.01 77 ARG a O 1
ATOM 5706 N N . HIS D 2 78 ? 132.202 125.596 96.003 1.00 272.02 78 HIS a N 1
ATOM 5707 C CA . HIS D 2 78 ? 132.871 124.488 95.331 1.00 272.02 78 HIS a CA 1
ATOM 5708 C C . HIS D 2 78 ? 133.602 124.940 94.075 1.00 272.02 78 HIS a C 1
ATOM 5709 O O . HIS D 2 78 ? 134.669 124.400 93.755 1.00 272.02 78 HIS a O 1
ATOM 5716 N N . ILE D 2 79 ? 133.044 125.908 93.345 1.00 273.04 79 ILE a N 1
ATOM 5717 C CA . ILE D 2 79 ? 133.727 126.410 92.158 1.00 273.04 79 ILE a CA 1
ATOM 5718 C C . ILE D 2 79 ? 135.028 127.104 92.540 1.00 273.04 79 ILE a C 1
ATOM 5719 O O . ILE D 2 79 ? 136.028 126.999 91.820 1.00 273.04 79 ILE a O 1
ATOM 5724 N N . PHE D 2 80 ? 135.050 127.806 93.672 1.00 271.74 80 PHE a N 1
ATOM 5725 C CA . PHE D 2 80 ? 136.277 128.430 94.141 1.00 271.74 80 PHE a CA 1
ATOM 5726 C C . PHE D 2 80 ? 137.214 127.442 94.817 1.00 271.74 80 PHE a C 1
ATOM 5727 O O . PHE D 2 80 ? 138.403 127.741 94.966 1.00 271.74 80 PHE a O 1
ATOM 5735 N N . ALA D 2 81 ? 136.711 126.277 95.218 1.00 270.62 81 ALA a N 1
ATOM 5736 C CA . ALA D 2 81 ? 137.538 125.252 95.840 1.00 270.62 81 ALA a CA 1
ATOM 5737 C C . ALA D 2 81 ? 138.271 124.414 94.800 1.00 270.62 81 ALA a C 1
ATOM 5738 O O . ALA D 2 81 ? 139.492 124.249 94.882 1.00 270.62 81 ALA a O 1
ATOM 5740 N N . THR D 2 82 ? 137.541 123.876 93.821 1.00 262.98 82 THR a N 1
ATOM 5741 C CA . THR D 2 82 ? 138.193 123.117 92.760 1.00 262.98 82 THR a CA 1
ATOM 5742 C C . THR D 2 82 ? 139.129 124.002 91.948 1.00 262.98 82 THR a C 1
ATOM 5743 O O . THR D 2 82 ? 140.230 123.579 91.577 1.00 262.98 82 THR a O 1
ATOM 5747 N N . ILE D 2 83 ? 138.712 125.232 91.665 1.00 268.34 83 ILE a N 1
ATOM 5748 C CA . ILE D 2 83 ? 139.528 126.201 90.945 1.00 268.34 83 ILE a CA 1
ATOM 5749 C C . ILE D 2 83 ? 139.633 127.451 91.805 1.00 268.34 83 ILE a C 1
ATOM 5750 O O . ILE D 2 83 ? 138.616 128.081 92.117 1.00 268.34 83 ILE a O 1
ATOM 5755 N N . SER D 2 84 ? 140.857 127.820 92.168 1.00 266.42 84 SER a N 1
ATOM 5756 C CA . SER D 2 84 ? 141.057 128.970 93.034 1.00 266.42 84 SER a CA 1
ATOM 5757 C C . SER D 2 84 ? 140.713 130.262 92.296 1.00 266.42 84 SER a C 1
ATOM 5758 O O . SER D 2 84 ? 140.547 130.294 91.073 1.00 266.42 84 SER a O 1
ATOM 5761 N N . ALA D 2 85 ? 140.596 131.343 93.070 1.00 269.61 85 ALA a N 1
ATOM 5762 C CA . ALA D 2 85 ? 140.293 132.643 92.482 1.00 269.61 85 ALA a CA 1
ATOM 5763 C C . ALA D 2 85 ? 141.398 133.090 91.536 1.00 269.61 85 ALA a C 1
ATOM 5764 O O . ALA D 2 85 ? 141.121 133.600 90.444 1.00 269.61 85 ALA a O 1
ATOM 5766 N N . THR D 2 86 ? 142.659 132.908 91.935 1.00 268.73 86 THR a N 1
ATOM 5767 C CA . THR D 2 86 ? 143.758 133.248 91.039 1.00 268.73 86 THR a CA 1
ATOM 5768 C C . THR D 2 86 ? 143.795 132.326 89.826 1.00 268.73 86 THR a C 1
ATOM 5769 O O . THR D 2 86 ? 144.091 132.781 88.716 1.00 268.73 86 THR a O 1
ATOM 5773 N N . ALA D 2 87 ? 143.481 131.041 90.005 1.00 267.56 87 ALA a N 1
ATOM 5774 C CA . ALA D 2 87 ? 143.385 130.144 88.859 1.00 267.56 87 ALA a CA 1
ATOM 5775 C C . ALA D 2 87 ? 142.231 130.542 87.950 1.00 267.56 87 ALA a C 1
ATOM 5776 O O . ALA D 2 87 ? 142.348 130.474 86.721 1.00 267.56 87 ALA a O 1
ATOM 5778 N N . GLN D 2 88 ? 141.105 130.956 88.537 1.00 262.28 88 GLN a N 1
ATOM 5779 C CA . GLN D 2 88 ? 139.995 131.450 87.730 1.00 262.28 88 GLN a CA 1
ATOM 5780 C C . GLN D 2 88 ? 140.413 132.668 86.918 1.00 262.28 88 GLN a C 1
ATOM 5781 O O . GLN D 2 88 ? 140.106 132.762 85.725 1.00 262.28 88 GLN a O 1
ATOM 5787 N N . SER D 2 89 ? 141.129 133.604 87.546 1.00 260.80 89 SER a N 1
ATOM 5788 C CA . SER D 2 89 ? 141.609 134.774 86.820 1.00 260.80 89 SER a CA 1
ATOM 5789 C C . SER D 2 89 ? 142.563 134.372 85.704 1.00 260.80 89 SER a C 1
ATOM 5790 O O . SER D 2 89 ? 142.507 134.926 84.601 1.00 260.80 89 SER a O 1
ATOM 5793 N N . ASN D 2 90 ? 143.446 133.409 85.974 1.00 259.69 90 ASN a N 1
ATOM 5794 C CA . ASN D 2 90 ? 144.379 132.944 84.954 1.00 259.69 90 ASN a CA 1
ATOM 5795 C C . ASN D 2 90 ? 143.638 132.372 83.752 1.00 259.69 90 ASN a C 1
ATOM 5796 O O . ASN D 2 90 ? 143.928 132.724 82.601 1.00 259.69 90 ASN a O 1
ATOM 5801 N N . LEU D 2 91 ? 142.666 131.493 84.004 1.00 257.42 91 LEU a N 1
ATOM 5802 C CA . LEU D 2 91 ? 141.908 130.900 82.908 1.00 257.42 91 LEU a CA 1
ATOM 5803 C C . LEU D 2 91 ? 141.121 131.955 82.143 1.00 257.42 91 LEU a C 1
ATOM 5804 O O . LEU D 2 91 ? 141.041 131.907 80.910 1.00 257.42 91 LEU a O 1
ATOM 5809 N N . LEU D 2 92 ? 140.520 132.908 82.857 1.00 254.79 92 LEU a N 1
ATOM 5810 C CA . LEU D 2 92 ? 139.737 133.938 82.185 1.00 254.79 92 LEU a CA 1
ATOM 5811 C C . LEU D 2 92 ? 140.616 134.821 81.311 1.00 254.79 92 LEU a C 1
ATOM 5812 O O . LEU D 2 92 ? 140.247 135.138 80.176 1.00 254.79 92 LEU a O 1
ATOM 5817 N N . LEU D 2 93 ? 141.785 135.222 81.814 1.00 250.61 93 LEU a N 1
ATOM 5818 C CA . LEU D 2 93 ? 142.706 135.992 80.986 1.00 250.61 93 LEU a CA 1
ATOM 5819 C C . LEU D 2 93 ? 143.143 135.192 79.770 1.00 250.61 93 LEU a C 1
ATOM 5820 O O . LEU D 2 93 ? 143.208 135.727 78.656 1.00 250.61 93 LEU a O 1
ATOM 5825 N N . ALA D 2 94 ? 143.449 133.907 79.965 1.00 253.42 94 ALA a N 1
ATOM 5826 C CA . ALA D 2 94 ? 143.895 133.079 78.852 1.00 253.42 94 ALA a CA 1
ATOM 5827 C C . ALA D 2 94 ? 142.827 132.995 77.771 1.00 253.42 94 ALA a C 1
ATOM 5828 O O . ALA D 2 94 ? 143.109 133.209 76.587 1.00 253.42 94 ALA a O 1
ATOM 5830 N N . VAL D 2 95 ? 141.585 132.708 78.164 1.00 250.95 95 VAL a N 1
ATOM 5831 C CA . VAL D 2 95 ? 140.523 132.556 77.175 1.00 250.95 95 VAL a CA 1
ATOM 5832 C C . VAL D 2 95 ? 140.207 133.894 76.516 1.00 250.95 95 VAL a C 1
ATOM 5833 O O . VAL D 2 95 ? 139.954 133.957 75.306 1.00 250.95 95 VAL a O 1
ATOM 5837 N N . GLY D 2 96 ? 140.238 134.985 77.283 1.00 248.69 96 GLY a N 1
ATOM 5838 C CA . GLY D 2 96 ? 139.959 136.286 76.703 1.00 248.69 96 GLY a CA 1
ATOM 5839 C C . GLY D 2 96 ? 141.003 136.708 75.690 1.00 248.69 96 GLY a C 1
ATOM 5840 O O . GLY D 2 96 ? 140.669 137.225 74.620 1.00 248.69 96 GLY a O 1
ATOM 5841 N N . LEU D 2 97 ? 142.280 136.489 76.004 1.00 247.18 97 LEU a N 1
ATOM 5842 C CA . LEU D 2 97 ? 143.327 136.878 75.069 1.00 247.18 97 LEU a CA 1
ATOM 5843 C C . LEU D 2 97 ? 143.391 135.934 73.878 1.00 247.18 97 LEU a C 1
ATOM 5844 O O . LEU D 2 97 ? 143.729 136.364 72.769 1.00 247.18 97 LEU a O 1
ATOM 5849 N N . ALA D 2 98 ? 143.072 134.654 74.076 1.00 245.76 98 ALA a N 1
ATOM 5850 C CA . ALA D 2 98 ? 143.021 133.734 72.948 1.00 245.76 98 ALA a CA 1
ATOM 5851 C C . ALA D 2 98 ? 141.888 134.094 71.998 1.00 245.76 98 ALA a C 1
ATOM 5852 O O . ALA D 2 98 ? 142.062 134.065 70.775 1.00 245.76 98 ALA a O 1
ATOM 5854 N N . SER D 2 99 ? 140.720 134.443 72.541 1.00 245.68 99 SER a N 1
ATOM 5855 C CA . SER D 2 99 ? 139.604 134.835 71.692 1.00 245.68 99 SER a CA 1
ATOM 5856 C C . SER D 2 99 ? 139.845 136.171 71.007 1.00 245.68 99 SER a C 1
ATOM 5857 O O . SER D 2 99 ? 139.175 136.473 70.014 1.00 245.68 99 SER a O 1
ATOM 5860 N N . ALA D 2 100 ? 140.786 136.973 71.507 1.00 246.36 100 ALA a N 1
ATOM 5861 C CA . ALA D 2 100 ? 141.068 138.270 70.909 1.00 246.36 100 ALA a CA 1
ATOM 5862 C C . ALA D 2 100 ? 141.672 138.162 69.517 1.00 246.36 100 ALA a C 1
ATOM 5863 O O . ALA D 2 100 ? 141.659 139.152 68.778 1.00 246.36 100 ALA a O 1
ATOM 5865 N N . LYS D 2 101 ? 142.194 136.999 69.141 1.00 242.81 101 LYS a N 1
ATOM 5866 C CA . LYS D 2 101 ? 142.781 136.791 67.829 1.00 242.81 101 LYS a CA 1
ATOM 5867 C C . LYS D 2 101 ? 141.916 135.832 67.022 1.00 242.81 101 LYS a C 1
ATOM 5868 O O . LYS D 2 101 ? 141.074 135.112 67.565 1.00 242.81 101 LYS a O 1
ATOM 5874 N N . ALA D 2 102 ? 142.136 135.837 65.711 1.00 240.98 102 ALA a N 1
ATOM 5875 C CA . ALA D 2 102 ? 141.323 135.032 64.814 1.00 240.98 102 ALA a CA 1
ATOM 5876 C C . ALA D 2 102 ? 141.549 133.545 65.078 1.00 240.98 102 ALA a C 1
ATOM 5877 O O . ALA D 2 102 ? 142.663 133.136 65.420 1.00 240.98 102 ALA a O 1
ATOM 5879 N N . PRO D 2 103 ? 140.511 132.715 64.937 1.00 240.84 103 PRO a N 1
ATOM 5880 C CA . PRO D 2 103 ? 140.701 131.269 65.133 1.00 240.84 103 PRO a CA 1
ATOM 5881 C C . PRO D 2 103 ? 141.731 130.668 64.199 1.00 240.84 103 PRO a C 1
ATOM 5882 O O . PRO D 2 103 ? 142.453 129.746 64.598 1.00 240.84 103 PRO a O 1
ATOM 5886 N N . SER D 2 104 ? 141.820 131.163 62.963 1.00 241.54 104 SER a N 1
ATOM 5887 C CA . SER D 2 104 ? 142.835 130.666 62.042 1.00 241.54 104 SER a CA 1
ATOM 5888 C C . SER D 2 104 ? 144.236 130.955 62.562 1.00 241.54 104 SER a C 1
ATOM 5889 O O . SER D 2 104 ? 145.130 130.107 62.469 1.00 241.54 104 SER a O 1
ATOM 5892 N N . ALA D 2 105 ? 144.444 132.144 63.119 1.00 243.20 105 ALA a N 1
ATOM 5893 C CA . ALA D 2 105 ? 145.735 132.529 63.666 1.00 243.20 105 ALA a CA 1
ATOM 5894 C C . ALA D 2 105 ? 145.958 132.005 65.077 1.00 243.20 105 ALA a C 1
ATOM 5895 O O . ALA D 2 105 ? 147.049 132.192 65.625 1.00 243.20 105 ALA a O 1
ATOM 5897 N N . ARG D 2 106 ? 144.961 131.363 65.677 1.00 244.02 106 ARG a N 1
ATOM 5898 C CA . ARG D 2 106 ? 145.115 130.849 67.028 1.00 244.02 106 ARG a CA 1
ATOM 5899 C C . ARG D 2 106 ? 146.104 129.690 67.054 1.00 244.02 106 ARG a C 1
ATOM 5900 O O . ARG D 2 106 ? 146.123 128.836 66.164 1.00 244.02 106 ARG a O 1
ATOM 5908 N N . THR D 2 107 ? 146.935 129.672 68.092 1.00 245.37 107 THR a N 1
ATOM 5909 C CA . THR D 2 107 ? 147.914 128.615 68.254 1.00 245.37 107 THR a CA 1
ATOM 5910 C C . THR D 2 107 ? 147.219 127.306 68.622 1.00 245.37 107 THR a C 1
ATOM 5911 O O . THR D 2 107 ? 146.110 127.312 69.161 1.00 245.37 107 THR a O 1
ATOM 5915 N N . PRO D 2 108 ? 147.848 126.164 68.321 1.00 247.02 108 PRO a N 1
ATOM 5916 C CA . PRO D 2 108 ? 147.228 124.880 68.692 1.00 247.02 108 PRO a CA 1
ATOM 5917 C C . PRO D 2 108 ? 146.937 124.765 70.175 1.00 247.02 108 PRO a C 1
ATOM 5918 O O . PRO D 2 108 ? 145.889 124.232 70.559 1.00 247.02 108 PRO a O 1
ATOM 5922 N N . GLU D 2 109 ? 147.836 125.265 71.023 1.00 245.92 109 GLU a N 1
ATOM 5923 C CA . GLU D 2 109 ? 147.569 125.261 72.454 1.00 245.92 109 GLU a CA 1
ATOM 5924 C C . GLU D 2 109 ? 146.413 126.186 72.806 1.00 245.92 109 GLU a C 1
ATOM 5925 O O . GLU D 2 109 ? 145.649 125.892 73.729 1.00 245.92 109 GLU a O 1
ATOM 5931 N N . GLU D 2 110 ? 146.260 127.297 72.081 1.00 245.79 110 GLU a N 1
ATOM 5932 C CA . GLU D 2 110 ? 145.106 128.161 72.303 1.00 245.79 110 GLU a CA 1
ATOM 5933 C C . GLU D 2 110 ? 143.806 127.441 71.971 1.00 245.79 110 GLU a C 1
ATOM 5934 O O . GLU D 2 110 ? 142.826 127.544 72.715 1.00 245.79 110 GLU a O 1
ATOM 5940 N N . ARG D 2 111 ? 143.779 126.709 70.855 1.00 247.53 111 ARG a N 1
ATOM 5941 C CA . ARG D 2 111 ? 142.586 125.946 70.504 1.00 247.53 111 ARG a CA 1
ATOM 5942 C C . ARG D 2 111 ? 142.314 124.860 71.533 1.00 247.53 111 ARG a C 1
ATOM 5943 O O . ARG D 2 111 ? 141.158 124.614 71.902 1.00 247.53 111 ARG a O 1
ATOM 5951 N N . ASP D 2 112 ? 143.370 124.196 72.003 1.00 247.79 112 ASP a N 1
ATOM 5952 C CA . ASP D 2 112 ? 143.209 123.179 73.033 1.00 247.79 112 ASP a CA 1
ATOM 5953 C C . ASP D 2 112 ? 142.618 123.783 74.298 1.00 247.79 112 ASP a C 1
ATOM 5954 O O . ASP D 2 112 ? 141.712 123.211 74.910 1.00 247.79 112 ASP a O 1
ATOM 5959 N N . LEU D 2 113 ? 143.120 124.951 74.699 1.00 245.82 113 LEU a N 1
ATOM 5960 C CA . LEU D 2 113 ? 142.597 125.623 75.880 1.00 245.82 113 LEU a CA 1
ATOM 5961 C C . LEU D 2 113 ? 141.150 126.046 75.681 1.00 245.82 113 LEU a C 1
ATOM 5962 O O . LEU D 2 113 ? 140.351 125.963 76.618 1.00 245.82 113 LEU a O 1
ATOM 5967 N N . LEU D 2 114 ? 140.798 126.512 74.482 1.00 248.81 114 LEU a N 1
ATOM 5968 C CA . LEU D 2 114 ? 139.412 126.878 74.211 1.00 248.81 114 LEU a CA 1
ATOM 5969 C C . LEU D 2 114 ? 138.499 125.668 74.341 1.00 248.81 114 LEU a C 1
ATOM 5970 O O . LEU D 2 114 ? 137.429 125.743 74.957 1.00 248.81 114 LEU a O 1
ATOM 5975 N N . ASN D 2 115 ? 138.916 124.533 73.779 1.00 246.79 115 ASN a N 1
ATOM 5976 C CA . ASN D 2 115 ? 138.130 123.314 73.928 1.00 246.79 115 ASN a CA 1
ATOM 5977 C C . ASN D 2 115 ? 138.003 122.925 75.394 1.00 246.79 115 ASN a C 1
ATOM 5978 O O . ASN D 2 115 ? 136.906 122.602 75.868 1.00 246.79 115 ASN a O 1
ATOM 5983 N N . VAL D 2 116 ? 139.116 122.968 76.126 1.00 248.76 116 VAL a N 1
ATOM 5984 C CA . VAL D 2 116 ? 139.107 122.585 77.532 1.00 248.76 116 VAL a CA 1
ATOM 5985 C C . VAL D 2 116 ? 138.150 123.472 78.309 1.00 248.76 116 VAL a C 1
ATOM 5986 O O . VAL D 2 116 ? 137.391 122.995 79.158 1.00 248.76 116 VAL a O 1
ATOM 5990 N N . ALA D 2 117 ? 138.157 124.773 78.019 1.00 248.81 117 ALA a N 1
ATOM 5991 C CA . ALA D 2 117 ? 137.189 125.674 78.629 1.00 248.81 117 ALA a CA 1
ATOM 5992 C C . ALA D 2 117 ? 135.766 125.317 78.226 1.00 248.81 117 ALA a C 1
ATOM 5993 O O . ALA D 2 117 ? 134.835 125.488 79.022 1.00 248.81 117 ALA a O 1
ATOM 5995 N N . ASP D 2 118 ? 135.575 124.829 77.000 1.00 250.65 118 ASP a N 1
ATOM 5996 C CA . ASP D 2 118 ? 134.240 124.420 76.575 1.00 250.65 118 ASP a CA 1
ATOM 5997 C C . ASP D 2 118 ? 133.711 123.297 77.457 1.00 250.65 118 ASP a C 1
ATOM 5998 O O . ASP D 2 118 ? 132.620 123.404 78.035 1.00 250.65 118 ASP a O 1
ATOM 6003 N N . GLU D 2 119 ? 134.485 122.218 77.596 1.00 251.79 119 GLU a N 1
ATOM 6004 C CA . GLU D 2 119 ? 134.012 121.149 78.476 1.00 251.79 119 GLU a CA 1
ATOM 6005 C C . GLU D 2 119 ? 133.989 121.586 79.934 1.00 251.79 119 GLU a C 1
ATOM 6006 O O . GLU D 2 119 ? 133.185 121.068 80.714 1.00 251.79 119 GLU a O 1
ATOM 6012 N N . GLY D 2 120 ? 134.839 122.534 80.323 1.00 252.00 120 GLY a N 1
ATOM 6013 C CA . GLY D 2 120 ? 134.794 123.024 81.690 1.00 252.00 120 GLY a CA 1
ATOM 6014 C C . GLY D 2 120 ? 133.486 123.721 82.003 1.00 252.00 120 GLY a C 1
ATOM 6015 O O . GLY D 2 120 ? 132.857 123.462 83.032 1.00 252.00 120 GLY a O 1
ATOM 6016 N N . ARG D 2 121 ? 133.047 124.603 81.104 1.00 251.72 121 ARG a N 1
ATOM 6017 C CA . ARG D 2 121 ? 131.767 125.268 81.312 1.00 251.72 121 ARG a CA 1
ATOM 6018 C C . ARG D 2 121 ? 130.620 124.277 81.199 1.00 251.72 121 ARG a C 1
ATOM 6019 O O . ARG D 2 121 ? 129.612 124.406 81.902 1.00 251.72 121 ARG a O 1
ATOM 6027 N N . ALA D 2 122 ? 130.750 123.280 80.320 1.00 250.59 122 ALA a N 1
ATOM 6028 C CA . ALA D 2 122 ? 129.719 122.250 80.243 1.00 250.59 122 ALA a CA 1
ATOM 6029 C C . ALA D 2 122 ? 129.586 121.510 81.568 1.00 250.59 122 ALA a C 1
ATOM 6030 O O . ALA D 2 122 ? 128.472 121.303 82.066 1.00 250.59 122 ALA a O 1
ATOM 6032 N N . TRP D 2 123 ? 130.716 121.124 82.162 1.00 255.89 123 TRP a N 1
ATOM 6033 C CA . TRP D 2 123 ? 130.696 120.441 83.450 1.00 255.89 123 TRP a CA 1
ATOM 6034 C C . TRP D 2 123 ? 130.127 121.340 84.538 1.00 255.89 123 TRP a C 1
ATOM 6035 O O . TRP D 2 123 ? 129.346 120.886 85.382 1.00 255.89 123 TRP a O 1
ATOM 6046 N N . ILE D 2 124 ? 130.508 122.618 84.535 1.00 252.87 124 ILE a N 1
ATOM 6047 C CA . ILE D 2 124 ? 130.015 123.542 85.552 1.00 252.87 124 ILE a CA 1
ATOM 6048 C C . ILE D 2 124 ? 128.506 123.711 85.436 1.00 252.87 124 ILE a C 1
ATOM 6049 O O . ILE D 2 124 ? 127.783 123.691 86.440 1.00 252.87 124 ILE a O 1
ATOM 6054 N N . ASP D 2 125 ? 128.007 123.878 84.211 1.00 256.54 125 ASP a N 1
ATOM 6055 C CA . ASP D 2 125 ? 126.572 124.026 84.008 1.00 256.54 125 ASP a CA 1
ATOM 6056 C C . ASP D 2 125 ? 125.828 122.759 84.404 1.00 256.54 125 ASP a C 1
ATOM 6057 O O . ASP D 2 125 ? 124.747 122.827 84.998 1.00 256.54 125 ASP a O 1
ATOM 6062 N N . ALA D 2 126 ? 126.388 121.592 84.076 1.00 259.72 126 ALA a N 1
ATOM 6063 C CA . ALA D 2 126 ? 125.756 120.340 84.474 1.00 259.72 126 ALA a CA 1
ATOM 6064 C C . ALA D 2 126 ? 125.693 120.216 85.990 1.00 259.72 126 ALA a C 1
ATOM 6065 O O . ALA D 2 126 ? 124.667 119.805 86.546 1.00 259.72 126 ALA a O 1
ATOM 6067 N N . VAL D 2 127 ? 126.781 120.574 86.675 1.00 264.07 127 VAL a N 1
ATOM 6068 C CA . VAL D 2 127 ? 126.802 120.514 88.133 1.00 264.07 127 VAL a CA 1
ATOM 6069 C C . VAL D 2 127 ? 125.758 121.457 88.713 1.00 264.07 127 VAL a C 1
ATOM 6070 O O . VAL D 2 127 ? 125.012 121.099 89.632 1.00 264.07 127 VAL a O 1
ATOM 6074 N N . ARG D 2 128 ? 125.687 122.678 88.178 1.00 259.45 128 ARG a N 1
ATOM 6075 C CA . ARG D 2 128 ? 124.718 123.649 88.674 1.00 259.45 128 ARG a CA 1
ATOM 6076 C C . ARG D 2 128 ? 123.290 123.161 88.466 1.00 259.45 128 ARG a C 1
ATOM 6077 O O . ARG D 2 128 ? 122.450 123.272 89.366 1.00 259.45 128 ARG a O 1
ATOM 6085 N N . ALA D 2 129 ? 122.999 122.614 87.284 1.00 266.94 129 ALA a N 1
ATOM 6086 C CA . ALA D 2 129 ? 121.656 122.118 87.007 1.00 266.94 129 ALA a CA 1
ATOM 6087 C C . ALA D 2 129 ? 121.298 120.957 87.923 1.00 266.94 129 ALA a C 1
ATOM 6088 O O . ALA D 2 129 ? 120.180 120.891 88.446 1.00 266.94 129 ALA a O 1
ATOM 6090 N N . ARG D 2 130 ? 122.236 120.029 88.129 1.00 277.09 130 ARG a N 1
ATOM 6091 C CA . ARG D 2 130 ? 121.962 118.888 88.994 1.00 277.09 130 ARG a CA 1
ATOM 6092 C C . ARG D 2 130 ? 121.742 119.331 90.433 1.00 277.09 130 ARG a C 1
ATOM 6093 O O . ARG D 2 130 ? 120.861 118.805 91.123 1.00 277.09 130 ARG a O 1
ATOM 6101 N N . VAL D 2 131 ? 122.536 120.294 90.905 1.00 278.15 131 VAL a N 1
ATOM 6102 C CA . VAL D 2 131 ? 122.359 120.806 92.261 1.00 278.15 131 VAL a CA 1
ATOM 6103 C C . VAL D 2 131 ? 121.006 121.487 92.400 1.00 278.15 131 VAL a C 1
ATOM 6104 O O . VAL D 2 131 ? 120.298 121.298 93.396 1.00 278.15 131 VAL a O 1
ATOM 6108 N N . HIS D 2 132 ? 120.622 122.287 91.403 1.00 273.93 132 HIS a N 1
ATOM 6109 C CA . HIS D 2 132 ? 119.324 122.951 91.455 1.00 273.93 132 HIS a CA 1
ATOM 6110 C C . HIS D 2 132 ? 118.188 121.938 91.463 1.00 273.93 132 HIS a C 1
ATOM 6111 O O . HIS D 2 132 ? 117.206 122.100 92.195 1.00 273.93 132 HIS a O 1
ATOM 6118 N N . ALA D 2 133 ? 118.304 120.885 90.657 1.00 278.82 133 ALA a N 1
ATOM 6119 C CA . ALA D 2 133 ? 117.279 119.844 90.597 1.00 278.82 133 ALA a CA 1
ATOM 6120 C C . ALA D 2 133 ? 117.556 118.762 91.642 1.00 278.82 133 ALA a C 1
ATOM 6121 O O . ALA D 2 133 ? 117.713 117.579 91.341 1.00 278.82 133 ALA a O 1
ATOM 6123 N N . LEU D 2 134 ? 117.620 119.199 92.900 1.00 286.09 134 LEU a N 1
ATOM 6124 C CA . LEU D 2 134 ? 117.836 118.292 94.016 1.00 286.09 134 LEU a CA 1
ATOM 6125 C C . LEU D 2 134 ? 116.929 118.558 95.209 1.00 286.09 134 LEU a C 1
ATOM 6126 O O . LEU D 2 134 ? 116.880 117.722 96.117 1.00 286.09 134 LEU a O 1
ATOM 6131 N N . ALA D 2 135 ? 116.209 119.683 95.236 1.00 289.95 135 ALA a N 1
ATOM 6132 C CA . ALA D 2 135 ? 115.311 119.960 96.352 1.00 289.95 135 ALA a CA 1
ATOM 6133 C C . ALA D 2 135 ? 114.216 118.909 96.462 1.00 289.95 135 ALA a C 1
ATOM 6134 O O . ALA D 2 135 ? 113.830 118.528 97.572 1.00 289.95 135 ALA a O 1
ATOM 6136 N N . GLU D 2 136 ? 113.704 118.433 95.326 1.00 291.47 136 GLU a N 1
ATOM 6137 C CA . GLU D 2 136 ? 112.727 117.353 95.342 1.00 291.47 136 GLU a CA 1
ATOM 6138 C C . GLU D 2 136 ? 113.311 116.062 95.898 1.00 291.47 136 GLU a C 1
ATOM 6139 O O . GLU D 2 136 ? 112.552 115.189 96.332 1.00 291.47 136 GLU a O 1
ATOM 6145 N N . HIS D 2 137 ? 114.637 115.925 95.897 1.00 286.34 137 HIS a N 1
ATOM 6146 C CA . HIS D 2 137 ? 115.305 114.765 96.465 1.00 286.34 137 HIS a CA 1
ATOM 6147 C C . HIS D 2 137 ? 115.988 115.056 97.792 1.00 286.34 137 HIS a C 1
ATOM 6148 O O . HIS D 2 137 ? 116.364 114.110 98.492 1.00 286.34 137 HIS a O 1
ATOM 6155 N N . ASP D 2 138 ? 116.159 116.330 98.151 1.00 288.30 138 ASP a N 1
ATOM 6156 C CA . ASP D 2 138 ? 116.733 116.730 99.438 1.00 288.30 138 ASP a CA 1
ATOM 6157 C C . ASP D 2 138 ? 118.140 116.167 99.637 1.00 288.30 138 ASP a C 1
ATOM 6158 O O . ASP D 2 138 ? 118.526 115.789 100.745 1.00 288.30 138 ASP a O 1
ATOM 6163 N N . GLY D 2 139 ? 118.913 116.115 98.557 1.00 282.43 139 GLY a N 1
ATOM 6164 C CA . GLY D 2 139 ? 120.319 115.750 98.657 1.00 282.43 139 GLY a CA 1
ATOM 6165 C C . GLY D 2 139 ? 120.576 114.351 99.170 1.00 282.43 139 GLY a C 1
ATOM 6166 O O . GLY D 2 139 ? 121.482 114.149 99.988 1.00 282.43 139 GLY a O 1
ATOM 6167 N N . VAL D 2 140 ? 119.799 113.378 98.711 1.00 281.00 140 VAL a N 1
ATOM 6168 C CA . VAL D 2 140 ? 119.959 111.995 99.120 1.00 281.00 140 VAL a CA 1
ATOM 6169 C C . VAL D 2 140 ? 120.595 111.231 97.966 1.00 281.00 140 VAL a C 1
ATOM 6170 O O . VAL D 2 140 ? 120.627 111.696 96.824 1.00 281.00 140 VAL a O 1
ATOM 6174 N N . THR D 2 141 ? 121.141 110.057 98.269 1.00 280.33 141 THR a N 1
ATOM 6175 C CA . THR D 2 141 ? 121.753 109.230 97.240 1.00 280.33 141 THR a CA 1
ATOM 6176 C C . THR D 2 141 ? 120.727 108.909 96.157 1.00 280.33 141 THR a C 1
ATOM 6177 O O . THR D 2 141 ? 119.612 108.473 96.478 1.00 280.33 141 THR a O 1
ATOM 6181 N N . PRO D 2 142 ? 121.052 109.110 94.869 1.00 283.22 142 PRO a N 1
ATOM 6182 C CA . PRO D 2 142 ? 122.333 109.571 94.312 1.00 283.22 142 PRO a CA 1
ATOM 6183 C C . PRO D 2 142 ? 122.730 110.989 94.736 1.00 283.22 142 PRO a C 1
ATOM 6184 O O . PRO D 2 142 ? 122.027 111.953 94.437 1.00 283.22 142 PRO a O 1
ATOM 6188 N N . LYS D 2 143 ? 123.864 111.095 95.428 1.00 288.09 143 LYS a N 1
ATOM 6189 C CA . LYS D 2 143 ? 124.302 112.346 96.030 1.00 288.09 143 LYS a CA 1
ATOM 6190 C C . LYS D 2 143 ? 125.821 112.342 96.127 1.00 288.09 143 LYS a C 1
ATOM 6191 O O . LYS D 2 143 ? 126.447 111.283 96.210 1.00 288.09 143 LYS a O 1
ATOM 6197 N N . GLY D 2 144 ? 126.408 113.537 96.104 1.00 289.26 144 GLY a N 1
ATOM 6198 C CA . GLY D 2 144 ? 127.843 113.670 96.258 1.00 289.26 144 GLY a CA 1
ATOM 6199 C C . GLY D 2 144 ? 128.571 113.545 94.939 1.00 289.26 144 GLY a C 1
ATOM 6200 O O . GLY D 2 144 ? 128.650 114.510 94.173 1.00 289.26 144 GLY a O 1
ATOM 6201 N N . GLU D 2 145 ? 129.115 112.357 94.665 1.00 291.69 145 GLU a N 1
ATOM 6202 C CA . GLU D 2 145 ? 129.698 112.101 93.355 1.00 291.69 145 GLU a CA 1
ATOM 6203 C C . GLU D 2 145 ? 128.652 112.173 92.254 1.00 291.69 145 GLU a C 1
ATOM 6204 O O . GLU D 2 145 ? 128.999 112.421 91.095 1.00 291.69 145 GLU a O 1
ATOM 6210 N N . ASP D 2 146 ? 127.381 111.963 92.594 1.00 288.72 146 ASP a N 1
ATOM 6211 C CA . ASP D 2 146 ? 126.285 112.109 91.648 1.00 288.72 146 ASP a CA 1
ATOM 6212 C C . ASP D 2 146 ? 125.780 113.544 91.598 1.00 288.72 146 ASP a C 1
ATOM 6213 O O . ASP D 2 146 ? 125.414 114.038 90.526 1.00 288.72 146 ASP a O 1
ATOM 6218 N N . ARG D 2 147 ? 125.750 114.222 92.747 1.00 285.76 147 ARG a N 1
ATOM 6219 C CA . ARG D 2 147 ? 125.506 115.659 92.747 1.00 285.76 147 ARG a CA 1
ATOM 6220 C C . ARG D 2 147 ? 126.642 116.404 92.063 1.00 285.76 147 ARG a C 1
ATOM 6221 O O . ARG D 2 147 ? 126.406 117.357 91.311 1.00 285.76 147 ARG a O 1
ATOM 6229 N N . TRP D 2 148 ? 127.882 115.980 92.307 1.00 277.54 148 TRP a N 1
ATOM 6230 C CA . TRP D 2 148 ? 129.075 116.583 91.718 1.00 277.54 148 TRP a CA 1
ATOM 6231 C C . TRP D 2 148 ? 129.790 115.516 90.901 1.00 277.54 148 TRP a C 1
ATOM 6232 O O . TRP D 2 148 ? 130.630 114.772 91.430 1.00 277.54 148 TRP a O 1
ATOM 6243 N N . PRO D 2 149 ? 129.486 115.404 89.611 1.00 271.00 149 PRO a N 1
ATOM 6244 C CA . PRO D 2 149 ? 130.127 114.379 88.783 1.00 271.00 149 PRO a CA 1
ATOM 6245 C C . PRO D 2 149 ? 131.612 114.643 88.607 1.00 271.00 149 PRO a C 1
ATOM 6246 O O . PRO D 2 149 ? 132.095 115.772 88.719 1.00 271.00 149 PRO a O 1
ATOM 6250 N N . ALA D 2 150 ? 132.336 113.569 88.331 1.00 263.33 150 ALA a N 1
ATOM 6251 C CA . ALA D 2 150 ? 133.783 113.645 88.188 1.00 263.33 150 ALA a CA 1
ATOM 6252 C C . ALA D 2 150 ? 134.154 114.494 86.980 1.00 263.33 150 ALA a C 1
ATOM 6253 O O . ALA D 2 150 ? 133.709 114.196 85.864 1.00 263.33 150 ALA a O 1
ATOM 6255 N N . PRO D 2 151 ? 134.948 115.547 87.148 1.00 258.34 151 PRO a N 1
ATOM 6256 C CA . PRO D 2 151 ? 135.362 116.349 85.995 1.00 258.34 151 PRO a CA 1
ATOM 6257 C C . PRO D 2 151 ? 136.314 115.580 85.095 1.00 258.34 151 PRO a C 1
ATOM 6258 O O . PRO D 2 151 ? 136.993 114.642 85.520 1.00 258.34 151 PRO a O 1
ATOM 6262 N N . SER D 2 152 ? 136.354 115.992 83.831 1.00 256.77 152 SER a N 1
ATOM 6263 C CA . SER D 2 152 ? 137.188 115.323 82.848 1.00 256.77 152 SER a CA 1
ATOM 6264 C C . SER D 2 152 ? 138.666 115.604 83.111 1.00 256.77 152 SER a C 1
ATOM 6265 O O . SER D 2 152 ? 139.038 116.428 83.952 1.00 256.77 152 SER a O 1
ATOM 6268 N N . GLU D 2 153 ? 139.518 114.896 82.364 1.00 257.84 153 GLU a N 1
ATOM 6269 C CA . GLU D 2 153 ? 140.958 115.090 82.490 1.00 257.84 153 GLU a CA 1
ATOM 6270 C C . GLU D 2 153 ? 141.371 116.496 82.083 1.00 257.84 153 GLU a C 1
ATOM 6271 O O . GLU D 2 153 ? 142.370 117.020 82.586 1.00 257.84 153 GLU a O 1
ATOM 6277 N N . ALA D 2 154 ? 140.624 117.117 81.171 1.00 257.85 154 ALA a N 1
ATOM 6278 C CA . ALA D 2 154 ? 140.920 118.494 80.794 1.00 257.85 154 ALA a CA 1
ATOM 6279 C C . ALA D 2 154 ? 140.761 119.429 81.984 1.00 257.85 154 ALA a C 1
ATOM 6280 O O . ALA D 2 154 ? 141.529 120.386 82.142 1.00 257.85 154 ALA a O 1
ATOM 6282 N N . VAL D 2 155 ? 139.768 119.164 82.833 1.00 258.01 155 VAL a N 1
ATOM 6283 C CA . VAL D 2 155 ? 139.530 120.012 83.996 1.00 258.01 155 VAL a CA 1
ATOM 6284 C C . VAL D 2 155 ? 140.725 119.966 84.940 1.00 258.01 155 VAL a C 1
ATOM 6285 O O . VAL D 2 155 ? 141.237 121.003 85.378 1.00 258.01 155 VAL a O 1
ATOM 6289 N N . LEU D 2 156 ? 141.194 118.759 85.260 1.00 259.79 156 LEU a N 1
ATOM 6290 C CA . LEU D 2 156 ? 142.349 118.648 86.142 1.00 259.79 156 LEU a CA 1
ATOM 6291 C C . LEU D 2 156 ? 143.609 119.188 85.481 1.00 259.79 156 LEU a C 1
ATOM 6292 O O . LEU D 2 156 ? 144.464 119.761 86.163 1.00 259.79 156 LEU a O 1
ATOM 6297 N N . GLU D 2 157 ? 143.742 119.025 84.163 1.00 261.19 157 GLU a N 1
ATOM 6298 C CA . GLU D 2 157 ? 144.908 119.561 83.471 1.00 261.19 157 GLU a CA 1
ATOM 6299 C C . GLU D 2 157 ? 144.954 121.081 83.560 1.00 261.19 157 GLU a C 1
ATOM 6300 O O . GLU D 2 157 ? 146.008 121.662 83.852 1.00 261.19 157 GLU a O 1
ATOM 6306 N N . MET D 2 158 ? 143.820 121.745 83.325 1.00 261.93 158 MET a N 1
ATOM 6307 C CA . MET D 2 158 ? 143.810 123.200 83.423 1.00 261.93 158 MET a CA 1
ATOM 6308 C C . MET D 2 158 ? 143.949 123.659 84.867 1.00 261.93 158 MET a C 1
ATOM 6309 O O . MET D 2 158 ? 144.519 124.726 85.124 1.00 261.93 158 MET a O 1
ATOM 6314 N N . ALA D 2 159 ? 143.438 122.875 85.820 1.00 262.56 159 ALA a N 1
ATOM 6315 C CA . ALA D 2 159 ? 143.640 123.201 87.226 1.00 262.56 159 ALA a CA 1
ATOM 6316 C C . ALA D 2 159 ? 145.114 123.125 87.601 1.00 262.56 159 ALA a C 1
ATOM 6317 O O . ALA D 2 159 ? 145.614 123.960 88.362 1.00 262.56 159 ALA a O 1
ATOM 6319 N N . ALA D 2 160 ? 145.822 122.121 87.084 1.00 267.40 160 ALA a N 1
ATOM 6320 C CA . ALA D 2 160 ? 147.230 121.952 87.425 1.00 267.40 160 ALA a CA 1
ATOM 6321 C C . ALA D 2 160 ? 148.100 122.999 86.741 1.00 267.40 160 ALA a C 1
ATOM 6322 O O . ALA D 2 160 ? 148.997 123.573 87.369 1.00 267.40 160 ALA a O 1
ATOM 6324 N N . LYS D 2 161 ? 147.852 123.262 85.456 1.00 264.55 161 LYS a N 1
ATOM 6325 C CA . LYS D 2 161 ? 148.735 124.155 84.712 1.00 264.55 161 LYS a CA 1
ATOM 6326 C C . LYS D 2 161 ? 148.589 125.602 85.171 1.00 264.55 161 LYS a C 1
ATOM 6327 O O . LYS D 2 161 ? 149.567 126.359 85.165 1.00 264.55 161 LYS a O 1
ATOM 6333 N N . PHE D 2 162 ? 147.391 126.005 85.580 1.00 262.27 162 PHE a N 1
ATOM 6334 C CA . PHE D 2 162 ? 147.175 127.370 86.050 1.00 262.27 162 PHE a CA 1
ATOM 6335 C C . PHE D 2 162 ? 146.747 127.403 87.512 1.00 262.27 162 PHE a C 1
ATOM 6336 O O . PHE D 2 162 ? 147.229 128.219 88.296 1.00 262.27 162 PHE a O 1
ATOM 6345 N N . MET E 2 1 ? 175.838 129.663 149.872 1.00 211.38 1 MET b N 1
ATOM 6346 C CA . MET E 2 1 ? 175.834 128.271 149.441 1.00 211.38 1 MET b CA 1
ATOM 6347 C C . MET E 2 1 ? 175.174 128.220 148.064 1.00 211.38 1 MET b C 1
ATOM 6348 O O . MET E 2 1 ? 174.388 129.103 147.720 1.00 211.38 1 MET b O 1
ATOM 6353 N N . THR E 2 2 ? 175.501 127.200 147.275 1.00 204.02 2 THR b N 1
ATOM 6354 C CA . THR E 2 2 ? 175.083 127.154 145.881 1.00 204.02 2 THR b CA 1
ATOM 6355 C C . THR E 2 2 ? 173.560 127.069 145.775 1.00 204.02 2 THR b C 1
ATOM 6356 O O . THR E 2 2 ? 172.840 126.911 146.763 1.00 204.02 2 THR b O 1
ATOM 6360 N N . ASP E 2 3 ? 173.060 127.193 144.551 1.00 183.41 3 ASP b N 1
ATOM 6361 C CA . ASP E 2 3 ? 171.633 127.097 144.287 1.00 183.41 3 ASP b CA 1
ATOM 6362 C C . ASP E 2 3 ? 171.398 126.091 143.175 1.00 183.41 3 ASP b C 1
ATOM 6363 O O . ASP E 2 3 ? 171.978 126.211 142.092 1.00 183.41 3 ASP b O 1
ATOM 6368 N N . LYS E 2 4 ? 170.551 125.105 143.445 1.00 170.39 4 LYS b N 1
ATOM 6369 C CA . LYS E 2 4 ? 170.240 124.104 142.443 1.00 170.39 4 LYS b CA 1
ATOM 6370 C C . LYS E 2 4 ? 169.421 124.721 141.317 1.00 170.39 4 LYS b C 1
ATOM 6371 O O . LYS E 2 4 ? 168.692 125.698 141.503 1.00 170.39 4 LYS b O 1
ATOM 6377 N N . HIS E 2 5 ? 169.554 124.138 140.131 1.00 168.93 5 HIS b N 1
ATOM 6378 C CA . HIS E 2 5 ? 168.826 124.579 138.946 1.00 168.93 5 HIS b CA 1
ATOM 6379 C C . HIS E 2 5 ? 167.902 123.442 138.532 1.00 168.93 5 HIS b C 1
ATOM 6380 O O . HIS E 2 5 ? 168.259 122.608 137.698 1.00 168.93 5 HIS b O 1
ATOM 6387 N N . TYR E 2 6 ? 166.710 123.414 139.117 1.00 163.31 6 TYR b N 1
ATOM 6388 C CA . TYR E 2 6 ? 165.766 122.348 138.841 1.00 163.31 6 TYR b CA 1
ATOM 6389 C C . TYR E 2 6 ? 165.005 122.619 137.551 1.00 163.31 6 TYR b C 1
ATOM 6390 O O . TYR E 2 6 ? 164.850 123.761 137.114 1.00 163.31 6 TYR b O 1
ATOM 6399 N N . ALA E 2 7 ? 164.526 121.541 136.942 1.00 158.88 7 ALA b N 1
ATOM 6400 C CA . ALA E 2 7 ? 163.724 121.621 135.735 1.00 158.88 7 ALA b CA 1
ATOM 6401 C C . ALA E 2 7 ? 162.598 120.610 135.831 1.00 158.88 7 ALA b C 1
ATOM 6402 O O . ALA E 2 7 ? 162.795 119.497 136.326 1.00 158.88 7 ALA b O 1
ATOM 6404 N N . ARG E 2 8 ? 161.416 121.006 135.368 1.00 163.73 8 ARG b N 1
ATOM 6405 C CA . ARG E 2 8 ? 160.236 120.148 135.424 1.00 163.73 8 ARG b CA 1
ATOM 6406 C C . ARG E 2 8 ? 160.110 119.433 134.090 1.00 163.73 8 ARG b C 1
ATOM 6407 O O . ARG E 2 8 ? 159.649 120.007 133.102 1.00 163.73 8 ARG b O 1
ATOM 6415 N N . VAL E 2 9 ? 160.519 118.175 134.063 1.00 171.67 9 VAL b N 1
ATOM 6416 C CA . VAL E 2 9 ? 160.453 117.379 132.848 1.00 171.67 9 VAL b CA 1
ATOM 6417 C C . VAL E 2 9 ? 159.044 116.829 132.695 1.00 171.67 9 VAL b C 1
ATOM 6418 O O . VAL E 2 9 ? 158.506 116.205 133.617 1.00 171.67 9 VAL b O 1
ATOM 6422 N N . VAL E 2 10 ? 158.438 117.062 131.535 1.00 181.28 10 VAL b N 1
ATOM 6423 C CA . VAL E 2 10 ? 157.127 116.514 131.208 1.00 181.28 10 VAL b CA 1
ATOM 6424 C C . VAL E 2 10 ? 157.251 115.775 129.885 1.00 181.28 10 VAL b C 1
ATOM 6425 O O . VAL E 2 10 ? 157.576 116.385 128.858 1.00 181.28 10 VAL b O 1
ATOM 6429 N N . ASP E 2 11 ? 156.983 114.469 129.908 1.00 191.14 11 ASP b N 1
ATOM 6430 C CA . ASP E 2 11 ? 157.090 113.620 128.721 1.00 191.14 11 ASP b CA 1
ATOM 6431 C C . ASP E 2 11 ? 158.464 113.759 128.076 1.00 191.14 11 ASP b C 1
ATOM 6432 O O . ASP E 2 11 ? 158.593 113.863 126.855 1.00 191.14 11 ASP b O 1
ATOM 6437 N N . GLY E 2 12 ? 159.500 113.786 128.907 1.00 188.63 12 GLY b N 1
ATOM 6438 C CA . GLY E 2 12 ? 160.845 113.939 128.400 1.00 188.63 12 GLY b CA 1
ATOM 6439 C C . GLY E 2 12 ? 161.146 115.291 127.805 1.00 188.63 12 GLY b C 1
ATOM 6440 O O . GLY E 2 12 ? 162.089 115.413 127.014 1.00 188.63 12 GLY b O 1
ATOM 6441 N N . LEU E 2 13 ? 160.361 116.309 128.136 1.00 180.44 13 LEU b N 1
ATOM 6442 C CA . LEU E 2 13 ? 160.524 117.646 127.585 1.00 180.44 13 LEU b CA 1
ATOM 6443 C C . LEU E 2 13 ? 160.508 118.650 128.728 1.00 180.44 13 LEU b C 1
ATOM 6444 O O . LEU E 2 13 ? 159.661 118.564 129.623 1.00 180.44 13 LEU b O 1
ATOM 6449 N N . VAL E 2 14 ? 161.447 119.589 128.704 1.00 169.02 14 VAL b N 1
ATOM 6450 C CA . VAL E 2 14 ? 161.559 120.582 129.766 1.00 169.02 14 VAL b CA 1
ATOM 6451 C C . VAL E 2 14 ? 160.631 121.746 129.449 1.00 169.02 14 VAL b C 1
ATOM 6452 O O . VAL E 2 14 ? 160.731 122.361 128.383 1.00 169.02 14 VAL b O 1
ATOM 6456 N N . VAL E 2 15 ? 159.729 122.057 130.377 1.00 163.93 15 VAL b N 1
ATOM 6457 C CA . VAL E 2 15 ? 158.756 123.126 130.176 1.00 163.93 15 VAL b CA 1
ATOM 6458 C C . VAL E 2 15 ? 158.941 124.288 131.133 1.00 163.93 15 VAL b C 1
ATOM 6459 O O . VAL E 2 15 ? 158.315 125.340 130.927 1.00 163.93 15 VAL b O 1
ATOM 6463 N N . GLU E 2 16 ? 159.771 124.147 132.161 1.00 166.18 16 GLU b N 1
ATOM 6464 C CA . GLU E 2 16 ? 159.929 125.203 133.149 1.00 166.18 16 GLU b CA 1
ATOM 6465 C C . GLU E 2 16 ? 161.191 124.936 133.951 1.00 166.18 16 GLU b C 1
ATOM 6466 O O . GLU E 2 16 ? 161.456 123.796 134.335 1.00 166.18 16 GLU b O 1
ATOM 6472 N N . THR E 2 17 ? 161.962 125.989 134.197 1.00 159.71 17 THR b N 1
ATOM 6473 C CA . THR E 2 17 ? 163.194 125.895 134.963 1.00 159.71 17 THR b CA 1
ATOM 6474 C C . THR E 2 17 ? 163.142 126.871 136.126 1.00 159.71 17 THR b C 1
ATOM 6475 O O . THR E 2 17 ? 162.541 127.943 136.022 1.00 159.71 17 THR b O 1
ATOM 6479 N N . LYS E 2 18 ? 163.773 126.494 137.233 1.00 155.67 18 LYS b N 1
ATOM 6480 C CA . LYS E 2 18 ? 163.821 127.331 138.418 1.00 155.67 18 LYS b CA 1
ATOM 6481 C C . LYS E 2 18 ? 165.208 127.248 139.029 1.00 155.67 18 LYS b C 1
ATOM 6482 O O . LYS E 2 18 ? 165.998 126.354 138.716 1.00 155.67 18 LYS b O 1
ATOM 6488 N N . THR E 2 19 ? 165.500 128.198 139.909 1.00 165.47 19 THR b N 1
ATOM 6489 C CA . THR E 2 19 ? 166.763 128.221 140.639 1.00 165.47 19 THR b CA 1
ATOM 6490 C C . THR E 2 19 ? 166.437 128.438 142.107 1.00 165.47 19 THR b C 1
ATOM 6491 O O . THR E 2 19 ? 166.040 129.538 142.499 1.00 165.47 19 THR b O 1
ATOM 6495 N N . LEU E 2 20 ? 166.601 127.397 142.911 1.00 162.48 20 LEU b N 1
ATOM 6496 C CA . LEU E 2 20 ? 166.237 127.455 144.314 1.00 162.48 20 LEU b CA 1
ATOM 6497 C C . LEU E 2 20 ? 167.421 127.048 145.172 1.00 162.48 20 LEU b C 1
ATOM 6498 O O . LEU E 2 20 ? 168.277 126.274 144.733 1.00 162.48 20 LEU b O 1
ATOM 6503 N N . PRO E 2 21 ? 167.506 127.571 146.392 1.00 169.97 21 PRO b N 1
ATOM 6504 C CA . PRO E 2 21 ? 168.568 127.138 147.305 1.00 169.97 21 PRO b CA 1
ATOM 6505 C C . PRO E 2 21 ? 168.456 125.654 147.611 1.00 169.97 21 PRO b C 1
ATOM 6506 O O . PRO E 2 21 ? 167.362 125.095 147.703 1.00 169.97 21 PRO b O 1
ATOM 6510 N N . ALA E 2 22 ? 169.615 125.015 147.770 1.00 180.27 22 ALA b N 1
ATOM 6511 C CA . ALA E 2 22 ? 169.664 123.567 147.930 1.00 180.27 22 ALA b CA 1
ATOM 6512 C C . ALA E 2 22 ? 169.071 123.089 149.246 1.00 180.27 22 ALA b C 1
ATOM 6513 O O . ALA E 2 22 ? 168.837 121.885 149.395 1.00 180.27 22 ALA b O 1
ATOM 6515 N N . ASP E 2 23 ? 168.824 123.984 150.199 1.00 183.83 23 ASP b N 1
ATOM 6516 C CA . ASP E 2 23 ? 168.281 123.574 151.485 1.00 183.83 23 ASP b CA 1
ATOM 6517 C C . ASP E 2 23 ? 166.776 123.352 151.454 1.00 183.83 23 ASP b C 1
ATOM 6518 O O . ASP E 2 23 ? 166.217 122.889 152.453 1.00 183.83 23 ASP b O 1
ATOM 6523 N N . PHE E 2 24 ? 166.108 123.674 150.351 1.00 171.45 24 PHE b N 1
ATOM 6524 C CA . PHE E 2 24 ? 164.672 123.468 150.281 1.00 171.45 24 PHE b CA 1
ATOM 6525 C C . PHE E 2 24 ? 164.361 121.983 150.138 1.00 171.45 24 PHE b C 1
ATOM 6526 O O . PHE E 2 24 ? 165.222 121.170 149.796 1.00 171.45 24 PHE b O 1
ATOM 6534 N N . ASN E 2 25 ? 163.110 121.631 150.409 1.00 170.93 25 ASN b N 1
ATOM 6535 C CA . ASN E 2 25 ? 162.616 120.282 150.178 1.00 170.93 25 ASN b CA 1
ATOM 6536 C C . ASN E 2 25 ? 161.578 120.334 149.070 1.00 170.93 25 ASN b C 1
ATOM 6537 O O . ASN E 2 25 ? 160.504 120.919 149.247 1.00 170.93 25 ASN b O 1
ATOM 6542 N N . LEU E 2 26 ? 161.899 119.715 147.934 1.00 169.83 26 LEU b N 1
ATOM 6543 C CA . LEU E 2 26 ? 161.010 119.775 146.781 1.00 169.83 26 LEU b CA 1
ATOM 6544 C C . LEU E 2 26 ? 159.675 119.113 147.080 1.00 169.83 26 LEU b C 1
ATOM 6545 O O . LEU E 2 26 ? 158.625 119.600 146.651 1.00 169.83 26 LEU b O 1
ATOM 6550 N N . ASP E 2 27 ? 159.694 117.990 147.796 1.00 179.30 27 ASP b N 1
ATOM 6551 C CA . ASP E 2 27 ? 158.445 117.318 148.133 1.00 179.30 27 ASP b CA 1
ATOM 6552 C C . ASP E 2 27 ? 157.591 118.172 149.059 1.00 179.30 27 ASP b C 1
ATOM 6553 O O . ASP E 2 27 ? 156.374 118.276 148.870 1.00 179.30 27 ASP b O 1
ATOM 6558 N N . ASP E 2 28 ? 158.210 118.801 150.057 1.00 176.64 28 ASP b N 1
ATOM 6559 C CA . ASP E 2 28 ? 157.465 119.609 151.012 1.00 176.64 28 ASP b CA 1
ATOM 6560 C C . ASP E 2 28 ? 156.910 120.885 150.401 1.00 176.64 28 ASP b C 1
ATOM 6561 O O . ASP E 2 28 ? 156.032 121.508 151.005 1.00 176.64 28 ASP b O 1
ATOM 6566 N N . LEU E 2 29 ? 157.393 121.287 149.233 1.00 163.65 29 LEU b N 1
ATOM 6567 C CA . LEU E 2 29 ? 156.952 122.514 148.587 1.00 163.65 29 LEU b CA 1
ATOM 6568 C C . LEU E 2 29 ? 156.030 122.276 147.406 1.00 163.65 29 LEU b C 1
ATOM 6569 O O . LEU E 2 29 ? 154.973 122.901 147.322 1.00 163.65 29 LEU b O 1
ATOM 6574 N N . PHE E 2 30 ? 156.400 121.393 146.487 1.00 166.53 30 PHE b N 1
ATOM 6575 C CA . PHE E 2 30 ? 155.610 121.132 145.295 1.00 166.53 30 PHE b CA 1
ATOM 6576 C C . PHE E 2 30 ? 154.597 120.016 145.480 1.00 166.53 30 PHE b C 1
ATOM 6577 O O . PHE E 2 30 ? 153.837 119.731 144.551 1.00 166.53 30 PHE b O 1
ATOM 6585 N N . GLY E 2 31 ? 154.561 119.381 146.645 1.00 175.71 31 GLY b N 1
ATOM 6586 C CA . GLY E 2 31 ? 153.642 118.295 146.879 1.00 175.71 31 GLY b CA 1
ATOM 6587 C C . GLY E 2 31 ? 154.290 116.940 146.690 1.00 175.71 31 GLY b C 1
ATOM 6588 O O . GLY E 2 31 ? 155.513 116.818 146.576 1.00 175.71 31 GLY b O 1
ATOM 6589 N N . PRO E 2 32 ? 153.474 115.889 146.659 1.00 178.31 32 PRO b N 1
ATOM 6590 C CA . PRO E 2 32 ? 154.022 114.528 146.587 1.00 178.31 32 PRO b CA 1
ATOM 6591 C C . PRO E 2 32 ? 154.726 114.226 145.274 1.00 178.31 32 PRO b C 1
ATOM 6592 O O . PRO E 2 32 ? 155.874 113.774 145.275 1.00 178.31 32 PRO b O 1
ATOM 6596 N N . ASP E 2 33 ? 154.054 114.467 144.151 1.00 186.13 33 ASP b N 1
ATOM 6597 C CA . ASP E 2 33 ? 154.610 114.204 142.830 1.00 186.13 33 ASP b CA 1
ATOM 6598 C C . ASP E 2 33 ? 154.746 115.521 142.085 1.00 186.13 33 ASP b C 1
ATOM 6599 O O . ASP E 2 33 ? 153.765 116.255 141.932 1.00 186.13 33 ASP b O 1
ATOM 6604 N N . HIS E 2 34 ? 155.943 115.810 141.626 1.00 175.31 34 HIS b N 1
ATOM 6605 C CA . HIS E 2 34 ? 156.218 117.098 141.006 1.00 175.31 34 HIS b CA 1
ATOM 6606 C C . HIS E 2 34 ? 156.870 116.981 139.640 1.00 175.31 34 HIS b C 1
ATOM 6607 O O . HIS E 2 34 ? 156.554 117.770 138.747 1.00 175.31 34 HIS b O 1
ATOM 6614 N N . GLY E 2 35 ? 157.764 116.017 139.451 1.00 171.93 35 GLY b N 1
ATOM 6615 C CA . GLY E 2 35 ? 158.491 115.910 138.205 1.00 171.93 35 GLY b CA 1
ATOM 6616 C C . GLY E 2 35 ? 159.693 116.816 138.088 1.00 171.93 35 GLY b C 1
ATOM 6617 O O . GLY E 2 35 ? 160.247 116.943 136.991 1.00 171.93 35 GLY b O 1
ATOM 6618 N N . TRP E 2 36 ? 160.113 117.454 139.175 1.00 161.00 36 TRP b N 1
ATOM 6619 C CA . TRP E 2 36 ? 161.269 118.337 139.153 1.00 161.00 36 TRP b CA 1
ATOM 6620 C C . TRP E 2 36 ? 162.535 117.524 139.382 1.00 161.00 36 TRP b C 1
ATOM 6621 O O . TRP E 2 36 ? 162.600 116.717 140.313 1.00 161.00 36 TRP b O 1
ATOM 6632 N N . VAL E 2 37 ? 163.534 117.735 138.531 1.00 164.23 37 VAL b N 1
ATOM 6633 C CA . VAL E 2 37 ? 164.814 117.054 138.661 1.00 164.23 37 VAL b CA 1
ATOM 6634 C C . VAL E 2 37 ? 165.936 118.070 138.521 1.00 164.23 37 VAL b C 1
ATOM 6635 O O . VAL E 2 37 ? 165.790 119.099 137.854 1.00 164.23 37 VAL b O 1
ATOM 6639 N N . GLU E 2 38 ? 167.065 117.773 139.155 1.00 175.78 38 GLU b N 1
ATOM 6640 C CA . GLU E 2 38 ? 168.225 118.645 139.059 1.00 175.78 38 GLU b CA 1
ATOM 6641 C C . GLU E 2 38 ? 168.787 118.615 137.646 1.00 175.78 38 GLU b C 1
ATOM 6642 O O . GLU E 2 38 ? 168.935 117.546 137.049 1.00 175.78 38 GLU b O 1
ATOM 6648 N N . ALA E 2 39 ? 169.104 119.789 137.113 1.00 178.33 39 ALA b N 1
ATOM 6649 C CA . ALA E 2 39 ? 169.657 119.906 135.776 1.00 178.33 39 ALA b CA 1
ATOM 6650 C C . ALA E 2 39 ? 170.805 120.902 135.771 1.00 178.33 39 ALA b C 1
ATOM 6651 O O . ALA E 2 39 ? 170.836 121.824 136.591 1.00 178.33 39 ALA b O 1
ATOM 6653 N N . PRO E 2 40 ? 171.762 120.738 134.863 1.00 178.70 40 PRO b N 1
ATOM 6654 C CA . PRO E 2 40 ? 172.859 121.704 134.765 1.00 178.70 40 PRO b CA 1
ATOM 6655 C C . PRO E 2 40 ? 172.361 123.071 134.324 1.00 178.70 40 PRO b C 1
ATOM 6656 O O . PRO E 2 40 ? 171.312 123.214 133.694 1.00 178.70 40 PRO b O 1
ATOM 6660 N N . LEU E 2 41 ? 173.144 124.093 134.679 1.00 177.45 41 LEU b N 1
ATOM 6661 C CA . LEU E 2 41 ? 172.765 125.470 134.382 1.00 177.45 41 LEU b CA 1
ATOM 6662 C C . LEU E 2 41 ? 172.622 125.723 132.890 1.00 177.45 41 LEU b C 1
ATOM 6663 O O . LEU E 2 41 ? 171.867 126.616 132.492 1.00 177.45 41 LEU b O 1
ATOM 6668 N N . GLU E 2 42 ? 173.327 124.960 132.057 1.00 185.42 42 GLU b N 1
ATOM 6669 C CA . GLU E 2 42 ? 173.221 125.136 130.616 1.00 185.42 42 GLU b CA 1
ATOM 6670 C C . GLU E 2 42 ? 171.846 124.752 130.086 1.00 185.42 42 GLU b C 1
ATOM 6671 O O . GLU E 2 42 ? 171.478 125.178 128.987 1.00 185.42 42 GLU b O 1
ATOM 6677 N N . VAL E 2 43 ? 171.078 123.972 130.843 1.00 178.31 43 VAL b N 1
ATOM 6678 C CA . VAL E 2 43 ? 169.779 123.504 130.374 1.00 178.31 43 VAL b CA 1
ATOM 6679 C C . VAL E 2 43 ? 168.820 124.682 130.291 1.00 178.31 43 VAL b C 1
ATOM 6680 O O . VAL E 2 43 ? 168.712 125.483 131.226 1.00 178.31 43 VAL b O 1
ATOM 6684 N N . GLU E 2 44 ? 168.122 124.793 129.169 1.00 175.82 44 GLU b N 1
ATOM 6685 C CA . GLU E 2 44 ? 167.137 125.836 128.963 1.00 175.82 44 GLU b CA 1
ATOM 6686 C C . GLU E 2 44 ? 165.752 125.215 128.819 1.00 175.82 44 GLU b C 1
ATOM 6687 O O . GLU E 2 44 ? 165.576 123.998 128.922 1.00 175.82 44 GLU b O 1
ATOM 6693 N N . GLN E 2 45 ? 164.752 126.056 128.579 1.00 168.17 45 GLN b N 1
ATOM 6694 C CA . GLN E 2 45 ? 163.389 125.584 128.405 1.00 168.17 45 GLN b CA 1
ATOM 6695 C C . GLN E 2 45 ? 163.210 124.975 127.023 1.00 168.17 45 GLN b C 1
ATOM 6696 O O . GLN E 2 45 ? 163.708 125.503 126.026 1.00 168.17 45 GLN b O 1
ATOM 6702 N N . GLY E 2 46 ? 162.491 123.858 126.966 1.00 174.59 46 GLY b N 1
ATOM 6703 C CA . GLY E 2 46 ? 162.252 123.196 125.701 1.00 174.59 46 GLY b CA 1
ATOM 6704 C C . GLY E 2 46 ? 163.409 122.322 125.273 1.00 174.59 46 GLY b C 1
ATOM 6705 O O . GLY E 2 46 ? 163.984 122.522 124.201 1.00 174.59 46 GLY b O 1
ATOM 6706 N N . TRP E 2 47 ? 163.765 121.350 126.106 1.00 179.70 47 TRP b N 1
ATOM 6707 C CA . TRP E 2 47 ? 164.901 120.482 125.843 1.00 179.70 47 TRP b CA 1
ATOM 6708 C C . TRP E 2 47 ? 164.495 119.020 125.887 1.00 179.70 47 TRP b C 1
ATOM 6709 O O . TRP E 2 47 ? 163.700 118.603 126.734 1.00 179.70 47 TRP b O 1
ATOM 6720 N N . ARG E 2 48 ? 165.060 118.251 124.965 1.00 193.48 48 ARG b N 1
ATOM 6721 C CA . ARG E 2 48 ? 164.817 116.821 124.898 1.00 193.48 48 ARG b CA 1
ATOM 6722 C C . ARG E 2 48 ? 165.434 116.148 126.120 1.00 193.48 48 ARG b C 1
ATOM 6723 O O . ARG E 2 48 ? 166.425 116.622 126.679 1.00 193.48 48 ARG b O 1
ATOM 6731 N N . LYS E 2 49 ? 164.830 115.046 126.550 1.00 196.56 49 LYS b N 1
ATOM 6732 C CA . LYS E 2 49 ? 165.340 114.273 127.679 1.00 196.56 49 LYS b CA 1
ATOM 6733 C C . LYS E 2 49 ? 165.591 112.846 127.197 1.00 196.56 49 LYS b C 1
ATOM 6734 O O . LYS E 2 49 ? 164.695 112.000 127.234 1.00 196.56 49 LYS b O 1
ATOM 6740 N N . VAL E 2 50 ? 166.806 112.587 126.726 1.00 205.86 50 VAL b N 1
ATOM 6741 C CA . VAL E 2 50 ? 167.217 111.260 126.279 1.00 205.86 50 VAL b CA 1
ATOM 6742 C C . VAL E 2 50 ? 168.003 110.611 127.407 1.00 205.86 50 VAL b C 1
ATOM 6743 O O . VAL E 2 50 ? 169.092 111.073 127.755 1.00 205.86 50 VAL b O 1
ATOM 6747 N N . GLY E 2 51 ? 167.462 109.538 127.980 1.00 205.68 51 GLY b N 1
ATOM 6748 C CA . GLY E 2 51 ? 168.158 108.882 129.074 1.00 205.68 51 GLY b CA 1
ATOM 6749 C C . GLY E 2 51 ? 168.398 109.860 130.203 1.00 205.68 51 GLY b C 1
ATOM 6750 O O . GLY E 2 51 ? 167.584 110.752 130.460 1.00 205.68 51 GLY b O 1
ATOM 6751 N N . ALA E 2 52 ? 169.536 109.718 130.877 1.00 204.66 52 ALA b N 1
ATOM 6752 C CA . ALA E 2 52 ? 169.936 110.714 131.869 1.00 204.66 52 ALA b CA 1
ATOM 6753 C C . ALA E 2 52 ? 170.801 111.793 131.230 1.00 204.66 52 ALA b C 1
ATOM 6754 O O . ALA E 2 52 ? 171.796 112.250 131.785 1.00 204.66 52 ALA b O 1
ATOM 6756 N N . LYS E 2 53 ? 170.350 112.253 130.067 1.00 197.54 53 LYS b N 1
ATOM 6757 C CA . LYS E 2 53 ? 171.020 113.273 129.276 1.00 197.54 53 LYS b CA 1
ATOM 6758 C C . LYS E 2 53 ? 169.979 114.327 128.943 1.00 197.54 53 LYS b C 1
ATOM 6759 O O . LYS E 2 53 ? 168.822 113.997 128.668 1.00 197.54 53 LYS b O 1
ATOM 6765 N N . PHE E 2 54 ? 170.388 115.587 128.987 1.00 193.87 54 PHE b N 1
ATOM 6766 C CA . PHE E 2 54 ? 169.530 116.703 128.598 1.00 193.87 54 PHE b CA 1
ATOM 6767 C C . PHE E 2 54 ? 169.926 117.140 127.195 1.00 193.87 54 PHE b C 1
ATOM 6768 O O . PHE E 2 54 ? 170.742 118.042 127.009 1.00 193.87 54 PHE b O 1
ATOM 6776 N N . ALA E 2 55 ? 169.331 116.492 126.200 1.00 194.11 55 ALA b N 1
ATOM 6777 C CA . ALA E 2 55 ? 169.609 116.842 124.821 1.00 194.11 55 ALA b CA 1
ATOM 6778 C C . ALA E 2 55 ? 169.045 118.224 124.496 1.00 194.11 55 ALA b C 1
ATOM 6779 O O . ALA E 2 55 ? 167.969 118.594 124.973 1.00 194.11 55 ALA b O 1
ATOM 6781 N N . PRO E 2 56 ? 169.753 119.004 123.685 1.00 193.76 56 PRO b N 1
ATOM 6782 C CA . PRO E 2 56 ? 169.219 120.297 123.250 1.00 193.76 56 PRO b CA 1
ATOM 6783 C C . PRO E 2 56 ? 168.017 120.117 122.340 1.00 193.76 56 PRO b C 1
ATOM 6784 O O . PRO E 2 56 ? 167.741 119.029 121.832 1.00 193.76 56 PRO b O 1
ATOM 6788 N N . ALA E 2 57 ? 167.293 121.212 122.148 1.00 210.56 57 ALA b N 1
ATOM 6789 C CA . ALA E 2 57 ? 166.100 121.175 121.318 1.00 210.56 57 ALA b CA 1
ATOM 6790 C C . ALA E 2 57 ? 166.470 120.751 119.901 1.00 210.56 57 ALA b C 1
ATOM 6791 O O . ALA E 2 57 ? 167.421 121.295 119.325 1.00 210.56 57 ALA b O 1
ATOM 6793 N N . PRO E 2 58 ? 165.768 119.779 119.317 1.00 225.63 58 PRO b N 1
ATOM 6794 C CA . PRO E 2 58 ? 166.062 119.401 117.940 1.00 225.63 58 PRO b CA 1
ATOM 6795 C C . PRO E 2 58 ? 165.749 120.543 116.994 1.00 225.63 58 PRO b C 1
ATOM 6796 O O . PRO E 2 58 ? 164.842 121.354 117.254 1.00 225.63 58 PRO b O 1
ATOM 6800 N N . PRO E 2 59 ? 166.482 120.661 115.885 1.00 242.62 59 PRO b N 1
ATOM 6801 C CA . PRO E 2 59 ? 166.209 121.743 114.945 1.00 242.62 59 PRO b CA 1
ATOM 6802 C C . PRO E 2 59 ? 164.843 121.571 114.309 1.00 242.62 59 PRO b C 1
ATOM 6803 O O . PRO E 2 59 ? 164.338 120.442 114.182 1.00 242.62 59 PRO b O 1
ATOM 6807 N N . PRO E 2 60 ? 164.194 122.664 113.910 1.00 254.42 60 PRO b N 1
ATOM 6808 C CA . PRO E 2 60 ? 162.876 122.549 113.278 1.00 254.42 60 PRO b CA 1
ATOM 6809 C C . PRO E 2 60 ? 162.952 121.775 111.970 1.00 254.42 60 PRO b C 1
ATOM 6810 O O . PRO E 2 60 ? 163.939 121.851 111.236 1.00 254.42 60 PRO b O 1
ATOM 6814 N N . GLU E 2 61 ? 161.892 121.022 111.688 1.00 280.95 61 GLU b N 1
ATOM 6815 C CA . GLU E 2 61 ? 161.845 120.211 110.480 1.00 280.95 61 GLU b CA 1
ATOM 6816 C C . GLU E 2 61 ? 161.714 121.094 109.245 1.00 280.95 61 GLU b C 1
ATOM 6817 O O . GLU E 2 61 ? 160.929 122.046 109.228 1.00 280.95 61 GLU b O 1
ATOM 6823 N N . ARG E 2 62 ? 162.488 120.774 108.210 1.00 294.65 62 ARG b N 1
ATOM 6824 C CA . ARG E 2 62 ? 162.435 121.495 106.943 1.00 294.65 62 ARG b CA 1
ATOM 6825 C C . ARG E 2 62 ? 161.487 120.758 106.005 1.00 294.65 62 ARG b C 1
ATOM 6826 O O . ARG E 2 62 ? 161.785 119.646 105.557 1.00 294.65 62 ARG b O 1
ATOM 6834 N N . ASP E 2 63 ? 160.346 121.374 105.708 1.00 297.89 63 ASP b N 1
ATOM 6835 C CA . ASP E 2 63 ? 159.344 120.767 104.839 1.00 297.89 63 ASP b CA 1
ATOM 6836 C C . ASP E 2 63 ? 159.337 121.461 103.484 1.00 297.89 63 ASP b C 1
ATOM 6837 O O . ASP E 2 63 ? 158.981 122.647 103.405 1.00 297.89 63 ASP b O 1
ATOM 6842 N N . PRO E 2 64 ? 159.726 120.781 102.402 1.00 292.74 64 PRO b N 1
ATOM 6843 C CA . PRO E 2 64 ? 159.590 121.395 101.072 1.00 292.74 64 PRO b CA 1
ATOM 6844 C C . PRO E 2 64 ? 158.157 121.754 100.730 1.00 292.74 64 PRO b C 1
ATOM 6845 O O . PRO E 2 64 ? 157.925 122.754 100.039 1.00 292.74 64 PRO b O 1
ATOM 6849 N N . ALA E 2 65 ? 157.187 120.964 101.196 1.00 293.94 65 ALA b N 1
ATOM 6850 C CA . ALA E 2 65 ? 155.786 121.303 100.973 1.00 293.94 65 ALA b CA 1
ATOM 6851 C C . ALA E 2 65 ? 155.437 122.633 101.626 1.00 293.94 65 ALA b C 1
ATOM 6852 O O . ALA E 2 65 ? 154.723 123.455 101.039 1.00 293.94 65 ALA b O 1
ATOM 6854 N N . SER E 2 66 ? 155.938 122.865 102.841 1.00 292.77 66 SER b N 1
ATOM 6855 C CA . SER E 2 66 ? 155.741 124.157 103.486 1.00 292.77 66 SER b CA 1
ATOM 6856 C C . SER E 2 66 ? 156.410 125.271 102.694 1.00 292.77 66 S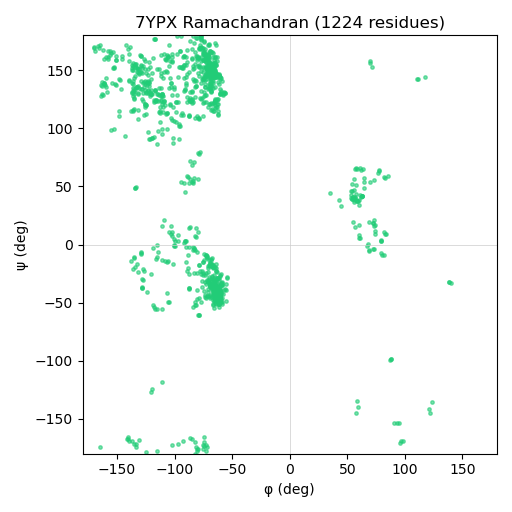ER b C 1
ATOM 6857 O O . SER E 2 66 ? 155.875 126.381 102.597 1.00 292.77 66 SER b O 1
ATOM 6860 N N . ILE E 2 67 ? 157.586 124.994 102.125 1.00 288.58 67 ILE b N 1
ATOM 6861 C CA . ILE E 2 67 ? 158.276 125.995 101.316 1.00 288.58 67 ILE b CA 1
ATOM 6862 C C . ILE E 2 67 ? 157.420 126.388 100.119 1.00 288.58 67 ILE b C 1
ATOM 6863 O O . ILE E 2 67 ? 157.236 127.575 99.827 1.00 288.58 67 ILE b O 1
ATOM 6868 N N . LEU E 2 68 ? 156.880 125.393 99.412 1.00 290.20 68 LEU b N 1
ATOM 6869 C CA . LEU E 2 68 ? 156.032 125.681 98.259 1.00 290.20 68 LEU b CA 1
ATOM 6870 C C . LEU E 2 68 ? 154.764 126.413 98.672 1.00 290.20 68 LEU b C 1
ATOM 6871 O O . LEU E 2 68 ? 154.325 127.343 97.985 1.00 290.20 68 LEU b O 1
ATOM 6876 N N . ALA E 2 69 ? 154.153 126.003 99.786 1.00 285.61 69 ALA b N 1
ATOM 6877 C CA . ALA E 2 69 ? 152.937 126.666 100.242 1.00 285.61 69 ALA b CA 1
ATOM 6878 C C . ALA E 2 69 ? 153.202 128.128 100.571 1.00 285.61 69 ALA b C 1
ATOM 6879 O O . ALA E 2 69 ? 152.420 129.009 100.194 1.00 285.61 69 ALA b O 1
ATOM 6881 N N . GLY E 2 70 ? 154.306 128.407 101.265 1.00 284.17 70 GLY b N 1
ATOM 6882 C CA . GLY E 2 70 ? 154.652 129.785 101.567 1.00 284.17 70 GLY b CA 1
ATOM 6883 C C . GLY E 2 70 ? 154.971 130.587 100.322 1.00 284.17 70 GLY b C 1
ATOM 6884 O O . GLY E 2 70 ? 154.583 131.751 100.206 1.00 284.17 70 GLY b O 1
ATOM 6885 N N . LEU E 2 71 ? 155.681 129.973 99.372 1.00 282.21 71 LEU b N 1
ATOM 6886 C CA . LEU E 2 71 ? 155.989 130.659 98.124 1.00 282.21 71 LEU b CA 1
ATOM 6887 C C . LEU E 2 71 ? 154.717 131.036 97.379 1.00 282.21 71 LEU b C 1
ATOM 6888 O O . LEU E 2 71 ? 154.581 132.167 96.897 1.00 282.21 71 LEU b O 1
ATOM 6893 N N . LYS E 2 72 ? 153.766 130.104 97.287 1.00 282.44 72 LYS b N 1
ATOM 6894 C CA . LYS E 2 72 ? 152.538 130.386 96.552 1.00 282.44 72 LYS b CA 1
ATOM 6895 C C . LYS E 2 72 ? 151.681 131.410 97.281 1.00 282.44 72 LYS b C 1
ATOM 6896 O O . LYS E 2 72 ? 151.183 132.358 96.664 1.00 282.44 72 LYS b O 1
ATOM 6902 N N . ALA E 2 73 ? 151.508 131.245 98.596 1.00 281.82 73 ALA b N 1
ATOM 6903 C CA . ALA E 2 73 ? 150.693 132.183 99.359 1.00 281.82 73 ALA b CA 1
ATOM 6904 C C . ALA E 2 73 ? 151.283 133.586 99.318 1.00 281.82 73 ALA b C 1
ATOM 6905 O O . ALA E 2 73 ? 150.543 134.575 99.266 1.00 281.82 73 ALA b O 1
ATOM 6907 N N . GLU E 2 74 ? 152.614 133.691 99.343 1.00 281.17 74 GLU b N 1
ATOM 6908 C CA . GLU E 2 74 ? 153.255 134.993 99.208 1.00 281.17 74 GLU b CA 1
ATOM 6909 C C . GLU E 2 74 ? 152.923 135.623 97.864 1.00 281.17 74 GLU b C 1
ATOM 6910 O O . GLU E 2 74 ? 152.681 136.832 97.777 1.00 281.17 74 GLU b O 1
ATOM 6916 N N . ALA E 2 75 ? 152.900 134.819 96.807 1.00 280.41 75 ALA b N 1
ATOM 6917 C CA . ALA E 2 75 ? 152.533 135.289 95.480 1.00 280.41 75 ALA b CA 1
ATOM 6918 C C . ALA E 2 75 ? 151.045 135.143 95.187 1.00 280.41 75 ALA b C 1
ATOM 6919 O O . ALA E 2 75 ? 150.617 135.457 94.072 1.00 280.41 75 ALA b O 1
ATOM 6921 N N . SER E 2 76 ? 150.249 134.676 96.150 1.00 283.70 76 SER b N 1
ATOM 6922 C CA . SER E 2 76 ? 148.819 134.496 95.912 1.00 283.70 76 SER b CA 1
ATOM 6923 C C . SER E 2 76 ? 148.068 135.818 96.012 1.00 283.70 76 SER b C 1
ATOM 6924 O O . SER E 2 76 ? 147.443 136.266 95.046 1.00 283.70 76 SER b O 1
ATOM 6927 N N . ARG E 2 77 ? 148.120 136.458 97.180 1.00 283.52 77 ARG b N 1
ATOM 6928 C CA . ARG E 2 77 ? 147.426 137.723 97.381 1.00 283.52 77 ARG b CA 1
ATOM 6929 C C . ARG E 2 77 ? 148.091 138.884 96.656 1.00 283.52 77 ARG b C 1
ATOM 6930 O O . ARG E 2 77 ? 147.510 139.972 96.606 1.00 283.52 77 ARG b O 1
ATOM 6938 N N . HIS E 2 78 ? 149.288 138.684 96.103 1.00 273.20 78 HIS b N 1
ATOM 6939 C CA . HIS E 2 78 ? 149.962 139.766 95.395 1.00 273.20 78 HIS b CA 1
ATOM 6940 C C . HIS E 2 78 ? 149.204 140.188 94.145 1.00 273.20 78 HIS b C 1
ATOM 6941 O O . HIS E 2 78 ? 149.191 141.377 93.804 1.00 273.20 78 HIS b O 1
ATOM 6948 N N . ILE E 2 79 ? 148.585 139.236 93.443 1.00 275.83 79 ILE b N 1
ATOM 6949 C CA . ILE E 2 79 ? 147.813 139.589 92.257 1.00 275.83 79 ILE b CA 1
ATOM 6950 C C . ILE E 2 79 ? 146.611 140.446 92.633 1.00 275.83 79 ILE b C 1
ATOM 6951 O O . ILE E 2 79 ? 146.244 141.369 91.896 1.00 275.83 79 ILE b O 1
ATOM 6956 N N . PHE E 2 80 ? 145.987 140.174 93.779 1.00 275.76 80 PHE b N 1
ATOM 6957 C CA . PHE E 2 80 ? 144.880 140.997 94.240 1.00 275.76 80 PHE b CA 1
ATOM 6958 C C . PHE E 2 80 ? 145.345 142.296 94.879 1.00 275.76 80 PHE b C 1
ATOM 6959 O O . PHE E 2 80 ? 144.545 143.229 95.001 1.00 275.76 80 PHE b O 1
ATOM 6967 N N . ALA E 2 81 ? 146.613 142.380 95.279 1.00 273.71 81 ALA b N 1
ATOM 6968 C CA . ALA E 2 81 ? 147.133 143.610 95.862 1.00 273.71 81 ALA b CA 1
ATOM 6969 C C . ALA E 2 81 ? 147.531 144.605 94.781 1.00 273.71 81 ALA b C 1
ATOM 6970 O O . ALA E 2 81 ? 147.154 145.780 94.839 1.00 273.71 81 ALA b O 1
ATOM 6972 N N . THR E 2 82 ? 148.300 144.153 93.789 1.00 265.12 82 THR b N 1
ATOM 6973 C CA . THR E 2 82 ? 148.662 145.035 92.685 1.00 265.12 82 THR b CA 1
ATOM 6974 C C . THR E 2 82 ? 147.429 145.464 91.901 1.00 265.12 82 THR b C 1
ATOM 6975 O O . THR E 2 82 ? 147.305 146.633 91.515 1.00 265.12 82 THR b O 1
ATOM 6979 N N . ILE E 2 83 ? 146.506 144.538 91.660 1.00 269.42 83 ILE b N 1
ATOM 6980 C CA . ILE E 2 83 ? 145.256 144.823 90.967 1.00 269.42 83 ILE b CA 1
ATOM 6981 C C . ILE E 2 83 ? 144.113 144.353 91.852 1.00 269.42 83 ILE b C 1
ATOM 6982 O O . ILE E 2 83 ? 144.028 143.165 92.185 1.00 269.42 83 ILE b O 1
ATOM 6987 N N . SER E 2 84 ? 143.226 145.275 92.214 1.00 266.66 84 SER b N 1
ATOM 6988 C CA . SER E 2 84 ? 142.126 144.943 93.103 1.00 266.66 84 SER b CA 1
ATOM 6989 C C . SER E 2 84 ? 141.119 144.036 92.398 1.00 266.66 84 SER b C 1
ATOM 6990 O O . SER E 2 84 ? 141.138 143.861 91.176 1.00 266.66 84 SER b O 1
ATOM 6993 N N . ALA E 2 85 ? 140.231 143.443 93.199 1.00 266.48 85 ALA b N 1
ATOM 6994 C CA . ALA E 2 85 ? 139.206 142.564 92.647 1.00 266.48 85 ALA b CA 1
ATOM 6995 C C . ALA E 2 85 ? 138.265 143.323 91.722 1.00 266.48 85 ALA b C 1
ATOM 6996 O O . ALA E 2 85 ? 137.903 142.825 90.650 1.00 266.48 85 ALA b O 1
ATOM 6998 N N . THR E 2 86 ? 137.851 144.529 92.119 1.00 268.15 86 THR b N 1
ATOM 6999 C CA . THR E 2 86 ? 137.005 145.331 91.243 1.00 268.15 86 THR b CA 1
ATOM 7000 C C . THR E 2 86 ? 137.751 145.760 89.985 1.00 268.15 86 THR b C 1
ATOM 7001 O O . THR E 2 86 ? 137.174 145.748 88.891 1.00 268.15 86 THR b O 1
ATOM 7005 N N . ALA E 2 87 ? 139.033 146.115 90.110 1.00 268.47 87 ALA b N 1
ATOM 7006 C CA . ALA E 2 87 ? 139.829 146.416 88.927 1.00 268.47 87 ALA b CA 1
ATOM 7007 C C . ALA E 2 87 ? 139.994 145.180 88.055 1.00 268.47 87 ALA b C 1
ATOM 7008 O O . ALA E 2 87 ? 139.972 145.274 86.823 1.00 268.47 87 ALA b O 1
ATOM 7010 N N . GLN E 2 88 ? 140.162 144.011 88.679 1.00 262.46 88 GLN b N 1
ATOM 7011 C CA . GLN E 2 88 ? 140.238 142.773 87.913 1.00 262.46 88 GLN b CA 1
ATOM 7012 C C . GLN E 2 88 ? 138.959 142.537 87.122 1.00 262.46 88 GLN b C 1
ATOM 7013 O O . GLN E 2 88 ? 139.009 142.206 85.934 1.00 262.46 88 GLN b O 1
ATOM 7019 N N . SER E 2 89 ? 137.801 142.716 87.761 1.00 261.35 89 SER b N 1
ATOM 7020 C CA . SER E 2 89 ? 136.537 142.535 87.054 1.00 261.35 89 SER b CA 1
ATOM 7021 C C . SER E 2 89 ? 136.398 143.540 85.919 1.00 261.35 89 SER b C 1
ATOM 7022 O O . SER E 2 89 ? 135.945 143.192 84.822 1.00 261.35 89 SER b O 1
ATOM 7025 N N . ASN E 2 90 ? 136.787 144.792 86.166 1.00 260.64 90 ASN b N 1
ATOM 7026 C CA . ASN E 2 90 ? 136.735 145.809 85.122 1.00 260.64 90 ASN b CA 1
ATOM 7027 C C . ASN E 2 90 ? 137.578 145.401 83.921 1.00 260.64 90 ASN b C 1
ATOM 7028 O O . ASN E 2 90 ? 137.110 145.435 82.776 1.00 260.64 90 ASN b O 1
ATOM 7033 N N . LEU E 2 91 ? 138.825 144.992 84.171 1.00 258.50 91 LEU b N 1
ATOM 7034 C CA . LEU E 2 91 ? 139.709 144.603 83.078 1.00 258.50 91 LEU b CA 1
ATOM 7035 C C . LEU E 2 91 ? 139.169 143.392 82.332 1.00 258.50 91 LEU b C 1
ATOM 7036 O O . LEU E 2 91 ? 139.209 143.349 81.098 1.00 258.50 91 LEU b O 1
ATOM 7041 N N . LEU E 2 92 ? 138.667 142.394 83.062 1.00 253.45 92 LEU b N 1
ATOM 7042 C CA . LEU E 2 92 ? 138.168 141.188 82.408 1.00 253.45 92 LEU b CA 1
ATOM 7043 C C . LEU E 2 92 ? 136.960 141.485 81.534 1.00 253.45 92 LEU b C 1
ATOM 7044 O O . LEU E 2 92 ? 136.894 141.028 80.388 1.00 253.45 92 LEU b O 1
ATOM 7049 N N . LEU E 2 93 ? 135.995 142.250 82.048 1.00 251.66 93 LEU b N 1
ATOM 7050 C CA . LEU E 2 93 ? 134.837 142.588 81.229 1.00 251.66 93 LEU b CA 1
ATOM 7051 C C . LEU E 2 93 ? 135.251 143.404 80.014 1.00 251.66 93 LEU b C 1
ATOM 7052 O O . LEU E 2 93 ? 134.773 143.158 78.898 1.00 251.66 93 LEU b O 1
ATOM 7057 N N . ALA E 2 94 ? 136.152 144.372 80.209 1.00 253.97 94 ALA b N 1
ATOM 7058 C CA . ALA E 2 94 ? 136.590 145.204 79.096 1.00 253.97 94 ALA b CA 1
ATOM 7059 C C . ALA E 2 94 ? 137.247 144.364 78.011 1.00 253.97 94 ALA b C 1
ATOM 7060 O O . ALA E 2 94 ? 136.896 144.474 76.832 1.00 253.97 94 ALA b O 1
ATOM 7062 N N . VAL E 2 95 ? 138.186 143.497 78.393 1.00 250.75 95 VAL b N 1
ATOM 7063 C CA . VAL E 2 95 ? 138.904 142.710 77.396 1.00 250.75 95 VAL b CA 1
ATOM 7064 C C . VAL E 2 95 ? 137.969 141.711 76.725 1.00 250.75 95 VAL b C 1
ATOM 7065 O O . VAL E 2 95 ? 138.047 141.492 75.509 1.00 250.75 95 VAL b O 1
ATOM 7069 N N . GLY E 2 96 ? 137.059 141.105 77.490 1.00 247.47 96 GLY b N 1
ATOM 7070 C CA . GLY E 2 96 ? 136.150 140.141 76.900 1.00 247.47 96 GLY b CA 1
ATOM 7071 C C . GLY E 2 96 ? 135.214 140.767 75.888 1.00 247.47 96 GLY b C 1
ATOM 7072 O O . GLY E 2 96 ? 135.051 140.252 74.779 1.00 247.47 96 GLY b O 1
ATOM 7073 N N . LEU E 2 97 ? 134.601 141.898 76.241 1.00 245.16 97 LEU b N 1
ATOM 7074 C CA . LEU E 2 97 ? 133.668 142.513 75.307 1.00 245.16 97 LEU b CA 1
ATOM 7075 C C . LEU E 2 97 ? 134.394 143.216 74.169 1.00 245.16 97 LEU b C 1
ATOM 7076 O O . LEU E 2 97 ? 133.825 143.378 73.084 1.00 245.16 97 LEU b O 1
ATOM 7081 N N . ALA E 2 98 ? 135.644 143.632 74.383 1.00 246.76 98 ALA b N 1
ATOM 7082 C CA . ALA E 2 98 ? 136.446 144.126 73.273 1.00 246.76 98 ALA b CA 1
ATOM 7083 C C . ALA E 2 98 ? 136.746 143.011 72.282 1.00 246.76 98 ALA b C 1
ATOM 7084 O O . ALA E 2 98 ? 136.694 143.222 71.066 1.00 246.76 98 ALA b O 1
ATOM 7086 N N . SER E 2 99 ? 137.059 141.815 72.784 1.00 246.24 99 SER b N 1
ATOM 7087 C CA . SER E 2 99 ? 137.280 140.682 71.895 1.00 246.24 99 SER b CA 1
ATOM 7088 C C . SER E 2 99 ? 135.995 140.214 71.229 1.00 246.24 99 SER b C 1
ATOM 7089 O O . SER E 2 99 ? 136.058 139.485 70.235 1.00 246.24 99 SER b O 1
ATOM 7092 N N . ALA E 2 100 ? 134.835 140.621 71.748 1.00 245.75 100 ALA b N 1
ATOM 7093 C CA . ALA E 2 100 ? 133.568 140.189 71.171 1.00 245.75 100 ALA b CA 1
ATOM 7094 C C . ALA E 2 100 ? 133.345 140.746 69.772 1.00 245.75 100 ALA b C 1
ATOM 7095 O O . ALA E 2 100 ? 132.532 140.195 69.023 1.00 245.75 100 ALA b O 1
ATOM 7097 N N . LYS E 2 101 ? 134.044 141.814 69.404 1.00 242.87 101 LYS b N 1
ATOM 7098 C CA . LYS E 2 101 ? 133.924 142.408 68.084 1.00 242.87 101 LYS b CA 1
ATOM 7099 C C . LYS E 2 101 ? 135.165 142.085 67.264 1.00 242.87 101 LYS b C 1
ATOM 7100 O O . LYS E 2 101 ? 136.203 141.686 67.799 1.00 242.87 101 LYS b O 1
ATOM 7106 N N . ALA E 2 102 ? 135.040 142.258 65.952 1.00 241.20 102 ALA b N 1
ATOM 7107 C CA . ALA E 2 102 ? 136.124 141.907 65.048 1.00 241.20 102 ALA b CA 1
ATOM 7108 C C . ALA E 2 102 ? 137.333 142.806 65.293 1.00 241.20 102 ALA b C 1
ATOM 7109 O O . ALA E 2 102 ? 137.175 143.989 65.610 1.00 241.20 102 ALA b O 1
ATOM 7111 N N . PRO E 2 103 ? 138.551 142.273 65.162 1.00 240.65 103 PRO b N 1
ATOM 7112 C CA . PRO E 2 103 ? 139.741 143.118 65.346 1.00 240.65 103 PRO b CA 1
ATOM 7113 C C . PRO E 2 103 ? 139.797 144.291 64.389 1.00 240.65 103 PRO b C 1
ATOM 7114 O O . PRO E 2 103 ? 140.303 145.358 64.759 1.00 240.65 103 PRO b O 1
ATOM 7118 N N . SER E 2 104 ? 139.292 144.125 63.165 1.00 239.99 104 SER b N 1
ATOM 7119 C CA . SER E 2 104 ? 139.295 145.225 62.208 1.00 239.99 104 SER b CA 1
ATOM 7120 C C . SER E 2 104 ? 138.442 146.386 62.700 1.00 239.99 104 SER b C 1
ATOM 7121 O O . SER E 2 104 ? 138.840 147.551 62.587 1.00 239.99 104 SER b O 1
ATOM 7124 N N . ALA E 2 105 ? 137.272 146.089 63.256 1.00 243.99 105 ALA b N 1
ATOM 7125 C CA . ALA E 2 105 ? 136.364 147.114 63.748 1.00 243.99 105 ALA b CA 1
ATOM 7126 C C . ALA E 2 105 ? 136.698 147.567 65.160 1.00 243.99 105 ALA b C 1
ATOM 7127 O O . ALA E 2 105 ? 136.029 148.466 65.681 1.00 243.99 105 ALA b O 1
ATOM 7129 N N . ARG E 2 106 ? 137.704 146.971 65.790 1.00 246.24 106 ARG b N 1
ATOM 7130 C CA . ARG E 2 106 ? 138.052 147.349 67.150 1.00 246.24 106 ARG b CA 1
ATOM 7131 C C . ARG E 2 106 ? 138.621 148.762 67.179 1.00 246.24 106 ARG b C 1
ATOM 7132 O O . ARG E 2 106 ? 139.404 149.153 66.309 1.00 246.24 106 ARG b O 1
ATOM 7140 N N . THR E 2 107 ? 138.212 149.530 68.183 1.00 249.80 107 THR b N 1
ATOM 7141 C CA . THR E 2 107 ? 138.683 150.897 68.315 1.00 249.80 107 THR b CA 1
ATOM 7142 C C . THR E 2 107 ? 140.176 150.906 68.642 1.00 249.80 107 THR b C 1
ATOM 7143 O O . THR E 2 107 ? 140.703 149.932 69.183 1.00 249.80 107 THR b O 1
ATOM 7147 N N . PRO E 2 108 ? 140.884 151.990 68.305 1.00 249.47 108 PRO b N 1
ATOM 7148 C CA . PRO E 2 108 ? 142.322 152.036 68.619 1.00 249.47 108 PRO b CA 1
ATOM 7149 C C . PRO E 2 108 ? 142.619 151.834 70.091 1.00 249.47 108 PRO b C 1
ATOM 7150 O O . PRO E 2 108 ? 143.594 151.153 70.436 1.00 249.47 108 PRO b O 1
ATOM 7154 N N . GLU E 2 109 ? 141.791 152.392 70.975 1.00 248.36 109 GLU b N 1
ATOM 7155 C CA . GLU E 2 109 ? 141.984 152.139 72.396 1.00 248.36 109 GLU b CA 1
ATOM 7156 C C . GLU E 2 109 ? 141.738 150.677 72.729 1.00 248.36 109 GLU b C 1
ATOM 7157 O O . GLU E 2 109 ? 142.357 150.143 73.653 1.00 248.36 109 GLU b O 1
ATOM 7163 N N . GLU E 2 110 ? 140.838 150.015 71.997 1.00 248.74 110 GLU b N 1
ATOM 7164 C CA . GLU E 2 110 ? 140.614 148.593 72.232 1.00 248.74 110 GLU b CA 1
ATOM 7165 C C . GLU E 2 110 ? 141.859 147.779 71.906 1.00 248.74 110 GLU b C 1
ATOM 7166 O O . GLU E 2 110 ? 142.241 146.887 72.671 1.00 248.74 110 GLU b O 1
ATOM 7172 N N . ARG E 2 111 ? 142.518 148.079 70.785 1.00 249.59 111 ARG b N 1
ATOM 7173 C CA . ARG E 2 111 ? 143.780 147.409 70.487 1.00 249.59 111 ARG b CA 1
ATOM 7174 C C . ARG E 2 111 ? 144.838 147.755 71.523 1.00 249.59 111 ARG b C 1
ATOM 7175 O O . ARG E 2 111 ? 145.637 146.898 71.915 1.00 249.59 111 ARG b O 1
ATOM 7183 N N . ASP E 2 112 ? 144.867 149.012 71.966 1.00 250.09 112 ASP b N 1
ATOM 7184 C CA . ASP E 2 112 ? 145.847 149.416 72.966 1.00 250.09 112 ASP b CA 1
ATOM 7185 C C . ASP E 2 112 ? 145.673 148.616 74.250 1.00 250.09 112 ASP b C 1
ATOM 7186 O O . ASP E 2 112 ? 146.644 148.098 74.811 1.00 250.09 112 ASP b O 1
ATOM 7191 N N . LEU E 2 113 ? 144.430 148.480 74.714 1.00 247.39 113 LEU b N 1
ATOM 7192 C CA . LEU E 2 113 ? 144.184 147.730 75.938 1.00 247.39 113 LEU b CA 1
ATOM 7193 C C . LEU E 2 113 ? 144.388 146.237 75.732 1.00 247.39 113 LEU b C 1
ATOM 7194 O O . LEU E 2 113 ? 144.807 145.544 76.661 1.00 247.39 113 LEU b O 1
ATOM 7199 N N . LEU E 2 114 ? 144.108 145.721 74.533 1.00 249.74 114 LEU b N 1
ATOM 7200 C CA . LEU E 2 114 ? 144.418 144.323 74.254 1.00 249.74 114 LEU b CA 1
ATOM 7201 C C . LEU E 2 114 ? 145.913 144.068 74.358 1.00 249.74 114 LEU b C 1
ATOM 7202 O O . LEU E 2 114 ? 146.346 143.097 74.989 1.00 249.74 114 LEU b O 1
ATOM 7207 N N . ASN E 2 115 ? 146.720 144.946 73.762 1.00 249.96 115 ASN b N 1
ATOM 7208 C CA . ASN E 2 115 ? 148.166 144.813 73.889 1.00 249.96 115 ASN b CA 1
ATOM 7209 C C . ASN E 2 115 ? 148.594 144.914 75.344 1.00 249.96 115 ASN b C 1
ATOM 7210 O O . ASN E 2 115 ? 149.390 144.097 75.821 1.00 249.96 115 ASN b O 1
ATOM 7215 N N . VAL E 2 116 ? 148.058 145.900 76.066 1.00 251.98 116 VAL b N 1
ATOM 7216 C CA . VAL E 2 116 ? 148.429 146.094 77.463 1.00 251.98 116 VAL b CA 1
ATOM 7217 C C . VAL E 2 116 ? 148.105 144.848 78.272 1.00 251.98 116 VAL b C 1
ATOM 7218 O O . VAL E 2 116 ? 148.900 144.411 79.111 1.00 251.98 116 VAL b O 1
ATOM 7222 N N . ALA E 2 117 ? 146.941 144.248 78.023 1.00 252.57 117 ALA b N 1
ATOM 7223 C CA . ALA E 2 117 ? 146.605 142.983 78.661 1.00 252.57 117 ALA b CA 1
ATOM 7224 C C . ALA E 2 117 ? 147.569 141.882 78.248 1.00 252.57 117 ALA b C 1
ATOM 7225 O O . ALA E 2 117 ? 147.857 140.982 79.042 1.00 252.57 117 ALA b O 1
ATOM 7227 N N . ASP E 2 118 ? 148.075 141.932 77.015 1.00 254.14 118 ASP b N 1
ATOM 7228 C CA . ASP E 2 118 ? 149.056 140.940 76.586 1.00 254.14 118 ASP b CA 1
ATOM 7229 C C . ASP E 2 118 ? 150.318 141.020 77.435 1.00 254.14 118 ASP b C 1
ATOM 7230 O O . ASP E 2 118 ? 150.781 140.009 77.982 1.00 254.14 118 ASP b O 1
ATOM 7235 N N . GLU E 2 119 ? 150.887 142.222 77.571 1.00 256.07 119 GLU b N 1
ATOM 7236 C CA . GLU E 2 119 ? 152.079 142.324 78.414 1.00 256.07 119 GLU b CA 1
ATOM 7237 C C . GLU E 2 119 ? 151.752 142.075 79.880 1.00 256.07 119 GLU b C 1
ATOM 7238 O O . GLU E 2 119 ? 152.610 141.593 80.624 1.00 256.07 119 GLU b O 1
ATOM 7244 N N . GLY E 2 120 ? 150.533 142.390 80.317 1.00 256.67 120 GLY b N 1
ATOM 7245 C CA . GLY E 2 120 ? 150.157 142.077 81.685 1.00 256.67 120 GLY b CA 1
ATOM 7246 C C . GLY E 2 120 ? 150.142 140.585 81.945 1.00 256.67 120 GLY b C 1
ATOM 7247 O O . GLY E 2 120 ? 150.645 140.116 82.969 1.00 256.67 120 GLY b O 1
ATOM 7248 N N . ARG E 2 121 ? 149.578 139.818 81.012 1.00 259.08 121 ARG b N 1
ATOM 7249 C CA . ARG E 2 121 ? 149.617 138.366 81.125 1.00 259.08 121 ARG b CA 1
ATOM 7250 C C . ARG E 2 121 ? 151.048 137.855 81.084 1.00 259.08 121 ARG b C 1
ATOM 7251 O O . ARG E 2 121 ? 151.406 136.934 81.825 1.00 259.08 121 ARG b O 1
ATOM 7259 N N . ALA E 2 122 ? 151.880 138.435 80.216 1.00 257.31 122 ALA b N 1
ATOM 7260 C CA . ALA E 2 122 ? 153.277 138.016 80.157 1.00 257.31 122 ALA b CA 1
ATOM 7261 C C . ALA E 2 122 ? 153.974 138.247 81.491 1.00 257.31 122 ALA b C 1
ATOM 7262 O O . ALA E 2 122 ? 154.683 137.366 81.993 1.00 257.31 122 ALA b O 1
ATOM 7264 N N . TRP E 2 123 ? 153.766 139.422 82.088 1.00 261.19 123 TRP b N 1
ATOM 7265 C CA . TRP E 2 123 ? 154.372 139.732 83.377 1.00 261.19 123 TRP b CA 1
ATOM 7266 C C . TRP E 2 123 ? 153.867 138.794 84.465 1.00 261.19 123 TRP b C 1
ATOM 7267 O O . TRP E 2 123 ? 154.652 138.305 85.287 1.00 261.19 123 TRP b O 1
ATOM 7278 N N . ILE E 2 124 ? 152.559 138.532 84.486 1.00 260.68 124 ILE b N 1
ATOM 7279 C CA . ILE E 2 124 ? 151.994 137.659 85.509 1.00 260.68 124 ILE b CA 1
ATOM 7280 C C . ILE E 2 124 ? 152.551 136.250 85.373 1.00 260.68 124 ILE b C 1
ATOM 7281 O O . ILE E 2 124 ? 152.923 135.612 86.367 1.00 260.68 124 ILE b O 1
ATOM 7286 N N . ASP E 2 125 ? 152.625 135.744 84.142 1.00 265.08 125 ASP b N 1
ATOM 7287 C CA . ASP E 2 125 ? 153.162 134.409 83.920 1.00 265.08 125 ASP b CA 1
ATOM 7288 C C . ASP E 2 125 ? 154.631 134.335 84.306 1.00 265.08 125 ASP b C 1
ATOM 7289 O O . ASP E 2 125 ? 155.076 133.341 84.890 1.00 265.08 125 ASP b O 1
ATOM 7294 N N . ALA E 2 126 ? 155.404 135.374 83.982 1.00 266.57 126 ALA b N 1
ATOM 7295 C CA . ALA E 2 126 ? 156.812 135.384 84.360 1.00 266.57 126 ALA b CA 1
ATOM 7296 C C . ALA E 2 126 ? 156.974 135.378 85.874 1.00 266.57 126 ALA b C 1
ATOM 7297 O O . ALA E 2 126 ? 157.810 134.643 86.415 1.00 266.57 126 ALA b O 1
ATOM 7299 N N . VAL E 2 127 ? 156.173 136.185 86.573 1.00 270.54 127 VAL b N 1
ATOM 7300 C CA . VAL E 2 127 ? 156.242 136.226 88.031 1.00 270.54 127 VAL b CA 1
ATOM 7301 C C . VAL E 2 127 ? 155.894 134.862 88.611 1.00 270.54 127 VAL b C 1
ATOM 7302 O O . VAL E 2 127 ? 156.577 134.356 89.511 1.00 270.54 127 VAL b O 1
ATOM 7306 N N . ARG E 2 128 ? 154.830 134.243 88.095 1.00 268.60 128 ARG b N 1
ATOM 7307 C CA . ARG E 2 128 ? 154.428 132.931 88.590 1.00 268.60 128 ARG b CA 1
ATOM 7308 C C . ARG E 2 128 ? 155.515 131.892 88.352 1.00 268.60 128 ARG b C 1
ATOM 7309 O O . ARG E 2 128 ? 155.832 131.100 89.247 1.00 268.60 128 ARG b O 1
ATOM 7317 N N . ALA E 2 129 ? 156.103 131.883 87.154 1.00 276.57 129 ALA b N 1
ATOM 7318 C CA . ALA E 2 129 ? 157.149 130.913 86.852 1.00 276.57 129 ALA b CA 1
ATOM 7319 C C . ALA E 2 129 ? 158.355 131.112 87.756 1.00 276.57 129 ALA b C 1
ATOM 7320 O O . ALA E 2 129 ? 158.948 130.140 88.240 1.00 276.57 129 ALA b O 1
ATOM 7322 N N . ARG E 2 130 ? 158.730 132.368 88.003 1.00 281.46 130 ARG b N 1
ATOM 7323 C CA . ARG E 2 130 ? 159.852 132.635 88.894 1.00 281.46 130 ARG b CA 1
ATOM 7324 C C . ARG E 2 130 ? 159.547 132.175 90.314 1.00 281.46 130 ARG b C 1
ATOM 7325 O O . ARG E 2 130 ? 160.427 131.648 91.004 1.00 281.46 130 ARG b O 1
ATOM 7333 N N . VAL E 2 131 ? 158.306 132.367 90.767 1.00 281.38 131 VAL b N 1
ATOM 7334 C CA . VAL E 2 131 ? 157.936 131.934 92.112 1.00 281.38 131 VAL b CA 1
ATOM 7335 C C . VAL E 2 131 ? 157.973 130.413 92.215 1.00 281.38 131 VAL b C 1
ATOM 7336 O O . VAL E 2 131 ? 158.405 129.858 93.233 1.00 281.38 131 VAL b O 1
ATOM 7340 N N . HIS E 2 132 ? 157.526 129.713 91.167 1.00 281.13 132 HIS b N 1
ATOM 7341 C CA . HIS E 2 132 ? 157.699 128.261 91.144 1.00 281.13 132 HIS b CA 1
ATOM 7342 C C . HIS E 2 132 ? 159.173 127.883 91.207 1.00 281.13 132 HIS b C 1
ATOM 7343 O O . HIS E 2 132 ? 159.558 126.973 91.950 1.00 281.13 132 HIS b O 1
ATOM 7350 N N . ALA E 2 133 ? 160.013 128.573 90.440 1.00 285.54 133 ALA b N 1
ATOM 7351 C CA . ALA E 2 133 ? 161.441 128.264 90.390 1.00 285.54 133 ALA b CA 1
ATOM 7352 C C . ALA E 2 133 ? 162.189 129.000 91.503 1.00 285.54 133 ALA b C 1
ATOM 7353 O O . ALA E 2 133 ? 163.128 129.761 91.273 1.00 285.54 133 ALA b O 1
ATOM 7355 N N . LEU E 2 134 ? 161.743 128.761 92.736 1.00 291.52 134 LEU b N 1
ATOM 7356 C CA . LEU E 2 134 ? 162.392 129.358 93.896 1.00 291.52 134 LEU b CA 1
ATOM 7357 C C . LEU E 2 134 ? 162.566 128.413 95.075 1.00 291.52 134 LEU b C 1
ATOM 7358 O O . LEU E 2 134 ? 163.336 128.741 95.983 1.00 291.52 134 LEU b O 1
ATOM 7363 N N . ALA E 2 135 ? 161.893 127.259 95.101 1.00 294.01 135 ALA b N 1
ATOM 7364 C CA . ALA E 2 135 ? 162.060 126.331 96.214 1.00 294.01 135 ALA b CA 1
ATOM 7365 C C . ALA E 2 135 ? 163.497 125.845 96.324 1.00 294.01 135 ALA b C 1
ATOM 7366 O O . ALA E 2 135 ? 164.008 125.658 97.434 1.00 294.01 135 ALA b O 1
ATOM 7368 N N . GLU E 2 136 ? 164.163 125.635 95.187 1.00 295.50 136 GLU b N 1
ATOM 7369 C CA . GLU E 2 136 ? 165.572 125.264 95.200 1.00 295.50 136 GLU b CA 1
ATOM 7370 C C . GLU E 2 136 ? 166.454 126.375 95.750 1.00 295.50 136 GLU b C 1
ATOM 7371 O O . GLU E 2 136 ? 167.588 126.104 96.159 1.00 295.50 136 GLU b O 1
ATOM 7377 N N . HIS E 2 137 ? 165.963 127.614 95.768 1.00 289.13 137 HIS b N 1
ATOM 7378 C CA . HIS E 2 137 ? 166.705 128.739 96.315 1.00 289.13 137 HIS b CA 1
ATOM 7379 C C . HIS E 2 137 ? 166.177 129.212 97.660 1.00 289.13 137 HIS b C 1
ATOM 7380 O O . HIS E 2 137 ? 166.876 129.965 98.346 1.00 289.13 137 HIS b O 1
ATOM 7387 N N . ASP E 2 138 ? 164.971 128.796 98.050 1.00 291.68 138 ASP b N 1
ATOM 7388 C CA . ASP E 2 138 ? 164.396 129.118 99.358 1.00 291.68 138 ASP b CA 1
ATOM 7389 C C . ASP E 2 138 ? 164.272 130.627 99.573 1.00 291.68 138 ASP b C 1
ATOM 7390 O O . ASP E 2 138 ? 164.481 131.134 100.677 1.00 291.68 138 ASP b O 1
ATOM 7395 N N . GLY E 2 139 ? 163.928 131.347 98.511 1.00 286.54 139 GLY b N 1
ATOM 7396 C CA . GLY E 2 139 ? 163.610 132.763 98.629 1.00 286.54 139 GLY b CA 1
ATOM 7397 C C . GLY E 2 139 ? 164.750 133.637 99.102 1.00 286.54 139 GLY b C 1
ATOM 7398 O O . GLY E 2 139 ? 164.538 134.540 99.922 1.00 286.54 139 GLY b O 1
ATOM 7399 N N . VAL E 2 140 ? 165.955 133.395 98.603 1.00 283.54 140 VAL b N 1
ATOM 7400 C CA . VAL E 2 140 ? 167.120 134.178 98.970 1.00 283.54 140 VAL b CA 1
ATOM 7401 C C . VAL E 2 140 ? 167.464 135.094 97.802 1.00 283.54 140 VAL b C 1
ATOM 7402 O O . VAL E 2 140 ? 167.023 134.889 96.669 1.00 283.54 140 VAL b O 1
ATOM 7406 N N . THR E 2 141 ? 168.235 136.139 98.086 1.00 282.08 141 THR b N 1
ATOM 7407 C CA . THR E 2 141 ? 168.664 137.059 97.043 1.00 282.08 141 THR b CA 1
ATOM 7408 C C . THR E 2 141 ? 169.421 136.296 95.960 1.00 282.08 141 THR b C 1
ATOM 7409 O O . THR E 2 141 ? 170.345 135.535 96.278 1.00 282.08 141 THR b O 1
ATOM 7413 N N . PRO E 2 142 ? 169.065 136.460 94.674 1.00 286.91 142 PRO b N 1
ATOM 7414 C CA . PRO E 2 142 ? 168.051 137.367 94.114 1.00 286.91 142 PRO b CA 1
ATOM 7415 C C . PRO E 2 142 ? 166.620 137.064 94.565 1.00 286.91 142 PRO b C 1
ATOM 7416 O O . PRO E 2 142 ? 166.088 135.989 94.289 1.00 286.91 142 PRO b O 1
ATOM 7420 N N . LYS E 2 143 ? 166.009 138.030 95.250 1.00 289.43 143 LYS b N 1
ATOM 7421 C CA . LYS E 2 143 ? 164.710 137.843 95.878 1.00 289.43 143 LYS b CA 1
ATOM 7422 C C . LYS E 2 143 ? 164.018 139.194 95.989 1.00 289.43 143 LYS b C 1
ATOM 7423 O O . LYS E 2 143 ? 164.673 140.236 96.071 1.00 289.43 143 LYS b O 1
ATOM 7429 N N . GLY E 2 144 ? 162.686 139.168 95.981 1.00 290.42 144 GLY b N 1
ATOM 7430 C CA . GLY E 2 144 ? 161.912 140.383 96.139 1.00 290.42 144 GLY b CA 1
ATOM 7431 C C . GLY E 2 144 ? 161.659 141.075 94.819 1.00 290.42 144 GLY b C 1
ATOM 7432 O O . GLY E 2 144 ? 160.744 140.701 94.080 1.00 290.42 144 GLY b O 1
ATOM 7433 N N . GLU E 2 145 ? 162.465 142.095 94.514 1.00 293.70 145 GLU b N 1
ATOM 7434 C CA . GLU E 2 145 ? 162.390 142.723 93.202 1.00 293.70 145 GLU b CA 1
ATOM 7435 C C . GLU E 2 145 ? 162.772 141.751 92.097 1.00 293.70 145 GLU b C 1
ATOM 7436 O O . GLU E 2 145 ? 162.372 141.947 90.944 1.00 293.70 145 GLU b O 1
ATOM 7442 N N . ASP E 2 146 ? 163.537 140.711 92.425 1.00 288.87 146 ASP b N 1
ATOM 7443 C CA . ASP E 2 146 ? 163.889 139.668 91.473 1.00 288.87 146 ASP b CA 1
ATOM 7444 C C . ASP E 2 146 ? 162.843 138.562 91.441 1.00 288.87 146 ASP b C 1
ATOM 7445 O O . ASP E 2 146 ? 162.551 138.014 90.372 1.00 288.87 146 ASP b O 1
ATOM 7450 N N . ARG E 2 147 ? 162.273 138.223 92.599 1.00 285.66 147 ARG b N 1
ATOM 7451 C CA . ARG E 2 147 ? 161.109 137.345 92.614 1.00 285.66 147 ARG b CA 1
ATOM 7452 C C . ARG E 2 147 ? 159.915 138.016 91.951 1.00 285.66 147 ARG b C 1
ATOM 7453 O O . ARG E 2 147 ? 159.165 137.375 91.205 1.00 285.66 147 ARG b O 1
ATOM 7461 N N . TRP E 2 148 ? 159.728 139.311 92.205 1.00 278.90 148 TRP b N 1
ATOM 7462 C CA . TRP E 2 148 ? 158.645 140.103 91.625 1.00 278.90 148 TRP b CA 1
ATOM 7463 C C . TRP E 2 148 ? 159.259 141.235 90.812 1.00 278.90 148 TRP b C 1
ATOM 7464 O O . TRP E 2 148 ? 159.539 142.319 91.348 1.00 278.90 148 TRP b O 1
ATOM 7475 N N . PRO E 2 149 ? 159.488 141.027 89.518 1.00 272.85 149 PRO b N 1
ATOM 7476 C CA . PRO E 2 149 ? 160.067 142.086 88.688 1.00 272.85 149 PRO b CA 1
ATOM 7477 C C . PRO E 2 149 ? 159.115 143.259 88.532 1.00 272.85 149 PRO b C 1
ATOM 7478 O O . PRO E 2 149 ? 157.895 143.134 88.661 1.00 272.85 149 PRO b O 1
ATOM 7482 N N . ALA E 2 150 ? 159.700 144.414 88.257 1.00 264.75 150 ALA b N 1
ATOM 7483 C CA . ALA E 2 150 ? 158.927 145.640 88.122 1.00 264.75 150 ALA b CA 1
ATOM 7484 C C . ALA E 2 150 ? 157.991 145.546 86.925 1.00 264.75 150 ALA b C 1
ATOM 7485 O O . ALA E 2 150 ? 158.451 145.267 85.810 1.00 264.75 150 ALA b O 1
ATOM 7487 N N . PRO E 2 151 ? 156.691 145.760 87.101 1.00 261.01 151 PRO b N 1
ATOM 7488 C CA . PRO E 2 151 ? 155.779 145.730 85.956 1.00 261.01 151 PRO b CA 1
ATOM 7489 C C . PRO E 2 151 ? 156.017 146.908 85.027 1.00 261.01 151 PRO b C 1
ATOM 7490 O O . PRO E 2 151 ? 156.539 147.952 85.425 1.00 261.01 151 PRO b O 1
ATOM 7494 N N . SER E 2 152 ? 155.627 146.724 83.769 1.00 262.27 152 SER b N 1
ATOM 7495 C CA . SER E 2 152 ? 155.835 147.750 82.762 1.00 262.27 152 SER b CA 1
ATOM 7496 C C . SER E 2 152 ? 154.916 148.944 83.010 1.00 262.27 152 SER b C 1
ATOM 7497 O O . SER E 2 152 ? 154.017 148.915 83.855 1.00 262.27 152 SER b O 1
ATOM 7500 N N . GLU E 2 153 ? 155.157 150.011 82.245 1.00 263.14 153 GLU b N 1
ATOM 7501 C CA . GLU E 2 153 ? 154.323 151.203 82.348 1.00 263.14 153 GLU b CA 1
ATOM 7502 C C . GLU E 2 153 ? 152.885 150.911 81.948 1.00 263.14 153 GLU b C 1
ATOM 7503 O O . GLU E 2 153 ? 151.958 151.557 82.448 1.00 263.14 153 GLU b O 1
ATOM 7509 N N . ALA E 2 154 ? 152.678 149.951 81.047 1.00 260.75 154 ALA b N 1
ATOM 7510 C CA . ALA E 2 154 ? 151.320 149.567 80.682 1.00 260.75 154 ALA b CA 1
ATOM 7511 C C . ALA E 2 154 ? 150.577 148.989 81.878 1.00 260.75 154 ALA b C 1
ATOM 7512 O O . ALA E 2 154 ? 149.371 149.213 82.039 1.00 260.75 154 ALA b O 1
ATOM 7514 N N . VAL E 2 155 ? 151.281 148.241 82.727 1.00 260.70 155 VAL b N 1
ATOM 7515 C CA . VAL E 2 155 ? 150.649 147.645 83.900 1.00 260.70 155 VAL b CA 1
ATOM 7516 C C . VAL E 2 155 ? 150.143 148.730 84.841 1.00 260.70 155 VAL b C 1
ATOM 7517 O O . VAL E 2 155 ? 148.995 148.698 85.299 1.00 260.70 155 VAL b O 1
ATOM 7521 N N . LEU E 2 156 ? 150.993 149.713 85.141 1.00 262.79 156 LEU b N 1
ATOM 7522 C CA . LEU E 2 156 ? 150.560 150.798 86.013 1.00 262.79 156 LEU b CA 1
ATOM 7523 C C . LEU E 2 156 ? 149.480 151.642 85.351 1.00 262.79 156 LEU b C 1
ATOM 7524 O O . LEU E 2 156 ? 148.573 152.129 86.033 1.00 262.79 156 LEU b O 1
ATOM 7529 N N . GLU E 2 157 ? 149.550 151.814 84.030 1.00 263.17 157 GLU b N 1
ATOM 7530 C CA . GLU E 2 157 ? 148.523 152.575 83.328 1.00 263.17 157 GLU b CA 1
ATOM 7531 C C . GLU E 2 157 ? 147.162 151.899 83.436 1.00 263.17 157 GLU b C 1
ATOM 7532 O O . GLU E 2 157 ? 146.151 152.560 83.701 1.00 263.17 157 GLU b O 1
ATOM 7538 N N . MET E 2 158 ? 147.115 150.578 83.240 1.00 263.37 158 MET b N 1
ATOM 7539 C CA . MET E 2 158 ? 145.839 149.881 83.348 1.00 263.37 158 MET b CA 1
ATOM 7540 C C . MET E 2 158 ? 145.372 149.800 84.794 1.00 263.37 158 MET b C 1
ATOM 7541 O O . MET E 2 158 ? 144.163 149.791 85.052 1.00 263.37 158 MET b O 1
ATOM 7546 N N . ALA E 2 159 ? 146.306 149.741 85.746 1.00 266.04 159 ALA b N 1
ATOM 7547 C CA . ALA E 2 159 ? 145.923 149.803 87.151 1.00 266.04 159 ALA b CA 1
ATOM 7548 C C . ALA E 2 159 ? 145.292 151.147 87.483 1.00 266.04 159 ALA b C 1
ATOM 7549 O O . ALA E 2 159 ? 144.325 151.218 88.251 1.00 266.04 159 ALA b O 1
ATOM 7551 N N . ALA E 2 160 ? 145.830 152.228 86.916 1.00 270.48 160 ALA b N 1
ATOM 7552 C CA . ALA E 2 160 ? 145.315 153.558 87.216 1.00 270.48 160 ALA b CA 1
ATOM 7553 C C . ALA E 2 160 ? 143.981 153.812 86.527 1.00 270.48 160 ALA b C 1
ATOM 7554 O O . ALA E 2 160 ? 143.077 154.412 87.120 1.00 270.48 160 ALA b O 1
ATOM 7556 N N . LYS E 2 161 ? 143.837 153.371 85.274 1.00 265.70 161 LYS b N 1
ATOM 7557 C CA . LYS E 2 161 ? 142.627 153.699 84.526 1.00 265.70 161 LYS b CA 1
ATOM 7558 C C . LYS E 2 161 ? 141.407 152.975 85.088 1.00 265.70 161 LYS b C 1
ATOM 7559 O O . LYS E 2 161 ? 140.304 153.533 85.102 1.00 265.70 161 LYS b O 1
ATOM 7565 N N . PHE E 2 162 ? 141.580 151.745 85.560 1.00 263.76 162 PHE b N 1
ATOM 7566 C CA . PHE E 2 162 ? 140.461 150.978 86.094 1.00 263.76 162 PHE b CA 1
ATOM 7567 C C . PHE E 2 162 ? 140.673 150.629 87.561 1.00 263.76 162 PHE b C 1
ATOM 7568 O O . PHE E 2 162 ? 139.762 150.747 88.380 1.00 263.76 162 PHE b O 1
ATOM 7577 N N . MET F 2 1 ? 123.949 174.425 149.915 1.00 210.43 1 MET c N 1
ATOM 7578 C CA . MET F 2 1 ? 125.189 175.057 149.484 1.00 210.43 1 MET c CA 1
ATOM 7579 C C . MET F 2 1 ? 125.549 174.493 148.110 1.00 210.43 1 MET c C 1
ATOM 7580 O O . MET F 2 1 ? 125.123 173.393 147.758 1.00 210.43 1 MET c O 1
ATOM 7585 N N . THR F 2 2 ? 126.323 175.249 147.336 1.00 200.85 2 THR c N 1
ATOM 7586 C CA . THR F 2 2 ? 126.553 174.918 145.938 1.00 200.85 2 THR c CA 1
ATOM 7587 C C . THR F 2 2 ? 127.314 173.600 145.800 1.00 200.85 2 THR c C 1
ATOM 7588 O O . THR F 2 2 ? 127.759 172.991 146.776 1.00 200.85 2 THR c O 1
ATOM 7592 N N . ASP F 2 3 ? 127.448 173.151 144.557 1.00 181.64 3 ASP c N 1
ATOM 7593 C CA . ASP F 2 3 ? 128.170 171.927 144.246 1.00 181.64 3 ASP c CA 1
ATOM 7594 C C . ASP F 2 3 ? 129.214 172.226 143.186 1.00 181.64 3 ASP c C 1
ATOM 7595 O O . ASP F 2 3 ? 128.883 172.715 142.103 1.00 181.64 3 ASP c O 1
ATOM 7600 N N . LYS F 2 4 ? 130.469 171.929 143.499 1.00 168.87 4 LYS c N 1
ATOM 7601 C CA . LYS F 2 4 ? 131.536 172.200 142.559 1.00 168.87 4 LYS c CA 1
ATOM 7602 C C . LYS F 2 4 ? 131.514 171.173 141.434 1.00 168.87 4 LYS c C 1
ATOM 7603 O O . LYS F 2 4 ? 131.243 169.985 141.639 1.00 168.87 4 LYS c O 1
ATOM 7609 N N . HIS F 2 5 ? 131.813 171.645 140.230 1.00 168.51 5 HIS c N 1
ATOM 7610 C CA . HIS F 2 5 ? 131.840 170.810 139.034 1.00 168.51 5 HIS c CA 1
ATOM 7611 C C . HIS F 2 5 ? 133.302 170.602 138.662 1.00 168.51 5 HIS c C 1
ATOM 7612 O O . HIS F 2 5 ? 133.928 171.463 138.041 1.00 168.51 5 HIS c O 1
ATOM 7619 N N . TYR F 2 6 ? 133.842 169.451 139.044 1.00 165.79 6 TYR c N 1
ATOM 7620 C CA . TYR F 2 6 ? 135.243 169.170 138.796 1.00 165.79 6 TYR c CA 1
ATOM 7621 C C . TYR F 2 6 ? 135.412 168.373 137.511 1.00 165.79 6 TYR c C 1
ATOM 7622 O O . TYR F 2 6 ? 134.523 167.634 137.083 1.00 165.79 6 TYR c O 1
ATOM 7631 N N . ALA F 2 7 ? 136.580 168.529 136.899 1.00 161.19 7 ALA c N 1
ATOM 7632 C CA . ALA F 2 7 ? 136.926 167.793 135.697 1.00 161.19 7 ALA c CA 1
ATOM 7633 C C . ALA F 2 7 ? 138.355 167.297 135.821 1.00 161.19 7 ALA c C 1
ATOM 7634 O O . ALA F 2 7 ? 139.222 168.007 136.336 1.00 161.19 7 ALA c O 1
ATOM 7636 N N . ARG F 2 8 ? 138.591 166.073 135.360 1.00 163.77 8 ARG c N 1
ATOM 7637 C CA . ARG F 2 8 ? 139.921 165.474 135.397 1.00 163.77 8 ARG c CA 1
ATOM 7638 C C . ARG F 2 8 ? 140.579 165.703 134.046 1.00 163.77 8 ARG c C 1
ATOM 7639 O O . ARG F 2 8 ? 140.286 165.007 133.072 1.00 163.77 8 ARG c O 1
ATOM 7647 N N . VAL F 2 9 ? 141.472 166.680 133.985 1.00 169.38 9 VAL c N 1
ATOM 7648 C CA . VAL F 2 9 ? 142.163 167.024 132.751 1.00 169.38 9 VAL c CA 1
ATOM 7649 C C . VAL F 2 9 ? 143.402 166.154 132.621 1.00 169.38 9 VAL c C 1
ATOM 7650 O O . VAL F 2 9 ? 144.234 166.099 133.533 1.00 169.38 9 VAL c O 1
ATOM 7654 N N . VAL F 2 10 ? 143.526 165.471 131.488 1.00 175.92 10 VAL c N 1
ATOM 7655 C CA . VAL F 2 10 ? 144.699 164.666 131.176 1.00 175.92 10 VAL c CA 1
ATOM 7656 C C . VAL F 2 10 ? 145.241 165.134 129.836 1.00 175.92 10 VAL c C 1
ATOM 7657 O O . VAL F 2 10 ? 144.532 165.078 128.823 1.00 175.92 10 VAL c O 1
ATOM 7661 N N . ASP F 2 11 ? 146.493 165.591 129.832 1.00 185.68 11 ASP c N 1
ATOM 7662 C CA . ASP F 2 11 ? 147.161 166.048 128.615 1.00 185.68 11 ASP c CA 1
ATOM 7663 C C . ASP F 2 11 ? 146.346 167.127 127.908 1.00 185.68 11 ASP c C 1
ATOM 7664 O O . ASP F 2 11 ? 146.219 167.139 126.683 1.00 185.68 11 ASP c O 1
ATOM 7669 N N . GLY F 2 12 ? 145.782 168.041 128.694 1.00 182.06 12 GLY c N 1
ATOM 7670 C CA . GLY F 2 12 ? 144.967 169.098 128.135 1.00 182.06 12 GLY c CA 1
ATOM 7671 C C . GLY F 2 12 ? 143.600 168.661 127.670 1.00 182.06 12 GLY c C 1
ATOM 7672 O O . GLY F 2 12 ? 142.913 169.432 126.992 1.00 182.06 12 GLY c O 1
ATOM 7673 N N . LEU F 2 13 ? 143.180 167.451 128.017 1.00 177.58 13 LEU c N 1
ATOM 7674 C CA . LEU F 2 13 ? 141.917 166.895 127.563 1.00 177.58 13 LEU c CA 1
ATOM 7675 C C . LEU F 2 13 ? 141.073 166.517 128.768 1.00 177.58 13 LEU c C 1
ATOM 7676 O O . LEU F 2 13 ? 141.576 165.899 129.712 1.00 177.58 13 LEU c O 1
ATOM 7681 N N . VAL F 2 14 ? 139.802 166.905 128.748 1.00 169.13 14 VAL c N 1
ATOM 7682 C CA . VAL F 2 14 ? 138.881 166.514 129.807 1.00 169.13 14 VAL c CA 1
ATOM 7683 C C . VAL F 2 14 ? 138.336 165.135 129.471 1.00 169.13 14 VAL c C 1
ATOM 7684 O O . VAL F 2 14 ? 137.793 164.921 128.382 1.00 169.13 14 VAL c O 1
ATOM 7688 N N . VAL F 2 15 ? 138.481 164.196 130.400 1.00 164.21 15 VAL c N 1
ATOM 7689 C CA . VAL F 2 15 ? 138.053 162.822 130.171 1.00 164.21 15 VAL c CA 1
ATOM 7690 C C . VAL F 2 15 ? 136.942 162.386 131.106 1.00 164.21 15 VAL c C 1
ATOM 7691 O O . VAL F 2 15 ? 136.329 161.335 130.861 1.00 164.21 15 VAL c O 1
ATOM 7695 N N . GLU F 2 16 ? 136.659 163.144 132.161 1.00 169.40 16 GLU c N 1
ATOM 7696 C CA . GLU F 2 16 ? 135.655 162.743 133.133 1.00 169.40 16 GLU c CA 1
ATOM 7697 C C . GLU F 2 16 ? 135.263 163.957 133.958 1.00 169.40 16 GLU c C 1
ATOM 7698 O O . GLU F 2 16 ? 136.125 164.733 134.373 1.00 169.40 16 GLU c O 1
ATOM 7704 N N . THR F 2 17 ? 133.965 164.116 134.189 1.00 161.31 17 THR c N 1
ATOM 7705 C CA . THR F 2 17 ? 133.443 165.227 134.968 1.00 161.31 17 THR c CA 1
ATOM 7706 C C . THR F 2 17 ? 132.628 164.690 136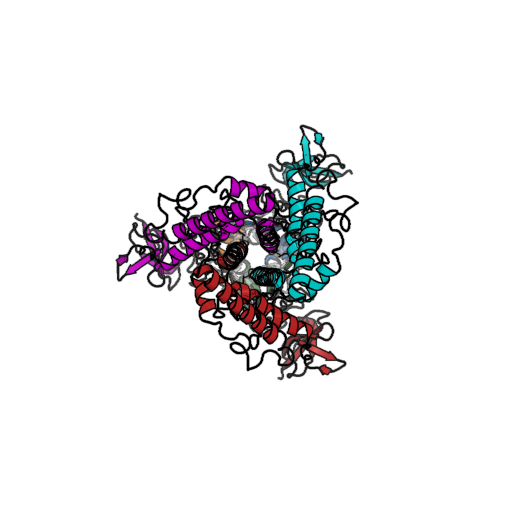.133 1.00 161.31 17 THR c C 1
ATOM 7707 O O . THR F 2 17 ? 131.973 163.652 136.016 1.00 161.31 17 THR c O 1
ATOM 7711 N N . LYS F 2 18 ? 132.676 165.399 137.255 1.00 155.33 18 LYS c N 1
ATOM 7712 C CA . LYS F 2 18 ? 131.924 165.021 138.439 1.00 155.33 18 LYS c CA 1
ATOM 7713 C C . LYS F 2 18 ? 131.347 166.271 139.079 1.00 155.33 18 LYS c C 1
ATOM 7714 O O . LYS F 2 18 ? 131.832 167.384 138.869 1.00 155.33 18 LYS c O 1
ATOM 7720 N N . THR F 2 19 ? 130.296 166.077 139.868 1.00 162.43 19 THR c N 1
ATOM 7721 C CA . THR F 2 19 ? 129.670 167.165 140.611 1.00 162.43 19 THR c CA 1
ATOM 7722 C C . THR F 2 19 ? 129.648 166.764 142.076 1.00 162.43 19 THR c C 1
ATOM 7723 O O . THR F 2 19 ? 128.936 165.829 142.453 1.00 162.43 19 THR c O 1
ATOM 7727 N N . LEU F 2 20 ? 130.418 167.464 142.897 1.00 161.63 20 LEU c N 1
ATOM 7728 C CA . LEU F 2 20 ? 130.557 167.072 144.288 1.00 161.63 20 LEU c CA 1
ATOM 7729 C C . LEU F 2 20 ? 130.333 168.264 145.202 1.00 161.63 20 LEU c C 1
ATOM 7730 O O . LEU F 2 20 ? 130.641 169.400 144.835 1.00 161.63 20 LEU c O 1
ATOM 7735 N N . PRO F 2 21 ? 129.805 168.033 146.400 1.00 169.94 21 PRO c N 1
ATOM 7736 C CA . PRO F 2 21 ? 129.669 169.127 147.364 1.00 169.94 21 PRO c CA 1
ATOM 7737 C C . PRO F 2 21 ? 131.018 169.753 147.678 1.00 169.94 21 PRO c C 1
ATOM 7738 O O . PRO F 2 21 ? 132.034 169.067 147.804 1.00 169.94 21 PRO c O 1
ATOM 7742 N N . ALA F 2 22 ? 131.015 171.081 147.805 1.00 183.71 22 ALA c N 1
ATOM 7743 C CA . ALA F 2 22 ? 132.254 171.835 147.946 1.00 183.71 22 ALA c CA 1
ATOM 7744 C C . ALA F 2 22 ? 132.975 171.564 149.258 1.00 183.71 22 ALA c C 1
ATOM 7745 O O . ALA F 2 22 ? 134.163 171.884 149.366 1.00 183.71 22 ALA c O 1
ATOM 7747 N N . ASP F 2 23 ? 132.298 170.991 150.249 1.00 185.73 23 ASP c N 1
ATOM 7748 C CA . ASP F 2 23 ? 132.927 170.724 151.534 1.00 185.73 23 ASP c CA 1
ATOM 7749 C C . ASP F 2 23 ? 133.889 169.546 151.494 1.00 185.73 23 ASP c C 1
ATOM 7750 O O . ASP F 2 23 ? 134.593 169.312 152.482 1.00 185.73 23 ASP c O 1
ATOM 7755 N N . PHE F 2 24 ? 133.932 168.798 150.397 1.00 171.10 24 PHE c N 1
ATOM 7756 C CA . PHE F 2 24 ? 134.834 167.661 150.319 1.00 171.10 24 PHE c CA 1
ATOM 7757 C C . PHE F 2 24 ? 136.273 168.142 150.174 1.00 171.10 24 PHE c C 1
ATOM 7758 O O . PHE F 2 24 ? 136.540 169.293 149.822 1.00 171.10 24 PHE c O 1
ATOM 7766 N N . ASN F 2 25 ? 137.208 167.243 150.454 1.00 173.52 25 ASN c N 1
ATOM 7767 C CA . ASN F 2 25 ? 138.622 167.494 150.215 1.00 173.52 25 ASN c CA 1
ATOM 7768 C C . ASN F 2 25 ? 139.089 166.566 149.106 1.00 173.52 25 ASN c C 1
ATOM 7769 O O . ASN F 2 25 ? 139.109 165.344 149.282 1.00 173.52 25 ASN c O 1
ATOM 7774 N N . LEU F 2 26 ? 139.470 167.152 147.971 1.00 168.79 26 LEU c N 1
ATOM 7775 C CA . LEU F 2 26 ? 139.847 166.347 146.816 1.00 168.79 26 LEU c CA 1
ATOM 7776 C C . LEU F 2 26 ? 141.080 165.506 147.108 1.00 168.79 26 LEU c C 1
ATOM 7777 O O . LEU F 2 26 ? 141.173 164.357 146.666 1.00 168.79 26 LEU c O 1
ATOM 7782 N N . ASP F 2 27 ? 142.047 166.066 147.833 1.00 178.38 27 ASP c N 1
ATOM 7783 C CA . ASP F 2 27 ? 143.243 165.302 148.166 1.00 178.38 27 ASP c CA 1
ATOM 7784 C C . ASP F 2 27 ? 142.914 164.129 149.078 1.00 178.38 27 ASP c C 1
ATOM 7785 O O . ASP F 2 27 ? 143.416 163.017 148.876 1.00 178.38 27 ASP c O 1
ATOM 7790 N N . ASP F 2 28 ? 142.064 164.351 150.080 1.00 175.62 28 ASP c N 1
ATOM 7791 C CA . ASP F 2 28 ? 141.726 163.292 151.021 1.00 175.62 28 ASP c CA 1
ATOM 7792 C C . ASP F 2 28 ? 140.864 162.205 150.401 1.00 175.62 28 ASP c C 1
ATOM 7793 O O . ASP F 2 28 ? 140.718 161.137 151.004 1.00 175.62 28 ASP c O 1
ATOM 7798 N N . LEU F 2 29 ? 140.293 162.443 149.225 1.00 161.26 29 LEU c N 1
ATOM 7799 C CA . LEU F 2 29 ? 139.427 161.475 148.571 1.00 161.26 29 LEU c CA 1
ATOM 7800 C C . LEU F 2 29 ? 140.095 160.783 147.395 1.00 161.26 29 LEU c C 1
ATOM 7801 O O . LEU F 2 29 ? 140.063 159.555 147.302 1.00 161.26 29 LEU c O 1
ATOM 7806 N N . PHE F 2 30 ? 140.701 161.539 146.487 1.00 164.57 30 PHE c N 1
ATOM 7807 C CA . PHE F 2 30 ? 141.311 160.979 145.293 1.00 164.57 30 PHE c CA 1
ATOM 7808 C C . PHE F 2 30 ? 142.782 160.644 145.474 1.00 164.57 30 PHE c C 1
ATOM 7809 O O . PHE F 2 30 ? 143.417 160.181 144.522 1.00 164.57 30 PHE c O 1
ATOM 7817 N N . GLY F 2 31 ? 143.340 160.865 146.657 1.00 173.06 31 GLY c N 1
ATOM 7818 C CA . GLY F 2 31 ? 144.737 160.601 146.888 1.00 173.06 31 GLY c CA 1
ATOM 7819 C C . GLY F 2 31 ? 145.591 161.839 146.716 1.00 173.06 31 GLY c C 1
ATOM 7820 O O . GLY F 2 31 ? 145.086 162.958 146.588 1.00 173.06 31 GLY c O 1
ATOM 7821 N N . PRO F 2 32 ? 146.908 161.659 146.714 1.00 175.82 32 PRO c N 1
ATOM 7822 C CA . PRO F 2 32 ? 147.811 162.815 146.642 1.00 175.82 32 PRO c CA 1
ATOM 7823 C C . PRO F 2 32 ? 147.740 163.554 145.316 1.00 175.82 32 PRO c C 1
ATOM 7824 O O . PRO F 2 32 ? 147.566 164.776 145.295 1.00 175.82 32 PRO c O 1
ATOM 7828 N N . ASP F 2 33 ? 147.872 162.832 144.207 1.00 186.83 33 ASP c N 1
ATOM 7829 C CA . ASP F 2 33 ? 147.852 163.425 142.875 1.00 186.83 33 ASP c CA 1
ATOM 7830 C C . ASP F 2 33 ? 146.640 162.900 142.123 1.00 186.83 33 ASP c C 1
ATOM 7831 O O . ASP F 2 33 ? 146.475 161.685 141.978 1.00 186.83 33 ASP c O 1
ATOM 7836 N N . HIS F 2 34 ? 145.810 163.803 141.650 1.00 175.70 34 HIS c N 1
ATOM 7837 C CA . HIS F 2 34 ? 144.559 163.411 141.016 1.00 175.70 34 HIS c CA 1
ATOM 7838 C C . HIS F 2 34 ? 144.358 164.030 139.644 1.00 175.70 34 HIS c C 1
ATOM 7839 O O . HIS F 2 34 ? 143.834 163.366 138.748 1.00 175.70 34 HIS c O 1
ATOM 7846 N N . GLY F 2 35 ? 144.761 165.282 139.454 1.00 169.39 35 GLY c N 1
ATOM 7847 C CA . GLY F 2 35 ? 144.503 165.965 138.207 1.00 169.39 35 GLY c CA 1
ATOM 7848 C C . GLY F 2 35 ? 143.126 166.575 138.088 1.00 169.39 35 GLY c C 1
ATOM 7849 O O . GLY F 2 35 ? 142.759 167.025 136.998 1.00 169.39 35 GLY c O 1
ATOM 7850 N N . TRP F 2 36 ? 142.352 166.602 139.167 1.00 160.41 36 TRP c N 1
ATOM 7851 C CA . TRP F 2 36 ? 141.019 167.185 139.150 1.00 160.41 36 TRP c CA 1
ATOM 7852 C C . TRP F 2 36 ? 141.115 168.684 139.385 1.00 160.41 36 TRP c C 1
ATOM 7853 O O . TRP F 2 36 ? 141.809 169.130 140.303 1.00 160.41 36 TRP c O 1
ATOM 7864 N N . VAL F 2 37 ? 140.422 169.459 138.555 1.00 163.52 37 VAL c N 1
ATOM 7865 C CA . VAL F 2 37 ? 140.392 170.908 138.695 1.00 163.52 37 VAL c CA 1
ATOM 7866 C C . VAL F 2 37 ? 138.960 171.397 138.560 1.00 163.52 37 VAL c C 1
ATOM 7867 O O . VAL F 2 37 ? 138.127 170.774 137.893 1.00 163.52 37 VAL c O 1
ATOM 7871 N N . GLU F 2 38 ? 138.679 172.531 139.193 1.00 174.32 38 GLU c N 1
ATOM 7872 C CA . GLU F 2 38 ? 137.366 173.147 139.078 1.00 174.32 38 GLU c CA 1
ATOM 7873 C C . GLU F 2 38 ? 137.121 173.593 137.645 1.00 174.32 38 GLU c C 1
ATOM 7874 O O . GLU F 2 38 ? 138.000 174.181 137.009 1.00 174.32 38 GLU c O 1
ATOM 7880 N N . ALA F 2 39 ? 135.927 173.316 137.137 1.00 175.33 39 ALA c N 1
ATOM 7881 C CA . ALA F 2 39 ? 135.559 173.709 135.790 1.00 175.33 39 ALA c CA 1
ATOM 7882 C C . ALA F 2 39 ? 134.142 174.258 135.773 1.00 175.33 39 ALA c C 1
ATOM 7883 O O . ALA F 2 39 ? 133.307 173.862 136.592 1.00 175.33 39 ALA c O 1
ATOM 7885 N N . PRO F 2 40 ? 133.844 175.173 134.855 1.00 176.79 40 PRO c N 1
ATOM 7886 C CA . PRO F 2 40 ? 132.473 175.672 134.730 1.00 176.79 40 PRO c CA 1
ATOM 7887 C C . PRO F 2 40 ? 131.522 174.572 134.285 1.00 176.79 40 PRO c C 1
ATOM 7888 O O . PRO F 2 40 ? 131.912 173.586 133.658 1.00 176.79 40 PRO c O 1
ATOM 7892 N N . LEU F 2 41 ? 130.247 174.759 134.631 1.00 177.65 41 LEU c N 1
ATOM 7893 C CA . LEU F 2 41 ? 129.231 173.753 134.336 1.00 177.65 41 LEU c CA 1
ATOM 7894 C C . LEU F 2 41 ? 129.099 173.481 132.846 1.00 177.65 41 LEU c C 1
ATOM 7895 O O . LEU F 2 41 ? 128.705 172.376 132.461 1.00 177.65 41 LEU c O 1
ATOM 7900 N N . GLU F 2 42 ? 129.419 174.459 132.002 1.00 187.40 42 GLU c N 1
ATOM 7901 C CA . GLU F 2 42 ? 129.324 174.262 130.564 1.00 187.40 42 GLU c CA 1
ATOM 7902 C C . GLU F 2 42 ? 130.343 173.256 130.048 1.00 187.40 42 GLU c C 1
ATOM 7903 O O . GLU F 2 42 ? 130.177 172.737 128.940 1.00 187.40 42 GLU c O 1
ATOM 7909 N N . VAL F 2 43 ? 131.382 172.960 130.826 1.00 179.53 43 VAL c N 1
ATOM 7910 C CA . VAL F 2 43 ? 132.421 172.041 130.377 1.00 179.53 43 VAL c CA 1
ATOM 7911 C C . VAL F 2 43 ? 131.839 170.639 130.278 1.00 179.53 43 VAL c C 1
ATOM 7912 O O . VAL F 2 43 ? 131.179 170.157 131.205 1.00 179.53 43 VAL c O 1
ATOM 7916 N N . GLU F 2 44 ? 132.079 169.982 129.153 1.00 176.63 44 GLU c N 1
ATOM 7917 C CA . GLU F 2 44 ? 131.620 168.625 128.935 1.00 176.63 44 GLU c CA 1
ATOM 7918 C C . GLU F 2 44 ? 132.819 167.704 128.745 1.00 176.63 44 GLU c C 1
ATOM 7919 O O . GLU F 2 44 ? 133.972 168.142 128.723 1.00 176.63 44 GLU c O 1
ATOM 7925 N N . GLN F 2 45 ? 132.552 166.412 128.598 1.00 166.67 45 GLN c N 1
ATOM 7926 C CA . GLN F 2 45 ? 133.611 165.435 128.412 1.00 166.67 45 GLN c CA 1
ATOM 7927 C C . GLN F 2 45 ? 134.196 165.543 127.012 1.00 166.67 45 GLN c C 1
ATOM 7928 O O . GLN F 2 45 ? 133.465 165.656 126.025 1.00 166.67 45 GLN c O 1
ATOM 7934 N N . GLY F 2 46 ? 135.522 165.509 126.930 1.00 171.75 46 GLY c N 1
ATOM 7935 C CA . GLY F 2 46 ? 136.192 165.620 125.650 1.00 171.75 46 GLY c CA 1
ATOM 7936 C C . GLY F 2 46 ? 136.410 167.057 125.227 1.00 171.75 46 GLY c C 1
ATOM 7937 O O . GLY F 2 46 ? 135.932 167.479 124.169 1.00 171.75 46 GLY c O 1
ATOM 7938 N N . TRP F 2 47 ? 137.124 167.820 126.047 1.00 178.58 47 TRP c N 1
ATOM 7939 C CA . TRP F 2 47 ? 137.342 169.238 125.810 1.00 178.58 47 TRP c CA 1
ATOM 7940 C C . TRP F 2 47 ? 138.818 169.577 125.940 1.00 178.58 47 TRP c C 1
ATOM 7941 O O . TRP F 2 47 ? 139.540 168.974 126.739 1.00 178.58 47 TRP c O 1
ATOM 7952 N N . ARG F 2 48 ? 139.257 170.542 125.141 1.00 188.48 48 ARG c N 1
ATOM 7953 C CA . ARG F 2 48 ? 140.612 171.057 125.228 1.00 188.48 48 ARG c CA 1
ATOM 7954 C C . ARG F 2 48 ? 140.820 171.829 126.526 1.00 188.48 48 ARG c C 1
ATOM 7955 O O . ARG F 2 48 ? 139.893 172.426 127.078 1.00 188.48 48 ARG c O 1
ATOM 7963 N N . LYS F 2 49 ? 142.059 171.815 127.008 1.00 190.94 49 LYS c N 1
ATOM 7964 C CA . LYS F 2 49 ? 142.492 172.644 128.129 1.00 190.94 49 LYS c CA 1
ATOM 7965 C C . LYS F 2 49 ? 143.638 173.514 127.631 1.00 190.94 49 LYS c C 1
ATOM 7966 O O . LYS F 2 49 ? 144.809 173.129 127.700 1.00 190.94 49 LYS c O 1
ATOM 7972 N N . VAL F 2 50 ? 143.296 174.694 127.127 1.00 193.87 50 VAL c N 1
ATOM 7973 C CA . VAL F 2 50 ? 144.269 175.636 126.590 1.00 193.87 50 VAL c CA 1
ATOM 7974 C C . VAL F 2 50 ? 144.542 176.671 127.670 1.00 193.87 50 VAL c C 1
ATOM 7975 O O . VAL F 2 50 ? 143.716 177.556 127.918 1.00 193.87 50 VAL c O 1
ATOM 7979 N N . GLY F 2 51 ? 145.706 176.566 128.305 1.00 197.64 51 GLY c N 1
ATOM 7980 C CA . GLY F 2 51 ? 146.028 177.465 129.399 1.00 197.64 51 GLY c CA 1
ATOM 7981 C C . GLY F 2 51 ? 144.992 177.371 130.499 1.00 197.64 51 GLY c C 1
ATOM 7982 O O . GLY F 2 51 ? 144.573 176.282 130.905 1.00 197.64 51 GLY c O 1
ATOM 7983 N N . ALA F 2 52 ? 144.566 178.530 130.988 1.00 198.49 52 ALA c N 1
ATOM 7984 C CA . ALA F 2 52 ? 143.475 178.605 131.956 1.00 198.49 52 ALA c CA 1
ATOM 7985 C C . ALA F 2 52 ? 142.134 178.790 131.254 1.00 198.49 52 ALA c C 1
ATOM 7986 O O . ALA F 2 52 ? 141.372 179.708 131.550 1.00 198.49 52 ALA c O 1
ATOM 7988 N N . LYS F 2 53 ? 141.841 177.905 130.305 1.00 191.15 53 LYS c N 1
ATOM 7989 C CA . LYS F 2 53 ? 140.622 178.021 129.516 1.00 191.15 53 LYS c CA 1
ATOM 7990 C C . LYS F 2 53 ? 140.221 176.643 129.016 1.00 191.15 53 LYS c C 1
ATOM 7991 O O . LYS F 2 53 ? 141.081 175.856 128.610 1.00 191.15 53 LYS c O 1
ATOM 7997 N N . PHE F 2 54 ? 138.921 176.359 129.047 1.00 188.99 54 PHE c N 1
ATOM 7998 C CA . PHE F 2 54 ? 138.393 175.083 128.568 1.00 188.99 54 PHE c CA 1
ATOM 7999 C C . PHE F 2 54 ? 137.797 175.296 127.185 1.00 188.99 54 PHE c C 1
ATOM 8000 O O . PHE F 2 54 ? 136.623 175.633 127.033 1.00 188.99 54 PHE c O 1
ATOM 8008 N N . ALA F 2 55 ? 138.618 175.094 126.162 1.00 191.09 55 ALA c N 1
ATOM 8009 C CA . ALA F 2 55 ? 138.137 175.228 124.801 1.00 191.09 55 ALA c CA 1
ATOM 8010 C C . ALA F 2 55 ? 137.208 174.066 124.452 1.00 191.09 55 ALA c C 1
ATOM 8011 O O . ALA F 2 55 ? 137.407 172.940 124.913 1.00 191.09 55 ALA c O 1
ATOM 8013 N N . PRO F 2 56 ? 136.187 174.315 123.637 1.00 191.84 56 PRO c N 1
ATOM 8014 C CA . PRO F 2 56 ? 135.314 173.226 123.194 1.00 191.84 56 PRO c CA 1
ATOM 8015 C C . PRO F 2 56 ? 136.061 172.252 122.300 1.00 191.84 56 PRO c C 1
ATOM 8016 O O . PRO F 2 56 ? 137.155 172.529 121.803 1.00 191.84 56 PRO c O 1
ATOM 8020 N N . ALA F 2 57 ? 135.452 171.089 122.111 1.00 204.47 57 ALA c N 1
ATOM 8021 C CA . ALA F 2 57 ? 136.074 170.047 121.312 1.00 204.47 57 ALA c CA 1
ATOM 8022 C C . ALA F 2 57 ? 136.303 170.549 119.891 1.00 204.47 57 ALA c C 1
ATOM 8023 O O . ALA F 2 57 ? 135.376 171.092 119.274 1.00 204.47 57 ALA c O 1
ATOM 8025 N N . PRO F 2 58 ? 137.511 170.405 119.344 1.00 215.45 58 PRO c N 1
ATOM 8026 C CA . PRO F 2 58 ? 137.742 170.841 117.972 1.00 215.45 58 PRO c CA 1
ATOM 8027 C C . PRO F 2 58 ? 136.922 170.012 117.002 1.00 215.45 58 PRO c C 1
ATOM 8028 O O . PRO F 2 58 ? 136.655 168.824 117.250 1.00 215.45 58 PRO c O 1
ATOM 8032 N N . PRO F 2 59 ? 136.491 170.598 115.884 1.00 230.25 59 PRO c N 1
ATOM 8033 C CA . PRO F 2 59 ? 135.689 169.838 114.930 1.00 230.25 59 PRO c CA 1
ATOM 8034 C C . PRO F 2 59 ? 136.508 168.726 114.304 1.00 230.25 59 PRO c C 1
ATOM 8035 O O . PRO F 2 59 ? 137.742 168.832 114.190 1.00 230.25 59 PRO c O 1
ATOM 8039 N N . PRO F 2 60 ? 135.870 167.630 113.897 1.00 243.57 60 PRO c N 1
ATOM 8040 C CA . PRO F 2 60 ? 136.618 166.529 113.280 1.00 243.57 60 PRO c CA 1
ATOM 8041 C C . PRO F 2 60 ? 137.281 166.967 111.983 1.00 243.57 60 PRO c C 1
ATOM 8042 O O . PRO F 2 60 ? 136.749 167.790 111.236 1.00 243.57 60 PRO c O 1
ATOM 8046 N N . GLU F 2 61 ? 138.459 166.406 111.725 1.00 270.53 61 GLU c N 1
ATOM 8047 C CA . GLU F 2 61 ? 139.210 166.753 110.526 1.00 270.53 61 GLU c CA 1
ATOM 8048 C C . GLU F 2 61 ? 138.521 166.199 109.286 1.00 270.53 61 GLU c C 1
ATOM 8049 O O . GLU F 2 61 ? 138.102 165.038 109.260 1.00 270.53 61 GLU c O 1
ATOM 8055 N N . ARG F 2 62 ? 138.406 167.033 108.256 1.00 285.16 62 ARG c N 1
ATOM 8056 C CA . ARG F 2 62 ? 137.803 166.631 106.990 1.00 285.16 62 ARG c CA 1
ATOM 8057 C C . ARG F 2 62 ? 138.909 166.159 106.054 1.00 285.16 62 ARG c C 1
ATOM 8058 O O . ARG F 2 62 ? 139.752 166.954 105.626 1.00 285.16 62 ARG c O 1
ATOM 8066 N N . ASP F 2 63 ? 138.908 164.867 105.737 1.00 289.81 63 ASP c N 1
ATOM 8067 C CA . ASP F 2 63 ? 139.922 164.285 104.866 1.00 289.81 63 ASP c CA 1
ATOM 8068 C C . ASP F 2 63 ? 139.320 163.960 103.507 1.00 289.81 63 ASP c C 1
ATOM 8069 O O . ASP F 2 63 ? 138.461 163.069 103.414 1.00 289.81 63 ASP c O 1
ATOM 8074 N N . PRO F 2 64 ? 139.721 164.649 102.435 1.00 285.61 64 PRO c N 1
ATOM 8075 C CA . PRO F 2 64 ? 139.255 164.248 101.099 1.00 285.61 64 PRO c CA 1
ATOM 8076 C C . PRO F 2 64 ? 139.648 162.830 100.735 1.00 285.61 64 PRO c C 1
ATOM 8077 O O . PRO F 2 64 ? 138.897 162.149 100.025 1.00 285.61 64 PRO c O 1
ATOM 8081 N N . ALA F 2 65 ? 140.811 162.365 101.199 1.00 286.29 65 ALA c N 1
ATOM 8082 C CA . ALA F 2 65 ? 141.202 160.981 100.957 1.00 286.29 65 ALA c CA 1
ATOM 8083 C C . ALA F 2 65 ? 140.210 160.016 101.591 1.00 286.29 65 ALA c C 1
ATOM 8084 O O . ALA F 2 65 ? 139.838 159.006 100.982 1.00 286.29 65 ALA c O 1
ATOM 8086 N N . SER F 2 66 ? 139.765 160.316 102.813 1.00 285.76 66 SER c N 1
ATOM 8087 C CA . SER F 2 66 ? 138.739 159.496 103.447 1.00 285.76 66 SER c CA 1
ATOM 8088 C C . SER F 2 66 ? 137.436 159.545 102.662 1.00 285.76 66 SER c C 1
ATOM 8089 O O . SER F 2 66 ? 136.735 158.534 102.546 1.00 285.76 66 SER c O 1
ATOM 8092 N N . ILE F 2 67 ? 137.092 160.717 102.122 1.00 282.31 67 ILE c N 1
ATOM 8093 C CA . ILE F 2 67 ? 135.877 160.840 101.322 1.00 282.31 67 ILE c CA 1
ATOM 8094 C C . ILE F 2 67 ? 135.952 159.929 100.105 1.00 282.31 67 ILE c C 1
ATOM 8095 O O . ILE F 2 67 ? 135.006 159.192 99.798 1.00 282.31 67 ILE c O 1
ATOM 8100 N N . LEU F 2 68 ? 137.081 159.967 99.394 1.00 285.41 68 LEU c N 1
ATOM 8101 C CA . LEU F 2 68 ? 137.247 159.111 98.223 1.00 285.41 68 LEU c CA 1
ATOM 8102 C C . LEU F 2 68 ? 137.229 157.638 98.606 1.00 285.41 68 LEU c C 1
ATOM 8103 O O . LEU F 2 68 ? 136.630 156.815 97.904 1.00 285.41 68 LEU c O 1
ATOM 8108 N N . ALA F 2 69 ? 137.889 157.284 99.711 1.00 280.83 69 ALA c N 1
ATOM 8109 C CA . ALA F 2 69 ? 137.907 155.891 100.140 1.00 280.83 69 ALA c CA 1
ATOM 8110 C C . ALA F 2 69 ? 136.503 155.399 100.461 1.00 280.83 69 ALA c C 1
ATOM 8111 O O . ALA F 2 69 ? 136.120 154.293 100.065 1.00 280.83 69 ALA c O 1
ATOM 8113 N N . GLY F 2 70 ? 135.719 156.214 101.168 1.00 279.53 70 GLY c N 1
ATOM 8114 C CA . GLY F 2 70 ? 134.350 155.832 101.470 1.00 279.53 70 GLY c CA 1
ATOM 8115 C C . GLY F 2 70 ? 133.489 155.735 100.228 1.00 279.53 70 GLY c C 1
ATOM 8116 O O . GLY F 2 70 ? 132.675 154.816 100.098 1.00 279.53 70 GLY c O 1
ATOM 8117 N N . LEU F 2 71 ? 133.658 156.674 99.295 1.00 278.88 71 LEU c N 1
ATOM 8118 C CA . LEU F 2 71 ? 132.902 156.621 98.051 1.00 278.88 71 LEU c CA 1
ATOM 8119 C C . LEU F 2 71 ? 133.208 155.345 97.282 1.00 278.88 71 LEU c C 1
ATOM 8120 O O . LEU F 2 71 ? 132.296 154.684 96.770 1.00 278.88 71 LEU c O 1
ATOM 8125 N N . LYS F 2 72 ? 134.486 154.974 97.202 1.00 277.87 72 LYS c N 1
ATOM 8126 C CA . LYS F 2 72 ? 134.851 153.767 96.469 1.00 277.87 72 LYS c CA 1
ATOM 8127 C C . LYS F 2 72 ? 134.362 152.515 97.184 1.00 277.87 72 LYS c C 1
ATOM 8128 O O . LYS F 2 72 ? 133.819 151.606 96.545 1.00 277.87 72 LYS c O 1
ATOM 8134 N N . ALA F 2 73 ? 134.527 152.453 98.509 1.00 275.86 73 ALA c N 1
ATOM 8135 C CA . ALA F 2 73 ? 134.104 151.273 99.253 1.00 275.86 73 ALA c CA 1
ATOM 8136 C C . ALA F 2 73 ? 132.596 151.082 99.177 1.00 275.86 73 ALA c C 1
ATOM 8137 O O . ALA F 2 73 ? 132.114 149.948 99.071 1.00 275.86 73 ALA c O 1
ATOM 8139 N N . GLU F 2 74 ? 131.837 152.178 99.231 1.00 275.43 74 GLU c N 1
ATOM 8140 C CA . GLU F 2 74 ? 130.388 152.079 99.108 1.00 275.43 74 GLU c CA 1
ATOM 8141 C C . GLU F 2 74 ? 129.998 151.485 97.763 1.00 275.43 74 GLU c C 1
ATOM 8142 O O . GLU F 2 74 ? 129.075 150.669 97.678 1.00 275.43 74 GLU c O 1
ATOM 8148 N N . ALA F 2 75 ? 130.698 151.873 96.703 1.00 275.11 75 ALA c N 1
ATOM 8149 C CA . ALA F 2 75 ? 130.476 151.308 95.382 1.00 275.11 75 ALA c CA 1
ATOM 8150 C C . ALA F 2 75 ? 131.353 150.095 95.100 1.00 275.11 75 ALA c C 1
ATOM 8151 O O . ALA F 2 75 ? 131.297 149.555 93.991 1.00 275.11 75 ALA c O 1
ATOM 8153 N N . SER F 2 76 ? 132.159 149.653 96.068 1.00 278.26 76 SER c N 1
ATOM 8154 C CA . SER F 2 76 ? 133.029 148.501 95.846 1.00 278.26 76 SER c CA 1
ATOM 8155 C C . SER F 2 76 ? 132.257 147.192 95.961 1.00 278.26 76 SER c C 1
ATOM 8156 O O . SER F 2 76 ? 132.180 146.416 95.004 1.00 278.26 76 SER c O 1
ATOM 8159 N N . ARG F 2 77 ? 131.679 146.930 97.132 1.00 277.26 77 ARG c N 1
ATOM 8160 C CA . ARG F 2 77 ? 130.909 145.712 97.345 1.00 277.26 77 ARG c CA 1
ATOM 8161 C C . ARG F 2 77 ? 129.564 145.734 96.635 1.00 277.26 77 ARG c C 1
ATOM 8162 O O . ARG F 2 77 ? 128.888 144.701 96.594 1.00 277.26 77 ARG c O 1
ATOM 8170 N N . HIS F 2 78 ? 129.157 146.879 96.084 1.00 267.55 78 HIS c N 1
ATOM 8171 C CA . HIS F 2 78 ? 127.883 146.948 95.381 1.00 267.55 78 HIS c CA 1
ATOM 8172 C C . HIS F 2 78 ? 127.878 146.083 94.128 1.00 267.55 78 HIS c C 1
ATOM 8173 O O . HIS F 2 78 ? 126.837 145.512 93.778 1.00 267.55 78 HIS c O 1
ATOM 8180 N N . ILE F 2 79 ? 129.016 145.981 93.438 1.00 267.33 79 ILE c N 1
ATOM 8181 C CA . ILE F 2 79 ? 129.078 145.133 92.252 1.00 267.33 79 ILE c CA 1
ATOM 8182 C C . ILE F 2 79 ? 128.881 143.669 92.625 1.00 267.33 79 ILE c C 1
ATOM 8183 O O . ILE F 2 79 ? 128.216 142.921 91.898 1.00 267.33 79 ILE c O 1
ATOM 8188 N N . PHE F 2 80 ? 129.434 143.234 93.757 1.00 266.10 80 PHE c N 1
ATOM 8189 C CA . PHE F 2 80 ? 129.230 141.868 94.214 1.00 266.10 80 PHE c CA 1
ATOM 8190 C C . PHE F 2 80 ? 127.855 141.657 94.829 1.00 266.10 80 PHE c C 1
ATOM 8191 O O . PHE F 2 80 ? 127.375 140.519 94.860 1.00 266.10 80 PHE c O 1
ATOM 8199 N N . ALA F 2 81 ? 127.214 142.721 95.309 1.00 266.08 81 ALA c N 1
ATOM 8200 C CA . ALA F 2 81 ? 125.876 142.594 95.872 1.00 266.08 81 ALA c CA 1
ATOM 8201 C C . ALA F 2 81 ? 124.827 142.467 94.775 1.00 266.08 81 ALA c C 1
ATOM 8202 O O . ALA F 2 81 ? 123.973 141.576 94.824 1.00 266.08 81 ALA c O 1
ATOM 8204 N N . THR F 2 82 ? 124.874 143.355 93.780 1.00 259.61 82 THR c N 1
ATOM 8205 C CA . THR F 2 82 ? 123.932 143.258 92.671 1.00 259.61 82 THR c CA 1
ATOM 8206 C C . THR F 2 82 ? 124.133 141.966 91.891 1.00 259.61 82 THR c C 1
ATOM 8207 O O . THR F 2 82 ? 123.161 141.293 91.528 1.00 259.61 82 THR c O 1
ATOM 8211 N N . ILE F 2 83 ? 125.384 141.601 91.629 1.00 264.49 83 ILE c N 1
ATOM 8212 C CA . ILE F 2 83 ? 125.723 140.362 90.940 1.00 264.49 83 ILE c CA 1
ATOM 8213 C C . ILE F 2 83 ? 126.707 139.598 91.811 1.00 264.49 83 ILE c C 1
ATOM 8214 O O . ILE F 2 83 ? 127.801 140.097 92.102 1.00 264.49 83 ILE c O 1
ATOM 8219 N N . SER F 2 84 ? 126.333 138.385 92.204 1.00 264.73 84 SER c N 1
ATOM 8220 C CA . SER F 2 84 ? 127.168 137.600 93.097 1.00 264.73 84 SER c CA 1
ATOM 8221 C C . SER F 2 84 ? 128.451 137.165 92.391 1.00 264.73 84 SER c C 1
ATOM 8222 O O . SER F 2 84 ? 128.589 137.256 91.167 1.00 264.73 84 SER c O 1
ATOM 8225 N N . ALA F 2 85 ? 129.408 136.695 93.194 1.00 264.01 85 ALA c N 1
ATOM 8226 C CA . ALA F 2 85 ? 130.674 136.227 92.641 1.00 264.01 85 ALA c CA 1
ATOM 8227 C C . ALA F 2 85 ? 130.467 135.025 91.729 1.00 264.01 85 ALA c C 1
ATOM 8228 O O . ALA F 2 85 ? 131.077 134.939 90.657 1.00 264.01 85 ALA c O 1
ATOM 8230 N N . THR F 2 86 ? 129.614 134.083 92.138 1.00 266.34 86 THR c N 1
ATOM 8231 C CA . THR F 2 86 ? 129.331 132.936 91.282 1.00 266.34 86 THR c CA 1
ATOM 8232 C C . THR F 2 86 ? 128.621 133.364 90.001 1.00 266.34 86 THR c C 1
ATOM 8233 O O . THR F 2 86 ? 128.940 132.866 88.916 1.00 266.34 86 THR c O 1
ATOM 8237 N N . ALA F 2 87 ? 127.680 134.305 90.099 1.00 267.63 87 ALA c N 1
ATOM 8238 C CA . ALA F 2 87 ? 127.036 134.825 88.899 1.00 267.63 87 ALA c CA 1
ATOM 8239 C C . ALA F 2 87 ? 128.032 135.582 88.031 1.00 267.63 87 ALA c C 1
ATOM 8240 O O . ALA F 2 87 ? 127.981 135.498 86.798 1.00 267.63 87 ALA c O 1
ATOM 8242 N N . GLN F 2 88 ? 128.940 136.333 88.658 1.00 261.98 88 GLN c N 1
ATOM 8243 C CA . GLN F 2 88 ? 129.977 137.018 87.895 1.00 261.98 88 GLN c CA 1
ATOM 8244 C C . GLN F 2 88 ? 130.824 136.024 87.114 1.00 261.98 88 GLN c C 1
ATOM 8245 O O . GLN F 2 88 ? 131.072 136.213 85.918 1.00 261.98 88 GLN c O 1
ATOM 8251 N N . SER F 2 89 ? 131.258 134.946 87.770 1.00 261.19 89 SER c N 1
ATOM 8252 C CA . SER F 2 89 ? 132.053 133.932 87.087 1.00 261.19 89 SER c CA 1
ATOM 8253 C C . SER F 2 89 ? 131.256 133.268 85.972 1.00 261.19 89 SER c C 1
ATOM 8254 O O . SER F 2 89 ? 131.793 132.994 84.893 1.00 261.19 89 SER c O 1
ATOM 8257 N N . ASN F 2 90 ? 129.973 132.996 86.218 1.00 259.37 90 ASN c N 1
ATOM 8258 C CA . ASN F 2 90 ? 129.132 132.381 85.198 1.00 259.37 90 ASN c CA 1
ATOM 8259 C C . ASN F 2 90 ? 129.049 133.258 83.956 1.00 259.37 90 ASN c C 1
ATOM 8260 O O . ASN F 2 90 ? 129.275 132.789 82.832 1.00 259.37 90 ASN c O 1
ATOM 8265 N N . LEU F 2 91 ? 128.747 134.546 84.145 1.00 257.01 91 LEU c N 1
ATOM 8266 C CA . LEU F 2 91 ? 128.667 135.459 83.008 1.00 257.01 91 LEU c CA 1
ATOM 8267 C C . LEU F 2 91 ? 130.010 135.595 82.305 1.00 257.01 91 LEU c C 1
ATOM 8268 O O . LEU F 2 91 ? 130.065 135.654 81.072 1.00 257.01 91 LEU c O 1
ATOM 8273 N N . LEU F 2 92 ? 131.104 135.663 83.067 1.00 251.96 92 LEU c N 1
ATOM 8274 C CA . LEU F 2 92 ? 132.412 135.824 82.442 1.00 251.96 92 LEU c CA 1
ATOM 8275 C C . LEU F 2 92 ? 132.774 134.616 81.593 1.00 251.96 92 LEU c C 1
ATOM 8276 O O . LEU F 2 92 ? 133.245 134.768 80.461 1.00 251.96 92 LEU c O 1
ATOM 8281 N N . LEU F 2 93 ? 132.556 133.407 82.111 1.00 250.83 93 LEU c N 1
ATOM 8282 C CA . LEU F 2 93 ? 132.837 132.218 81.315 1.00 250.83 93 LEU c CA 1
ATOM 8283 C C . LEU F 2 93 ? 131.938 132.155 80.089 1.00 250.83 93 LEU c C 1
ATOM 8284 O O . LEU F 2 93 ? 132.394 131.799 78.994 1.00 250.83 93 LEU c O 1
ATOM 8289 N N . ALA F 2 94 ? 130.656 132.497 80.250 1.00 252.80 94 ALA c N 1
ATOM 8290 C CA . ALA F 2 94 ? 129.740 132.455 79.117 1.00 252.80 94 ALA c CA 1
ATOM 8291 C C . ALA F 2 94 ? 130.179 133.419 78.025 1.00 252.80 94 ALA c C 1
ATOM 8292 O O . ALA F 2 94 ? 130.211 133.060 76.843 1.00 252.80 94 ALA c O 1
ATOM 8294 N N . VAL F 2 95 ? 130.542 134.646 78.402 1.00 248.94 95 VAL c N 1
ATOM 8295 C CA . VAL F 2 95 ? 130.938 135.632 77.403 1.00 248.94 95 VAL c CA 1
ATOM 8296 C C . VAL F 2 95 ? 132.274 135.253 76.774 1.00 248.94 95 VAL c C 1
ATOM 8297 O O . VAL F 2 95 ? 132.483 135.455 75.572 1.00 248.94 95 VAL c O 1
ATOM 8301 N N . GLY F 2 96 ? 133.193 134.686 77.559 1.00 245.02 96 GLY c N 1
ATOM 8302 C CA . GLY F 2 96 ? 134.458 134.257 76.992 1.00 245.02 96 GLY c CA 1
ATOM 8303 C C . GLY F 2 96 ? 134.285 133.147 75.977 1.00 245.02 96 GLY c C 1
ATOM 8304 O O . GLY F 2 96 ? 134.934 133.147 74.927 1.00 245.02 96 GLY c O 1
ATOM 8305 N N . LEU F 2 97 ? 133.405 132.189 76.268 1.00 248.31 97 LEU c N 1
ATOM 8306 C CA . LEU F 2 97 ? 133.176 131.112 75.314 1.00 248.31 97 LEU c CA 1
ATOM 8307 C C . LEU F 2 97 ? 132.384 131.590 74.105 1.00 248.31 97 LEU c C 1
ATOM 8308 O O . LEU F 2 97 ? 132.605 131.103 72.992 1.00 248.31 97 LEU c O 1
ATOM 8313 N N . ALA F 2 98 ? 131.462 132.537 74.296 1.00 248.54 98 ALA c N 1
ATOM 8314 C CA . ALA F 2 98 ? 130.717 133.073 73.164 1.00 248.54 98 ALA c CA 1
ATOM 8315 C C . ALA F 2 98 ? 131.627 133.855 72.228 1.00 248.54 98 ALA c C 1
ATOM 8316 O O . ALA F 2 98 ? 131.507 133.748 71.003 1.00 248.54 98 ALA c O 1
ATOM 8318 N N . SER F 2 99 ? 132.544 134.648 72.784 1.00 246.26 99 SER c N 1
ATOM 8319 C CA . SER F 2 99 ? 133.486 135.381 71.950 1.00 246.26 99 SER c CA 1
ATOM 8320 C C . SER F 2 99 ? 134.485 134.459 71.269 1.00 246.26 99 SER c C 1
ATOM 8321 O O . SER F 2 99 ? 135.116 134.866 70.289 1.00 246.26 99 SER c O 1
ATOM 8324 N N . ALA F 2 100 ? 134.634 133.228 71.759 1.00 247.01 100 ALA c N 1
ATOM 8325 C CA . ALA F 2 100 ? 135.596 132.303 71.174 1.00 247.01 100 ALA c CA 1
ATOM 8326 C C . ALA F 2 100 ? 135.205 131.867 69.770 1.00 247.01 100 ALA c C 1
ATOM 8327 O O . ALA F 2 100 ? 136.064 131.384 69.025 1.00 247.01 100 ALA c O 1
ATOM 8329 N N . LYS F 2 101 ? 133.942 132.028 69.390 1.00 244.56 101 LYS c N 1
ATOM 8330 C CA . LYS F 2 101 ? 133.470 131.637 68.074 1.00 244.56 101 LYS c CA 1
ATOM 8331 C C . LYS F 2 101 ? 133.178 132.878 67.242 1.00 244.56 101 LYS c C 1
ATOM 8332 O O . LYS F 2 101 ? 133.067 133.991 67.763 1.00 244.56 101 LYS c O 1
ATOM 8338 N N . ALA F 2 102 ? 133.065 132.669 65.934 1.00 240.32 102 ALA c N 1
ATOM 8339 C CA . ALA F 2 102 ? 132.836 133.776 65.020 1.00 240.32 102 ALA c CA 1
ATOM 8340 C C . ALA F 2 102 ? 131.471 134.406 65.283 1.00 240.32 102 ALA c C 1
ATOM 8341 O O . ALA F 2 102 ? 130.516 133.701 65.623 1.00 240.32 102 ALA c O 1
ATOM 8343 N N . PRO F 2 103 ? 131.350 135.728 65.141 1.00 240.80 103 PRO c N 1
ATOM 8344 C CA . PRO F 2 103 ? 130.037 136.365 65.327 1.00 240.80 103 PRO c CA 1
ATOM 8345 C C . PRO F 2 103 ? 128.979 135.836 64.380 1.00 240.80 103 PRO c C 1
ATOM 8346 O O . PRO F 2 103 ? 127.799 135.786 64.748 1.00 240.80 103 PRO c O 1
ATOM 8350 N N . SER F 2 104 ? 129.366 135.440 63.167 1.00 240.59 104 SER c N 1
ATOM 8351 C CA . SER F 2 104 ? 128.396 134.911 62.215 1.00 240.59 104 SER c CA 1
ATOM 8352 C C . SER F 2 104 ? 127.759 133.625 62.726 1.00 240.59 104 SER c C 1
ATOM 8353 O O . SER F 2 104 ? 126.544 133.429 62.601 1.00 240.59 104 SER c O 1
ATOM 8356 N N . ALA F 2 105 ? 128.562 132.738 63.306 1.00 244.09 105 ALA c N 1
ATOM 8357 C CA . ALA F 2 105 ? 128.081 131.448 63.777 1.00 244.09 105 ALA c CA 1
ATOM 8358 C C . ALA F 2 105 ? 127.453 131.518 65.156 1.00 244.09 105 ALA c C 1
ATOM 8359 O O . ALA F 2 105 ? 126.960 130.498 65.652 1.00 244.09 105 ALA c O 1
ATOM 8361 N N . ARG F 2 106 ? 127.458 132.685 65.784 1.00 245.55 106 ARG c N 1
ATOM 8362 C CA . ARG F 2 106 ? 126.966 132.785 67.147 1.00 245.55 106 ARG c CA 1
ATOM 8363 C C . ARG F 2 106 ? 125.461 132.558 67.181 1.00 245.55 106 ARG c C 1
ATOM 8364 O O . ARG F 2 106 ? 124.722 133.077 66.342 1.00 245.55 106 ARG c O 1
ATOM 8372 N N . THR F 2 107 ? 125.012 131.772 68.153 1.00 248.56 107 THR c N 1
ATOM 8373 C CA . THR F 2 107 ? 123.595 131.530 68.336 1.00 248.56 107 THR c CA 1
ATOM 8374 C C . THR F 2 107 ? 122.889 132.827 68.709 1.00 248.56 107 THR c C 1
ATOM 8375 O O . THR F 2 107 ? 123.507 133.738 69.265 1.00 248.56 107 THR c O 1
ATOM 8379 N N . PRO F 2 108 ? 121.589 132.942 68.411 1.00 251.86 108 PRO c N 1
ATOM 8380 C CA . PRO F 2 108 ? 120.893 134.198 68.740 1.00 251.86 108 PRO c CA 1
ATOM 8381 C C . PRO F 2 108 ? 121.002 134.576 70.203 1.00 251.86 108 PRO c C 1
ATOM 8382 O O . PRO F 2 108 ? 121.188 135.759 70.516 1.00 251.86 108 PRO c O 1
ATOM 8386 N N . GLU F 2 109 ? 120.926 133.603 71.110 1.00 251.02 109 GLU c N 1
ATOM 8387 C CA . GLU F 2 109 ? 121.108 133.934 72.516 1.00 251.02 109 GLU c CA 1
ATOM 8388 C C . GLU F 2 109 ? 122.514 134.454 72.773 1.00 251.02 109 GLU c C 1
ATOM 8389 O O . GLU F 2 109 ? 122.718 135.243 73.697 1.00 251.02 109 GLU c O 1
ATOM 8395 N N . GLU F 2 110 ? 123.493 134.021 71.976 1.00 248.40 110 GLU c N 1
ATOM 8396 C CA . GLU F 2 110 ? 124.861 134.479 72.187 1.00 248.40 110 GLU c CA 1
ATOM 8397 C C . GLU F 2 110 ? 124.997 135.973 71.904 1.00 248.40 110 GLU c C 1
ATOM 8398 O O . GLU F 2 110 ? 125.552 136.714 72.724 1.00 248.40 110 GLU c O 1
ATOM 8404 N N . ARG F 2 111 ? 124.472 136.445 70.771 1.00 250.98 111 ARG c N 1
ATOM 8405 C CA . ARG F 2 111 ? 124.443 137.887 70.539 1.00 250.98 111 ARG c CA 1
ATOM 8406 C C . ARG F 2 111 ? 123.547 138.600 71.541 1.00 250.98 111 ARG c C 1
ATOM 8407 O O . ARG F 2 111 ? 123.825 139.741 71.926 1.00 250.98 111 ARG c O 1
ATOM 8415 N N . ASP F 2 112 ? 122.460 137.959 71.968 1.00 250.51 112 ASP c N 1
ATOM 8416 C CA . ASP F 2 112 ? 121.591 138.607 72.942 1.00 250.51 112 ASP c CA 1
ATOM 8417 C C . ASP F 2 112 ? 122.343 138.879 74.238 1.00 250.51 112 ASP c C 1
ATOM 8418 O O . ASP F 2 112 ? 122.317 139.997 74.766 1.00 250.51 112 ASP c O 1
ATOM 8423 N N . LEU F 2 113 ? 123.062 137.875 74.738 1.00 246.05 113 LEU c N 1
ATOM 8424 C CA . LEU F 2 113 ? 123.833 138.054 75.960 1.00 246.05 113 LEU c CA 1
ATOM 8425 C C . LEU F 2 113 ? 125.032 138.965 75.741 1.00 246.05 113 LEU c C 1
ATOM 8426 O O . LEU F 2 113 ? 125.424 139.685 76.661 1.00 246.05 113 LEU c O 1
ATOM 8431 N N . LEU F 2 114 ? 125.625 138.962 74.546 1.00 249.31 114 LEU c N 1
ATOM 8432 C CA . LEU F 2 114 ? 126.698 139.910 74.270 1.00 249.31 114 LEU c CA 1
ATOM 8433 C C . LEU F 2 114 ? 126.189 141.342 74.369 1.00 249.31 114 LEU c C 1
ATOM 8434 O O . LEU F 2 114 ? 126.809 142.195 75.011 1.00 249.31 114 LEU c O 1
ATOM 8439 N N . ASN F 2 115 ? 125.034 141.614 73.762 1.00 248.41 115 ASN c N 1
ATOM 8440 C CA . ASN F 2 115 ? 124.443 142.941 73.876 1.00 248.41 115 ASN c CA 1
ATOM 8441 C C . ASN F 2 115 ? 124.113 143.266 75.325 1.00 248.41 115 ASN c C 1
ATOM 8442 O O . ASN F 2 115 ? 124.353 144.389 75.786 1.00 248.41 115 ASN c O 1
ATOM 8447 N N . VAL F 2 116 ? 123.555 142.296 76.054 1.00 248.83 116 VAL c N 1
ATOM 8448 C CA . VAL F 2 116 ? 123.201 142.521 77.451 1.00 248.83 116 VAL c CA 1
ATOM 8449 C C . VAL F 2 116 ? 124.438 142.881 78.260 1.00 248.83 116 VAL c C 1
ATOM 8450 O O . VAL F 2 116 ? 124.415 143.808 79.074 1.00 248.83 116 VAL c O 1
ATOM 8454 N N . ALA F 2 117 ? 125.541 142.166 78.036 1.00 248.98 117 ALA c N 1
ATOM 8455 C CA . ALA F 2 117 ? 126.790 142.493 78.710 1.00 248.98 117 ALA c CA 1
ATOM 8456 C C . ALA F 2 117 ? 127.315 143.856 78.282 1.00 248.98 117 ALA c C 1
ATOM 8457 O O . ALA F 2 117 ? 127.969 144.544 79.071 1.00 248.98 117 ALA c O 1
ATOM 8459 N N . ASP F 2 118 ? 127.052 144.256 77.039 1.00 250.80 118 ASP c N 1
ATOM 8460 C CA . ASP F 2 118 ? 127.432 145.598 76.608 1.00 250.80 118 ASP c CA 1
ATOM 8461 C C . ASP F 2 118 ? 126.725 146.657 77.444 1.00 250.80 118 ASP c C 1
ATOM 8462 O O . ASP F 2 118 ? 127.362 147.569 77.990 1.00 250.80 118 ASP c O 1
ATOM 8467 N N . GLU F 2 119 ? 125.400 146.546 77.567 1.00 251.80 119 GLU c N 1
ATOM 8468 C CA . GLU F 2 119 ? 124.718 147.519 78.424 1.00 251.80 119 GLU c CA 1
ATOM 8469 C C . GLU F 2 119 ? 125.141 147.365 79.878 1.00 251.80 119 GLU c C 1
ATOM 8470 O O . GLU F 2 119 ? 125.174 148.354 80.615 1.00 251.80 119 GLU c O 1
ATOM 8476 N N . GLY F 2 120 ? 125.469 146.147 80.308 1.00 251.36 120 GLY c N 1
ATOM 8477 C CA . GLY F 2 120 ? 125.920 145.959 81.674 1.00 251.36 120 GLY c CA 1
ATOM 8478 C C . GLY F 2 120 ? 127.214 146.693 81.962 1.00 251.36 120 GLY c C 1
ATOM 8479 O O . GLY F 2 120 ? 127.341 147.367 82.987 1.00 251.36 120 GLY c O 1
ATOM 8480 N N . ARG F 2 121 ? 128.189 146.582 81.058 1.00 253.20 121 ARG c N 1
ATOM 8481 C CA . ARG F 2 121 ? 129.441 147.300 81.264 1.00 253.20 121 ARG c CA 1
ATOM 8482 C C . ARG F 2 121 ? 129.216 148.800 81.165 1.00 253.20 121 ARG c C 1
ATOM 8483 O O . ARG F 2 121 ? 129.851 149.574 81.886 1.00 253.20 121 ARG c O 1
ATOM 8491 N N . ALA F 2 122 ? 128.320 149.234 80.271 1.00 251.71 122 ALA c N 1
ATOM 8492 C CA . ALA F 2 122 ? 128.023 150.660 80.188 1.00 251.71 122 ALA c CA 1
ATOM 8493 C C . ALA F 2 122 ? 127.456 151.171 81.504 1.00 251.71 122 ALA c C 1
ATOM 8494 O O . ALA F 2 122 ? 127.884 152.214 82.014 1.00 251.71 122 ALA c O 1
ATOM 8496 N N . TRP F 2 123 ? 126.506 150.432 82.078 1.00 256.84 123 TRP c N 1
ATOM 8497 C CA . TRP F 2 123 ? 125.924 150.809 83.359 1.00 256.84 123 TRP c CA 1
ATOM 8498 C C . TRP F 2 123 ? 126.973 150.814 84.460 1.00 256.84 123 TRP c C 1
ATOM 8499 O O . TRP F 2 123 ? 127.006 151.728 85.291 1.00 256.84 123 TRP c O 1
ATOM 8510 N N . ILE F 2 124 ? 127.842 149.801 84.479 1.00 254.35 124 ILE c N 1
ATOM 8511 C CA . ILE F 2 124 ? 128.863 149.717 85.517 1.00 254.35 124 ILE c CA 1
ATOM 8512 C C . ILE F 2 124 ? 129.832 150.885 85.410 1.00 254.35 124 ILE c C 1
ATOM 8513 O O . ILE F 2 124 ? 130.197 151.505 86.417 1.00 254.35 124 ILE c O 1
ATOM 8518 N N . ASP F 2 125 ? 130.262 151.207 84.189 1.00 258.32 125 ASP c N 1
ATOM 8519 C CA . ASP F 2 125 ? 131.174 152.325 83.991 1.00 258.32 125 ASP c CA 1
ATOM 8520 C C . ASP F 2 125 ? 130.521 153.641 84.382 1.00 258.32 125 ASP c C 1
ATOM 8521 O O . ASP F 2 125 ? 131.161 154.498 85.001 1.00 258.32 125 ASP c O 1
ATOM 8526 N N . ALA F 2 126 ? 129.246 153.823 84.028 1.00 262.16 126 ALA c N 1
ATOM 8527 C CA . ALA F 2 126 ? 128.546 155.044 84.409 1.00 262.16 126 ALA c CA 1
ATOM 8528 C C . ALA F 2 126 ? 128.440 155.165 85.922 1.00 262.16 126 ALA c C 1
ATOM 8529 O O . ALA F 2 126 ? 128.652 156.247 86.483 1.00 262.16 126 ALA c O 1
ATOM 8531 N N . VAL F 2 127 ? 128.117 154.061 86.598 1.00 265.24 127 VAL c N 1
ATOM 8532 C CA . VAL F 2 127 ? 128.010 154.079 88.053 1.00 265.24 127 VAL c CA 1
ATOM 8533 C C . VAL F 2 127 ? 129.356 154.424 88.675 1.00 265.24 127 VAL c C 1
ATOM 8534 O O . VAL F 2 127 ? 129.442 155.239 89.601 1.00 265.24 127 VAL c O 1
ATOM 8538 N N . ARG F 2 128 ? 130.428 153.808 88.172 1.00 262.20 128 ARG c N 1
ATOM 8539 C CA . ARG F 2 128 ? 131.758 154.079 88.705 1.00 262.20 128 ARG c CA 1
ATOM 8540 C C . ARG F 2 128 ? 132.149 155.536 88.501 1.00 262.20 128 ARG c C 1
ATOM 8541 O O . ARG F 2 128 ? 132.691 156.175 89.410 1.00 262.20 128 ARG c O 1
ATOM 8549 N N . ALA F 2 129 ? 131.879 156.079 87.312 1.00 268.83 129 ALA c N 1
ATOM 8550 C CA . ALA F 2 129 ? 132.216 157.471 87.041 1.00 268.83 129 ALA c CA 1
ATOM 8551 C C . ALA F 2 129 ? 131.431 158.412 87.943 1.00 268.83 129 ALA c C 1
ATOM 8552 O O . ALA F 2 129 ? 131.989 159.375 88.484 1.00 268.83 129 ALA c O 1
ATOM 8554 N N . ARG F 2 130 ? 130.135 158.149 88.121 1.00 276.65 130 ARG c N 1
ATOM 8555 C CA . ARG F 2 130 ? 129.322 159.006 88.976 1.00 276.65 130 ARG c CA 1
ATOM 8556 C C . ARG F 2 130 ? 129.785 158.935 90.424 1.00 276.65 130 ARG c C 1
ATOM 8557 O O . ARG F 2 130 ? 129.821 159.956 91.121 1.00 276.65 130 ARG c O 1
ATOM 8565 N N . VAL F 2 131 ? 130.140 157.738 90.896 1.00 277.76 131 VAL c N 1
ATOM 8566 C CA . VAL F 2 131 ? 130.629 157.596 92.261 1.00 277.76 131 VAL c CA 1
ATOM 8567 C C . VAL F 2 131 ? 131.941 158.347 92.439 1.00 277.76 131 VAL c C 1
ATOM 8568 O O . VAL F 2 131 ? 132.142 159.043 93.441 1.00 277.76 131 VAL c O 1
ATOM 8572 N N . HIS F 2 132 ? 132.851 158.225 91.470 1.00 274.39 132 HIS c N 1
ATOM 8573 C CA . HIS F 2 132 ? 134.119 158.938 91.561 1.00 274.39 132 HIS c CA 1
ATOM 8574 C C . HIS F 2 132 ? 133.905 160.445 91.558 1.00 274.39 132 HIS c C 1
ATOM 8575 O O . HIS F 2 132 ? 134.558 161.174 92.313 1.00 274.39 132 HIS c O 1
ATOM 8582 N N . ALA F 2 133 ? 132.992 160.931 90.720 1.00 280.15 133 ALA c N 1
ATOM 8583 C CA . ALA F 2 133 ? 132.703 162.362 90.644 1.00 280.15 133 ALA c CA 1
ATOM 8584 C C . ALA F 2 133 ? 131.611 162.741 91.646 1.00 280.15 133 ALA c C 1
ATOM 8585 O O . ALA F 2 133 ? 130.545 163.245 91.298 1.00 280.15 133 ALA c O 1
ATOM 8587 N N . LEU F 2 134 ? 131.901 162.477 92.920 1.00 287.16 134 LEU c N 1
ATOM 8588 C CA . LEU F 2 134 ? 130.990 162.828 93.999 1.00 287.16 134 LEU c CA 1
ATOM 8589 C C . LEU F 2 134 ? 131.672 163.467 95.200 1.00 287.16 134 LEU c C 1
ATOM 8590 O O . LEU F 2 134 ? 130.971 164.005 96.064 1.00 287.16 134 LEU c O 1
ATOM 8595 N N . ALA F 2 135 ? 133.004 163.432 95.283 1.00 290.85 135 ALA c N 1
ATOM 8596 C CA . ALA F 2 135 ? 133.691 164.061 96.406 1.00 290.85 135 ALA c CA 1
ATOM 8597 C C . ALA F 2 135 ? 133.426 165.558 96.454 1.00 290.85 135 ALA c C 1
ATOM 8598 O O . ALA F 2 135 ? 133.323 166.135 97.543 1.00 290.85 135 ALA c O 1
ATOM 8600 N N . GLU F 2 136 ? 133.314 166.201 95.291 1.00 290.06 136 GLU c N 1
ATOM 8601 C CA . GLU F 2 136 ? 132.943 167.609 95.249 1.00 290.06 136 GLU c CA 1
ATOM 8602 C C . GLU F 2 136 ? 131.532 167.844 95.769 1.00 290.06 136 GLU c C 1
ATOM 8603 O O . GLU F 2 136 ? 131.198 168.978 96.129 1.00 290.06 136 GLU c O 1
ATOM 8609 N N . HIS F 2 137 ? 130.701 166.803 95.813 1.00 286.19 137 HIS c N 1
ATOM 8610 C CA . HIS F 2 137 ? 129.356 166.900 96.356 1.00 286.19 137 HIS c CA 1
ATOM 8611 C C . HIS F 2 137 ? 129.196 166.200 97.697 1.00 286.19 137 HIS c C 1
ATOM 8612 O O . HIS F 2 137 ? 128.188 166.425 98.373 1.00 286.19 137 HIS c O 1
ATOM 8619 N N . ASP F 2 138 ? 130.156 165.362 98.093 1.00 289.20 138 ASP c N 1
ATOM 8620 C CA . ASP F 2 138 ? 130.153 164.698 99.399 1.00 289.20 138 ASP c CA 1
ATOM 8621 C C . ASP F 2 138 ? 128.904 163.842 99.605 1.00 289.20 138 ASP c C 1
ATOM 8622 O O . ASP F 2 138 ? 128.357 163.764 100.706 1.00 289.20 138 ASP c O 1
ATOM 8627 N N . GLY F 2 139 ? 128.452 163.191 98.537 1.00 280.80 139 GLY c N 1
ATOM 8628 C CA . GLY F 2 139 ? 127.375 162.218 98.648 1.00 280.80 139 GLY c CA 1
ATOM 8629 C C . GLY F 2 139 ? 126.053 162.781 99.121 1.00 280.80 139 GLY c C 1
ATOM 8630 O O . GLY F 2 139 ? 125.368 162.150 99.936 1.00 280.80 139 GLY c O 1
ATOM 8631 N N . VAL F 2 140 ? 125.677 163.954 98.629 1.00 277.70 140 VAL c N 1
ATOM 8632 C CA . VAL F 2 140 ? 124.424 164.588 98.998 1.00 277.70 140 VAL c CA 1
ATOM 8633 C C . VAL F 2 140 ? 123.460 164.452 97.826 1.00 277.70 140 VAL c C 1
ATOM 8634 O O . VAL F 2 140 ? 123.856 164.167 96.693 1.00 277.70 140 VAL c O 1
ATOM 8638 N N . THR F 2 141 ? 122.171 164.624 98.106 1.00 275.46 141 THR c N 1
ATOM 8639 C CA . THR F 2 141 ? 121.163 164.563 97.058 1.00 275.46 141 THR c CA 1
ATOM 8640 C C . THR F 2 141 ? 121.475 165.598 95.981 1.00 275.46 141 THR c C 1
ATOM 8641 O O . THR F 2 141 ? 121.695 166.773 96.305 1.00 275.46 141 THR c O 1
ATOM 8645 N N . PRO F 2 142 ? 121.512 165.211 94.694 1.00 280.15 142 PRO c N 1
ATOM 8646 C CA . PRO F 2 142 ? 121.198 163.889 94.130 1.00 280.15 142 PRO c CA 1
ATOM 8647 C C . PRO F 2 142 ? 122.147 162.775 94.578 1.00 280.15 142 PRO c C 1
ATOM 8648 O O . PRO F 2 142 ? 123.344 162.816 94.293 1.00 280.15 142 PRO c O 1
ATOM 8652 N N . LYS F 2 143 ? 121.593 161.785 95.274 1.00 283.60 143 LYS c N 1
ATOM 8653 C CA . LYS F 2 143 ? 122.378 160.736 95.907 1.00 283.60 143 LYS c CA 1
ATOM 8654 C C . LYS F 2 143 ? 121.530 159.476 96.007 1.00 283.60 143 LYS c C 1
ATOM 8655 O O . LYS F 2 143 ? 120.301 159.545 96.079 1.00 283.60 143 LYS c O 1
ATOM 8661 N N . GLY F 2 144 ? 122.197 158.324 96.000 1.00 287.27 144 GLY c N 1
ATOM 8662 C CA . GLY F 2 144 ? 121.509 157.057 96.147 1.00 287.27 144 GLY c CA 1
ATOM 8663 C C . GLY F 2 144 ? 121.037 156.505 94.821 1.00 287.27 144 GLY c C 1
ATOM 8664 O O . GLY F 2 144 ? 121.814 155.893 94.083 1.00 287.27 144 GLY c O 1
ATOM 8665 N N . GLU F 2 145 ? 119.756 156.713 94.508 1.00 290.56 145 GLU c N 1
ATOM 8666 C CA . GLU F 2 145 ? 119.252 156.345 93.191 1.00 290.56 145 GLU c CA 1
ATOM 8667 C C . GLU F 2 145 ? 119.919 157.158 92.092 1.00 290.56 145 GLU c C 1
ATOM 8668 O O . GLU F 2 145 ? 119.948 156.718 90.938 1.00 290.56 145 GLU c O 1
ATOM 8674 N N . ASP F 2 146 ? 120.453 158.331 92.428 1.00 284.38 146 ASP c N 1
ATOM 8675 C CA . ASP F 2 146 ? 121.195 159.151 91.482 1.00 284.38 146 ASP c CA 1
ATOM 8676 C C . ASP F 2 146 ? 122.670 158.776 91.451 1.00 284.38 146 ASP c C 1
ATOM 8677 O O . ASP F 2 146 ? 123.290 158.780 90.383 1.00 284.38 146 ASP c O 1
ATOM 8682 N N . ARG F 2 147 ? 123.244 158.451 92.612 1.00 281.79 147 ARG c N 1
ATOM 8683 C CA . ARG F 2 147 ? 124.579 157.865 92.632 1.00 281.79 147 ARG c CA 1
ATOM 8684 C C . ARG F 2 147 ? 124.582 156.495 91.970 1.00 281.79 147 ARG c C 1
ATOM 8685 O O . ARG F 2 147 ? 125.511 156.159 91.226 1.00 281.79 147 ARG c O 1
ATOM 8693 N N . TRP F 2 148 ? 123.546 155.695 92.223 1.00 274.99 148 TRP c N 1
ATOM 8694 C CA . TRP F 2 148 ? 123.383 154.367 91.635 1.00 274.99 148 TRP c CA 1
ATOM 8695 C C . TRP F 2 148 ? 122.110 154.359 90.800 1.00 274.99 148 TRP c C 1
ATOM 8696 O O . TRP F 2 148 ? 121.016 154.089 91.319 1.00 274.99 148 TRP c O 1
ATOM 8707 N N . PRO F 2 149 ? 122.206 154.650 89.506 1.00 268.33 149 PRO c N 1
ATOM 8708 C CA . PRO F 2 149 ? 121.015 154.637 88.653 1.00 268.33 149 PRO c CA 1
ATOM 8709 C C . PRO F 2 149 ? 120.438 153.238 88.524 1.00 268.33 149 PRO c C 1
ATOM 8710 O O . PRO F 2 149 ? 121.133 152.228 88.655 1.00 268.33 149 PRO c O 1
ATOM 8714 N N . ALA F 2 150 ? 119.140 153.196 88.270 1.00 260.32 150 ALA c N 1
ATOM 8715 C CA . ALA F 2 150 ? 118.437 151.927 88.147 1.00 260.32 150 ALA c CA 1
ATOM 8716 C C . ALA F 2 150 ? 118.958 151.158 86.941 1.00 260.32 150 ALA c C 1
ATOM 8717 O O . ALA F 2 150 ? 118.943 151.691 85.824 1.00 260.32 150 ALA c O 1
ATOM 8719 N N . PRO F 2 151 ? 119.430 149.928 87.113 1.00 255.03 151 PRO c N 1
ATOM 8720 C CA . PRO F 2 151 ? 119.898 149.152 85.962 1.00 255.03 151 PRO c CA 1
ATOM 8721 C C . PRO F 2 151 ? 118.750 148.780 85.039 1.00 255.03 151 PRO c C 1
ATOM 8722 O O . PRO F 2 151 ? 117.590 148.695 85.449 1.00 255.03 151 PRO c O 1
ATOM 8726 N N . SER F 2 152 ? 119.091 148.562 83.773 1.00 255.18 152 SER c N 1
ATOM 8727 C CA . SER F 2 152 ? 118.092 148.240 82.769 1.00 255.18 152 SER c CA 1
ATOM 8728 C C . SER F 2 152 ? 117.520 146.844 83.005 1.00 255.18 152 SER c C 1
ATOM 8729 O O . SER F 2 152 ? 117.984 146.080 83.856 1.00 255.18 152 SER c O 1
ATOM 8732 N N . GLU F 2 153 ? 116.489 146.516 82.223 1.00 255.59 153 GLU c N 1
ATOM 8733 C CA . GLU F 2 153 ? 115.878 145.195 82.314 1.00 255.59 153 GLU c CA 1
ATOM 8734 C C . GLU F 2 153 ? 116.858 144.099 81.921 1.00 255.59 153 GLU c C 1
ATOM 8735 O O . GLU F 2 153 ? 116.751 142.968 82.405 1.00 255.59 153 GLU c O 1
ATOM 8741 N N . ALA F 2 154 ? 117.813 144.411 81.045 1.00 255.10 154 ALA c N 1
ATOM 8742 C CA . ALA F 2 154 ? 118.825 143.427 80.681 1.00 255.10 154 ALA c CA 1
ATOM 8743 C C . ALA F 2 154 ? 119.667 143.036 81.888 1.00 255.10 154 ALA c C 1
ATOM 8744 O O . ALA F 2 154 ? 120.049 141.870 82.040 1.00 255.10 154 ALA c O 1
ATOM 8746 N N . VAL F 2 155 ? 119.963 144.001 82.760 1.00 255.51 155 VAL c N 1
ATOM 8747 C CA . VAL F 2 155 ? 120.765 143.716 83.945 1.00 255.51 155 VAL c CA 1
ATOM 8748 C C . VAL F 2 155 ? 120.036 142.739 84.859 1.00 255.51 155 VAL c C 1
ATOM 8749 O O . VAL F 2 155 ? 120.607 141.744 85.323 1.00 255.51 155 VAL c O 1
ATOM 8753 N N . LEU F 2 156 ? 118.757 143.006 85.128 1.00 257.64 156 LEU c N 1
ATOM 8754 C CA . LEU F 2 156 ? 117.997 142.096 85.974 1.00 257.64 156 LEU c CA 1
ATOM 8755 C C . LEU F 2 156 ? 117.811 140.743 85.304 1.00 257.64 156 LEU c C 1
ATOM 8756 O O . LEU F 2 156 ? 117.832 139.712 85.980 1.00 257.64 156 LEU c O 1
ATOM 8761 N N . GLU F 2 157 ? 117.658 140.719 83.980 1.00 258.39 157 GLU c N 1
ATOM 8762 C CA . GLU F 2 157 ? 117.515 139.448 83.278 1.00 258.39 157 GLU c CA 1
ATOM 8763 C C . GLU F 2 157 ? 118.781 138.603 83.394 1.00 258.39 157 GLU c C 1
ATOM 8764 O O . GLU F 2 157 ? 118.709 137.390 83.636 1.00 258.39 157 GLU c O 1
ATOM 8770 N N . MET F 2 158 ? 119.951 139.225 83.223 1.00 258.38 158 MET c N 1
ATOM 8771 C CA . MET F 2 158 ? 121.193 138.467 83.335 1.00 258.38 158 MET c CA 1
ATOM 8772 C C . MET F 2 158 ? 121.462 138.058 84.775 1.00 258.38 158 MET c C 1
ATOM 8773 O O . MET F 2 158 ? 122.082 137.015 85.015 1.00 258.38 158 MET c O 1
ATOM 8778 N N . ALA F 2 159 ? 121.007 138.857 85.742 1.00 261.45 159 ALA c N 1
ATOM 8779 C CA . ALA F 2 159 ? 121.060 138.420 87.132 1.00 261.45 159 ALA c CA 1
ATOM 8780 C C . ALA F 2 159 ? 120.147 137.223 87.362 1.00 261.45 159 ALA c C 1
ATOM 8781 O O . ALA F 2 159 ? 120.474 136.319 88.139 1.00 261.45 159 ALA c O 1
ATOM 8783 N N . ALA F 2 160 ? 118.987 137.211 86.704 1.00 264.98 160 ALA c N 1
ATOM 8784 C CA . ALA F 2 160 ? 118.039 136.120 86.886 1.00 264.98 160 ALA c CA 1
ATOM 8785 C C . ALA F 2 160 ? 118.566 134.817 86.303 1.00 264.98 160 ALA c C 1
ATOM 8786 O O . ALA F 2 160 ? 118.465 133.763 86.942 1.00 264.98 160 ALA c O 1
ATOM 8788 N N . LYS F 2 161 ? 119.130 134.864 85.092 1.00 263.37 161 LYS c N 1
ATOM 8789 C CA . LYS F 2 161 ? 119.579 133.625 84.462 1.00 263.37 161 LYS c CA 1
ATOM 8790 C C . LYS F 2 161 ? 120.736 132.986 85.227 1.00 263.37 161 LYS c C 1
ATOM 8791 O O . LYS F 2 161 ? 120.721 131.776 85.477 1.00 263.37 161 LYS c O 1
ATOM 8797 N N . PHE F 2 162 ? 121.736 133.770 85.619 1.00 259.78 162 PHE c N 1
ATOM 8798 C CA . PHE F 2 162 ? 122.887 133.212 86.326 1.00 259.78 162 PHE c CA 1
ATOM 8799 C C . PHE F 2 162 ? 123.018 133.792 87.727 1.00 259.78 162 PHE c C 1
ATOM 8800 O O . PHE F 2 162 ? 123.357 133.094 88.683 1.00 259.78 162 PHE c O 1
#

Nearest PDB structures (foldseek):
  7ypx-assembly1_C  TM=1.004E+00  e=8.688E-48  uncultured cyanophage
  7yfw-assembly1_b  TM=9.922E-01  e=9.577E-38  uncultured cyanophage
  9d93-assembly1_Qb  TM=6.092E-01  e=1.111E-06  Mycobacterium phage Bxb1
  7ypx-assembly1_c  TM=1.005E+00  e=1.318E-30  uncultured cyanophage
  5vtl-assembly1_A  TM=3.111E-01  e=7.549E+00  Trypanosoma brucei

Organism: NCBI:txid2936519

Solvent-accessible surface area: 50607 Å² total; per-residue (Å²): 135,85,126,109,95,42,50,90,38,56,126,17,12,29,9,1,22,42,9,9,0,87,5,10,42,63,104,78,50,76,110,63,65,31,21,93,42,14,0,6,38,34,8,8,7,6,15,22,47,23,22,54,17,55,52,65,39,19,84,3,102,9,20,76,27,4,54,29,0,15,45,2,31,0,0,0,0,0,0,0,0,0,0,0,17,87,27,81,8,29,0,0,0,0,0,0,0,0,0,2,6,40,30,42,13,82,13,105,75,38,84,9,42,15,18,0,1,0,61,34,4,75,48,44,22,149,14,43,20,101,75,9,14,20,2,8,3,0,0,0,31,6,0,8,0,12,12,0,39,8,2,58,25,3,94,53,73,59,46,15,101,43,16,115,16,5,92,43,51,21,63,124,18,60,7,37,26,42,5,8,35,0,3,10,0,95,22,0,3,0,5,0,5,36,8,4,25,20,9,21,8,8,68,23,98,85,18,108,39,12,57,1,24,5,81,0,0,0,0,0,0,0,1,3,86,78,52,3,108,0,17,1,0,56,3,58,51,0,3,0,2,0,17,4,34,4,91,84,81,103,141,84,125,109,94,39,52,87,41,59,129,19,14,34,12,1,24,39,12,11,1,86,4,8,44,50,102,80,48,74,112,73,64,35,30,79,53,17,0,5,30,24,8,7,7,6,15,22,49,27,25,53,16,54,51,65,41,17,84,4,102,9,21,78,30,3,50,29,0,16,48,1,29,0,0,0,0,0,0,0,0,0,0,0,17,98,27,78,7,24,0,0,0,0,0,0,0,0,0,1,5,39,21,42,13,80,12,107,76,39,81,8,44,15,19,0,1,0,61,33,2,73,50,40,26,144,14,45,24,99,76,7,15,21,2,7,4,0,0,1,30,6,0,9,0,13,12,0,39,8,3,58,24,3,96,50,67,58,46,15,98,36,17,114,14,6,96,41,51,23,66,125,21,72,4,40,20,44,6,7,37,0,2,11,0,94,19,0,6,1,4,0,4,43,10,6,28,21,10,22,10,7,69,23,97,90,18,109,37,13,55,1,24,5,81,0,0,0,0,0,0,0,1,7,83,77,59,2,104,1,19,1,0,57,3,59,50,0,3,0,0,0,15,4,29,4,93,82,81,104,137,85,125,112,99,32,47,96,39,59,128,15,14,34,12,0,25,39,10,11,2,85,3,8,42,52,101,81,47,74,113,72,58,36,32,86,42,15,0,8,24,24,10,7,6,9,15,22,47,23,24,54,15,55,51,67,40,17,83,5,102,9,21,77,32,3,55,33,0,16,48,1,31,0,0,0,0,0,0,0,0,0,0,0,17,95,26,83,7,24,0,0,0,0,0,0,0,0,0,4,6,35,19,42,14,80,12,106,77,38,83,8,47,17,19,0,1,0,61,33,3,73,48,43,19,154,15,45,20,89,77,9,15,23,2,7,4,0,0,0,29,5,0,7,0,12,12,0,38,8,3,53,30,2,101,54,68,58,48,18,88,42,16,115,17,6,94,43,51,23,68,123,21,72,6,35,26,44,6,8,38,0,3,6,0,93,20,0,4,0,4,0,4,32,7,8,26,24,9,19,6,2,71,30,99,95,18,82,42,13,52,1,26,6,82,0,0,0,0,0,0,0,2,4,82,80,54,2,104,0,18,0,0,58,3,57,52,0,3,0,1,0,16,3,36,4,89,83,81,102,161,99,68,53,17,23,0,58,29,62,140,20,60,1,40,5,43,20,66,3,37,40,103,25,75,25,75,88,1,4,4,100,126,49,38,14,68,112,4,83,121,122,4,104,66,26,31,84,56,97,65,110,139,22,25,88,55,88,117,125,154,150,64,86,68,46,27,52,50,11,11,65,21,65,10,42,118,22,20,80,74,61,14,50,43,34,6,28,18,17,16,15,33,6,4,6,20,3,6,14,67,46,69,109,63,16,48,81,114,35,103,86,24,13,80,24,8,59,92,5,70,60,28,39,50,54,7,60,63,58,0,113,59,6,25,136,74,80,21,85,108,70,53,30,126,55,2,55,49,96,56,47,121,19,6,103,98,18,38,90,98,47,167,95,66,49,19,23,0,58,33,61,135,18,78,1,41,6,44,21,71,3,40,38,106,27,76,23,75,84,0,4,4,98,122,52,40,13,64,106,4,79,125,126,3,106,71,25,29,96,52,88,58,91,145,40,26,88,60,98,118,127,156,147,64,86,67,46,25,64,46,12,11,57,16,60,11,44,115,24,21,81,77,58,15,51,46,36,6,27,20,22,24,16,37,8,5,8,10,4,4,14,70,45,66,107,68,14,50,86,106,28,98,87,32,14,79,27,9,61,87,4,50,61,28,41,50,55,7,48,60,55,0,92,61,4,27,137,75,80,22,84,109,70,50,31,125,54,2,57,50,94,56,47,122,20,5,105,100,18,38,88,96,61,166,93,70,52,19,22,0,57,29,61,139,23,58,1,37,6,45,21,70,3,40,37,107,26,76,25,75,86,1,3,3,94,122,51,40,13,64,111,4,84,125,123,4,107,72,28,30,86,60,96,63,104,139,23,25,88,58,86,117,124,158,149,64,85,67,45,25,55,44,11,12,68,13,61,9,44,110,23,21,87,77,56,16,51,41,38,5,32,18,18,29,16,30,7,6,6,16,2,5,14,68,45,71,107,67,17,51,82,105,28,103,85,38,12,82,24,13,58,87,4,91,56,28,41,50,54,6,54,63,59,0,112,53,5,25,137,75,81,21,85,107,71,51,32,126,55,2,58,50,94,56,47,120,18,6,104,93,21,40,86,104,65

Foldseek 3Di:
DDPVVVVVVVVVVVCVLCVLLCQLHHDPDPPVVCSVVSCVCCQPVNQWAKDKFDDQKDKDQAAQSFFWWAWKKKWAWEAWWAWAAQAAAFWWWWWFWKIAIAGGHTDHHGIFDMWGWWAWWDFPLPDAQAWTQWIQWTDGPQKITGTTGTIGGDDHPDFAAKGAGTDMDGDDGPGIGTWFTIHRTPQQWWIAYPPWHTGTDDDDQPQPADETDEGRTIWSHYHYDPRGTRGTHIIHIMMIMIITRGSDHD/DDPVVVVVVVVVVVVVQCCLLCQLHHDPDPPVVQSVVSCCCCQPVNLWAKDKDDDQKDKDQAAQSFWWWAWKKKWAWEAWWAWAAQAAAFWWWWWFWKIAIAGRHTDHHGIFDMWGWWAWWDFPVPDAQAWTAWIQWTDGPFKITGTTGTIGGDDHPGFAAKGAGTDMDGPDGPGIGTWFTIHRGPQLWKIAYPPWDTHTDDDDQPQPADATDEGRIIWSHYGYDPRGTHRIHIIHIMMIMIITGGSDHD/DDPVVVVVVVVVVVVVQCCLLCQLHHDPDPPVVCSVVSCVCCQPVNQWAKDKFDDQKDKDQAAQSFWWWAWKKKWAWEAWWAWAAQAAAFWWWWWFWKIAIAGRHTDHHGIFDMWGWWAWWAFPLPDAQAWTQWIAWTDGPFKITGTTGTIGGDDHPGFAAKGAGTDMDGPDGPGIGTWFTIGRGPQQWYIAYPVFHTHGDDDDQPQPADATDEGRIIWSHYGHDPRRTRRIHIIHIMMIMIITGHSDHD/DAWFKKFQADPQFTADIDTGRPPDDCCVPCHPDGRIDTDDPPDDHTFGRDPPDTHGHDDDDDDLVVLQVVLCVVLPCVVCVLAPPVLVVVLVVLLVVQVVDDPVPRDPVSVVSVVLVVQVVVLSVVLVVLSNPCSVVSQDPVHDCNSRPDRDPSSVVSRVVD/DAWFWKFQADPQFTADIDTGRPPDDCCVPCHPDTRIDTDDPVQDHTFGHDPVDTHRHDDDDDDLVVLLVVLCVVVPCVVCVLAPPVLVVVLVVLLVVLVVDDPVPRDPVNVVSVVLVVLVVVLSVVLVVLSVVCSVVSQDPVHDCNSRPDRDPSSVVSRVVD/DAWFKKFQADPQFTADIDTGRPPDDCCVPCHPDGRIDTDDPPQDHTFGRDDPDTHGHDDDDDDLVVLQVVLCVVLPCVVCVLAPPVLVVVLVVLLVVQVVDDPVPRDPVSVVSVVLVVLVVVLSVVLVVLSNPCSVVSQDPVHDCNSRPDRDPSSVVSSVVD

Radius of gyration: 36.57 Å; Cα contacts (8 Å, |Δi|>4): 3794; chains: 6; bounding box: 79×71×140 Å

B-factor: mean 201.55, std 47.73, range [128.82, 304.21]

Secondary structure (DSSP, 8-state):
--HHHHHHHHHHHHHHHHHHHHHTT----SSSSSHHHHTHIIIIITTEEEEEE-SSSB--EE-SS--EEEEEEEE---PPPPP--SSS--PBPPPPP-EEEESSEE--SEE---BBPPPP----TTSTTPPPP-PPPEEETTEEEPPPP--B--BTTB----B----EEESPPSEEEPPPPBP-SSS-PPP--SS---PPP---SS------SSTT------B-SSS--B---------EEEEEE-SS--/--HHHHHHHHHHHHHHHHHHHTTTT----SSSS-HHHHHHIIIIIS-EEEEEE-SSSB--EE-TT--EEEEEEEEPPPPPPPPB-SSS--PBPPPPP-EEEE-SEE--SEEPPPBBPPPP----TTSTTPPPPPPPPEEETTEEEPPPP--B-BBTTB----B----EEESPPSEEEPPPPBP-SSS-PPP--SS---PPP---SS------SSTT--------SSS------------EEEEEE-SS--/--HHHHHHHHHHHHHHHHHHHTTTT----SSSS-HHHHHHHHHHTTTEEEEEE-SSSB--EE-TT--EEEEEEEE---PPPPPB-SSSPPPBPPPPP-EEEESSEE--SEE-PPBBPPPPPPP-TTSTT-PPPPPPPEEETTEEEPPPP--B-BBTTB----B----EEESPPSEEEPPPPBP-SSS-PPP--SS---PPP---SS------SSTT------B-SSS--B---------EEEEEE-SS--/--EEEEEEEETTEEEEEEEEETTS-HHHHH-S---EEE--TT--SS-B-BTTB-PPPPPPP--HHHHHHHHHHHTTHHHHHHS-HHHHHHHHHHHHHHHTS-TTTS-HHHHHHHHHHHHHHHHHHHHHHHHHTTTTTTS-SS-STTTSPPPPHHHHHHHHH-/--EEEEEEEETTEEEEEEEEETTS-HHHHH-S---EEE--TT--SS-EEETTEEEPPPPPP--HHHHHHHHHHHHHHHHHHHS-HHHHHHHHHHHHHHHTS-TTTS-HHHHHHHHHHHHHHHHHHHHHHHHHTTTTTTS-SS-STTTSPPPPHHHHHHHHH-/--EEEEEEEETTEEEEEEEEETTS-HHHHH-S---EEE--TT--SS-B--SS--PPPPPPP--HHHHHHHHHHHTTHHHHHHS-HHHHHHHHHHHHHHHTS-TTT--HHHHHHHHHHHHHHHHHHHHHHHHHTTTTTTS-SS-STTTSPPPPHHHHHHHHH-